Protein 8VJO (pdb70)

Radius of gyration: 41.03 Å; Cα contacts (8 Å, |Δi|>4): 1794; chains: 6; bounding box: 72×93×130 Å

Solvent-accessible surface area: 41095 Å² total; per-residue (Å²): 128,68,122,60,120,54,53,91,13,5,104,139,116,11,46,53,88,0,50,92,24,1,22,95,30,0,91,211,37,1,11,0,0,79,1,1,26,7,104,14,62,36,30,19,4,35,42,64,2,31,9,46,85,38,158,32,76,59,114,70,45,150,57,176,101,68,146,105,174,74,75,50,112,142,93,138,91,148,103,107,32,73,0,15,37,8,106,85,62,12,70,8,21,42,120,75,9,52,29,4,99,101,148,112,119,109,6,104,14,69,48,0,26,34,5,0,33,93,0,0,41,88,0,1,36,12,0,0,34,10,45,106,204,77,51,19,64,0,0,19,59,0,129,46,68,38,62,2,107,42,47,93,10,90,50,48,14,10,1,62,104,6,0,42,82,0,10,102,60,0,63,106,55,24,12,145,25,72,17,0,0,0,0,1,50,162,1,38,61,44,1,82,63,117,61,31,92,115,60,80,52,1,0,62,46,0,87,145,52,1,84,35,17,10,44,82,5,85,65,6,141,56,90,10,0,0,0,0,0,7,19,124,111,6,2,2,0,0,0,2,31,3,1,50,9,25,20,24,5,21,65,92,95,0,17,19,0,16,0,3,0,0,0,2,4,23,4,24,20,17,16,0,0,0,6,59,95,67,51,2,12,58,26,55,112,113,31,164,141,38,142,40,99,78,16,8,124,135,109,12,36,49,91,0,39,117,17,0,34,113,8,0,109,165,28,1,21,0,0,69,2,1,36,26,96,23,70,45,33,66,72,61,72,17,1,36,10,28,39,31,117,44,92,64,109,67,50,143,59,140,56,35,53,112,116,66,68,186,125,147,24,78,49,104,97,38,32,35,13,14,99,14,107,86,61,14,86,7,64,52,148,65,2,55,31,7,67,95,146,100,129,92,3,95,9,79,45,0,25,34,4,0,32,90,0,0,40,87,0,1,29,13,0,0,24,14,56,103,208,65,54,11,64,0,0,13,56,1,125,43,65,29,57,2,105,35,46,85,8,79,43,98,26,12,0,78,122,6,0,51,68,0,21,102,64,0,69,98,71,30,10,153,33,65,23,0,0,0,0,0,53,150,1,37,62,24,1,62,128,138,51,171,96,42,85,86,42,23,4,77,37,0,107,143,77,2,88,36,19,6,50,81,2,89,61,4,136,61,87,14,0,0,0,0,1,5,21,185,60,21,1,4,0,0,0,3,48,2,2,42,7,35,41,75,19,13,42,211,75,32,17,21,0,65,0,23,0,10,0,3,3,26,5,24,13,18,17,0,0,0,0,1,105,82,66,41,1,9,56,36,66,116,58,60,168,82,14,6,122,145,125,15,43,59,92,0,41,88,18,1,35,117,20,0,114,168,36,1,12,0,0,62,0,1,24,15,91,27,64,46,32,68,70,57,75,20,2,28,11,27,43,49,72,62,130,53,136,36,68,40,129,94,160,62,148,80,158,40,68,180,131,133,12,88,52,98,96,33,39,41,10,16,102,11,116,81,68,18,100,12,50,38,13,66,4,58,13,10,73,82,66,126,127,84,14,104,12,70,42,0,27,35,4,0,38,79,1,0,65,92,0,4,29,16,0,0,28,11,48,94,196,74,41,9,68,0,0,10,52,3,123,42,72,24,55,4,101,20,63,90,6,99,36,96,17,8,0,28,82,5,0,44,69,0,16,96,60,0,83,115,88,41,18,127,45,58,16,0,0,0,0,2,56,131,0,33,75,44,0,99,45,108,62,58,199,113,45,62,57,0,0,79,4,0,77,126,54,1,82,47,13,2,39,88,3,114,61,8,133,40,65,17,0,0,0,0,0,12,14,118,114,9,1,0,0,0,0,2,52,3,1,45,8,40,40,81,24,18,40,160,22,33,25,24,0,68,0,24,0,7,0,2,5,14,4,23,42,5,23,0,0,0,0,0,96,91,66,42,2,10,67,18,72,85

B-factor: mean 46.04, std 9.98, range [27.29, 93.49]

InterPro domains:
  IPR007544 Type 1 encapsulin shell protein [NF041155] (7-278)
  IPR007544 Type 1 encapsulin shell protein [PF04454] (3-265)
  IPR007544 Type 1 encapsulin shell protein [PIRSF019254] (4-279)
  IPR051429 Encapsulin nanocompartment [PTHR37165] (10-278)

Secondary structure (DSSP, 8-state):
--SS--S--S-HHHHHHHHHHHHHHHHHH-SHHHHSEE-----TT--EEEE----S-------SS--S--S----S--EEEEPPEEEEEEEE-HHHHHHHHSSS-PPP-HHHHHHHHHHHHHHHHHHHH-BTTTTB--TTT-SS--PPP---TTSTTHHHHHHHHHHHHHHHTT--S-EEEEE-HHHHHHT--GGGSSSS-HHHHHHHHHEEEEEE-TTS-SS-EEEEE-STTTEEEEEEEEEEEEE---SSSSEEEEEEEEEEEEES-GGGEEE-/-GGGSS-S--S-HHHHHHHHHHHHHHHHHH-SGGGT--EE----TT--EEEE----S-------SSS-S-PPP---SS-EEEEPPEEEEEEEE-HHHHHHHHHTS-S---HHHHHHHHHHHHHHHHHHHS--SSS----SSS-TT-EEE----SSSTTHHHHHHHHHHHHHHHTT--S-EEEEE-HHHHHHTT---TT--S-HHHHHHHH-TT-EEE-TTS-SS-EEEEE-STTTEEEEEEEEEEEEE---BTTBEEEEEEEEEEEEES-GGGEEEE-/--S--S-HHHHHHHHHHHHHHHHHH-SGGGT--EEEE--TT--EEE-------------SSS----PPP--SS--EEEPPEEEEEEEE-HHHHHHHHHSS-S---HHHHHHHHHHHHHHHHHHHS--TTTT---TTT-SS-EEE-----SSSSSHHHHHHHHHHHHHHTT--S-EEEEE-HHHHHHTSSB-STTS-BHHHHHHHHSTT-EEE-TTS-SS-EEEEE-STTTEEEEEEEEEEEEE---BTTBEEEEEEEEEEEEES-TTSEEEE-/--SS-----/--SS--S--/--SS-----

Structure (mmCIF, N/CA/C/O backbone):
data_8VJO
#
_entry.id   8VJO
#
_cell.length_a   1.00
_cell.length_b   1.00
_cell.length_c   1.00
_cell.angle_alpha   90.00
_cell.angle_beta   90.00
_cell.angle_gamma   90.00
#
_symmetry.space_group_name_H-M   'P 1'
#
loop_
_entity.id
_entity.type
_entity.pdbx_description
1 polymer EncA
2 polymer 'Encapsulin nanocompartment cargo protein EncD'
#
loop_
_atom_site.group_PDB
_atom_site.id
_atom_site.type_symbol
_atom_site.label_atom_id
_atom_site.label_alt_id
_atom_site.label_comp_id
_atom_site.label_asym_id
_atom_site.label_entity_id
_atom_site.label_seq_id
_atom_site.pdbx_PDB_ins_code
_atom_site.Cartn_x
_atom_site.Cartn_y
_atom_site.Cartn_z
_atom_site.occupancy
_atom_site.B_iso_or_equiv
_atom_site.auth_seq_id
_atom_site.auth_comp_id
_atom_site.auth_asym_id
_atom_site.auth_atom_id
_atom_site.pdbx_PDB_model_num
ATOM 1 N N . ASP A 1 17 ? 104.367 218.740 207.544 1.00 54.34 3 ASP A N 1
ATOM 2 C CA . ASP A 1 17 ? 103.364 219.696 207.982 1.00 54.34 3 ASP A CA 1
ATOM 3 C C . ASP A 1 17 ? 101.961 219.090 207.989 1.00 54.34 3 ASP A C 1
ATOM 4 O O . ASP A 1 17 ? 101.809 217.893 208.222 1.00 54.34 3 ASP A O 1
ATOM 9 N N . PHE A 1 18 ? 100.946 219.926 207.752 1.00 51.65 4 PHE A N 1
ATOM 10 C CA . PHE A 1 18 ? 99.563 219.458 207.783 1.00 51.65 4 PHE A CA 1
ATOM 11 C C . PHE A 1 18 ? 99.253 218.528 206.619 1.00 51.65 4 PHE A C 1
ATOM 12 O O . PHE A 1 18 ? 98.420 217.630 206.756 1.00 51.65 4 PHE A O 1
ATOM 20 N N . LEU A 1 19 ? 99.899 218.723 205.478 1.00 54.14 5 LEU A N 1
ATOM 21 C CA . LEU A 1 19 ? 99.908 217.690 204.455 1.00 54.14 5 LEU A CA 1
ATOM 22 C C . LEU A 1 19 ? 100.818 216.571 204.927 1.00 54.14 5 LEU A C 1
ATOM 23 O O . LEU A 1 19 ? 101.999 216.800 205.201 1.00 54.14 5 LEU A O 1
ATOM 28 N N . GLY A 1 20 ? 100.280 215.371 205.048 1.00 53.21 6 GLY A N 1
ATOM 29 C CA . GLY A 1 20 ? 101.064 214.302 205.626 1.00 53.21 6 GLY A CA 1
ATOM 30 C C . GLY A 1 20 ? 100.482 213.760 206.910 1.00 53.21 6 GLY A C 1
ATOM 31 O O . GLY A 1 20 ? 99.800 214.468 207.653 1.00 53.21 6 GLY A O 1
ATOM 32 N N . HIS A 1 21 ? 100.743 212.485 207.165 1.00 51.39 7 HIS A N 1
ATOM 33 C CA . HIS A 1 21 ? 100.192 211.779 208.314 1.00 51.39 7 HIS A CA 1
ATOM 34 C C . HIS A 1 21 ? 101.198 211.801 209.463 1.00 51.39 7 HIS A C 1
ATOM 35 O O . HIS A 1 21 ? 101.735 210.782 209.887 1.00 51.39 7 HIS A O 1
ATOM 42 N N . ALA A 1 22 ? 101.452 213.000 209.964 1.00 52.18 8 ALA A N 1
ATOM 43 C CA . ALA A 1 22 ? 102.495 213.179 210.959 1.00 52.18 8 ALA A CA 1
ATOM 44 C C . ALA A 1 22 ? 101.976 212.837 212.344 1.00 52.18 8 ALA A C 1
ATOM 45 O O . ALA A 1 22 ? 100.953 213.371 212.783 1.00 52.18 8 ALA A O 1
ATOM 47 N N . GLU A 1 23 ? 102.671 211.928 213.017 1.00 52.47 9 GLU A N 1
ATOM 48 C CA . GLU A 1 23 ? 102.459 211.725 214.439 1.00 52.47 9 GLU A CA 1
ATOM 49 C C . GLU A 1 23 ? 102.913 212.959 215.200 1.00 52.47 9 GLU A C 1
ATOM 50 O O . GLU A 1 23 ? 103.817 213.680 214.761 1.00 52.47 9 GLU A O 1
ATOM 52 N N . ASN A 1 24 ? 102.269 213.192 216.346 1.00 50.38 10 ASN A N 1
ATOM 53 C CA . ASN A 1 24 ? 102.499 214.319 217.246 1.00 50.38 10 ASN A CA 1
ATOM 54 C C . ASN A 1 24 ? 102.323 215.674 216.564 1.00 50.38 10 ASN A C 1
ATOM 55 O O . ASN A 1 24 ? 103.319 216.351 216.285 1.00 50.38 10 ASN A O 1
ATOM 60 N N . PRO A 1 25 ? 101.096 216.072 216.209 1.00 44.54 11 PRO A N 1
ATOM 61 C CA . PRO A 1 25 ? 100.889 217.420 215.665 1.00 44.54 11 PRO A CA 1
ATOM 62 C C . PRO A 1 25 ? 101.088 218.549 216.662 1.00 44.54 11 PRO A C 1
ATOM 63 O O . PRO A 1 25 ? 101.124 219.708 216.242 1.00 44.54 11 PRO A O 1
ATOM 67 N N . LEU A 1 26 ? 101.200 218.264 217.949 1.00 45.21 12 LEU A N 1
ATOM 68 C CA . LEU A 1 26 ? 101.339 219.265 218.994 1.00 45.21 12 LEU A CA 1
ATOM 69 C C . LEU A 1 26 ? 102.765 219.377 219.493 1.00 45.21 12 LEU A C 1
ATOM 70 O O . LEU A 1 26 ? 103.510 218.399 219.539 1.00 45.21 12 LEU A O 1
ATOM 75 N N . ARG A 1 27 ? 103.133 220.591 219.878 1.00 50.29 13 ARG A N 1
ATOM 76 C CA . ARG A 1 27 ? 104.414 220.825 220.514 1.00 50.29 13 ARG A CA 1
ATOM 77 C C . ARG A 1 27 ? 104.359 220.372 221.972 1.00 50.29 13 ARG A C 1
ATOM 78 O O . ARG A 1 27 ? 103.316 219.955 222.479 1.00 50.29 13 ARG A O 1
ATOM 86 N N . GLU A 1 28 ? 105.514 220.434 222.639 1.00 53.67 14 GLU A N 1
ATOM 87 C CA . GLU A 1 28 ? 105.627 219.961 224.019 1.00 53.67 14 GLU A CA 1
ATOM 88 C C . GLU A 1 28 ? 104.826 220.838 224.971 1.00 53.67 14 GLU A C 1
ATOM 89 O O . GLU A 1 28 ? 104.182 220.328 225.895 1.00 53.67 14 GLU A O 1
ATOM 95 N N . GLU A 1 29 ? 104.840 222.155 224.739 1.00 53.61 15 GLU A N 1
ATOM 96 C CA . GLU A 1 29 ? 104.057 223.090 225.541 1.00 53.61 15 GLU A CA 1
ATOM 97 C C . GLU A 1 29 ? 102.563 222.873 225.365 1.00 53.61 15 GLU A C 1
ATOM 98 O O . GLU A 1 29 ? 101.802 222.960 226.332 1.00 53.61 15 GLU A O 1
ATOM 104 N N . GLU A 1 30 ? 102.130 222.594 224.139 1.00 48.48 16 GLU A N 1
ATOM 105 C CA . GLU A 1 30 ? 100.721 222.332 223.880 1.00 48.48 16 GLU A CA 1
ATOM 106 C C . GLU A 1 30 ? 100.282 221.006 224.480 1.00 48.48 16 GLU A C 1
ATOM 107 O O . GLU A 1 30 ? 99.144 220.881 224.936 1.00 48.48 16 GLU A O 1
ATOM 113 N N . TRP A 1 31 ? 101.168 220.009 224.479 1.00 43.76 17 TRP A N 1
ATOM 114 C CA . TRP A 1 31 ? 100.871 218.744 225.140 1.00 43.76 17 TRP A CA 1
ATOM 115 C C . TRP A 1 31 ? 100.741 218.922 226.640 1.00 43.76 17 TRP A C 1
ATOM 116 O O . TRP A 1 31 ? 99.847 218.337 227.259 1.00 43.76 17 TRP A O 1
ATOM 127 N N . ALA A 1 32 ? 101.624 219.733 227.228 1.00 44.41 18 ALA A N 1
ATOM 128 C CA . ALA A 1 32 ? 101.565 220.017 228.655 1.00 44.41 18 ALA A CA 1
ATOM 129 C C . ALA A 1 32 ? 100.302 220.776 229.022 1.00 44.41 18 ALA A C 1
ATOM 130 O O . ALA A 1 32 ? 99.667 220.466 230.034 1.00 44.41 18 ALA A O 1
ATOM 132 N N . ARG A 1 33 ? 99.911 221.751 228.194 1.00 44.08 19 ARG A N 1
ATOM 133 C CA . ARG A 1 33 ? 98.687 222.505 228.441 1.00 44.08 19 ARG A CA 1
ATOM 134 C C . ARG A 1 33 ? 97.441 221.644 228.278 1.00 44.08 19 ARG A C 1
ATOM 135 O O . ARG A 1 33 ? 96.499 221.765 229.069 1.00 44.08 19 ARG A O 1
ATOM 143 N N . LEU A 1 34 ? 97.435 220.757 227.277 1.00 40.69 20 LEU A N 1
ATOM 144 C CA . LEU A 1 34 ? 96.342 219.812 227.072 1.00 40.69 20 LEU A CA 1
ATOM 145 C C . LEU A 1 34 ? 96.177 218.884 228.266 1.00 40.69 20 LEU A C 1
ATOM 146 O O . LEU A 1 34 ? 95.065 218.701 228.785 1.00 40.69 20 LEU A O 1
ATOM 151 N N . ASN A 1 35 ? 97.297 218.327 228.734 1.00 41.08 21 ASN A N 1
ATOM 152 C CA . ASN A 1 35 ? 97.284 217.406 229.854 1.00 41.08 21 ASN A CA 1
ATOM 153 C C . ASN A 1 35 ? 96.848 218.086 231.140 1.00 41.08 21 ASN A C 1
ATOM 154 O O . ASN A 1 35 ? 95.995 217.549 231.844 1.00 41.08 21 ASN A O 1
ATOM 159 N N . GLU A 1 36 ? 97.338 219.301 231.410 1.00 42.00 22 GLU A N 1
ATOM 160 C CA . GLU A 1 36 ? 96.958 219.974 232.647 1.00 42.00 22 GLU A CA 1
ATOM 161 C C . GLU A 1 36 ? 95.517 220.476 232.605 1.00 42.00 22 GLU A C 1
ATOM 162 O O . GLU A 1 36 ? 94.873 220.551 233.655 1.00 42.00 22 GLU A O 1
ATOM 168 N N . THR A 1 37 ? 94.993 220.791 231.417 1.00 38.42 23 THR A N 1
ATOM 169 C CA . THR A 1 37 ? 93.567 221.071 231.263 1.00 38.42 23 THR A CA 1
ATOM 170 C C . THR A 1 37 ? 92.717 219.853 231.606 1.00 38.42 23 THR A C 1
ATOM 171 O O . THR A 1 37 ? 91.708 219.974 232.315 1.00 38.42 23 THR A O 1
ATOM 175 N N . VAL A 1 38 ? 93.138 218.670 231.135 1.00 36.77 24 VAL A N 1
ATOM 176 C CA . VAL A 1 38 ? 92.458 217.410 231.445 1.00 36.77 24 VAL A CA 1
ATOM 177 C C . VAL A 1 38 ? 92.471 217.142 232.949 1.00 36.77 24 VAL A C 1
ATOM 178 O O . VAL A 1 38 ? 91.440 216.791 233.540 1.00 36.77 24 VAL A O 1
ATOM 182 N N . ILE A 1 39 ? 93.616 217.396 233.593 1.00 37.55 25 ILE A N 1
ATOM 183 C CA . ILE A 1 39 ? 93.770 217.175 235.030 1.00 37.55 25 ILE A CA 1
ATOM 184 C C . ILE A 1 39 ? 92.897 218.125 235.839 1.00 37.55 25 ILE A C 1
ATOM 185 O O . ILE A 1 39 ? 92.234 217.701 236.790 1.00 37.55 25 ILE A O 1
ATOM 190 N N . GLN A 1 40 ? 92.845 219.403 235.454 1.00 37.91 26 GLN A N 1
ATOM 191 C CA . GLN A 1 40 ? 92.038 220.365 236.198 1.00 37.91 26 GLN A CA 1
ATOM 192 C C . GLN A 1 40 ? 90.546 220.109 236.048 1.00 37.91 26 GLN A C 1
ATOM 193 O O . GLN A 1 40 ? 89.806 220.201 237.033 1.00 37.91 26 GLN A O 1
ATOM 199 N N . VAL A 1 41 ? 90.096 219.735 234.848 1.00 34.36 27 VAL A N 1
ATOM 200 C CA . VAL A 1 41 ? 88.679 219.452 234.630 1.00 34.36 27 VAL A CA 1
ATOM 201 C C . VAL A 1 41 ? 88.265 218.181 235.369 1.00 34.36 27 VAL A C 1
ATOM 202 O O . VAL A 1 41 ? 87.178 218.115 235.973 1.00 34.36 27 VAL A O 1
ATOM 206 N N . ALA A 1 42 ? 89.157 217.188 235.404 1.00 35.36 28 ALA A N 1
ATOM 207 C CA . ALA A 1 42 ? 88.874 215.959 236.129 1.00 35.36 28 ALA A CA 1
ATOM 208 C C . ALA A 1 42 ? 88.851 216.184 237.634 1.00 35.36 28 ALA A C 1
ATOM 209 O O . ALA A 1 42 ? 87.978 215.654 238.318 1.00 35.36 28 ALA A O 1
ATOM 211 N N . ARG A 1 43 ? 89.778 216.987 238.163 1.00 36.71 29 ARG A N 1
ATOM 212 C CA . ARG A 1 43 ? 89.754 217.308 239.585 1.00 36.71 29 ARG A CA 1
ATOM 213 C C . ARG A 1 43 ? 88.555 218.157 239.958 1.00 36.71 29 ARG A C 1
ATOM 214 O O . ARG A 1 43 ? 88.090 218.100 241.097 1.00 36.71 29 ARG A O 1
ATOM 222 N N . ARG A 1 44 ? 88.025 218.913 239.006 1.00 34.84 30 ARG A N 1
ATOM 223 C CA . ARG A 1 44 ? 86.831 219.692 239.253 1.00 34.84 30 ARG A CA 1
ATOM 224 C C . ARG A 1 44 ? 85.569 218.851 239.248 1.00 34.84 30 ARG A C 1
ATOM 225 O O . ARG A 1 44 ? 84.599 219.209 239.918 1.00 34.84 30 ARG A O 1
ATOM 233 N N . SER A 1 45 ? 85.541 217.734 238.531 1.00 36.80 31 SER A N 1
ATOM 234 C CA . SER A 1 45 ? 84.256 217.087 238.305 1.00 36.80 31 SER A CA 1
ATOM 235 C C . SER A 1 45 ? 84.194 215.625 238.737 1.00 36.80 31 SER A C 1
ATOM 236 O O . SER A 1 45 ? 83.271 214.918 238.336 1.00 36.80 31 SER A O 1
ATOM 239 N N . LEU A 1 46 ? 85.117 215.159 239.568 1.00 37.85 32 LEU A N 1
ATOM 240 C CA . LEU A 1 46 ? 85.109 213.784 240.054 1.00 37.85 32 LEU A CA 1
ATOM 241 C C . LEU A 1 46 ? 84.683 213.758 241.511 1.00 37.85 32 LEU A C 1
ATOM 242 O O . LEU A 1 46 ? 85.358 214.330 242.365 1.00 37.85 32 LEU A O 1
ATOM 247 N N . VAL A 1 47 ? 83.565 213.108 241.787 1.00 38.88 33 VAL A N 1
ATOM 248 C CA . VAL A 1 47 ? 83.063 212.986 243.143 1.00 38.88 33 VAL A CA 1
ATOM 249 C C . VAL A 1 47 ? 83.484 211.638 243.733 1.00 38.88 33 VAL A C 1
ATOM 250 O O . VAL A 1 47 ? 83.694 211.525 244.944 1.00 38.88 33 VAL A O 1
ATOM 254 N N . GLY A 1 48 ? 83.689 210.636 242.870 1.00 39.07 34 GLY A N 1
ATOM 255 C CA . GLY A 1 48 ? 84.023 209.299 243.337 1.00 39.07 34 GLY A CA 1
ATOM 256 C C . GLY A 1 48 ? 85.385 209.218 243.991 1.00 39.07 34 GLY A C 1
ATOM 257 O O . GLY A 1 48 ? 85.561 208.522 244.985 1.00 39.07 34 GLY A O 1
ATOM 258 N N . ARG A 1 49 ? 86.342 209.989 243.493 1.00 38.95 35 ARG A N 1
ATOM 259 C CA . ARG A 1 49 ? 87.659 210.042 244.105 1.00 38.95 35 ARG A CA 1
ATOM 260 C C . ARG A 1 49 ? 87.682 210.808 245.421 1.00 38.95 35 ARG A C 1
ATOM 261 O O . ARG A 1 49 ? 88.651 210.680 246.169 1.00 38.95 35 ARG A O 1
ATOM 269 N N . ARG A 1 50 ? 86.659 211.611 245.712 1.00 42.30 36 ARG A N 1
ATOM 270 C CA . ARG A 1 50 ? 86.585 212.289 247.004 1.00 42.30 36 ARG A CA 1
ATOM 271 C C . ARG A 1 50 ? 86.295 211.317 248.138 1.00 42.30 36 ARG A C 1
ATOM 272 O O . ARG A 1 50 ? 86.732 211.542 249.268 1.00 42.30 36 ARG A O 1
ATOM 280 N N . ILE A 1 51 ? 85.560 210.244 247.859 1.00 40.61 37 ILE A N 1
ATOM 281 C CA . ILE A 1 51 ? 85.099 209.321 248.890 1.00 40.61 37 ILE A CA 1
ATOM 282 C C . ILE A 1 51 ? 85.800 207.977 248.849 1.00 40.61 37 ILE A C 1
ATOM 283 O O . ILE A 1 51 ? 85.579 207.161 249.754 1.00 40.61 37 ILE A O 1
ATOM 288 N N . LEU A 1 52 ? 86.627 207.711 247.844 1.00 39.97 38 LEU A N 1
ATOM 289 C CA . LEU A 1 52 ? 87.254 206.412 247.667 1.00 39.97 38 LEU A CA 1
ATOM 290 C C . LEU A 1 52 ? 88.761 206.554 247.732 1.00 39.97 38 LEU A C 1
ATOM 291 O O . LEU A 1 52 ? 89.314 207.552 247.278 1.00 39.97 38 LEU A O 1
ATOM 296 N N . ASP A 1 53 ? 89.422 205.569 248.322 1.00 43.14 39 ASP A N 1
ATOM 297 C CA . ASP A 1 53 ? 90.870 205.517 248.239 1.00 43.14 39 ASP A CA 1
ATOM 298 C C . ASP A 1 53 ? 91.296 204.870 246.933 1.00 43.14 39 ASP A C 1
ATOM 299 O O . ASP A 1 53 ? 90.566 204.084 246.334 1.00 43.14 39 ASP A O 1
ATOM 304 N N . ILE A 1 54 ? 92.489 205.212 246.496 1.00 39.61 40 ILE A N 1
ATOM 305 C CA . ILE A 1 54 ? 93.064 204.672 245.276 1.00 39.61 40 ILE A CA 1
ATOM 306 C C . ILE A 1 54 ? 94.014 203.562 245.677 1.00 39.61 40 ILE A C 1
ATOM 307 O O . ILE A 1 54 ? 94.868 203.766 246.545 1.00 39.61 40 ILE A O 1
ATOM 312 N N . TYR A 1 55 ? 93.844 202.373 245.087 1.00 39.00 41 TYR A N 1
ATOM 313 C CA . TYR A 1 55 ? 94.814 201.304 245.313 1.00 39.00 41 TYR A CA 1
ATOM 314 C C . TYR A 1 55 ? 96.176 201.677 244.728 1.00 39.00 41 TYR A C 1
ATOM 315 O O . TYR A 1 55 ? 97.212 201.365 245.327 1.00 39.00 41 TYR A O 1
ATOM 324 N N . GLY A 1 56 ? 96.206 202.472 243.683 1.00 40.13 42 GLY A N 1
ATOM 325 C CA . GLY A 1 56 ? 97.436 203.114 243.311 1.00 40.13 42 GLY A CA 1
ATOM 326 C C . GLY A 1 56 ? 97.647 202.804 241.877 1.00 40.13 42 GLY A C 1
ATOM 327 O O . GLY A 1 56 ? 97.010 201.893 241.367 1.00 40.13 42 GLY A O 1
ATOM 328 N N . PRO A 1 57 ? 98.501 203.565 241.179 1.00 40.39 43 PRO A N 1
ATOM 329 C CA . PRO A 1 57 ? 98.665 203.348 239.737 1.00 40.39 43 PRO A CA 1
ATOM 330 C C . PRO A 1 57 ? 99.385 202.043 239.468 1.00 40.39 43 PRO A C 1
ATOM 331 O O . PRO A 1 57 ? 100.555 201.866 239.803 1.00 40.39 43 PRO A O 1
ATOM 335 N N . LEU A 1 58 ? 98.646 201.092 238.919 1.00 36.78 44 LEU A N 1
ATOM 336 C CA . LEU A 1 58 ? 99.171 199.756 238.716 1.00 36.78 44 LEU A CA 1
ATOM 337 C C . LEU A 1 58 ? 99.995 199.640 237.451 1.00 36.78 44 LEU A C 1
ATOM 338 O O . LEU A 1 58 ? 100.730 198.663 237.300 1.00 36.78 44 LEU A O 1
ATOM 343 N N . GLY A 1 59 ? 99.923 200.624 236.578 1.00 37.23 45 GLY A N 1
ATOM 344 C CA . GLY A 1 59 ? 100.441 200.560 235.232 1.00 37.23 45 GLY A CA 1
ATOM 345 C C . GLY A 1 59 ? 99.363 200.155 234.257 1.00 37.23 45 GLY A C 1
ATOM 346 O O . GLY A 1 59 ? 98.451 199.402 234.577 1.00 37.23 45 GLY A O 1
ATOM 347 N N . ALA A 1 60 ? 99.482 200.662 233.030 1.00 37.28 46 ALA A N 1
ATOM 348 C CA . ALA A 1 60 ? 98.462 200.444 232.011 1.00 37.28 46 ALA A CA 1
ATOM 349 C C . ALA A 1 60 ? 98.398 199.004 231.529 1.00 37.28 46 ALA A C 1
ATOM 350 O O . ALA A 1 60 ? 97.379 198.600 230.970 1.00 37.28 46 ALA A O 1
ATOM 352 N N . GLY A 1 61 ? 99.453 198.221 231.745 1.00 38.41 47 GLY A N 1
ATOM 353 C CA . GLY A 1 61 ? 99.413 196.813 231.424 1.00 38.41 47 GLY A CA 1
ATOM 354 C C . GLY A 1 61 ? 98.580 195.972 232.367 1.00 38.41 47 GLY A C 1
ATOM 355 O O . GLY A 1 61 ? 98.151 194.886 231.977 1.00 38.41 47 GLY A O 1
ATOM 356 N N . VAL A 1 62 ? 98.356 196.433 233.596 1.00 36.00 48 VAL A N 1
ATOM 357 C CA . VAL A 1 62 ? 97.512 195.689 234.529 1.00 36.00 48 VAL A CA 1
ATOM 358 C C . VAL A 1 62 ? 96.069 195.836 234.077 1.00 36.00 48 VAL A C 1
ATOM 359 O O . VAL A 1 62 ? 95.502 196.926 234.108 1.00 36.00 48 VAL A O 1
ATOM 363 N N . GLN A 1 63 ? 95.481 194.740 233.639 1.00 34.83 49 GLN A N 1
ATOM 364 C CA . GLN A 1 63 ? 94.136 194.754 233.113 1.00 34.83 49 GLN A CA 1
ATOM 365 C C . GLN A 1 63 ? 93.136 194.084 234.021 1.00 34.83 49 GLN A C 1
ATOM 366 O O . GLN A 1 63 ? 91.940 194.207 233.781 1.00 34.83 49 GLN A O 1
ATOM 372 N N . THR A 1 64 ? 93.591 193.353 235.024 1.00 34.70 50 THR A N 1
ATOM 373 C CA . THR A 1 64 ? 92.732 192.568 235.892 1.00 34.70 50 THR A CA 1
ATOM 374 C C . THR A 1 64 ? 93.221 192.774 237.315 1.00 34.70 50 THR A C 1
ATOM 375 O O . THR A 1 64 ? 94.423 192.894 237.540 1.00 34.70 50 THR A O 1
ATOM 379 N N . VAL A 1 65 ? 92.301 192.868 238.263 1.00 33.62 51 VAL A N 1
ATOM 380 C CA . VAL A 1 65 ? 92.700 193.132 239.641 1.00 33.62 51 VAL A CA 1
ATOM 381 C C . VAL A 1 65 ? 91.925 192.126 240.490 1.00 33.62 51 VAL A C 1
ATOM 382 O O . VAL A 1 65 ? 90.861 191.664 240.052 1.00 33.62 51 VAL A O 1
ATOM 386 N N . PRO A 1 66 ? 92.451 191.660 241.632 1.00 35.09 52 PRO A N 1
ATOM 387 C CA . PRO A 1 66 ? 91.642 190.811 242.517 1.00 35.09 52 PRO A CA 1
ATOM 388 C C . PRO A 1 66 ? 90.433 191.543 243.063 1.00 35.09 52 PRO A C 1
ATOM 389 O O . PRO A 1 66 ? 90.496 192.722 243.397 1.00 35.09 52 PRO A O 1
ATOM 393 N N . TYR A 1 67 ? 89.325 190.830 243.150 1.00 38.75 53 TYR A N 1
ATOM 394 C CA . TYR A 1 67 ? 88.089 191.360 243.692 1.00 38.75 53 TYR A CA 1
ATOM 395 C C . TYR A 1 67 ? 87.751 190.506 244.905 1.00 38.75 53 TYR A C 1
ATOM 396 O O . TYR A 1 67 ? 86.998 189.539 244.809 1.00 38.75 53 TYR A O 1
ATOM 405 N N . ASP A 1 68 ? 88.291 190.890 246.050 1.00 48.36 54 ASP A N 1
ATOM 406 C CA . ASP A 1 68 ? 88.013 190.197 247.297 1.00 48.36 54 ASP A CA 1
ATOM 407 C C . ASP A 1 68 ? 86.688 190.687 247.844 1.00 48.36 54 ASP A C 1
ATOM 408 O O . ASP A 1 68 ? 86.467 191.890 247.942 1.00 48.36 54 ASP A O 1
ATOM 413 N N . GLU A 1 69 ? 85.799 189.766 248.181 1.00 56.73 55 GLU A N 1
ATOM 414 C CA . GLU A 1 69 ? 84.467 190.118 248.651 1.00 56.73 55 GLU A CA 1
ATOM 415 C C . GLU A 1 69 ? 84.251 189.450 249.998 1.00 56.73 55 GLU A C 1
ATOM 416 O O . GLU A 1 69 ? 84.338 188.225 250.107 1.00 56.73 55 GLU A O 1
ATOM 422 N N . PHE A 1 70 ? 83.975 190.253 251.014 1.00 60.41 56 PHE A N 1
ATOM 423 C CA . PHE A 1 70 ? 83.775 189.783 252.374 1.00 60.41 56 PHE A CA 1
ATOM 424 C C . PHE A 1 70 ? 82.314 189.953 252.748 1.00 60.41 56 PHE A C 1
ATOM 425 O O . PHE A 1 70 ? 81.712 190.992 252.469 1.00 60.41 56 PHE A O 1
ATOM 433 N N . GLN A 1 71 ? 81.742 188.929 253.366 1.00 71.87 57 GLN A N 1
ATOM 434 C CA . GLN A 1 71 ? 80.308 188.903 253.609 1.00 71.87 57 GLN A CA 1
ATOM 435 C C . GLN A 1 71 ? 79.925 189.274 255.029 1.00 71.87 57 GLN A C 1
ATOM 436 O O . GLN A 1 71 ? 78.810 189.754 255.253 1.00 71.87 57 GLN A O 1
ATOM 442 N N . GLY A 1 72 ? 80.811 189.049 255.995 1.00 72.81 58 GLY A N 1
ATOM 443 C CA . GLY A 1 72 ? 80.556 189.434 257.361 1.00 72.81 58 GLY A CA 1
ATOM 444 C C . GLY A 1 72 ? 81.780 190.107 257.952 1.00 72.81 58 GLY A C 1
ATOM 445 O O . GLY A 1 72 ? 82.865 190.095 257.369 1.00 72.81 58 GLY A O 1
ATOM 446 N N . VAL A 1 73 ? 81.588 190.695 259.121 1.00 72.62 59 VAL A N 1
ATOM 447 C CA . VAL A 1 73 ? 82.694 191.259 259.877 1.00 72.62 59 VAL A CA 1
ATOM 448 C C . VAL A 1 73 ? 83.138 190.230 260.906 1.00 72.62 59 VAL A C 1
ATOM 449 O O . VAL A 1 73 ? 82.311 189.554 261.530 1.00 72.62 59 VAL A O 1
ATOM 453 N N . SER A 1 74 ? 84.441 190.043 261.003 1.00 77.29 60 SER A N 1
ATOM 454 C CA . SER A 1 74 ? 85.047 189.185 262.014 1.00 77.29 60 SER A CA 1
ATOM 455 C C . SER A 1 74 ? 85.927 190.062 262.881 1.00 77.29 60 SER A C 1
ATOM 456 O O . SER A 1 74 ? 86.977 190.533 262.404 1.00 77.29 60 SER A O 1
ATOM 459 N N . PRO A 1 75 ? 85.559 190.324 264.127 1.00 74.53 61 PRO A N 1
ATOM 460 C CA . PRO A 1 75 ? 86.251 191.348 264.912 1.00 74.53 61 PRO A CA 1
ATOM 461 C C . PRO A 1 75 ? 87.595 190.856 265.428 1.00 74.53 61 PRO A C 1
ATOM 462 O O . PRO A 1 75 ? 87.965 189.693 265.287 1.00 74.53 61 PRO A O 1
ATOM 466 N N . GLY A 1 76 ? 88.329 191.781 266.024 1.00 68.13 62 GLY A N 1
ATOM 467 C CA . GLY A 1 76 ? 89.586 191.439 266.640 1.00 68.13 62 GLY A CA 1
ATOM 468 C C . GLY A 1 76 ? 89.385 190.668 267.926 1.00 68.13 62 GLY A C 1
ATOM 469 O O . GLY A 1 76 ? 88.284 190.521 268.452 1.00 68.13 62 GLY A O 1
ATOM 470 N N . ALA A 1 77 ? 90.483 190.159 268.447 1.00 61.95 63 ALA A N 1
ATOM 471 C CA . ALA A 1 77 ? 90.451 189.404 269.682 1.00 61.95 63 ALA A CA 1
ATOM 472 C C . ALA A 1 77 ? 91.181 190.172 270.766 1.00 61.95 63 ALA A C 1
ATOM 473 O O . ALA A 1 77 ? 92.144 190.889 270.499 1.00 61.95 63 ALA A O 1
ATOM 475 N N . VAL A 1 78 ? 90.679 190.047 271.987 1.00 59.89 64 VAL A N 1
ATOM 476 C CA . VAL A 1 78 ? 91.370 190.488 273.189 1.00 59.89 64 VAL A CA 1
ATOM 477 C C . VAL A 1 78 ? 91.497 189.278 274.097 1.00 59.89 64 VAL A C 1
ATOM 478 O O . VAL A 1 78 ? 90.482 188.742 274.556 1.00 59.89 64 VAL A O 1
ATOM 482 N N . ASP A 1 79 ? 92.729 188.839 274.343 1.00 62.61 65 ASP A N 1
ATOM 483 C CA . ASP A 1 79 ? 92.992 187.795 275.326 1.00 62.61 65 ASP A CA 1
ATOM 484 C C . ASP A 1 79 ? 94.432 187.903 275.799 1.00 62.61 65 ASP A C 1
ATOM 485 O O . ASP A 1 79 ? 95.243 188.628 275.228 1.00 62.61 65 ASP A O 1
ATOM 490 N N . ILE A 1 80 ? 94.718 187.185 276.880 1.00 60.06 66 ILE A N 1
ATOM 491 C CA . ILE A 1 80 ? 96.043 187.204 277.488 1.00 60.06 66 ILE A CA 1
ATOM 492 C C . ILE A 1 80 ? 97.046 186.473 276.609 1.00 60.06 66 ILE A C 1
ATOM 493 O O . ILE A 1 80 ? 98.157 186.949 276.372 1.00 60.06 66 ILE A O 1
ATOM 498 N N . VAL A 1 81 ? 96.662 185.311 276.106 1.00 63.22 67 VAL A N 1
ATOM 499 C CA . VAL A 1 81 ? 97.482 184.505 275.219 1.00 63.22 67 VAL A CA 1
ATOM 500 C C . VAL A 1 81 ? 96.761 184.484 273.886 1.00 63.22 67 VAL A C 1
ATOM 501 O O . VAL A 1 81 ? 95.613 184.029 273.810 1.00 63.22 67 VAL A O 1
ATOM 505 N N . GLY A 1 82 ? 97.409 184.981 272.843 1.00 65.81 68 GLY A N 1
ATOM 506 C CA . GLY A 1 82 ? 96.713 185.175 271.584 1.00 65.81 68 GLY A CA 1
ATOM 507 C C . GLY A 1 82 ? 96.480 183.912 270.781 1.00 65.81 68 GLY A C 1
ATOM 508 O O . GLY A 1 82 ? 97.038 183.749 269.697 1.00 65.81 68 GLY A O 1
ATOM 509 N N . GLU A 1 83 ? 95.639 183.018 271.295 1.00 70.64 69 GLU A N 1
ATOM 510 C CA . GLU A 1 83 ? 95.394 181.724 270.679 1.00 70.64 69 GLU A CA 1
ATOM 511 C C . GLU A 1 83 ? 94.053 181.647 269.964 1.00 70.64 69 GLU A C 1
ATOM 512 O O . GLU A 1 83 ? 93.625 180.549 269.600 1.00 70.64 69 GLU A O 1
ATOM 518 N N . GLN A 1 84 ? 93.387 182.773 269.742 1.00 73.60 70 GLN A N 1
ATOM 519 C CA . GLN A 1 84 ? 92.101 182.773 269.060 1.00 73.60 70 GLN A CA 1
ATOM 520 C C . GLN A 1 84 ? 92.319 182.937 267.566 1.00 73.60 70 GLN A C 1
ATOM 521 O O . GLN A 1 84 ? 93.104 183.785 267.138 1.00 73.60 70 GLN A O 1
ATOM 527 N N . GLU A 1 85 ? 91.643 182.106 266.779 1.00 81.19 71 GLU A N 1
ATOM 528 C CA . GLU A 1 85 ? 91.649 182.270 265.332 1.00 81.19 71 GLU A CA 1
ATOM 529 C C . GLU A 1 85 ? 90.801 183.479 264.965 1.00 81.19 71 GLU A C 1
ATOM 530 O O . GLU A 1 85 ? 89.616 183.540 265.305 1.00 81.19 71 GLU A O 1
ATOM 536 N N . THR A 1 86 ? 91.405 184.437 264.267 1.00 80.25 72 THR A N 1
ATOM 537 C CA . THR A 1 86 ? 90.786 185.744 264.090 1.00 80.25 72 THR A CA 1
ATOM 538 C C . THR A 1 86 ? 90.917 186.266 262.664 1.00 80.25 72 THR A C 1
ATOM 539 O O . THR A 1 86 ? 90.816 187.478 262.442 1.00 80.25 72 THR A O 1
ATOM 543 N N . ALA A 1 87 ? 91.103 185.390 261.691 1.00 85.00 73 ALA A N 1
ATOM 544 C CA . ALA A 1 87 ? 91.189 185.784 260.297 1.00 85.00 73 ALA A CA 1
ATOM 545 C C . ALA A 1 87 ? 89.881 185.476 259.587 1.00 85.00 73 ALA A C 1
ATOM 546 O O . ALA A 1 87 ? 89.102 184.623 260.022 1.00 85.00 73 ALA A O 1
ATOM 548 N N . MET A 1 88 ? 89.635 186.209 258.507 1.00 89.70 74 MET A N 1
ATOM 549 C CA . MET A 1 88 ? 88.535 185.890 257.611 1.00 89.70 74 MET A CA 1
ATOM 550 C C . MET A 1 88 ? 88.814 184.557 256.926 1.00 89.70 74 MET A C 1
ATOM 551 O O . MET A 1 88 ? 89.969 184.164 256.740 1.00 89.70 74 MET A O 1
ATOM 556 N N . VAL A 1 89 ? 87.734 183.835 256.611 1.00 93.49 75 VAL A N 1
ATOM 557 C CA . VAL A 1 89 ? 87.818 182.453 256.144 1.00 93.49 75 VAL A CA 1
ATOM 558 C C . VAL A 1 89 ? 88.523 182.345 254.783 1.00 93.49 75 VAL A C 1
ATOM 559 O O . VAL A 1 89 ? 89.214 181.349 254.530 1.00 93.49 75 VAL A O 1
ATOM 563 N N . PHE A 1 90 ? 88.402 183.383 253.926 1.00 93.32 76 PHE A N 1
ATOM 564 C CA . PHE A 1 90 ? 89.137 183.552 252.654 1.00 93.32 76 PHE A CA 1
ATOM 565 C C . PHE A 1 90 ? 88.934 182.383 251.691 1.00 93.32 76 PHE A C 1
ATOM 566 O O . PHE A 1 90 ? 89.853 181.975 250.978 1.00 93.32 76 PHE A O 1
ATOM 574 N N . THR A 1 91 ? 87.727 181.847 251.671 1.00 90.34 77 THR A N 1
ATOM 575 C CA . THR A 1 91 ? 87.382 180.654 250.917 1.00 90.34 77 THR A CA 1
ATOM 576 C C . THR A 1 91 ? 86.547 181.038 249.700 1.00 90.34 77 THR A C 1
ATOM 577 O O . THR A 1 91 ? 86.348 182.228 249.418 1.00 90.34 77 THR A O 1
ATOM 581 N N . ASP A 1 92 ? 86.080 180.007 248.984 1.00 81.10 78 ASP A N 1
ATOM 582 C CA . ASP A 1 92 ? 85.089 180.109 247.908 1.00 81.10 78 ASP A CA 1
ATOM 583 C C . ASP A 1 92 ? 85.537 181.016 246.759 1.00 81.10 78 ASP A C 1
ATOM 584 O O . ASP A 1 92 ? 84.933 182.061 246.508 1.00 81.10 78 ASP A O 1
ATOM 589 N N . ALA A 1 93 ? 86.622 180.585 246.091 1.00 63.70 79 ALA A N 1
ATOM 590 C CA . ALA A 1 93 ? 86.913 180.929 244.692 1.00 63.70 79 ALA A CA 1
ATOM 591 C C . ALA A 1 93 ? 87.092 182.434 244.450 1.00 63.70 79 ALA A C 1
ATOM 592 O O . ALA A 1 93 ? 86.194 183.098 243.931 1.00 63.70 79 ALA A O 1
ATOM 594 N N . ARG A 1 94 ? 88.187 182.962 245.016 1.00 45.90 80 ARG A N 1
ATOM 595 C CA . ARG A 1 94 ? 88.597 184.369 244.926 1.00 45.90 80 ARG A CA 1
ATOM 596 C C . ARG A 1 94 ? 88.536 184.920 243.511 1.00 45.90 80 ARG A C 1
ATOM 597 O O . ARG A 1 94 ? 89.237 184.450 242.613 1.00 45.90 80 ARG A O 1
ATOM 605 N N . LYS A 1 95 ? 87.690 185.929 243.338 1.00 41.12 81 LYS A N 1
ATOM 606 C CA . LYS A 1 95 ? 87.350 186.486 242.045 1.00 41.12 81 LYS A CA 1
ATOM 607 C C . LYS A 1 95 ? 88.383 187.499 241.592 1.00 41.12 81 LYS A C 1
ATOM 608 O O . LYS A 1 95 ? 89.121 188.082 242.380 1.00 41.12 81 LYS A O 1
ATOM 614 N N . PHE A 1 96 ? 88.417 187.698 240.292 1.00 34.95 82 PHE A N 1
ATOM 615 C CA . PHE A 1 96 ? 89.195 188.740 239.658 1.00 34.95 82 PHE A CA 1
ATOM 616 C C . PHE A 1 96 ? 88.254 189.494 238.742 1.00 34.95 82 PHE A C 1
ATOM 617 O O . PHE A 1 96 ? 87.259 188.940 238.280 1.00 34.95 82 PHE A O 1
ATOM 625 N N . LYS A 1 97 ? 88.531 190.768 238.516 1.00 35.61 83 LYS A N 1
ATOM 626 C CA . LYS A 1 97 ? 87.707 191.512 237.581 1.00 35.61 83 LYS A CA 1
ATOM 627 C C . LYS A 1 97 ? 88.582 192.364 236.687 1.00 35.61 83 LYS A C 1
ATOM 628 O O . LYS A 1 97 ? 89.632 192.855 237.098 1.00 35.61 83 LYS A O 1
ATOM 634 N N . THR A 1 98 ? 88.124 192.522 235.452 1.00 33.93 84 THR A N 1
ATOM 635 C CA . THR A 1 98 ? 88.861 193.245 234.431 1.00 33.93 84 THR A CA 1
ATOM 636 C C . THR A 1 98 ? 88.693 194.741 234.628 1.00 33.93 84 THR A C 1
ATOM 637 O O . THR A 1 98 ? 87.582 195.221 234.839 1.00 33.93 84 THR A O 1
ATOM 641 N N . ILE A 1 99 ? 89.797 195.470 234.579 1.00 32.25 85 ILE A N 1
ATOM 642 C CA . ILE A 1 99 ? 89.759 196.925 234.638 1.00 32.25 85 ILE A CA 1
ATOM 643 C C . ILE A 1 99 ? 89.334 197.469 233.280 1.00 32.25 85 ILE A C 1
ATOM 644 O O . ILE A 1 99 ? 90.033 197.247 232.286 1.00 32.25 85 ILE A O 1
ATOM 649 N N . PRO A 1 100 ? 88.217 198.180 233.185 1.00 32.03 86 PRO A N 1
ATOM 650 C CA . PRO A 1 100 ? 87.777 198.722 231.899 1.00 32.03 86 PRO A CA 1
ATOM 651 C C . PRO A 1 100 ? 88.545 199.982 231.542 1.00 32.03 86 PRO A C 1
ATOM 652 O O . PRO A 1 100 ? 89.240 200.563 232.361 1.00 32.03 86 PRO A O 1
ATOM 656 N N . ILE A 1 101 ? 88.405 200.397 230.293 1.00 29.85 87 ILE A N 1
ATOM 657 C CA . ILE A 1 101 ? 88.898 201.689 229.832 1.00 29.85 87 ILE A CA 1
ATOM 658 C C . ILE A 1 101 ? 87.716 202.637 229.719 1.00 29.85 87 ILE A C 1
ATOM 659 O O . ILE A 1 101 ? 86.700 202.305 229.104 1.00 29.85 87 ILE A O 1
ATOM 664 N N . ILE A 1 102 ? 87.836 203.798 230.348 1.00 30.10 88 ILE A N 1
ATOM 665 C CA . ILE A 1 102 ? 86.829 204.849 230.340 1.00 30.10 88 ILE A CA 1
ATOM 666 C C . ILE A 1 102 ? 87.400 205.971 229.494 1.00 30.10 88 ILE A C 1
ATOM 667 O O . ILE A 1 102 ? 88.492 206.465 229.778 1.00 30.10 88 ILE A O 1
ATOM 672 N N . TYR A 1 103 ? 86.686 206.366 228.452 1.00 28.00 89 TYR A N 1
ATOM 673 C CA . TYR A 1 103 ? 87.311 207.234 227.474 1.00 28.00 89 TYR A CA 1
ATOM 674 C C . TYR A 1 103 ? 86.278 208.086 226.758 1.00 28.00 89 TYR A C 1
ATOM 675 O O . TYR A 1 103 ? 85.111 207.725 226.638 1.00 28.00 89 TYR A O 1
ATOM 684 N N . LYS A 1 104 ? 86.748 209.220 226.262 1.00 28.21 90 LYS A N 1
ATOM 685 C CA . LYS A 1 104 ? 85.982 210.107 225.403 1.00 28.21 90 LYS A CA 1
ATOM 686 C C . LYS A 1 104 ? 86.931 210.725 224.392 1.00 28.21 90 LYS A C 1
ATOM 687 O O . LYS A 1 104 ? 88.036 211.124 224.744 1.00 28.21 90 LYS A O 1
ATOM 693 N N . ASP A 1 105 ? 86.496 210.835 223.146 1.00 30.54 91 ASP A N 1
ATOM 694 C CA . ASP A 1 105 ? 87.332 211.400 222.100 1.00 30.54 91 ASP A CA 1
ATOM 695 C C . ASP A 1 105 ? 86.989 212.861 221.856 1.00 30.54 91 ASP A C 1
ATOM 696 O O . ASP A 1 105 ? 85.835 213.273 221.961 1.00 30.54 91 ASP A O 1
ATOM 701 N N . PHE A 1 106 ? 88.011 213.645 221.543 1.00 27.29 92 PHE A N 1
ATOM 702 C CA . PHE A 1 106 ? 87.821 215.018 221.096 1.00 27.29 92 PHE A CA 1
ATOM 703 C C . PHE A 1 106 ? 88.630 215.271 219.837 1.00 27.29 92 PHE A C 1
ATOM 704 O O . PHE A 1 106 ? 89.495 214.491 219.459 1.00 27.29 92 PHE A O 1
ATOM 712 N N . LEU A 1 107 ? 88.320 216.369 219.166 1.00 29.46 93 LEU A N 1
ATOM 713 C CA . LEU A 1 107 ? 88.872 216.643 217.853 1.00 29.46 93 LEU A CA 1
ATOM 714 C C . LEU A 1 107 ? 89.469 218.038 217.813 1.00 29.46 93 LEU A C 1
ATOM 715 O O . LEU A 1 107 ? 88.840 218.996 218.257 1.00 29.46 93 LEU A O 1
ATOM 720 N N . LEU A 1 108 ? 90.676 218.147 217.283 1.00 29.94 94 LEU A N 1
ATOM 721 C CA . LEU A 1 108 ? 91.281 219.420 216.918 1.00 29.94 94 LEU A CA 1
ATOM 722 C C . LEU A 1 108 ? 91.295 219.565 215.412 1.00 29.94 94 LEU A C 1
ATOM 723 O O . LEU A 1 108 ? 91.710 218.651 214.701 1.00 29.94 94 LEU A O 1
ATOM 728 N N . HIS A 1 109 ? 90.847 220.710 214.935 1.00 31.39 95 HIS A N 1
ATOM 729 C CA . HIS A 1 109 ? 90.947 221.018 213.526 1.00 31.39 95 HIS A CA 1
ATOM 730 C C . HIS A 1 109 ? 92.383 221.367 213.183 1.00 31.39 95 HIS A C 1
ATOM 731 O O . HIS A 1 109 ? 93.071 222.014 213.968 1.00 31.39 95 HIS A O 1
ATOM 738 N N . TRP A 1 110 ? 92.841 220.908 212.014 1.00 30.88 96 TRP A N 1
ATOM 739 C CA . TRP A 1 110 ? 94.225 221.140 211.615 1.00 30.88 96 TRP A CA 1
ATOM 740 C C . TRP A 1 110 ? 94.506 222.596 211.298 1.00 30.88 96 TRP A C 1
ATOM 741 O O . TRP A 1 110 ? 95.639 223.044 211.467 1.00 30.88 96 TRP A O 1
ATOM 752 N N . ARG A 1 111 ? 93.507 223.343 210.836 1.00 30.40 97 ARG A N 1
ATOM 753 C CA . ARG A 1 111 ? 93.727 224.754 210.564 1.00 30.40 97 ARG A CA 1
ATOM 754 C C . ARG A 1 111 ? 93.849 225.568 211.835 1.00 30.40 97 ARG A C 1
ATOM 755 O O . ARG A 1 111 ? 94.502 226.604 211.808 1.00 30.40 97 ARG A O 1
ATOM 763 N N . ASP A 1 112 ? 93.278 225.105 212.948 1.00 35.69 98 ASP A N 1
ATOM 764 C CA . ASP A 1 112 ? 93.560 225.720 214.240 1.00 35.69 98 ASP A CA 1
ATOM 765 C C . ASP A 1 112 ? 95.003 225.504 214.657 1.00 35.69 98 ASP A C 1
ATOM 766 O O . ASP A 1 112 ? 95.617 226.388 215.256 1.00 35.69 98 ASP A O 1
ATOM 771 N N . ILE A 1 113 ? 95.559 224.335 214.360 1.00 37.63 99 ILE A N 1
ATOM 772 C CA . ILE A 1 113 ? 96.954 224.073 214.688 1.00 37.63 99 ILE A CA 1
ATOM 773 C C . ILE A 1 113 ? 97.874 224.882 213.787 1.00 37.63 99 ILE A C 1
ATOM 774 O O . ILE A 1 113 ? 98.860 225.467 214.248 1.00 37.63 99 ILE A O 1
ATOM 779 N N . GLU A 1 114 ? 97.520 224.995 212.508 1.00 42.81 100 GLU A N 1
ATOM 780 C CA . GLU A 1 114 ? 98.274 225.834 211.584 1.00 42.81 100 GLU A CA 1
ATOM 781 C C . GLU A 1 114 ? 98.152 227.313 211.921 1.00 42.81 100 GLU A C 1
ATOM 782 O O . GLU A 1 114 ? 99.105 228.067 211.716 1.00 42.81 100 GLU A O 1
ATOM 788 N N . ALA A 1 115 ? 97.002 227.739 212.446 1.00 42.74 101 ALA A N 1
ATOM 789 C CA . ALA A 1 115 ? 96.865 229.088 212.971 1.00 42.74 101 ALA A CA 1
ATOM 790 C C . ALA A 1 115 ? 97.720 229.279 214.208 1.00 42.74 101 ALA A C 1
ATOM 791 O O . ALA A 1 115 ? 98.319 230.336 214.385 1.00 42.74 101 ALA A O 1
ATOM 793 N N . ALA A 1 116 ? 97.816 228.248 215.053 1.00 44.79 102 ALA A N 1
ATOM 794 C CA . ALA A 1 116 ? 98.673 228.303 216.230 1.00 44.79 102 ALA A CA 1
ATOM 795 C C . ALA A 1 116 ? 100.141 228.402 215.866 1.00 44.79 102 ALA A C 1
ATOM 796 O O . ALA A 1 116 ? 100.925 228.975 216.625 1.00 44.79 102 ALA A O 1
ATOM 798 N N . ARG A 1 117 ? 100.526 227.903 214.706 1.00 47.72 103 ARG A N 1
ATOM 799 C CA . ARG A 1 117 ? 101.913 228.043 214.310 1.00 47.72 103 ARG A CA 1
ATOM 800 C C . ARG A 1 117 ? 102.208 229.361 213.594 1.00 47.72 103 ARG A C 1
ATOM 801 O O . ARG A 1 117 ? 103.314 229.881 213.757 1.00 47.72 103 ARG A O 1
ATOM 809 N N . THR A 1 118 ? 101.296 229.923 212.778 1.00 49.62 104 THR A N 1
ATOM 810 C CA . THR A 1 118 ? 101.615 231.173 212.080 1.00 49.62 104 THR A CA 1
ATOM 811 C C . THR A 1 118 ? 100.781 232.396 212.469 1.00 49.62 104 THR A C 1
ATOM 812 O O . THR A 1 118 ? 101.331 233.363 213.001 1.00 49.62 104 THR A O 1
ATOM 816 N N . HIS A 1 119 ? 99.448 232.334 212.319 1.00 52.63 105 HIS A N 1
ATOM 817 C CA . HIS A 1 119 ? 98.438 233.399 212.415 1.00 52.63 105 HIS A CA 1
ATOM 818 C C . HIS A 1 119 ? 97.971 233.357 213.870 1.00 52.63 105 HIS A C 1
ATOM 819 O O . HIS A 1 119 ? 98.833 233.140 214.725 1.00 52.63 105 HIS A O 1
ATOM 826 N N . ASN A 1 120 ? 96.769 233.864 214.203 1.00 51.85 106 ASN A N 1
ATOM 827 C CA . ASN A 1 120 ? 96.253 233.929 215.581 1.00 51.85 106 ASN A CA 1
ATOM 828 C C . ASN A 1 120 ? 96.449 232.651 216.413 1.00 51.85 106 ASN A C 1
ATOM 829 O O . ASN A 1 120 ? 95.868 231.585 216.186 1.00 51.85 106 ASN A O 1
ATOM 834 N N . MET A 1 121 ? 97.278 232.853 217.422 1.00 52.67 107 MET A N 1
ATOM 835 C CA . MET A 1 121 ? 98.162 231.903 218.078 1.00 52.67 107 MET A CA 1
ATOM 836 C C . MET A 1 121 ? 97.673 230.918 219.148 1.00 52.67 107 MET A C 1
ATOM 837 O O . MET A 1 121 ? 98.119 229.771 219.097 1.00 52.67 107 MET A O 1
ATOM 842 N N . PRO A 1 122 ? 96.898 231.287 220.177 1.00 48.52 108 PRO A N 1
ATOM 843 C CA . PRO A 1 122 ? 96.705 230.338 221.291 1.00 48.52 108 PRO A CA 1
ATOM 844 C C . PRO A 1 122 ? 95.781 229.186 220.920 1.00 48.52 108 PRO A C 1
ATOM 845 O O . PRO A 1 122 ? 94.633 229.392 220.531 1.00 48.52 108 PRO A O 1
ATOM 849 N N . LEU A 1 123 ? 96.309 227.970 221.023 1.00 44.25 109 LEU A N 1
ATOM 850 C CA . LEU A 1 123 ? 95.564 226.778 220.653 1.00 44.25 109 LEU A CA 1
ATOM 851 C C . LEU A 1 123 ? 94.495 226.491 221.693 1.00 44.25 109 LEU A C 1
ATOM 852 O O . LEU A 1 123 ? 94.805 226.260 222.862 1.00 44.25 109 LEU A O 1
ATOM 857 N N . ASP A 1 124 ? 93.241 226.539 221.276 1.00 44.04 110 ASP A N 1
ATOM 858 C CA . ASP A 1 124 ? 92.140 226.302 222.188 1.00 44.04 110 ASP A CA 1
ATOM 859 C C . ASP A 1 124 ? 91.982 224.809 222.417 1.00 44.04 110 ASP A C 1
ATOM 860 O O . ASP A 1 124 ? 91.999 224.019 221.473 1.00 44.04 110 ASP A O 1
ATOM 865 N N . VAL A 1 125 ? 91.842 224.430 223.679 1.00 38.32 111 VAL A N 1
ATOM 866 C CA . VAL A 1 125 ? 91.761 223.037 224.085 1.00 38.32 111 VAL A CA 1
ATOM 867 C C . VAL A 1 125 ? 90.438 222.822 224.800 1.00 38.32 111 VAL A C 1
ATOM 868 O O . VAL A 1 125 ? 90.343 222.025 225.730 1.00 38.32 111 VAL A O 1
ATOM 872 N N . SER A 1 126 ? 89.422 223.585 224.411 1.00 36.51 112 SER A N 1
ATOM 873 C CA . SER A 1 126 ? 88.112 223.469 225.038 1.00 36.51 112 SER A CA 1
ATOM 874 C C . SER A 1 126 ? 87.430 222.148 224.712 1.00 36.51 112 SER A C 1
ATOM 875 O O . SER A 1 126 ? 86.606 221.674 225.500 1.00 36.51 112 SER A O 1
ATOM 878 N N . ALA A 1 127 ? 87.725 221.560 223.554 1.00 31.75 113 ALA A N 1
ATOM 879 C CA . ALA A 1 127 ? 87.212 220.227 223.262 1.00 31.75 113 ALA A CA 1
ATOM 880 C C . ALA A 1 127 ? 87.869 219.173 224.143 1.00 31.75 113 ALA A C 1
ATOM 881 O O . ALA A 1 127 ? 87.221 218.192 224.507 1.00 31.75 113 ALA A O 1
ATOM 883 N N . ALA A 1 128 ? 89.139 219.371 224.493 1.00 31.01 114 ALA A N 1
ATOM 884 C CA . ALA A 1 128 ? 89.807 218.521 225.472 1.00 31.01 114 ALA A CA 1
ATOM 885 C C . ALA A 1 128 ? 89.159 218.618 226.838 1.00 31.01 114 ALA A C 1
ATOM 886 O O . ALA A 1 128 ? 89.036 217.613 227.538 1.00 31.01 114 ALA A O 1
ATOM 888 N N . ALA A 1 129 ? 88.777 219.828 227.243 1.00 31.29 115 ALA A N 1
ATOM 889 C CA . ALA A 1 129 ? 88.091 220.024 228.512 1.00 31.29 115 ALA A CA 1
ATOM 890 C C . ALA A 1 129 ? 86.709 219.393 228.496 1.00 31.29 115 ALA A C 1
ATOM 891 O O . ALA A 1 129 ? 86.286 218.807 229.495 1.00 31.29 115 ALA A O 1
ATOM 893 N N . GLY A 1 130 ? 86.007 219.485 227.364 1.00 30.31 116 GLY A N 1
ATOM 894 C CA . GLY A 1 130 ? 84.708 218.842 227.247 1.00 30.31 116 GLY A CA 1
ATOM 895 C C . GLY A 1 130 ? 84.792 217.328 227.278 1.00 30.31 116 GLY A C 1
ATOM 896 O O . GLY A 1 130 ? 83.986 216.667 227.938 1.00 30.31 116 GLY A O 1
ATOM 897 N N . ALA A 1 131 ? 85.796 216.765 226.606 1.00 30.33 117 ALA A N 1
ATOM 898 C CA . ALA A 1 131 ? 85.995 215.324 226.628 1.00 30.33 117 ALA A CA 1
ATOM 899 C C . ALA A 1 131 ? 86.488 214.835 227.981 1.00 30.33 117 ALA A C 1
ATOM 900 O O . ALA A 1 131 ? 86.134 213.731 228.391 1.00 30.33 117 ALA A O 1
ATOM 902 N N . ALA A 1 132 ? 87.309 215.627 228.675 1.00 30.17 118 ALA A N 1
ATOM 903 C CA . ALA A 1 132 ? 87.733 215.271 230.022 1.00 30.17 118 ALA A CA 1
ATOM 904 C C . ALA A 1 132 ? 86.567 215.297 230.995 1.00 30.17 118 ALA A C 1
ATOM 905 O O . ALA A 1 132 ? 86.480 214.438 231.875 1.00 30.17 118 ALA A O 1
ATOM 907 N N . ALA A 1 133 ? 85.665 216.269 230.847 1.00 30.40 119 ALA A N 1
ATOM 908 C CA . ALA A 1 133 ? 84.462 216.312 231.663 1.00 30.40 119 ALA A CA 1
ATOM 909 C C . ALA A 1 133 ? 83.557 215.124 231.388 1.00 30.40 119 ALA A C 1
ATOM 910 O O . ALA A 1 133 ? 82.984 214.558 232.318 1.00 30.40 119 ALA A O 1
ATOM 912 N N . LEU A 1 134 ? 83.439 214.708 230.130 1.00 30.04 120 LEU A N 1
ATOM 913 C CA . LEU A 1 134 ? 82.598 213.549 229.839 1.00 30.04 120 LEU A CA 1
ATOM 914 C C . LEU A 1 134 ? 83.237 212.240 230.287 1.00 30.04 120 LEU A C 1
ATOM 915 O O . LEU A 1 134 ? 82.525 211.328 230.710 1.00 30.04 120 LEU A O 1
ATOM 920 N N . CYS A 1 135 ? 84.565 212.137 230.230 1.00 32.82 121 CYS A N 1
ATOM 921 C CA . CYS A 1 135 ? 85.248 210.970 230.774 1.00 32.82 121 CYS A CA 1
ATOM 922 C C . CYS A 1 135 ? 85.120 210.906 232.290 1.00 32.82 121 CYS A C 1
ATOM 923 O O . CYS A 1 135 ? 84.951 209.822 232.854 1.00 32.82 121 CYS A O 1
ATOM 926 N N . ALA A 1 136 ? 85.169 212.061 232.958 1.00 32.86 122 ALA A N 1
ATOM 927 C CA . ALA A 1 136 ? 84.924 212.120 234.394 1.00 32.86 122 ALA A CA 1
ATOM 928 C C . ALA A 1 136 ? 83.489 211.749 234.753 1.00 32.86 122 ALA A C 1
ATOM 929 O O . ALA A 1 136 ? 83.263 211.052 235.749 1.00 32.86 122 ALA A O 1
ATOM 931 N N . GLN A 1 137 ? 82.508 212.215 233.973 1.00 34.78 123 GLN A N 1
ATOM 932 C CA . GLN A 1 137 ? 81.120 211.821 234.203 1.00 34.78 123 GLN A CA 1
ATOM 933 C C . GLN A 1 137 ? 80.906 210.339 233.955 1.00 34.78 123 GLN A C 1
ATOM 934 O O . GLN A 1 137 ? 80.095 209.715 234.637 1.00 34.78 123 GLN A O 1
ATOM 940 N N . GLN A 1 138 ? 81.640 209.758 233.010 1.00 34.52 124 GLN A N 1
ATOM 941 C CA . GLN A 1 138 ? 81.556 208.322 232.786 1.00 34.52 124 GLN A CA 1
ATOM 942 C C . GLN A 1 138 ? 82.198 207.537 233.927 1.00 34.52 124 GLN A C 1
ATOM 943 O O . GLN A 1 138 ? 81.701 206.471 234.292 1.00 34.52 124 GLN A O 1
ATOM 949 N N . GLU A 1 139 ? 83.295 208.051 234.499 1.00 35.97 125 GLU A N 1
ATOM 950 C CA . GLU A 1 139 ? 83.909 207.418 235.665 1.00 35.97 125 GLU A CA 1
ATOM 951 C C . GLU A 1 139 ? 82.979 207.451 236.872 1.00 35.97 125 GLU A C 1
ATOM 952 O O . GLU A 1 139 ? 82.823 206.444 237.566 1.00 35.97 125 GLU A O 1
ATOM 958 N N . ASP A 1 140 ? 82.317 208.581 237.104 1.00 36.99 126 ASP A N 1
ATOM 959 C CA . ASP A 1 140 ? 81.367 208.669 238.205 1.00 36.99 126 ASP A CA 1
ATOM 960 C C . ASP A 1 140 ? 80.126 207.825 237.965 1.00 36.99 126 ASP A C 1
ATOM 961 O O . ASP A 1 140 ? 79.595 207.248 238.912 1.00 36.99 126 ASP A O 1
ATOM 966 N N . GLU A 1 141 ? 79.675 207.707 236.718 1.00 38.64 127 GLU A N 1
ATOM 967 C CA . GLU A 1 141 ? 78.593 206.781 236.398 1.00 38.64 127 GLU A CA 1
ATOM 968 C C . GLU A 1 141 ? 79.005 205.328 236.629 1.00 38.64 127 GLU A C 1
ATOM 969 O O . GLU A 1 141 ? 78.200 204.516 237.092 1.00 38.64 127 GLU A O 1
ATOM 975 N N . LEU A 1 142 ? 80.261 204.994 236.342 1.00 35.99 128 LEU A N 1
ATOM 976 C CA . LEU A 1 142 ? 80.762 203.653 236.616 1.00 35.99 128 LEU A CA 1
ATOM 977 C C . LEU A 1 142 ? 80.884 203.389 238.113 1.00 35.99 128 LEU A C 1
ATOM 978 O O . LEU A 1 142 ? 80.614 202.281 238.576 1.00 35.99 128 LEU A O 1
ATOM 983 N N . ILE A 1 143 ? 81.284 204.401 238.880 1.00 35.02 129 ILE A N 1
ATOM 984 C CA . ILE A 1 143 ? 81.416 204.260 240.324 1.00 35.02 129 ILE A CA 1
ATOM 985 C C . ILE A 1 143 ? 80.050 204.112 240.982 1.00 35.02 129 ILE A C 1
ATOM 986 O O . ILE A 1 143 ? 79.862 203.261 241.853 1.00 35.02 129 ILE A O 1
ATOM 991 N N . PHE A 1 144 ? 79.063 204.875 240.540 1.00 36.89 130 PHE A N 1
ATOM 992 C CA . PHE A 1 144 ? 77.790 204.811 241.240 1.00 36.89 130 PHE A CA 1
ATOM 993 C C . PHE A 1 144 ? 76.848 203.748 240.705 1.00 36.89 130 PHE A C 1
ATOM 994 O O . PHE A 1 144 ? 76.149 203.112 241.489 1.00 36.89 130 PHE A O 1
ATOM 1002 N N . TYR A 1 145 ? 76.804 203.511 239.405 1.00 39.75 131 TYR A N 1
ATOM 1003 C CA . TYR A 1 145 ? 75.822 202.590 238.871 1.00 39.75 131 TYR A CA 1
ATOM 1004 C C . TYR A 1 145 ? 76.430 201.419 238.135 1.00 39.75 131 TYR A C 1
ATOM 1005 O O . TYR A 1 145 ? 75.686 200.548 237.681 1.00 39.75 131 TYR A O 1
ATOM 1014 N N . GLY A 1 146 ? 77.744 201.357 238.032 1.00 42.55 132 GLY A N 1
ATOM 1015 C CA . GLY A 1 146 ? 78.383 200.233 237.404 1.00 42.55 132 GLY A CA 1
ATOM 1016 C C . GLY A 1 146 ? 78.195 200.180 235.901 1.00 42.55 132 GLY A C 1
ATOM 1017 O O . GLY A 1 146 ? 77.963 201.179 235.226 1.00 42.55 132 GLY A O 1
ATOM 1018 N N . ASP A 1 147 ? 78.296 198.963 235.389 1.00 50.60 133 ASP A N 1
ATOM 1019 C CA . ASP A 1 147 ? 78.070 198.684 233.980 1.00 50.60 133 ASP A CA 1
ATOM 1020 C C . ASP A 1 147 ? 77.421 197.318 233.888 1.00 50.60 133 ASP A C 1
ATOM 1021 O O . ASP A 1 147 ? 77.961 196.344 234.417 1.00 50.60 133 ASP A O 1
ATOM 1026 N N . ALA A 1 148 ? 76.263 197.254 233.234 1.00 54.24 134 ALA A N 1
ATOM 1027 C CA . ALA A 1 148 ? 75.523 196.001 233.159 1.00 54.24 134 ALA A CA 1
ATOM 1028 C C . ALA A 1 148 ? 76.189 195.012 232.211 1.00 54.24 134 ALA A C 1
ATOM 1029 O O . ALA A 1 148 ? 76.342 193.834 232.548 1.00 54.24 134 ALA A O 1
ATOM 1031 N N . ARG A 1 149 ? 76.605 195.474 231.026 1.00 54.77 135 ARG A N 1
ATOM 1032 C CA . ARG A 1 149 ? 77.148 194.559 230.027 1.00 54.77 135 ARG A CA 1
ATOM 1033 C C . ARG A 1 149 ? 78.542 194.061 230.380 1.00 54.77 135 ARG A C 1
ATOM 1034 O O . ARG A 1 149 ? 78.930 192.985 229.921 1.00 54.77 135 ARG A O 1
ATOM 1042 N N . LEU A 1 150 ? 79.302 194.803 231.174 1.00 49.13 136 LEU A N 1
ATOM 1043 C CA . LEU A 1 150 ? 80.590 194.331 231.649 1.00 49.13 136 LEU A CA 1
ATOM 1044 C C . LEU A 1 150 ? 80.510 193.689 233.025 1.00 49.13 136 LEU A C 1
ATOM 1045 O O . LEU A 1 150 ? 81.528 193.219 233.533 1.00 49.13 136 LEU A O 1
ATOM 1050 N N . GLY A 1 151 ? 79.327 193.645 233.625 1.00 48.04 137 GLY A N 1
ATOM 1051 C CA . GLY A 1 151 ? 79.143 193.051 234.937 1.00 48.04 137 GLY A CA 1
ATOM 1052 C C . GLY A 1 151 ? 79.810 193.774 236.084 1.00 48.04 137 GLY A C 1
ATOM 1053 O O . GLY A 1 151 ? 80.410 193.128 236.947 1.00 48.04 137 GLY A O 1
ATOM 1054 N N . TYR A 1 152 ? 79.726 195.097 236.116 1.00 42.72 138 TYR A N 1
ATOM 1055 C CA . TYR A 1 152 ? 80.299 195.891 237.190 1.00 42.72 138 TYR A CA 1
ATOM 1056 C C . TYR A 1 152 ? 79.191 196.383 238.102 1.00 42.72 138 TYR A C 1
ATOM 1057 O O . TYR A 1 152 ? 78.168 196.880 237.629 1.00 42.72 138 TYR A O 1
ATOM 1066 N N . GLU A 1 153 ? 79.391 196.236 239.402 1.00 46.18 139 GLU A N 1
ATOM 1067 C CA . GLU A 1 153 ? 78.472 196.785 240.382 1.00 46.18 139 GLU A CA 1
ATOM 1068 C C . GLU A 1 153 ? 78.944 198.167 240.802 1.00 46.18 139 GLU A C 1
ATOM 1069 O O . GLU A 1 153 ? 80.133 198.379 241.040 1.00 46.18 139 GLU A O 1
ATOM 1075 N N . GLY A 1 154 ? 78.012 199.110 240.865 1.00 40.69 140 GLY A N 1
ATOM 1076 C CA . GLY A 1 154 ? 78.276 200.413 241.419 1.00 40.69 140 GLY A CA 1
ATOM 1077 C C . GLY A 1 154 ? 77.874 200.458 242.880 1.00 40.69 140 GLY A C 1
ATOM 1078 O O . GLY A 1 154 ? 77.421 199.475 243.453 1.00 40.69 140 GLY A O 1
ATOM 1079 N N . LEU A 1 155 ? 78.057 201.633 243.479 1.00 39.26 141 LEU A N 1
ATOM 1080 C CA . LEU A 1 155 ? 77.646 201.830 244.864 1.00 39.26 141 LEU A CA 1
ATOM 1081 C C . LEU A 1 155 ? 76.133 201.765 245.008 1.00 39.26 141 LEU A C 1
ATOM 1082 O O . LEU A 1 155 ? 75.625 201.225 245.989 1.00 39.26 141 LEU A O 1
ATOM 1087 N N . MET A 1 156 ? 75.399 202.278 244.030 1.00 42.83 142 MET A N 1
ATOM 1088 C CA . MET A 1 156 ? 73.949 202.245 244.092 1.00 42.83 142 MET A CA 1
ATOM 1089 C C . MET A 1 156 ? 73.359 200.926 243.632 1.00 42.83 142 MET A C 1
ATOM 1090 O O . MET A 1 156 ? 72.155 200.724 243.797 1.00 42.83 142 MET A O 1
ATOM 1095 N N . THR A 1 157 ? 74.151 200.041 243.027 1.00 44.08 143 THR A N 1
ATOM 1096 C CA . THR A 1 157 ? 73.628 198.790 242.491 1.00 44.08 143 THR A CA 1
ATOM 1097 C C . THR A 1 157 ? 74.272 197.550 243.086 1.00 44.08 143 THR A C 1
ATOM 1098 O O . THR A 1 157 ? 74.038 196.456 242.564 1.00 44.08 143 THR A O 1
ATOM 1102 N N . ALA A 1 158 ? 75.087 197.685 244.130 1.00 46.64 144 ALA A N 1
ATOM 1103 C CA . ALA A 1 158 ? 75.768 196.539 244.720 1.00 46.64 144 ALA A CA 1
ATOM 1104 C C . ALA A 1 158 ? 74.780 195.592 245.385 1.00 46.64 144 ALA A C 1
ATOM 1105 O O . ALA A 1 158 ? 73.794 196.022 245.983 1.00 46.64 144 ALA A O 1
ATOM 1107 N N . ASN A 1 159 ? 75.021 194.295 245.238 1.00 50.69 145 ASN A N 1
ATOM 1108 C CA . ASN A 1 159 ? 74.120 193.293 245.795 1.00 50.69 145 ASN A CA 1
ATOM 1109 C C . ASN A 1 159 ? 74.401 193.143 247.282 1.00 50.69 145 ASN A C 1
ATOM 1110 O O . ASN A 1 159 ? 75.470 192.681 247.686 1.00 50.69 145 ASN A O 1
ATOM 1115 N N . GLY A 1 160 ? 73.458 193.598 248.084 1.00 50.21 146 GLY A N 1
ATOM 1116 C CA . GLY A 1 160 ? 73.453 193.557 249.529 1.00 50.21 146 GLY A CA 1
ATOM 1117 C C . GLY A 1 160 ? 73.866 194.960 249.886 1.00 50.21 146 GLY A C 1
ATOM 1118 O O . GLY A 1 160 ? 75.054 195.271 249.888 1.00 50.21 146 GLY A O 1
ATOM 1119 N N . ARG A 1 161 ? 72.906 195.812 250.198 1.00 49.00 147 ARG A N 1
ATOM 1120 C CA . ARG A 1 161 ? 73.210 197.225 250.131 1.00 49.00 147 ARG A CA 1
ATOM 1121 C C . ARG A 1 161 ? 72.551 197.985 251.285 1.00 49.00 147 ARG A C 1
ATOM 1122 O O . ARG A 1 161 ? 72.556 199.216 251.283 1.00 49.00 147 ARG A O 1
ATOM 1130 N N . LEU A 1 162 ? 71.916 197.282 252.224 1.00 51.59 148 LEU A N 1
ATOM 1131 C CA . LEU A 1 162 ? 71.484 197.815 253.526 1.00 51.59 148 LEU A CA 1
ATOM 1132 C C . LEU A 1 162 ? 70.500 198.977 253.462 1.00 51.59 148 LEU A C 1
ATOM 1133 O O . LEU A 1 162 ? 70.422 199.734 254.421 1.00 51.59 148 LEU A O 1
ATOM 1138 N N . THR A 1 163 ? 69.702 199.053 252.394 1.00 51.69 149 THR A N 1
ATOM 1139 C CA . THR A 1 163 ? 68.986 200.265 251.989 1.00 51.69 149 THR A CA 1
ATOM 1140 C C . THR A 1 163 ? 67.972 200.754 253.022 1.00 51.69 149 THR A C 1
ATOM 1141 O O . THR A 1 163 ? 67.188 199.972 253.561 1.00 51.69 149 THR A O 1
ATOM 1145 N N . VAL A 1 164 ? 67.997 202.055 253.297 1.00 51.26 150 VAL A N 1
ATOM 1146 C CA . VAL A 1 164 ? 67.016 202.697 254.172 1.00 51.26 150 VAL A CA 1
ATOM 1147 C C . VAL A 1 164 ? 65.982 203.397 253.303 1.00 51.26 150 VAL A C 1
ATOM 1148 O O . VAL A 1 164 ? 66.268 203.694 252.140 1.00 51.26 150 VAL A O 1
ATOM 1152 N N . PRO A 1 165 ? 64.766 203.625 253.783 1.00 52.48 151 PRO A N 1
ATOM 1153 C CA . PRO A 1 165 ? 63.844 204.486 253.042 1.00 52.48 151 PRO A CA 1
ATOM 1154 C C . PRO A 1 165 ? 64.272 205.943 253.088 1.00 52.48 151 PRO A C 1
ATOM 1155 O O . PRO A 1 165 ? 64.949 206.394 254.014 1.00 52.48 151 PRO A O 1
ATOM 1159 N N . LEU A 1 166 ? 63.871 206.679 252.061 1.00 53.44 152 LEU A N 1
ATOM 1160 C CA . LEU A 1 166 ? 64.140 208.107 251.949 1.00 53.44 152 LEU A CA 1
ATOM 1161 C C . LEU A 1 166 ? 62.838 208.829 252.265 1.00 53.44 152 LEU A C 1
ATOM 1162 O O . LEU A 1 166 ? 61.979 208.983 251.395 1.00 53.44 152 LEU A O 1
ATOM 1167 N N . GLY A 1 167 ? 62.679 209.266 253.505 1.00 57.05 153 GLY A N 1
ATOM 1168 C CA . GLY A 1 167 ? 61.391 209.800 253.890 1.00 57.05 153 GLY A CA 1
ATOM 1169 C C . GLY A 1 167 ? 61.272 211.302 254.041 1.00 57.05 153 GLY A C 1
ATOM 1170 O O . GLY A 1 167 ? 61.744 211.849 255.043 1.00 57.05 153 GLY A O 1
ATOM 1171 N N . ASP A 1 168 ? 60.600 211.947 253.076 1.00 58.68 154 ASP A N 1
ATOM 1172 C CA . ASP A 1 168 ? 60.064 213.315 253.178 1.00 58.68 154 ASP A CA 1
ATOM 1173 C C . ASP A 1 168 ? 61.127 214.376 253.484 1.00 58.68 154 ASP A C 1
ATOM 1174 O O . ASP A 1 168 ? 61.128 215.007 254.539 1.00 58.68 154 ASP A O 1
ATOM 1179 N N . TRP A 1 169 ? 62.061 214.543 252.553 1.00 50.73 155 TRP A N 1
ATOM 1180 C CA . TRP A 1 169 ? 63.097 215.560 252.699 1.00 50.73 155 TRP A CA 1
ATOM 1181 C C . TRP A 1 169 ? 62.612 216.965 252.365 1.00 50.73 155 TRP A C 1
ATOM 1182 O O . TRP A 1 169 ? 63.408 217.905 252.434 1.00 50.73 155 TRP A O 1
ATOM 1193 N N . THR A 1 170 ? 61.351 217.134 251.971 1.00 56.00 156 THR A N 1
ATOM 1194 C CA . THR A 1 170 ? 60.800 218.466 251.778 1.00 56.00 156 THR A CA 1
ATOM 1195 C C . THR A 1 170 ? 60.587 219.203 253.094 1.00 56.00 156 THR A C 1
ATOM 1196 O O . THR A 1 170 ? 60.542 220.436 253.096 1.00 56.00 156 THR A O 1
ATOM 1200 N N . SER A 1 171 ? 60.463 218.505 254.178 1.00 58.16 157 SER A N 1
ATOM 1201 C CA . SER A 1 171 ? 60.509 219.175 255.462 1.00 58.16 157 SER A CA 1
ATOM 1202 C C . SER A 1 171 ? 61.928 219.120 256.006 1.00 58.16 157 SER A C 1
ATOM 1203 O O . SER A 1 171 ? 62.649 218.149 255.760 1.00 58.16 157 SER A O 1
ATOM 1206 N N . PRO A 1 172 ? 62.374 220.161 256.704 1.00 57.70 158 PRO A N 1
ATOM 1207 C CA . PRO A 1 172 ? 63.708 220.112 257.310 1.00 57.70 158 PRO A CA 1
ATOM 1208 C C . PRO A 1 172 ? 63.765 219.113 258.455 1.00 57.70 158 PRO A C 1
ATOM 1209 O O . PRO A 1 172 ? 62.824 218.976 259.239 1.00 57.70 158 PRO A O 1
ATOM 1213 N N . GLY A 1 173 ? 64.869 218.383 258.512 1.00 55.67 159 GLY A N 1
ATOM 1214 C CA . GLY A 1 173 ? 65.045 217.309 259.450 1.00 55.67 159 GLY A CA 1
ATOM 1215 C C . GLY A 1 173 ? 64.834 215.928 258.874 1.00 55.67 159 GLY A C 1
ATOM 1216 O O . GLY A 1 173 ? 65.244 214.951 259.503 1.00 55.67 159 GLY A O 1
ATOM 1217 N N . GLY A 1 174 ? 64.186 215.823 257.711 1.00 54.48 160 GLY A N 1
ATOM 1218 C CA . GLY A 1 174 ? 64.020 214.525 257.077 1.00 54.48 160 GLY A CA 1
ATOM 1219 C C . GLY A 1 174 ? 65.334 213.945 256.600 1.00 54.48 160 GLY A C 1
ATOM 1220 O O . GLY A 1 174 ? 65.551 212.730 256.671 1.00 54.48 160 GLY A O 1
ATOM 1221 N N . GLY A 1 175 ? 66.232 214.814 256.136 1.00 51.69 161 GLY A N 1
ATOM 1222 C CA . GLY A 1 175 ? 67.558 214.381 255.746 1.00 51.69 161 GLY A CA 1
ATOM 1223 C C . GLY A 1 175 ? 68.379 213.857 256.900 1.00 51.69 161 GLY A C 1
ATOM 1224 O O . GLY A 1 175 ? 69.062 212.844 256.762 1.00 51.69 161 GLY A O 1
ATOM 1225 N N . PHE A 1 176 ? 68.300 214.525 258.053 1.00 52.58 162 PHE A N 1
ATOM 1226 C CA . PHE A 1 176 ? 68.994 214.068 259.253 1.00 52.58 162 PHE A CA 1
ATOM 1227 C C . PHE A 1 176 ? 68.481 212.716 259.723 1.00 52.58 162 PHE A C 1
ATOM 1228 O O . PHE A 1 176 ? 69.275 211.857 260.119 1.00 52.58 162 PHE A O 1
ATOM 1236 N N . GLN A 1 177 ? 67.161 212.514 259.667 1.00 54.38 163 GLN A N 1
ATOM 1237 C CA . GLN A 1 177 ? 66.563 211.238 260.043 1.00 54.38 163 GLN A CA 1
ATOM 1238 C C . GLN A 1 177 ? 66.991 210.121 259.102 1.00 54.38 163 GLN A C 1
ATOM 1239 O O . GLN A 1 177 ? 67.279 209.003 259.549 1.00 54.38 163 GLN A O 1
ATOM 1245 N N . ALA A 1 178 ? 67.054 210.418 257.800 1.00 51.13 164 ALA A N 1
ATOM 1246 C CA . ALA A 1 178 ? 67.504 209.435 256.820 1.00 51.13 164 ALA A CA 1
ATOM 1247 C C . ALA A 1 178 ? 68.963 209.051 257.029 1.00 51.13 164 ALA A C 1
ATOM 1248 O O . ALA A 1 178 ? 69.306 207.865 256.976 1.00 51.13 164 ALA A O 1
ATOM 1250 N N . ILE A 1 179 ? 69.829 210.030 257.303 1.00 49.60 165 ILE A N 1
ATOM 1251 C CA . ILE A 1 179 ? 71.245 209.718 257.471 1.00 49.60 165 ILE A CA 1
ATOM 1252 C C . ILE A 1 179 ? 71.499 209.000 258.798 1.00 49.60 165 ILE A C 1
ATOM 1253 O O . ILE A 1 179 ? 72.345 208.103 258.859 1.00 49.60 165 ILE A O 1
ATOM 1258 N N . VAL A 1 180 ? 70.761 209.337 259.870 1.00 52.87 166 VAL A N 1
ATOM 1259 C CA . VAL A 1 180 ? 70.969 208.584 261.112 1.00 52.87 166 VAL A CA 1
ATOM 1260 C C . VAL A 1 180 ? 70.418 207.166 261.004 1.00 52.87 166 VAL A C 1
ATOM 1261 O O . VAL A 1 180 ? 70.988 206.245 261.593 1.00 52.87 166 VAL A O 1
ATOM 1265 N N . GLU A 1 181 ? 69.354 206.951 260.222 1.00 54.73 167 GLU A N 1
ATOM 1266 C CA . GLU A 1 181 ? 68.892 205.590 259.967 1.00 54.73 167 GLU A CA 1
ATOM 1267 C C . GLU A 1 181 ? 69.895 204.799 259.138 1.00 54.73 167 GLU A C 1
ATOM 1268 O O . GLU A 1 181 ? 70.122 203.611 259.402 1.00 54.73 167 GLU A O 1
ATOM 1274 N N . ALA A 1 182 ? 70.518 205.455 258.152 1.00 51.46 168 ALA A N 1
ATOM 1275 C CA . ALA A 1 182 ? 71.540 204.816 257.331 1.00 51.46 168 ALA A CA 1
ATOM 1276 C C . ALA A 1 182 ? 72.770 204.448 258.146 1.00 51.46 168 ALA A C 1
ATOM 1277 O O . ALA A 1 182 ? 73.284 203.332 258.028 1.00 51.46 168 ALA A O 1
ATOM 1279 N N . THR A 1 183 ? 73.238 205.359 258.995 1.00 52.11 169 THR A N 1
ATOM 1280 C CA . THR A 1 183 ? 74.398 205.071 259.825 1.00 52.11 169 THR A CA 1
ATOM 1281 C C . THR A 1 183 ? 74.077 204.064 260.915 1.00 52.11 169 THR A C 1
ATOM 1282 O O . THR A 1 183 ? 74.963 203.322 261.332 1.00 52.11 169 THR A O 1
ATOM 1286 N N . ARG A 1 184 ? 72.825 204.011 261.376 1.00 55.38 170 ARG A N 1
ATOM 1287 C CA . ARG A 1 184 ? 72.418 202.975 262.317 1.00 55.38 170 ARG A CA 1
ATOM 1288 C C . ARG A 1 184 ? 72.439 201.595 261.673 1.00 55.38 170 ARG A C 1
ATOM 1289 O O . ARG A 1 184 ? 72.925 200.627 262.277 1.00 55.38 170 ARG A O 1
ATOM 1297 N N . LYS A 1 185 ? 71.938 201.495 260.437 1.00 53.23 171 LYS A N 1
ATOM 1298 C CA . LYS A 1 185 ? 71.995 200.231 259.711 1.00 53.23 171 LYS A CA 1
ATOM 1299 C C . LYS A 1 185 ? 73.423 199.840 259.365 1.00 53.23 171 LYS A C 1
ATOM 1300 O O . LYS A 1 185 ? 73.741 198.650 259.319 1.00 53.23 171 LYS A O 1
ATOM 1306 N N . LEU A 1 186 ? 74.294 200.822 259.147 1.00 49.73 172 LEU A N 1
ATOM 1307 C CA . LEU A 1 186 ? 75.705 200.533 258.941 1.00 49.73 172 LEU A CA 1
ATOM 1308 C C . LEU A 1 186 ? 76.388 200.117 260.235 1.00 49.73 172 LEU A C 1
ATOM 1309 O O . LEU A 1 186 ? 77.346 199.339 260.200 1.00 49.73 172 LEU A O 1
ATOM 1314 N N . ASN A 1 187 ? 75.937 200.661 261.371 1.00 54.56 173 ASN A N 1
ATOM 1315 C CA . ASN A 1 187 ? 76.448 200.262 262.678 1.00 54.56 173 ASN A CA 1
ATOM 1316 C C . ASN A 1 187 ? 76.111 198.811 262.972 1.00 54.56 173 ASN A C 1
ATOM 1317 O O . ASN A 1 187 ? 76.918 198.090 263.564 1.00 54.56 173 ASN A O 1
ATOM 1322 N N . GLU A 1 188 ? 74.921 198.369 262.549 1.00 56.82 174 GLU A N 1
ATOM 1323 C CA . GLU A 1 188 ? 74.494 196.988 262.764 1.00 56.82 174 GLU A CA 1
ATOM 1324 C C . GLU A 1 188 ? 75.341 195.959 262.019 1.00 56.82 174 GLU A C 1
ATOM 1325 O O . GLU A 1 188 ? 75.370 194.797 262.429 1.00 56.82 174 GLU A O 1
ATOM 1331 N N . GLN A 1 189 ? 76.023 196.342 260.944 1.00 53.29 175 GLN A N 1
ATOM 1332 C CA . GLN A 1 189 ? 76.904 195.434 260.228 1.00 53.29 175 GLN A CA 1
ATOM 1333 C C . GLN A 1 189 ? 78.356 195.616 260.608 1.00 53.29 175 GLN A C 1
ATOM 1334 O O . GLN A 1 189 ? 79.234 195.090 259.924 1.00 53.29 175 GLN A O 1
ATOM 1340 N N . GLY A 1 190 ? 78.630 196.340 261.683 1.00 50.95 176 GLY A N 1
ATOM 1341 C CA . GLY A 1 190 ? 79.991 196.551 262.109 1.00 50.95 176 GLY A CA 1
ATOM 1342 C C . GLY A 1 190 ? 80.756 197.567 261.311 1.00 50.95 176 GLY A C 1
ATOM 1343 O O . GLY A 1 190 ? 81.986 197.549 261.322 1.00 50.95 176 GLY A O 1
ATOM 1344 N N . HIS A 1 191 ? 80.075 198.448 260.613 1.00 48.86 177 HIS A N 1
ATOM 1345 C CA . HIS A 1 191 ? 80.730 199.528 259.896 1.00 48.86 177 HIS A CA 1
ATOM 1346 C C . HIS A 1 191 ? 80.434 200.808 260.659 1.00 48.86 177 HIS A C 1
ATOM 1347 O O . HIS A 1 191 ? 79.387 201.430 260.482 1.00 48.86 177 HIS A O 1
ATOM 1354 N N . PHE A 1 192 ? 81.367 201.173 261.525 1.00 51.67 178 PHE A N 1
ATOM 1355 C CA . PHE A 1 192 ? 81.234 202.286 262.444 1.00 51.67 178 PHE A CA 1
ATOM 1356 C C . PHE A 1 192 ? 81.962 203.514 261.956 1.00 51.67 178 PHE A C 1
ATOM 1357 O O . PHE A 1 192 ? 81.973 204.525 262.659 1.00 51.67 178 PHE A O 1
ATOM 1365 N N . GLY A 1 193 ? 82.576 203.436 260.772 1.00 49.76 179 GLY A N 1
ATOM 1366 C CA . GLY A 1 193 ? 83.660 204.299 260.394 1.00 49.76 179 GLY A CA 1
ATOM 1367 C C . GLY A 1 193 ? 83.216 205.703 260.081 1.00 49.76 179 GLY A C 1
ATOM 1368 O O . GLY A 1 193 ? 82.048 206.063 260.255 1.00 49.76 179 GLY A O 1
ATOM 1369 N N . PRO A 1 194 ? 84.165 206.536 259.651 1.00 46.77 180 PRO A N 1
ATOM 1370 C CA . PRO A 1 194 ? 83.784 207.863 259.157 1.00 46.77 180 PRO A CA 1
ATOM 1371 C C . PRO A 1 194 ? 82.991 207.697 257.872 1.00 46.77 180 PRO A C 1
ATOM 1372 O O . PRO A 1 194 ? 83.423 207.022 256.939 1.00 46.77 180 PRO A O 1
ATOM 1376 N N . TYR A 1 195 ? 81.797 208.257 257.866 1.00 45.79 181 TYR A N 1
ATOM 1377 C CA . TYR A 1 195 ? 80.869 208.061 256.777 1.00 45.79 181 TYR A CA 1
ATOM 1378 C C . TYR A 1 195 ? 81.043 209.141 255.731 1.00 45.79 181 TYR A C 1
ATOM 1379 O O . TYR A 1 195 ? 81.537 210.231 256.002 1.00 45.79 181 TYR A O 1
ATOM 1388 N N . ALA A 1 196 ? 80.688 208.801 254.513 1.00 39.61 182 ALA A N 1
ATOM 1389 C CA . ALA A 1 196 ? 80.565 209.771 253.448 1.00 39.61 182 ALA A CA 1
ATOM 1390 C C . ALA A 1 196 ? 79.152 209.674 252.923 1.00 39.61 182 ALA A C 1
ATOM 1391 O O . ALA A 1 196 ? 78.574 208.593 252.883 1.00 39.61 182 ALA A O 1
ATOM 1393 N N . VAL A 1 197 ? 78.571 210.810 252.593 1.00 36.75 183 VAL A N 1
ATOM 1394 C CA . VAL A 1 197 ? 77.256 210.865 251.984 1.00 36.75 183 VAL A CA 1
ATOM 1395 C C . VAL A 1 197 ? 77.428 211.469 250.602 1.00 36.75 183 VAL A C 1
ATOM 1396 O O . VAL A 1 197 ? 78.148 212.455 250.436 1.00 36.75 183 VAL A O 1
ATOM 1400 N N . VAL A 1 198 ? 76.856 210.826 249.600 1.00 35.71 184 VAL A N 1
ATOM 1401 C CA . VAL A 1 198 ? 76.719 211.415 248.278 1.00 35.71 184 VAL A CA 1
ATOM 1402 C C . VAL A 1 198 ? 75.239 211.490 247.992 1.00 35.71 184 VAL A C 1
ATOM 1403 O O . VAL A 1 198 ? 74.517 210.520 248.210 1.00 35.71 184 VAL A O 1
ATOM 1407 N N . LEU A 1 199 ? 74.776 212.641 247.551 1.00 37.72 185 LEU A N 1
ATOM 1408 C CA . LEU A 1 199 ? 73.371 212.812 247.266 1.00 37.72 185 LEU A CA 1
ATOM 1409 C C . LEU A 1 199 ? 73.202 213.286 245.840 1.00 37.72 185 LEU A C 1
ATOM 1410 O O . LEU A 1 199 ? 74.148 213.716 245.185 1.00 37.72 185 LEU A O 1
ATOM 1415 N N . SER A 1 200 ? 71.979 213.181 245.366 1.00 38.85 186 SER A N 1
ATOM 1416 C CA . SER A 1 200 ? 71.608 213.821 244.137 1.00 38.85 186 SER A CA 1
ATOM 1417 C C . SER A 1 200 ? 71.544 215.328 244.359 1.00 38.85 186 SER A C 1
ATOM 1418 O O . SER A 1 200 ? 71.466 215.779 245.501 1.00 38.85 186 SER A O 1
ATOM 1421 N N . PRO A 1 201 ? 71.612 216.132 243.288 1.00 39.33 187 PRO A N 1
ATOM 1422 C CA . PRO A 1 201 ? 71.491 217.588 243.463 1.00 39.33 187 PRO A CA 1
ATOM 1423 C C . PRO A 1 201 ? 70.175 218.076 244.053 1.00 39.33 187 PRO A C 1
ATOM 1424 O O . PRO A 1 201 ? 70.190 219.112 244.725 1.00 39.33 187 PRO A O 1
ATOM 1428 N N . ARG A 1 202 ? 69.066 217.355 243.877 1.00 44.34 188 ARG A N 1
ATOM 1429 C CA . ARG A 1 202 ? 67.814 217.729 244.535 1.00 44.34 188 ARG A CA 1
ATOM 1430 C C . ARG A 1 202 ? 67.895 217.564 246.047 1.00 44.34 188 ARG A C 1
ATOM 1431 O O . ARG A 1 202 ? 67.519 218.471 246.801 1.00 44.34 188 ARG A O 1
ATOM 1439 N N . LEU A 1 203 ? 68.374 216.405 246.504 1.00 41.96 189 LEU A N 1
ATOM 1440 C CA . LEU A 1 203 ? 68.502 216.136 247.931 1.00 41.96 189 LEU A CA 1
ATOM 1441 C C . LEU A 1 203 ? 69.548 217.018 248.581 1.00 41.96 189 LEU A C 1
ATOM 1442 O O . LEU A 1 203 ? 69.379 217.435 249.727 1.00 41.96 189 LEU A O 1
ATOM 1447 N N . TYR A 1 204 ? 70.665 217.238 247.898 1.00 38.84 190 TYR A N 1
ATOM 1448 C CA . TYR A 1 204 ? 71.699 218.122 248.412 1.00 38.84 190 TYR A CA 1
ATOM 1449 C C . TYR A 1 204 ? 71.211 219.554 248.509 1.00 38.84 190 TYR A C 1
ATOM 1450 O O . TYR A 1 204 ? 71.564 220.262 249.452 1.00 38.84 190 TYR A O 1
ATOM 1459 N N . SER A 1 205 ? 70.430 220.007 247.529 1.00 41.23 191 SER A N 1
ATOM 1460 C CA . SER A 1 205 ? 69.860 221.344 247.599 1.00 41.23 191 SER A CA 1
ATOM 1461 C C . SER A 1 205 ? 68.839 221.469 248.720 1.00 41.23 191 SER A C 1
ATOM 1462 O O . SER A 1 205 ? 68.738 222.531 249.338 1.00 41.23 191 SER A O 1
ATOM 1465 N N . GLN A 1 206 ? 68.080 220.407 249.001 1.00 44.18 192 GLN A N 1
ATOM 1466 C CA . GLN A 1 206 ? 67.120 220.454 250.097 1.00 44.18 192 GLN A CA 1
ATOM 1467 C C . GLN A 1 206 ? 67.771 220.457 251.474 1.00 44.18 192 GLN A C 1
ATOM 1468 O O . GLN A 1 206 ? 67.135 220.873 252.440 1.00 44.18 192 GLN A O 1
ATOM 1474 N N . LEU A 1 207 ? 69.011 220.008 251.593 1.00 43.22 193 LEU A N 1
ATOM 1475 C CA . LEU A 1 207 ? 69.733 220.142 252.845 1.00 43.22 193 LEU A CA 1
ATOM 1476 C C . LEU A 1 207 ? 70.221 221.557 253.113 1.00 43.22 193 LEU A C 1
ATOM 1477 O O . LEU A 1 207 ? 70.664 221.832 254.228 1.00 43.22 193 LEU A O 1
ATOM 1482 N N . HIS A 1 208 ? 70.188 222.446 252.124 1.00 43.05 194 HIS A N 1
ATOM 1483 C CA . HIS A 1 208 ? 70.671 223.815 252.281 1.00 43.05 194 HIS A CA 1
ATOM 1484 C C . HIS A 1 208 ? 69.540 224.736 252.727 1.00 43.05 194 HIS A C 1
ATOM 1485 O O . HIS A 1 208 ? 69.200 225.712 252.077 1.00 43.05 194 HIS A O 1
ATOM 1492 N N . ARG A 1 209 ? 68.945 224.388 253.858 1.00 50.29 195 ARG A N 1
ATOM 1493 C CA . ARG A 1 209 ? 67.861 225.147 254.454 1.00 50.29 195 ARG A CA 1
ATOM 1494 C C . ARG A 1 209 ? 68.176 225.381 255.917 1.00 50.29 195 ARG A C 1
ATOM 1495 O O . ARG A 1 209 ? 68.486 224.438 256.647 1.00 50.29 195 ARG A O 1
ATOM 1503 N N . ILE A 1 210 ? 68.084 226.644 256.342 1.00 56.05 196 ILE A N 1
ATOM 1504 C CA . ILE A 1 210 ? 68.332 227.031 257.729 1.00 56.05 196 ILE A CA 1
ATOM 1505 C C . ILE A 1 210 ? 67.130 226.737 258.605 1.00 56.05 196 ILE A C 1
ATOM 1506 O O . ILE A 1 210 ? 67.216 226.837 259.836 1.00 56.05 196 ILE A O 1
ATOM 1511 N N . TYR A 1 211 ? 66.029 226.286 258.002 1.00 60.94 197 TYR A N 1
ATOM 1512 C CA . TYR A 1 211 ? 64.738 226.025 258.621 1.00 60.94 197 TYR A CA 1
ATOM 1513 C C . TYR A 1 211 ? 64.703 224.710 259.384 1.00 60.94 197 TYR A C 1
ATOM 1514 O O . TYR A 1 211 ? 63.603 224.240 259.710 1.00 60.94 197 TYR A O 1
ATOM 1516 N N . GLU A 1 212 ? 65.876 224.102 259.612 1.00 59.15 198 GLU A N 1
ATOM 1517 C CA . GLU A 1 212 ? 66.024 222.996 260.549 1.00 59.15 198 GLU A CA 1
ATOM 1518 C C . GLU A 1 212 ? 65.498 223.363 261.933 1.00 59.15 198 GLU A C 1
ATOM 1519 O O . GLU A 1 212 ? 64.907 222.518 262.618 1.00 59.15 198 GLU A O 1
ATOM 1525 N N . LYS A 1 213 ? 65.730 224.605 262.370 1.00 60.17 199 LYS A N 1
ATOM 1526 C CA . LYS A 1 213 ? 65.096 225.313 263.492 1.00 60.17 199 LYS A CA 1
ATOM 1527 C C . LYS A 1 213 ? 65.587 224.812 264.843 1.00 60.17 199 LYS A C 1
ATOM 1528 O O . LYS A 1 213 ? 65.136 225.305 265.880 1.00 60.17 199 LYS A O 1
ATOM 1530 N N . THR A 1 214 ? 66.482 223.833 264.858 1.00 58.65 200 THR A N 1
ATOM 1531 C CA . THR A 1 214 ? 67.332 223.462 265.979 1.00 58.65 200 THR A CA 1
ATOM 1532 C C . THR A 1 214 ? 68.726 224.034 265.789 1.00 58.65 200 THR A C 1
ATOM 1533 O O . THR A 1 214 ? 69.715 223.367 266.076 1.00 58.65 200 THR A O 1
ATOM 1537 N N . GLY A 1 215 ? 68.847 225.230 265.217 1.00 53.20 201 GLY A N 1
ATOM 1538 C CA . GLY A 1 215 ? 70.157 225.644 264.789 1.00 53.20 201 GLY A CA 1
ATOM 1539 C C . GLY A 1 215 ? 70.244 226.260 263.412 1.00 53.20 201 GLY A C 1
ATOM 1540 O O . GLY A 1 215 ? 69.688 227.316 263.120 1.00 53.20 201 GLY A O 1
ATOM 1541 N N . VAL A 1 216 ? 70.990 225.565 262.571 1.00 51.57 202 VAL A N 1
ATOM 1542 C CA . VAL A 1 216 ? 71.737 226.062 261.443 1.00 51.57 202 VAL A CA 1
ATOM 1543 C C . VAL A 1 216 ? 71.294 225.222 260.242 1.00 51.57 202 VAL A C 1
ATOM 1544 O O . VAL A 1 216 ? 70.320 224.481 260.351 1.00 51.57 202 VAL A O 1
ATOM 1548 N N . LEU A 1 217 ? 71.901 225.455 259.072 1.00 48.45 203 LEU A N 1
ATOM 1549 C CA . LEU A 1 217 ? 71.635 224.685 257.858 1.00 48.45 203 LEU A CA 1
ATOM 1550 C C . LEU A 1 217 ? 71.820 223.193 258.090 1.00 48.45 203 LEU A C 1
ATOM 1551 O O . LEU A 1 217 ? 72.750 222.769 258.777 1.00 48.45 203 LEU A O 1
ATOM 1556 N N . GLU A 1 218 ? 70.875 222.414 257.552 1.00 50.29 204 GLU A N 1
ATOM 1557 C CA . GLU A 1 218 ? 70.791 220.978 257.803 1.00 50.29 204 GLU A CA 1
ATOM 1558 C C . GLU A 1 218 ? 72.024 220.221 257.324 1.00 50.29 204 GLU A C 1
ATOM 1559 O O . GLU A 1 218 ? 72.419 219.228 257.947 1.00 50.29 204 GLU A O 1
ATOM 1565 N N . ILE A 1 219 ? 72.686 220.726 256.283 1.00 45.98 205 ILE A N 1
ATOM 1566 C CA . ILE A 1 219 ? 73.896 220.101 255.768 1.00 45.98 205 ILE A CA 1
ATOM 1567 C C . ILE A 1 219 ? 75.060 220.194 256.763 1.00 45.98 205 ILE A C 1
ATOM 1568 O O . ILE A 1 219 ? 75.941 219.335 256.761 1.00 45.98 205 ILE A O 1
ATOM 1573 N N . GLU A 1 220 ? 75.063 221.183 257.665 1.00 49.29 206 GLU A N 1
ATOM 1574 C CA . GLU A 1 220 ? 76.089 221.220 258.709 1.00 49.29 206 GLU A CA 1
ATOM 1575 C C . GLU A 1 220 ? 75.906 220.096 259.718 1.00 49.29 206 GLU A C 1
ATOM 1576 O O . GLU A 1 220 ? 76.887 219.512 260.197 1.00 49.29 206 GLU A O 1
ATOM 1582 N N . THR A 1 221 ? 74.658 219.772 260.037 1.00 47.77 207 THR A N 1
ATOM 1583 C CA . THR A 1 221 ? 74.382 218.637 260.903 1.00 47.77 207 THR A CA 1
ATOM 1584 C C . THR A 1 221 ? 74.749 217.321 260.221 1.00 47.77 207 THR A C 1
ATOM 1585 O O . THR A 1 221 ? 75.329 216.426 260.856 1.00 47.77 207 THR A O 1
ATOM 1589 N N . ILE A 1 222 ? 74.469 217.214 258.914 1.00 45.53 208 ILE A N 1
ATOM 1590 C CA . ILE A 1 222 ? 74.880 216.037 258.149 1.00 45.53 208 ILE A CA 1
ATOM 1591 C C . ILE A 1 222 ? 76.399 215.943 258.066 1.00 45.53 208 ILE A C 1
ATOM 1592 O O . ILE A 1 222 ? 76.964 214.853 258.142 1.00 45.53 208 ILE A O 1
ATOM 1597 N N . ARG A 1 223 ? 77.081 217.079 257.938 1.00 44.74 209 ARG A N 1
ATOM 1598 C CA . ARG A 1 223 ? 78.535 217.089 257.880 1.00 44.74 209 ARG A CA 1
ATOM 1599 C C . ARG A 1 223 ? 79.158 216.710 259.209 1.00 44.74 209 ARG A C 1
ATOM 1600 O O . ARG A 1 223 ? 80.279 216.200 259.238 1.00 44.74 209 ARG A O 1
ATOM 1608 N N . GLN A 1 224 ? 78.475 216.980 260.316 1.00 46.51 210 GLN A N 1
ATOM 1609 C CA . GLN A 1 224 ? 78.963 216.446 261.578 1.00 46.51 210 GLN A CA 1
ATOM 1610 C C . GLN A 1 224 ? 78.729 214.948 261.669 1.00 46.51 210 GLN A C 1
ATOM 1611 O O . GLN A 1 224 ? 79.542 214.229 262.257 1.00 46.51 210 GLN A O 1
ATOM 1617 N N . LEU A 1 225 ? 77.613 214.469 261.113 1.00 46.80 211 LEU A N 1
ATOM 1618 C CA . LEU A 1 225 ? 77.326 213.037 261.107 1.00 46.80 211 LEU A CA 1
ATOM 1619 C C . LEU A 1 225 ? 78.321 212.249 260.268 1.00 46.80 211 LEU A C 1
ATOM 1620 O O . LEU A 1 225 ? 78.860 211.237 260.725 1.00 46.80 211 LEU A O 1
ATOM 1625 N N . ALA A 1 226 ? 78.496 212.653 259.008 1.00 45.81 212 ALA A N 1
ATOM 1626 C CA . ALA A 1 226 ? 79.328 211.921 258.063 1.00 45.81 212 ALA A CA 1
ATOM 1627 C C . ALA A 1 226 ? 80.789 211.892 258.483 1.00 45.81 212 ALA A C 1
ATOM 1628 O O . ALA A 1 226 ? 81.326 210.824 258.801 1.00 45.81 212 ALA A O 1
ATOM 1630 N N . SER A 1 227 ? 81.421 213.067 258.521 1.00 48.00 213 SER A N 1
ATOM 1631 C CA . SER A 1 227 ? 82.809 213.411 258.851 1.00 48.00 213 SER A CA 1
ATOM 1632 C C . SER A 1 227 ? 83.811 213.036 257.768 1.00 48.00 213 SER A C 1
ATOM 1633 O O . SER A 1 227 ? 84.981 213.387 257.904 1.00 48.00 213 SER A O 1
ATOM 1636 N N . ASP A 1 228 ? 83.404 212.379 256.682 1.00 46.62 214 ASP A N 1
ATOM 1637 C CA . ASP A 1 228 ? 84.228 212.296 255.494 1.00 46.62 214 ASP A CA 1
ATOM 1638 C C . ASP A 1 228 ? 83.668 213.120 254.356 1.00 46.62 214 ASP A C 1
ATOM 1639 O O . ASP A 1 228 ? 84.364 213.325 253.361 1.00 46.62 214 ASP A O 1
ATOM 1644 N N . GLY A 1 229 ? 82.433 213.580 254.473 1.00 39.31 215 GLY A N 1
ATOM 1645 C CA . GLY A 1 229 ? 81.929 214.592 253.584 1.00 39.31 215 GLY A CA 1
ATOM 1646 C C . GLY A 1 229 ? 80.561 214.322 253.023 1.00 39.31 215 GLY A C 1
ATOM 1647 O O . GLY A 1 229 ? 80.095 213.188 253.000 1.00 39.31 215 GLY A O 1
ATOM 1648 N N . VAL A 1 230 ? 79.894 215.390 252.617 1.00 36.77 216 VAL A N 1
ATOM 1649 C CA . VAL A 1 230 ? 78.607 215.344 251.944 1.00 36.77 216 VAL A CA 1
ATOM 1650 C C . VAL A 1 230 ? 78.821 215.887 250.544 1.00 36.77 216 VAL A C 1
ATOM 1651 O O . VAL A 1 230 ? 79.513 216.892 250.367 1.00 36.77 216 VAL A O 1
ATOM 1655 N N . TYR A 1 231 ? 78.292 215.192 249.544 1.00 36.99 217 TYR A N 1
ATOM 1656 C CA . TYR A 1 231 ? 78.639 215.503 248.173 1.00 36.99 217 TYR A CA 1
ATOM 1657 C C . TYR A 1 231 ? 77.418 215.440 247.276 1.00 36.99 217 TYR A C 1
ATOM 1658 O O . TYR A 1 231 ? 76.480 214.692 247.532 1.00 36.99 217 TYR A O 1
ATOM 1667 N N . GLN A 1 232 ? 77.438 216.270 246.237 1.00 38.99 218 GLN A N 1
ATOM 1668 C CA . GLN A 1 232 ? 76.614 216.064 245.057 1.00 38.99 218 GLN A CA 1
ATOM 1669 C C . GLN A 1 232 ? 77.255 215.126 244.068 1.00 38.99 218 GLN A C 1
ATOM 1670 O O . GLN A 1 232 ? 78.452 215.199 243.800 1.00 38.99 218 GLN A O 1
ATOM 1676 N N . SER A 1 233 ? 76.425 214.301 243.469 1.00 37.36 219 SER A N 1
ATOM 1677 C CA . SER A 1 233 ? 76.724 213.733 242.174 1.00 37.36 219 SER A CA 1
ATOM 1678 C C . SER A 1 233 ? 75.470 213.866 241.347 1.00 37.36 219 SER A C 1
ATOM 1679 O O . SER A 1 233 ? 74.406 213.414 241.765 1.00 37.36 219 SER A O 1
ATOM 1682 N N . ASN A 1 234 ? 75.595 214.489 240.178 1.00 36.59 220 ASN A N 1
ATOM 1683 C CA . ASN A 1 234 ? 74.506 214.529 239.214 1.00 36.59 220 ASN A CA 1
ATOM 1684 C C . ASN A 1 234 ? 74.346 213.229 238.444 1.00 36.59 220 ASN A C 1
ATOM 1685 O O . ASN A 1 234 ? 73.436 213.127 237.624 1.00 36.59 220 ASN A O 1
ATOM 1690 N N . ARG A 1 235 ? 75.176 212.226 238.720 1.00 37.71 221 ARG A N 1
ATOM 1691 C CA . ARG A 1 235 ? 74.941 210.884 238.229 1.00 37.71 221 ARG A CA 1
ATOM 1692 C C . ARG A 1 235 ? 73.852 210.200 239.016 1.00 37.71 221 ARG A C 1
ATOM 1693 O O . ARG A 1 235 ? 73.190 209.308 238.487 1.00 37.71 221 ARG A O 1
ATOM 1701 N N . LEU A 1 236 ? 73.689 210.578 240.276 1.00 38.74 222 LEU A N 1
ATOM 1702 C CA . LEU A 1 236 ? 72.654 210.011 241.125 1.00 38.74 222 LEU A CA 1
ATOM 1703 C C . LEU A 1 236 ? 71.287 210.433 240.625 1.00 38.74 222 LEU A C 1
ATOM 1704 O O . LEU A 1 236 ? 70.998 211.625 240.494 1.00 38.74 222 LEU A O 1
ATOM 1709 N N . ARG A 1 237 ? 70.462 209.446 240.331 1.00 44.62 223 ARG A N 1
ATOM 1710 C CA . ARG A 1 237 ? 69.236 209.639 239.585 1.00 44.62 223 ARG A CA 1
ATOM 1711 C C . ARG A 1 237 ? 68.073 209.902 240.528 1.00 44.62 223 ARG A C 1
ATOM 1712 O O . ARG A 1 237 ? 67.906 209.204 241.531 1.00 44.62 223 ARG A O 1
ATOM 1720 N N . GLY A 1 238 ? 67.259 210.899 240.184 1.00 46.98 224 GLY A N 1
ATOM 1721 C CA . GLY A 1 238 ? 66.079 211.240 240.958 1.00 46.98 224 GLY A CA 1
ATOM 1722 C C . GLY A 1 238 ? 66.417 211.808 242.324 1.00 46.98 224 GLY A C 1
ATOM 1723 O O . GLY A 1 238 ? 67.375 212.550 242.489 1.00 46.98 224 GLY A O 1
ATOM 1724 N N . GLU A 1 239 ? 65.563 211.520 243.297 1.00 49.78 225 GLU A N 1
ATOM 1725 C CA . GLU A 1 239 ? 65.870 211.749 244.706 1.00 49.78 225 GLU A CA 1
ATOM 1726 C C . GLU A 1 239 ? 66.526 210.495 245.267 1.00 49.78 225 GLU A C 1
ATOM 1727 O O . GLU A 1 239 ? 65.844 209.533 245.612 1.00 49.78 225 GLU A O 1
ATOM 1733 N N . SER A 1 240 ? 67.850 210.499 245.373 1.00 43.44 226 SER A N 1
ATOM 1734 C CA . SER A 1 240 ? 68.559 209.318 245.837 1.00 43.44 226 SER A CA 1
ATOM 1735 C C . SER A 1 240 ? 69.884 209.725 246.456 1.00 43.44 226 SER A C 1
ATOM 1736 O O . SER A 1 240 ? 70.402 210.810 246.200 1.00 43.44 226 SER A O 1
ATOM 1739 N N . GLY A 1 241 ? 70.427 208.840 247.281 1.00 40.40 227 GLY A N 1
ATOM 1740 C CA . GLY A 1 241 ? 71.704 209.109 247.910 1.00 40.40 227 GLY A CA 1
ATOM 1741 C C . GLY A 1 241 ? 72.309 207.835 248.440 1.00 40.40 227 GLY A C 1
ATOM 1742 O O . GLY A 1 241 ? 71.698 206.772 248.400 1.00 40.40 227 GLY A O 1
ATOM 1743 N N . VAL A 1 242 ? 73.534 207.953 248.931 1.00 38.20 228 VAL A N 1
ATOM 1744 C CA . VAL A 1 242 ? 74.275 206.813 249.446 1.00 38.20 228 VAL A CA 1
ATOM 1745 C C . VAL A 1 242 ? 75.134 207.278 250.614 1.00 38.20 228 VAL A C 1
ATOM 1746 O O . VAL A 1 242 ? 75.691 208.375 250.598 1.00 38.20 228 VAL A O 1
ATOM 1750 N N . VAL A 1 243 ? 75.189 206.459 251.657 1.00 39.48 229 VAL A N 1
ATOM 1751 C CA . VAL A 1 243 ? 76.068 206.647 252.796 1.00 39.48 229 VAL A CA 1
ATOM 1752 C C . VAL A 1 243 ? 77.015 205.469 252.822 1.00 39.48 229 VAL A C 1
ATOM 1753 O O . VAL A 1 243 ? 76.580 204.320 252.898 1.00 39.48 229 VAL A O 1
ATOM 1757 N N . VAL A 1 244 ? 78.296 205.744 252.776 1.00 41.32 230 VAL A N 1
ATOM 1758 C CA . VAL A 1 244 ? 79.282 204.683 252.752 1.00 41.32 230 VAL A CA 1
ATOM 1759 C C . VAL A 1 244 ? 80.158 204.814 253.984 1.00 41.32 230 VAL A C 1
ATOM 1760 O O . VAL A 1 244 ? 80.337 205.903 254.536 1.00 41.32 230 VAL A O 1
ATOM 1764 N N . SER A 1 245 ? 80.670 203.683 254.439 1.00 44.15 231 SER A N 1
ATOM 1765 C CA . SER A 1 245 ? 81.678 203.644 255.484 1.00 44.15 231 SER A CA 1
ATOM 1766 C C . SER A 1 245 ? 83.010 203.530 254.776 1.00 44.15 231 SER A C 1
ATOM 1767 O O . SER A 1 245 ? 83.306 202.505 254.161 1.00 44.15 231 SER A O 1
ATOM 1770 N N . THR A 1 246 ? 83.798 204.584 254.840 1.00 44.33 232 THR A N 1
ATOM 1771 C CA . THR A 1 246 ? 84.937 204.686 253.957 1.00 44.33 232 THR A CA 1
ATOM 1772 C C . THR A 1 246 ? 86.114 203.877 254.488 1.00 44.33 232 THR A C 1
ATOM 1773 O O . THR A 1 246 ? 86.088 203.326 255.587 1.00 44.33 232 THR A O 1
ATOM 1777 N N . GLY A 1 247 ? 87.151 203.791 253.673 1.00 44.58 233 GLY A N 1
ATOM 1778 C CA . GLY A 1 247 ? 88.318 203.031 254.041 1.00 44.58 233 GLY A CA 1
ATOM 1779 C C . GLY A 1 247 ? 88.644 201.992 253.000 1.00 44.58 233 GLY A C 1
ATOM 1780 O O . GLY A 1 247 ? 87.740 201.488 252.334 1.00 44.58 233 GLY A O 1
ATOM 1781 N N . ARG A 1 248 ? 89.934 201.661 252.890 1.00 44.41 234 ARG A N 1
ATOM 1782 C CA . ARG A 1 248 ? 90.443 200.760 251.861 1.00 44.41 234 ARG A CA 1
ATOM 1783 C C . ARG A 1 248 ? 89.875 199.362 251.975 1.00 44.41 234 ARG A C 1
ATOM 1784 O O . ARG A 1 248 ? 89.689 198.687 250.964 1.00 44.41 234 ARG A O 1
ATOM 1792 N N . GLU A 1 249 ? 89.602 198.915 253.193 1.00 46.32 235 GLU A N 1
ATOM 1793 C CA . GLU A 1 249 ? 89.088 197.578 253.418 1.00 46.32 235 GLU A CA 1
ATOM 1794 C C . GLU A 1 249 ? 87.636 197.424 253.000 1.00 46.32 235 GLU A C 1
ATOM 1795 O O . GLU A 1 249 ? 87.197 196.297 252.779 1.00 46.32 235 GLU A O 1
ATOM 1801 N N . ASN A 1 250 ? 86.880 198.513 252.892 1.00 44.48 236 ASN A N 1
ATOM 1802 C CA . ASN A 1 250 ? 85.490 198.403 252.478 1.00 44.48 236 ASN A CA 1
ATOM 1803 C C . ASN A 1 250 ? 85.346 198.517 250.972 1.00 44.48 236 ASN A C 1
ATOM 1804 O O . ASN A 1 250 ? 84.637 197.728 250.349 1.00 44.48 236 ASN A O 1
ATOM 1809 N N . MET A 1 251 ? 86.001 199.502 250.385 1.00 42.78 237 MET A N 1
ATOM 1810 C CA . MET A 1 251 ? 85.894 199.784 248.969 1.00 42.78 237 MET A CA 1
ATOM 1811 C C . MET A 1 251 ? 87.092 200.619 248.590 1.00 42.78 237 MET A C 1
ATOM 1812 O O . MET A 1 251 ? 87.585 201.407 249.395 1.00 42.78 237 MET A O 1
ATOM 1817 N N . ASP A 1 252 ? 87.559 200.439 247.365 1.00 39.58 238 ASP A N 1
ATOM 1818 C CA . ASP A 1 252 ? 88.550 201.360 246.841 1.00 39.58 238 ASP A CA 1
ATOM 1819 C C . ASP A 1 252 ? 88.372 201.480 245.336 1.00 39.58 238 ASP A C 1
ATOM 1820 O O . ASP A 1 252 ? 87.426 200.949 244.749 1.00 39.58 238 ASP A O 1
ATOM 1825 N N . LEU A 1 253 ? 89.303 202.173 244.719 1.00 36.02 239 LEU A N 1
ATOM 1826 C CA . LEU A 1 253 ? 89.295 202.405 243.293 1.00 36.02 239 LEU A CA 1
ATOM 1827 C C . LEU A 1 253 ? 90.633 201.911 242.771 1.00 36.02 239 LEU A C 1
ATOM 1828 O O . LEU A 1 253 ? 91.667 202.520 243.040 1.00 36.02 239 LEU A O 1
ATOM 1833 N N . ALA A 1 254 ? 90.617 200.802 242.046 1.00 34.61 240 ALA A N 1
ATOM 1834 C CA . ALA A 1 254 ? 91.819 200.253 241.432 1.00 34.61 240 ALA A CA 1
ATOM 1835 C C . ALA A 1 254 ? 92.048 200.989 240.126 1.00 34.61 240 ALA A C 1
ATOM 1836 O O . ALA A 1 254 ? 91.348 200.768 239.145 1.00 34.61 240 ALA A O 1
ATOM 1838 N N . VAL A 1 255 ? 93.003 201.901 240.134 1.00 34.09 241 VAL A N 1
ATOM 1839 C CA . VAL A 1 255 ? 93.324 202.748 238.995 1.00 34.09 241 VAL A CA 1
ATOM 1840 C C . VAL A 1 255 ? 94.587 202.182 238.366 1.00 34.09 241 VAL A C 1
ATOM 1841 O O . VAL A 1 255 ? 95.671 202.345 238.904 1.00 34.09 241 VAL A O 1
ATOM 1845 N N . SER A 1 256 ? 94.467 201.480 237.246 1.00 35.22 242 SER A N 1
ATOM 1846 C CA . SER A 1 256 ? 95.680 201.067 236.552 1.00 35.22 242 SER A CA 1
ATOM 1847 C C . SER A 1 256 ? 96.279 202.199 235.739 1.00 35.22 242 SER A C 1
ATOM 1848 O O . SER A 1 256 ? 97.500 202.293 235.613 1.00 35.22 242 SER A O 1
ATOM 1851 N N . MET A 1 257 ? 95.453 203.077 235.202 1.00 37.09 243 MET A N 1
ATOM 1852 C CA . MET A 1 257 ? 95.953 204.226 234.472 1.00 37.09 243 MET A CA 1
ATOM 1853 C C . MET A 1 257 ? 95.084 205.414 234.808 1.00 37.09 243 MET A C 1
ATOM 1854 O O . MET A 1 257 ? 93.872 205.380 234.600 1.00 37.09 243 MET A O 1
ATOM 1859 N N . ASP A 1 258 ? 95.704 206.452 235.345 1.00 37.67 244 ASP A N 1
ATOM 1860 C CA . ASP A 1 258 ? 95.003 207.689 235.590 1.00 37.67 244 ASP A CA 1
ATOM 1861 C C . ASP A 1 258 ? 94.742 208.415 234.274 1.00 37.67 244 ASP A C 1
ATOM 1862 O O . ASP A 1 258 ? 95.273 208.054 233.224 1.00 37.67 244 ASP A O 1
ATOM 1867 N N . MET A 1 259 ? 93.932 209.468 234.356 1.00 36.07 245 MET A N 1
ATOM 1868 C CA . MET A 1 259 ? 93.375 210.124 233.180 1.00 36.07 245 MET A CA 1
ATOM 1869 C C . MET A 1 259 ? 94.444 210.857 232.378 1.00 36.07 245 MET A C 1
ATOM 1870 O O . MET A 1 259 ? 95.254 211.600 232.930 1.00 36.07 245 MET A O 1
ATOM 1875 N N . VAL A 1 260 ? 94.447 210.629 231.070 1.00 32.21 246 VAL A N 1
ATOM 1876 C CA . VAL A 1 260 ? 95.518 211.069 230.193 1.00 32.21 246 VAL A CA 1
ATOM 1877 C C . VAL A 1 260 ? 94.932 211.268 228.802 1.00 32.21 246 VAL A C 1
ATOM 1878 O O . VAL A 1 260 ? 93.899 210.697 228.456 1.00 32.21 246 VAL A O 1
ATOM 1882 N N . ALA A 1 261 ? 95.569 212.123 228.015 1.00 32.64 247 ALA A N 1
ATOM 1883 C CA . ALA A 1 261 ? 95.198 212.331 226.627 1.00 32.64 247 ALA A CA 1
ATOM 1884 C C . ALA A 1 261 ? 96.162 211.570 225.732 1.00 32.64 247 ALA A C 1
ATOM 1885 O O . ALA A 1 261 ? 97.373 211.600 225.953 1.00 32.64 247 ALA A O 1
ATOM 1887 N N . ALA A 1 262 ? 95.621 210.876 224.746 1.00 31.19 248 ALA A N 1
ATOM 1888 C CA . ALA A 1 262 ? 96.400 210.127 223.778 1.00 31.19 248 ALA A CA 1
ATOM 1889 C C . ALA A 1 262 ? 95.995 210.537 222.374 1.00 31.19 248 ALA A C 1
ATOM 1890 O O . ALA A 1 262 ? 94.809 210.680 222.080 1.00 31.19 248 ALA A O 1
ATOM 1892 N N . TYR A 1 263 ? 96.980 210.680 221.503 1.00 33.54 249 TYR A N 1
ATOM 1893 C CA . TYR A 1 263 ? 96.718 210.963 220.105 1.00 33.54 249 TYR A CA 1
ATOM 1894 C C . TYR A 1 263 ? 96.312 209.695 219.373 1.00 33.54 249 TYR A C 1
ATOM 1895 O O . TYR A 1 263 ? 96.859 208.619 219.608 1.00 33.54 249 TYR A O 1
ATOM 1904 N N . LEU A 1 264 ? 95.350 209.829 218.479 1.00 33.26 250 LEU A N 1
ATOM 1905 C CA . LEU A 1 264 ? 94.785 208.705 217.749 1.00 33.26 250 LEU A CA 1
ATOM 1906 C C . LEU A 1 264 ? 95.232 208.620 216.307 1.00 33.26 250 LEU A C 1
ATOM 1907 O O . LEU A 1 264 ? 94.803 207.706 215.604 1.00 33.26 250 LEU A O 1
ATOM 1912 N N . GLY A 1 265 ? 96.048 209.553 215.841 1.00 36.64 251 GLY A N 1
ATOM 1913 C CA . GLY A 1 265 ? 96.360 209.629 214.433 1.00 36.64 251 GLY A CA 1
ATOM 1914 C C . GLY A 1 265 ? 95.296 210.327 213.629 1.00 36.64 251 GLY A C 1
ATOM 1915 O O . GLY A 1 265 ? 94.112 210.182 213.923 1.00 36.64 251 GLY A O 1
ATOM 1916 N N . ALA A 1 266 ? 95.718 211.062 212.604 1.00 38.61 252 ALA A N 1
ATOM 1917 C CA . ALA A 1 266 ? 94.827 211.924 211.839 1.00 38.61 252 ALA A CA 1
ATOM 1918 C C . ALA A 1 266 ? 93.775 211.133 211.078 1.00 38.61 252 ALA A C 1
ATOM 1919 O O . ALA A 1 266 ? 94.054 210.069 210.531 1.00 38.61 252 ALA A O 1
ATOM 1921 N N . SER A 1 267 ? 92.537 211.612 211.112 1.00 41.85 253 SER A N 1
ATOM 1922 C CA . SER A 1 267 ? 91.452 210.893 210.460 1.00 41.85 253 SER A CA 1
ATOM 1923 C C . SER A 1 267 ? 91.083 211.477 209.100 1.00 41.85 253 SER A C 1
ATOM 1924 O O . SER A 1 267 ? 91.102 210.770 208.088 1.00 41.85 253 SER A O 1
ATOM 1927 N N . ARG A 1 268 ? 90.744 212.757 209.050 1.00 43.01 254 ARG A N 1
ATOM 1928 C CA . ARG A 1 268 ? 90.343 213.424 207.813 1.00 43.01 254 ARG A CA 1
ATOM 1929 C C . ARG A 1 268 ? 91.059 214.742 207.692 1.00 43.01 254 ARG A C 1
ATOM 1930 O O . ARG A 1 268 ? 90.447 215.782 207.454 1.00 43.01 254 ARG A O 1
ATOM 1938 N N . MET A 1 269 ? 92.364 214.681 207.976 1.00 35.06 255 MET A N 1
ATOM 1939 C CA . MET A 1 269 ? 93.386 215.708 208.199 1.00 35.06 255 MET A CA 1
ATOM 1940 C C . MET A 1 269 ? 93.221 216.381 209.554 1.00 35.06 255 MET A C 1
ATOM 1941 O O . MET A 1 269 ? 94.106 217.120 209.970 1.00 35.06 255 MET A O 1
ATOM 1946 N N . ASN A 1 270 ? 92.167 216.065 210.289 1.00 33.43 256 ASN A N 1
ATOM 1947 C CA . ASN A 1 270 ? 91.934 216.580 211.622 1.00 33.43 256 ASN A CA 1
ATOM 1948 C C . ASN A 1 270 ? 92.588 215.652 212.629 1.00 33.43 256 ASN A C 1
ATOM 1949 O O . ASN A 1 270 ? 92.938 214.529 212.315 1.00 33.43 256 ASN A O 1
ATOM 1954 N N . HIS A 1 271 ? 92.738 216.119 213.856 1.00 32.20 257 HIS A N 1
ATOM 1955 C CA . HIS A 1 271 ? 93.500 215.377 214.850 1.00 32.20 257 HIS A CA 1
ATOM 1956 C C . HIS A 1 271 ? 92.620 214.913 216.002 1.00 32.20 257 HIS A C 1
ATOM 1957 O O . HIS A 1 271 ? 92.256 215.720 216.867 1.00 32.20 257 HIS A O 1
ATOM 1964 N N . PRO A 1 272 ? 92.179 213.657 216.012 1.00 30.63 258 PRO A N 1
ATOM 1965 C CA . PRO A 1 272 ? 91.408 213.142 217.139 1.00 30.63 258 PRO A CA 1
ATOM 1966 C C . PRO A 1 272 ? 92.294 212.628 218.256 1.00 30.63 258 PRO A C 1
ATOM 1967 O O . PRO A 1 272 ? 93.408 212.154 218.049 1.00 30.63 258 PRO A O 1
ATOM 1971 N N . PHE A 1 273 ? 91.793 212.798 219.466 1.00 28.60 259 PHE A N 1
ATOM 1972 C CA . PHE A 1 273 ? 92.464 212.367 220.672 1.00 28.60 259 PHE A CA 1
ATOM 1973 C C . PHE A 1 273 ? 91.461 211.649 221.552 1.00 28.60 259 PHE A C 1
ATOM 1974 O O . PHE A 1 273 ? 90.251 211.766 221.379 1.00 28.60 259 PHE A O 1
ATOM 1982 N N . ARG A 1 274 ? 91.986 210.969 222.553 1.00 29.12 260 ARG A N 1
ATOM 1983 C CA . ARG A 1 274 ? 91.181 210.259 223.527 1.00 29.12 260 ARG A CA 1
ATOM 1984 C C . ARG A 1 274 ? 91.642 210.691 224.898 1.00 29.12 260 ARG A C 1
ATOM 1985 O O . ARG A 1 274 ? 92.824 210.591 225.215 1.00 29.12 260 ARG A O 1
ATOM 1993 N N . VAL A 1 275 ? 90.733 211.233 225.677 1.00 29.36 261 VAL A N 1
ATOM 1994 C CA . VAL A 1 275 ? 90.925 211.343 227.109 1.00 29.36 261 VAL A CA 1
ATOM 1995 C C . VAL A 1 275 ? 90.472 210.021 227.694 1.00 29.36 261 VAL A C 1
ATOM 1996 O O . VAL A 1 275 ? 89.319 209.623 227.526 1.00 29.36 261 VAL A O 1
ATOM 2000 N N . LEU A 1 276 ? 91.391 209.308 228.320 1.00 29.71 262 LEU A N 1
ATOM 2001 C CA . LEU A 1 276 ? 91.084 207.992 228.835 1.00 29.71 262 LEU A CA 1
ATOM 2002 C C . LEU A 1 276 ? 91.718 207.772 230.196 1.00 29.71 262 LEU A C 1
ATOM 2003 O O . LEU A 1 276 ? 92.720 208.382 230.559 1.00 29.71 262 LEU A O 1
ATOM 2008 N N . GLU A 1 277 ? 91.101 206.867 230.936 1.00 34.02 263 GLU A N 1
ATOM 2009 C CA . GLU A 1 277 ? 91.654 206.304 232.153 1.00 34.02 263 GLU A CA 1
ATOM 2010 C C . GLU A 1 277 ? 91.223 204.855 232.236 1.00 34.02 263 GLU A C 1
ATOM 2011 O O . GLU A 1 277 ? 90.332 204.410 231.521 1.00 34.02 263 GLU A O 1
ATOM 2017 N N . ALA A 1 278 ? 91.893 204.101 233.082 1.00 32.68 264 ALA A N 1
ATOM 2018 C CA . ALA A 1 278 ? 91.531 202.712 233.300 1.00 32.68 264 ALA A CA 1
ATOM 2019 C C . ALA A 1 278 ? 91.396 202.480 234.795 1.00 32.68 264 ALA A C 1
ATOM 2020 O O . ALA A 1 278 ? 92.396 202.452 235.512 1.00 32.68 264 ALA A O 1
ATOM 2022 N N . LEU A 1 279 ? 90.164 202.359 235.274 1.00 32.86 265 LEU A N 1
ATOM 2023 C CA . LEU A 1 279 ? 89.941 202.167 236.696 1.00 32.86 265 LEU A CA 1
ATOM 2024 C C . LEU A 1 279 ? 88.694 201.334 236.928 1.00 32.86 265 LEU A C 1
ATOM 2025 O O . LEU A 1 279 ? 87.774 201.312 236.114 1.00 32.86 265 LEU A O 1
ATOM 2030 N N . LEU A 1 280 ? 88.667 200.683 238.083 1.00 34.42 266 LEU A N 1
ATOM 2031 C CA . LEU A 1 280 ? 87.582 199.812 238.491 1.00 34.42 266 LEU A CA 1
ATOM 2032 C C . LEU A 1 280 ? 87.252 200.081 239.950 1.00 34.42 266 LEU A C 1
ATOM 2033 O O . LEU A 1 280 ? 88.148 200.279 240.765 1.00 34.42 266 LEU A O 1
ATOM 2038 N N . LEU A 1 281 ? 85.971 200.100 240.280 1.00 34.70 267 LEU A N 1
ATOM 2039 C CA . LEU A 1 281 ? 85.562 200.189 241.671 1.00 34.70 267 LEU A CA 1
ATOM 2040 C C . LEU A 1 281 ? 85.547 198.804 242.295 1.00 34.70 267 LEU A C 1
ATOM 2041 O O . LEU A 1 281 ? 84.885 197.896 241.788 1.00 34.70 267 LEU A O 1
ATOM 2046 N N . ARG A 1 282 ? 86.257 198.635 243.398 1.00 36.19 268 ARG A N 1
ATOM 2047 C CA . ARG A 1 282 ? 86.257 197.368 244.112 1.00 36.19 268 ARG A CA 1
ATOM 2048 C C . ARG A 1 282 ? 85.481 197.549 245.399 1.00 36.19 268 ARG A C 1
ATOM 2049 O O . ARG A 1 282 ? 85.950 198.213 246.326 1.00 36.19 268 ARG A O 1
ATOM 2057 N N . ILE A 1 283 ? 84.283 196.981 245.431 1.00 38.64 269 ILE A N 1
ATOM 2058 C CA . ILE A 1 283 ? 83.459 196.930 246.625 1.00 38.64 269 ILE A CA 1
ATOM 2059 C C . ILE A 1 283 ? 83.835 195.649 247.359 1.00 38.64 269 ILE A C 1
ATOM 2060 O O . ILE A 1 283 ? 83.439 194.552 246.968 1.00 38.64 269 ILE A O 1
ATOM 2065 N N . LYS A 1 284 ? 84.645 195.782 248.400 1.00 43.39 270 LYS A N 1
ATOM 2066 C CA . LYS A 1 284 ? 85.026 194.610 249.170 1.00 43.39 270 LYS A CA 1
ATOM 2067 C C . LYS A 1 284 ? 83.971 194.251 250.199 1.00 43.39 270 LYS A C 1
ATOM 2068 O O . LYS A 1 284 ? 83.657 193.076 250.385 1.00 43.39 270 LYS A O 1
ATOM 2074 N N . HIS A 1 285 ? 83.407 195.250 250.857 1.00 47.40 271 HIS A N 1
ATOM 2075 C CA . HIS A 1 285 ? 82.328 195.067 251.817 1.00 47.40 271 HIS A CA 1
ATOM 2076 C C . HIS A 1 285 ? 81.092 195.742 251.264 1.00 47.40 271 HIS A C 1
ATOM 2077 O O . HIS A 1 285 ? 80.960 196.967 251.377 1.00 47.40 271 HIS A O 1
ATOM 2084 N N . PRO A 1 286 ? 80.181 195.010 250.625 1.00 46.66 272 PRO A N 1
ATOM 2085 C CA . PRO A 1 286 ? 78.926 195.628 250.181 1.00 46.66 272 PRO A CA 1
ATOM 2086 C C . PRO A 1 286 ? 78.017 196.056 251.311 1.00 46.66 272 PRO A C 1
ATOM 2087 O O . PRO A 1 286 ? 77.143 196.894 251.086 1.00 46.66 272 PRO A O 1
ATOM 2091 N N . ASP A 1 287 ? 78.200 195.534 252.518 1.00 48.55 273 ASP A N 1
ATOM 2092 C CA . ASP A 1 287 ? 77.407 195.968 253.656 1.00 48.55 273 ASP A CA 1
ATOM 2093 C C . ASP A 1 287 ? 77.884 197.288 254.245 1.00 48.55 273 ASP A C 1
ATOM 2094 O O . ASP A 1 287 ? 77.233 197.800 255.152 1.00 48.55 273 ASP A O 1
ATOM 2099 N N . ALA A 1 288 ? 78.989 197.846 253.760 1.00 44.01 274 ALA A N 1
ATOM 2100 C CA . ALA A 1 288 ? 79.450 199.178 254.122 1.00 44.01 274 ALA A CA 1
ATOM 2101 C C . ALA A 1 288 ? 78.809 200.272 253.290 1.00 44.01 274 ALA A C 1
ATOM 2102 O O . ALA A 1 288 ? 79.227 201.421 253.377 1.00 44.01 274 ALA A O 1
ATOM 2104 N N . ILE A 1 289 ? 77.812 199.936 252.493 1.00 43.22 275 ILE A N 1
ATOM 2105 C CA . ILE A 1 289 ? 77.094 200.863 251.639 1.00 43.22 275 ILE A CA 1
ATOM 2106 C C . ILE A 1 289 ? 75.646 200.836 252.080 1.00 43.22 275 ILE A C 1
ATOM 2107 O O . ILE A 1 289 ? 75.117 199.762 252.360 1.00 43.22 275 ILE A O 1
ATOM 2112 N N . CYS A 1 290 ? 75.026 202.004 252.208 1.00 45.01 276 CYS A N 1
ATOM 2113 C CA . CYS A 1 290 ? 73.595 202.089 252.439 1.00 45.01 276 CYS A CA 1
ATOM 2114 C C . CYS A 1 290 ? 73.005 203.157 251.538 1.00 45.01 276 CYS A C 1
ATOM 2115 O O . CYS A 1 290 ? 73.467 204.291 251.558 1.00 45.01 276 CYS A O 1
ATOM 2118 N N . THR A 1 291 ? 71.980 202.830 250.771 1.00 44.41 277 THR A N 1
ATOM 2119 C CA . THR A 1 291 ? 71.452 203.817 249.845 1.00 44.41 277 THR A CA 1
ATOM 2120 C C . THR A 1 291 ? 70.111 204.369 250.306 1.00 44.41 277 THR A C 1
ATOM 2121 O O . THR A 1 291 ? 69.461 203.827 251.197 1.00 44.41 277 THR A O 1
ATOM 2125 N N . LEU A 1 292 ? 69.726 205.462 249.641 1.00 45.87 278 LEU A N 1
ATOM 2126 C CA . LEU A 1 292 ? 68.724 206.455 250.047 1.00 45.87 278 LEU A CA 1
ATOM 2127 C C . LEU A 1 292 ? 69.002 206.990 251.448 1.00 45.87 278 LEU A C 1
ATOM 2128 O O . LEU A 1 292 ? 69.914 207.793 251.649 1.00 45.87 278 LEU A O 1
ATOM 2133 N N . GLY B 2 1 ? 102.753 207.266 237.005 1.00 46.90 99 GLY F N 1
ATOM 2134 C CA . GLY B 2 1 ? 102.191 207.697 238.271 1.00 46.90 99 GLY F CA 1
ATOM 2135 C C . GLY B 2 1 ? 100.767 208.177 238.132 1.00 46.90 99 GLY F C 1
ATOM 2136 O O . GLY B 2 1 ? 100.207 208.150 237.044 1.00 46.90 99 GLY F O 1
ATOM 2137 N N . LEU B 2 2 ? 100.171 208.603 239.237 1.00 43.63 100 LEU F N 1
ATOM 2138 C CA . LEU B 2 2 ? 98.856 209.215 239.171 1.00 43.63 100 LEU F CA 1
ATOM 2139 C C . LEU B 2 2 ? 98.966 210.605 238.572 1.00 43.63 100 LEU F C 1
ATOM 2140 O O . LEU B 2 2 ? 99.978 211.292 238.716 1.00 43.63 100 LEU F O 1
ATOM 2145 N N . THR B 2 3 ? 97.933 210.996 237.840 1.00 40.20 101 THR F N 1
ATOM 2146 C CA . THR B 2 3 ? 97.896 212.306 237.218 1.00 40.20 101 THR F CA 1
ATOM 2147 C C . THR B 2 3 ? 96.806 213.195 237.798 1.00 40.20 101 THR F C 1
ATOM 2148 O O . THR B 2 3 ? 97.100 214.290 238.280 1.00 40.20 101 THR F O 1
ATOM 2152 N N . VAL B 2 4 ? 95.558 212.724 237.814 1.00 38.62 102 VAL F N 1
ATOM 2153 C CA . VAL B 2 4 ? 94.510 213.379 238.593 1.00 38.62 102 VAL F CA 1
ATOM 2154 C C . VAL B 2 4 ? 94.767 213.165 240.071 1.00 38.62 102 VAL F C 1
ATOM 2155 O O . VAL B 2 4 ? 94.705 214.097 240.877 1.00 38.62 102 VAL F O 1
ATOM 2159 N N . GLY B 2 5 ? 95.070 211.932 240.442 1.00 41.78 103 GLY F N 1
ATOM 2160 C CA . GLY B 2 5 ? 95.469 211.623 241.790 1.00 41.78 103 GLY F CA 1
ATOM 2161 C C . GLY B 2 5 ? 94.282 211.357 242.670 1.00 41.78 103 GLY F C 1
ATOM 2162 O O . GLY B 2 5 ? 93.123 211.372 242.251 1.00 41.78 103 GLY F O 1
ATOM 2163 N N . SER B 2 6 ? 94.591 211.094 243.930 1.00 45.99 104 SER F N 1
ATOM 2164 C CA . SER B 2 6 ? 93.558 210.950 244.936 1.00 45.99 104 SER F CA 1
ATOM 2165 C C . SER B 2 6 ? 93.039 212.327 245.320 1.00 45.99 104 SER F C 1
ATOM 2166 O O . SER B 2 6 ? 93.819 213.243 245.585 1.00 45.99 104 SER F O 1
ATOM 2169 N N . LEU B 2 7 ? 91.721 212.473 245.325 1.00 44.96 105 LEU F N 1
ATOM 2170 C CA . LEU B 2 7 ? 91.052 213.679 245.785 1.00 44.96 105 LEU F CA 1
ATOM 2171 C C . LEU B 2 7 ? 90.407 213.440 247.130 1.00 44.96 105 LEU F C 1
ATOM 2172 O O . LEU B 2 7 ? 89.585 214.246 247.574 1.00 44.96 105 LEU F O 1
ATOM 2177 N N . ARG B 2 8 ? 90.719 212.289 247.723 1.00 47.06 106 ARG F N 1
ATOM 2178 C CA . ARG B 2 8 ? 90.235 211.875 249.030 1.00 47.06 106 ARG F CA 1
ATOM 2179 C C . ARG B 2 8 ? 90.602 212.891 250.101 1.00 47.06 106 ARG F C 1
ATOM 2180 O O . ARG B 2 8 ? 89.728 213.495 250.731 1.00 47.06 106 ARG F O 1
ATOM 2188 N N . GLY B 2 9 ? 91.891 213.118 250.292 1.00 51.40 107 GLY F N 1
ATOM 2189 C CA . GLY B 2 9 ? 92.329 214.236 251.098 1.00 51.40 107 GLY F CA 1
ATOM 2190 C C . GLY B 2 9 ? 92.221 215.542 250.336 1.00 51.40 107 GLY F C 1
ATOM 2191 O O . GLY B 2 9 ? 91.129 216.006 250.002 1.00 51.40 107 GLY F O 1
ATOM 2192 N N . PRO C 1 16 ? 133.534 196.596 156.401 1.00 74.12 2 PRO B N 1
ATOM 2193 C CA . PRO C 1 16 ? 132.366 197.420 156.722 1.00 74.12 2 PRO B CA 1
ATOM 2194 C C . PRO C 1 16 ? 131.070 196.764 156.272 1.00 74.12 2 PRO B C 1
ATOM 2195 O O . PRO C 1 16 ? 130.466 196.004 157.019 1.00 74.12 2 PRO B O 1
ATOM 2199 N N . ASP C 1 17 ? 130.663 197.056 155.038 1.00 70.95 3 ASP B N 1
ATOM 2200 C CA . ASP C 1 17 ? 129.515 196.413 154.416 1.00 70.95 3 ASP B CA 1
ATOM 2201 C C . ASP C 1 17 ? 129.786 194.974 154.003 1.00 70.95 3 ASP B C 1
ATOM 2202 O O . ASP C 1 17 ? 128.835 194.251 153.694 1.00 70.95 3 ASP B O 1
ATOM 2207 N N . PHE C 1 18 ? 131.045 194.544 153.982 1.00 75.25 4 PHE B N 1
ATOM 2208 C CA . PHE C 1 18 ? 131.392 193.173 153.640 1.00 75.25 4 PHE B CA 1
ATOM 2209 C C . PHE C 1 18 ? 131.411 192.259 154.846 1.00 75.25 4 PHE B C 1
ATOM 2210 O O . PHE C 1 18 ? 131.558 191.046 154.684 1.00 75.25 4 PHE B O 1
ATOM 2218 N N . LEU C 1 19 ? 131.265 192.810 156.042 1.00 77.01 5 LEU B N 1
ATOM 2219 C CA . LEU C 1 19 ? 131.282 192.030 157.264 1.00 77.01 5 LEU B CA 1
ATOM 2220 C C . LEU C 1 19 ? 129.902 191.532 157.643 1.00 77.01 5 LEU B C 1
ATOM 2221 O O . LEU C 1 19 ? 129.741 190.965 158.727 1.00 77.01 5 LEU B O 1
ATOM 2226 N N . GLY C 1 20 ? 128.918 191.730 156.768 1.00 72.73 6 GLY B N 1
ATOM 2227 C CA . GLY C 1 20 ? 127.615 191.114 156.888 1.00 72.73 6 GLY B CA 1
ATOM 2228 C C . GLY C 1 20 ? 126.823 191.619 158.062 1.00 72.73 6 GLY B C 1
ATOM 2229 O O . GLY C 1 20 ? 126.387 192.775 158.077 1.00 72.73 6 GLY B O 1
ATOM 2230 N N . HIS C 1 21 ? 126.639 190.767 159.065 1.00 66.61 7 HIS B N 1
ATOM 2231 C CA . HIS C 1 21 ? 125.909 191.169 160.259 1.00 66.61 7 HIS B CA 1
ATOM 2232 C C . HIS C 1 21 ? 126.819 191.999 161.162 1.00 66.61 7 HIS B C 1
ATOM 2233 O O . HIS C 1 21 ? 127.307 191.548 162.200 1.00 66.61 7 HIS B O 1
ATOM 2240 N N . ALA C 1 22 ? 127.043 193.245 160.754 1.00 61.31 8 ALA B N 1
ATOM 2241 C CA . ALA C 1 22 ? 127.438 194.265 161.706 1.00 61.31 8 ALA B CA 1
ATOM 2242 C C . ALA C 1 22 ? 126.259 194.569 162.617 1.00 61.31 8 ALA B C 1
ATOM 2243 O O . ALA C 1 22 ? 125.100 194.481 162.210 1.00 61.31 8 ALA B O 1
ATOM 2245 N N . GLU C 1 23 ? 126.563 194.890 163.873 1.00 56.36 9 GLU B N 1
ATOM 2246 C CA . GLU C 1 23 ? 125.507 195.202 164.828 1.00 56.36 9 GLU B CA 1
ATOM 2247 C C . GLU C 1 23 ? 124.861 196.546 164.533 1.00 56.36 9 GLU B C 1
ATOM 2248 O O . GLU C 1 23 ? 123.673 196.733 164.805 1.00 56.36 9 GLU B O 1
ATOM 2250 N N . ASN C 1 24 ? 125.616 197.481 163.981 1.00 51.36 10 ASN B N 1
ATOM 2251 C CA . ASN C 1 24 ? 125.116 198.824 163.748 1.00 51.36 10 ASN B CA 1
ATOM 2252 C C . ASN C 1 24 ? 125.623 199.360 162.418 1.00 51.36 10 ASN B C 1
ATOM 2253 O O . ASN C 1 24 ? 126.808 199.673 162.289 1.00 51.36 10 ASN B O 1
ATOM 2258 N N . PRO C 1 25 ? 124.759 199.496 161.411 1.00 46.26 11 PRO B N 1
ATOM 2259 C CA . PRO C 1 25 ? 125.224 199.959 160.104 1.00 46.26 11 PRO B CA 1
ATOM 2260 C C . PRO C 1 25 ? 125.299 201.465 159.974 1.00 46.26 11 PRO B C 1
ATOM 2261 O O . PRO C 1 25 ? 125.834 201.950 158.973 1.00 46.26 11 PRO B O 1
ATOM 2265 N N . LEU C 1 26 ? 124.784 202.217 160.936 1.00 46.01 12 LEU B N 1
ATOM 2266 C CA . LEU C 1 26 ? 124.663 203.653 160.813 1.00 46.01 12 LEU B CA 1
ATOM 2267 C C . LEU C 1 26 ? 125.545 204.337 161.838 1.00 46.01 12 LEU B C 1
ATOM 2268 O O . LEU C 1 26 ? 125.774 203.821 162.932 1.00 46.01 12 LEU B O 1
ATOM 2273 N N . ARG C 1 27 ? 126.032 205.510 161.471 1.00 50.70 13 ARG B N 1
ATOM 2274 C CA . ARG C 1 27 ? 126.664 206.376 162.439 1.00 50.70 13 ARG B CA 1
ATOM 2275 C C . ARG C 1 27 ? 125.596 207.100 163.246 1.00 50.70 13 ARG B C 1
ATOM 2276 O O . ARG C 1 27 ? 124.403 207.000 162.959 1.00 50.70 13 ARG B O 1
ATOM 2284 N N . GLU C 1 28 ? 126.040 207.818 164.281 1.00 52.07 14 GLU B N 1
ATOM 2285 C CA . GLU C 1 28 ? 125.110 208.475 165.195 1.00 52.07 14 GLU B CA 1
ATOM 2286 C C . GLU C 1 28 ? 124.349 209.607 164.521 1.00 52.07 14 GLU B C 1
ATOM 2287 O O . GLU C 1 28 ? 123.179 209.832 164.840 1.00 52.07 14 GLU B O 1
ATOM 2293 N N . GLU C 1 29 ? 124.977 210.298 163.571 1.00 51.37 15 GLU B N 1
ATOM 2294 C CA . GLU C 1 29 ? 124.273 211.336 162.830 1.00 51.37 15 GLU B CA 1
ATOM 2295 C C . GLU C 1 29 ? 123.241 210.751 161.870 1.00 51.37 15 GLU B C 1
ATOM 2296 O O . GLU C 1 29 ? 122.194 211.366 161.646 1.00 51.37 15 GLU B O 1
ATOM 2302 N N . GLU C 1 30 ? 123.481 209.556 161.335 1.00 48.37 16 GLU B N 1
ATOM 2303 C CA . GLU C 1 30 ? 122.504 208.921 160.465 1.00 48.37 16 GLU B CA 1
ATOM 2304 C C . GLU C 1 30 ? 121.335 208.364 161.258 1.00 48.37 16 GLU B C 1
ATOM 2305 O O . GLU C 1 30 ? 120.197 208.399 160.782 1.00 48.37 16 GLU B O 1
ATOM 2311 N N . TRP C 1 31 ? 121.603 207.871 162.469 1.00 43.45 17 TRP B N 1
ATOM 2312 C CA . TRP C 1 31 ? 120.540 207.513 163.398 1.00 43.45 17 TRP B CA 1
ATOM 2313 C C . TRP C 1 31 ? 119.720 208.727 163.785 1.00 43.45 17 TRP B C 1
ATOM 2314 O O . TRP C 1 31 ? 118.497 208.636 163.908 1.00 43.45 17 TRP B O 1
ATOM 2325 N N . ALA C 1 32 ? 120.388 209.862 164.007 1.00 43.41 18 ALA B N 1
ATOM 2326 C CA . ALA C 1 32 ? 119.699 211.093 164.369 1.00 43.41 18 ALA B CA 1
ATOM 2327 C C . ALA C 1 32 ? 118.805 211.582 163.245 1.00 43.41 18 ALA B C 1
ATOM 2328 O O . ALA C 1 32 ? 117.674 211.999 163.494 1.00 43.41 18 ALA B O 1
ATOM 2330 N N . ARG C 1 33 ? 119.284 211.496 162.003 1.00 41.98 19 ARG B N 1
ATOM 2331 C CA . ARG C 1 33 ? 118.472 211.854 160.843 1.00 41.98 19 ARG B CA 1
ATOM 2332 C C . ARG C 1 33 ? 117.282 210.915 160.671 1.00 41.98 19 ARG B C 1
ATOM 2333 O O . ARG C 1 33 ? 116.165 211.373 160.394 1.00 41.98 19 ARG B O 1
ATOM 2341 N N . LEU C 1 34 ? 117.500 209.612 160.879 1.00 41.49 20 LEU B N 1
ATOM 2342 C CA . LEU C 1 34 ? 116.433 208.614 160.792 1.00 41.49 20 LEU B CA 1
ATOM 2343 C C . LEU C 1 34 ? 115.356 208.840 161.844 1.00 41.49 20 LEU B C 1
ATOM 2344 O O . LEU C 1 34 ? 114.157 208.840 161.540 1.00 41.49 20 LEU B O 1
ATOM 2349 N N . ASN C 1 35 ? 115.775 209.098 163.077 1.00 41.93 21 ASN B N 1
ATOM 2350 C CA . ASN C 1 35 ? 114.832 209.303 164.164 1.00 41.93 21 ASN B CA 1
ATOM 2351 C C . ASN C 1 35 ? 114.120 210.642 164.062 1.00 41.93 21 ASN B C 1
ATOM 2352 O O . ASN C 1 35 ? 112.940 210.724 164.409 1.00 41.93 21 ASN B O 1
ATOM 2357 N N . GLU C 1 36 ? 114.807 211.682 163.571 1.00 44.47 22 GLU B N 1
ATOM 2358 C CA . GLU C 1 36 ? 114.164 212.963 163.285 1.00 44.47 22 GLU B CA 1
ATOM 2359 C C . GLU C 1 36 ? 113.102 212.829 162.208 1.00 44.47 22 GLU B C 1
ATOM 2360 O O . GLU C 1 36 ? 112.035 213.440 162.310 1.00 44.47 22 GLU B O 1
ATOM 2366 N N . THR C 1 37 ? 113.387 212.042 161.168 1.00 40.95 23 THR B N 1
ATOM 2367 C CA . THR C 1 37 ? 112.427 211.785 160.100 1.00 40.95 23 THR B CA 1
ATOM 2368 C C . THR C 1 37 ? 111.193 211.070 160.619 1.00 40.95 23 THR B C 1
ATOM 2369 O O . THR C 1 37 ? 110.061 211.442 160.276 1.00 40.95 23 THR B O 1
ATOM 2373 N N . VAL C 1 38 ? 111.406 210.074 161.482 1.00 40.01 24 VAL B N 1
ATOM 2374 C CA . VAL C 1 38 ? 110.316 209.320 162.091 1.00 40.01 24 VAL B CA 1
ATOM 2375 C C . VAL C 1 38 ? 109.447 210.223 162.958 1.00 40.01 24 VAL B C 1
ATOM 2376 O O . VAL C 1 38 ? 108.215 210.214 162.842 1.00 40.01 24 VAL B O 1
ATOM 2380 N N . ILE C 1 39 ? 110.089 211.065 163.776 1.00 40.25 25 ILE B N 1
ATOM 2381 C CA . ILE C 1 39 ? 109.390 211.976 164.680 1.00 40.25 25 ILE B CA 1
ATOM 2382 C C . ILE C 1 39 ? 108.587 213.015 163.905 1.00 40.25 25 ILE B C 1
ATOM 2383 O O . ILE C 1 39 ? 107.425 213.271 164.226 1.00 40.25 25 ILE B O 1
ATOM 2388 N N . GLN C 1 40 ? 109.171 213.577 162.844 1.00 42.39 26 GLN B N 1
ATOM 2389 C CA . GLN C 1 40 ? 108.504 214.610 162.058 1.00 42.39 26 GLN B CA 1
ATOM 2390 C C . GLN C 1 40 ? 107.291 214.069 161.308 1.00 42.39 26 GLN B C 1
ATOM 2391 O O . GLN C 1 40 ? 106.213 214.680 161.340 1.00 42.39 26 GLN B O 1
ATOM 2397 N N . VAL C 1 41 ? 107.437 212.905 160.665 1.00 40.73 27 VAL B N 1
ATOM 2398 C CA . VAL C 1 41 ? 106.324 212.313 159.927 1.00 40.73 27 VAL B CA 1
ATOM 2399 C C . VAL C 1 41 ? 105.216 211.858 160.872 1.00 40.73 27 VAL B C 1
ATOM 2400 O O . VAL C 1 41 ? 104.027 212.073 160.598 1.00 40.73 27 VAL B O 1
ATOM 2404 N N . ALA C 1 42 ? 105.586 211.286 162.022 1.00 41.99 28 ALA B N 1
ATOM 2405 C CA . ALA C 1 42 ? 104.593 210.868 163.002 1.00 41.99 28 ALA B CA 1
ATOM 2406 C C . ALA C 1 42 ? 103.870 212.049 163.629 1.00 41.99 28 ALA B C 1
ATOM 2407 O O . ALA C 1 42 ? 102.676 211.950 163.906 1.00 41.99 28 ALA B O 1
ATOM 2409 N N . ARG C 1 43 ? 104.561 213.170 163.832 1.00 41.97 29 ARG B N 1
ATOM 2410 C CA . ARG C 1 43 ? 103.909 214.357 164.367 1.00 41.97 29 ARG B CA 1
ATOM 2411 C C . ARG C 1 43 ? 102.930 214.949 163.367 1.00 41.97 29 ARG B C 1
ATOM 2412 O O . ARG C 1 43 ? 101.873 215.446 163.759 1.00 41.97 29 ARG B O 1
ATOM 2420 N N . ARG C 1 44 ? 103.258 214.905 162.073 1.00 45.07 30 ARG B N 1
ATOM 2421 C CA . ARG C 1 44 ? 102.281 215.354 161.087 1.00 45.07 30 ARG B CA 1
ATOM 2422 C C . ARG C 1 44 ? 101.130 214.369 160.917 1.00 45.07 30 ARG B C 1
ATOM 2423 O O . ARG C 1 44 ? 100.038 214.770 160.516 1.00 45.07 30 ARG B O 1
ATOM 2431 N N . SER C 1 45 ? 101.344 213.089 161.205 1.00 44.68 31 SER B N 1
ATOM 2432 C CA . SER C 1 45 ? 100.380 212.064 160.828 1.00 44.68 31 SER B CA 1
ATOM 2433 C C . SER C 1 45 ? 99.391 211.690 161.921 1.00 44.68 31 SER B C 1
ATOM 2434 O O . SER C 1 45 ? 98.315 211.183 161.602 1.00 44.68 31 SER B O 1
ATOM 2437 N N . LEU C 1 46 ? 99.710 211.918 163.186 1.00 42.61 32 LEU B N 1
ATOM 2438 C CA . LEU C 1 46 ? 98.929 211.354 164.273 1.00 42.61 32 LEU B CA 1
ATOM 2439 C C . LEU C 1 46 ? 97.752 212.244 164.632 1.00 42.61 32 LEU B C 1
ATOM 2440 O O . LEU C 1 46 ? 97.875 213.469 164.680 1.00 42.61 32 LEU B O 1
ATOM 2445 N N . VAL C 1 47 ? 96.609 211.614 164.884 1.00 42.07 33 VAL B N 1
ATOM 2446 C CA . VAL C 1 47 ? 95.394 212.311 165.267 1.00 42.07 33 VAL B CA 1
ATOM 2447 C C . VAL C 1 47 ? 95.047 212.067 166.727 1.00 42.07 33 VAL B C 1
ATOM 2448 O O . VAL C 1 47 ? 94.675 213.000 167.440 1.00 42.07 33 VAL B O 1
ATOM 2452 N N . GLY C 1 48 ? 95.205 210.823 167.189 1.00 41.40 34 GLY B N 1
ATOM 2453 C CA . GLY C 1 48 ? 94.841 210.457 168.547 1.00 41.40 34 GLY B CA 1
ATOM 2454 C C . GLY C 1 48 ? 95.671 211.141 169.609 1.00 41.40 34 GLY B C 1
ATOM 2455 O O . GLY C 1 48 ? 95.159 211.482 170.670 1.00 41.40 34 GLY B O 1
ATOM 2456 N N . ARG C 1 49 ? 96.939 211.411 169.318 1.00 41.92 35 ARG B N 1
ATOM 2457 C CA . ARG C 1 49 ? 97.785 212.113 170.272 1.00 41.92 35 ARG B CA 1
ATOM 2458 C C . ARG C 1 49 ? 97.437 213.588 170.437 1.00 41.92 35 ARG B C 1
ATOM 2459 O O . ARG C 1 49 ? 97.948 214.217 171.365 1.00 41.92 35 ARG B O 1
ATOM 2467 N N . ARG C 1 50 ? 96.591 214.155 169.580 1.00 43.70 36 ARG B N 1
ATOM 2468 C CA . ARG C 1 50 ? 96.101 215.506 169.788 1.00 43.70 36 ARG B CA 1
ATOM 2469 C C . ARG C 1 50 ? 94.922 215.585 170.739 1.00 43.70 36 ARG B C 1
ATOM 2470 O O . ARG C 1 50 ? 94.600 216.683 171.192 1.00 43.70 36 ARG B O 1
ATOM 2478 N N . ILE C 1 51 ? 94.281 214.463 171.065 1.00 41.02 37 ILE B N 1
ATOM 2479 C CA . ILE C 1 51 ? 93.145 214.445 171.975 1.00 41.02 37 ILE B CA 1
ATOM 2480 C C . ILE C 1 51 ? 93.423 213.646 173.233 1.00 41.02 37 ILE B C 1
ATOM 2481 O O . ILE C 1 51 ? 92.570 213.594 174.116 1.00 41.02 37 ILE B O 1
ATOM 2486 N N . LEU C 1 52 ? 94.586 213.025 173.346 1.00 40.34 38 LEU B N 1
ATOM 2487 C CA . LEU C 1 52 ? 94.872 212.110 174.435 1.00 40.34 38 LEU B CA 1
ATOM 2488 C C . LEU C 1 52 ? 96.131 212.552 175.147 1.00 40.34 38 LEU B C 1
ATOM 2489 O O . LEU C 1 52 ? 97.145 212.823 174.504 1.00 40.34 38 LEU B O 1
ATOM 2494 N N . ASP C 1 53 ? 96.066 212.626 176.464 1.00 42.63 39 ASP B N 1
ATOM 2495 C CA . ASP C 1 53 ? 97.286 212.835 177.214 1.00 42.63 39 ASP B CA 1
ATOM 2496 C C . ASP C 1 53 ? 98.088 211.546 177.247 1.00 42.63 39 ASP B C 1
ATOM 2497 O O . ASP C 1 53 ? 97.574 210.457 176.999 1.00 42.63 39 ASP B O 1
ATOM 2502 N N . ILE C 1 54 ? 99.362 211.672 177.569 1.00 38.68 40 ILE B N 1
ATOM 2503 C CA . ILE C 1 54 ? 100.266 210.538 177.551 1.00 38.68 40 ILE B CA 1
ATOM 2504 C C . ILE C 1 54 ? 100.649 210.207 178.979 1.00 38.68 40 ILE B C 1
ATOM 2505 O O . ILE C 1 54 ? 101.242 211.032 179.679 1.00 38.68 40 ILE B O 1
ATOM 2510 N N . TYR C 1 55 ? 100.280 209.016 179.424 1.00 37.52 41 TYR B N 1
ATOM 2511 C CA . TYR C 1 55 ? 100.951 208.440 180.573 1.00 37.52 41 TYR B CA 1
ATOM 2512 C C . TYR C 1 55 ? 102.354 208.112 180.114 1.00 37.52 41 TYR B C 1
ATOM 2513 O O . TYR C 1 55 ? 102.532 207.294 179.211 1.00 37.52 41 TYR B O 1
ATOM 2522 N N . GLY C 1 56 ? 103.338 208.741 180.754 1.00 41.26 42 GLY B N 1
ATOM 2523 C CA . GLY C 1 56 ? 104.643 209.010 180.191 1.00 41.26 42 GLY B CA 1
ATOM 2524 C C . GLY C 1 56 ? 105.488 207.782 180.033 1.00 41.26 42 GLY B C 1
ATOM 2525 O O . GLY C 1 56 ? 105.035 206.680 180.320 1.00 41.26 42 GLY B O 1
ATOM 2526 N N . PRO C 1 57 ? 106.751 207.942 179.623 1.00 42.49 43 PRO B N 1
ATOM 2527 C CA . PRO C 1 57 ? 107.504 206.792 179.110 1.00 42.49 43 PRO B CA 1
ATOM 2528 C C . PRO C 1 57 ? 107.892 205.824 180.217 1.00 42.49 43 PRO B C 1
ATOM 2529 O O . PRO C 1 57 ? 108.715 206.101 181.091 1.00 42.49 43 PRO B O 1
ATOM 2533 N N . LEU C 1 58 ? 107.213 204.685 180.195 1.00 39.57 44 LEU B N 1
ATOM 2534 C CA . LEU C 1 58 ? 107.389 203.666 181.210 1.00 39.57 44 LEU B CA 1
ATOM 2535 C C . LEU C 1 58 ? 108.683 202.895 181.036 1.00 39.57 44 LEU B C 1
ATOM 2536 O O . LEU C 1 58 ? 109.180 202.324 182.007 1.00 39.57 44 LEU B O 1
ATOM 2541 N N . GLY C 1 59 ? 109.253 202.906 179.848 1.00 38.79 45 GLY B N 1
ATOM 2542 C CA . GLY C 1 59 ? 110.381 202.079 179.487 1.00 38.79 45 GLY B CA 1
ATOM 2543 C C . GLY C 1 59 ? 109.924 200.859 178.722 1.00 38.79 45 GLY B C 1
ATOM 2544 O O . GLY C 1 59 ? 108.820 200.348 178.919 1.00 38.79 45 GLY B O 1
ATOM 2545 N N . ALA C 1 60 ? 110.784 200.390 177.814 1.00 39.31 46 ALA B N 1
ATOM 2546 C CA . ALA C 1 60 ? 110.439 199.274 176.938 1.00 39.31 46 ALA B CA 1
ATOM 2547 C C . ALA C 1 60 ? 110.287 197.962 177.695 1.00 39.31 46 ALA B C 1
ATOM 2548 O O . ALA C 1 60 ? 109.542 197.084 177.259 1.00 39.31 46 ALA B O 1
ATOM 2550 N N . GLY C 1 61 ? 110.936 197.833 178.846 1.00 39.22 47 GLY B N 1
ATOM 2551 C CA . GLY C 1 61 ? 110.799 196.641 179.647 1.00 39.22 47 GLY B CA 1
ATOM 2552 C C . GLY C 1 61 ? 109.492 196.527 180.395 1.00 39.22 47 GLY B C 1
ATOM 2553 O O . GLY C 1 61 ? 109.218 195.459 180.948 1.00 39.22 47 GLY B O 1
ATOM 2554 N N . VAL C 1 62 ? 108.693 197.587 180.442 1.00 38.03 48 VAL B N 1
ATOM 2555 C CA . VAL C 1 62 ? 107.364 197.529 181.035 1.00 38.03 48 VAL B CA 1
ATOM 2556 C C . VAL C 1 62 ? 106.410 197.071 179.947 1.00 38.03 48 VAL B C 1
ATOM 2557 O O . VAL C 1 62 ? 106.148 197.800 178.992 1.00 38.03 48 VAL B O 1
ATOM 2561 N N . GLN C 1 63 ? 105.896 195.862 180.081 1.00 39.34 49 GLN B N 1
ATOM 2562 C CA . GLN C 1 63 ? 105.032 195.300 179.062 1.00 39.34 49 GLN B CA 1
ATOM 2563 C C . GLN C 1 63 ? 103.572 195.330 179.443 1.00 39.34 49 GLN B C 1
ATOM 2564 O O . GLN C 1 63 ? 102.738 194.940 178.635 1.00 39.34 49 GLN B O 1
ATOM 2570 N N . THR C 1 64 ? 103.242 195.780 180.644 1.00 39.77 50 THR B N 1
ATOM 2571 C CA . THR C 1 64 ? 101.881 195.697 181.142 1.00 39.77 50 THR B CA 1
ATOM 2572 C C . THR C 1 64 ? 101.580 196.972 181.912 1.00 39.77 50 THR B C 1
ATOM 2573 O O . THR C 1 64 ? 102.434 197.474 182.640 1.00 39.77 50 THR B O 1
ATOM 2577 N N . VAL C 1 65 ? 100.378 197.506 181.740 1.00 37.66 51 VAL B N 1
ATOM 2578 C CA . VAL C 1 65 ? 100.006 198.760 182.382 1.00 37.66 51 VAL B CA 1
ATOM 2579 C C . VAL C 1 65 ? 98.730 198.504 183.180 1.00 37.66 51 VAL B C 1
ATOM 2580 O O . VAL C 1 65 ? 97.943 197.621 182.809 1.00 37.66 51 VAL B O 1
ATOM 2584 N N . PRO C 1 66 ? 98.546 199.146 184.339 1.00 38.98 52 PRO B N 1
ATOM 2585 C CA . PRO C 1 66 ? 97.238 199.105 185.002 1.00 38.98 52 PRO B CA 1
ATOM 2586 C C . PRO C 1 66 ? 96.153 199.715 184.137 1.00 38.98 52 PRO B C 1
ATOM 2587 O O . PRO C 1 66 ? 96.345 200.746 183.502 1.00 38.98 52 PRO B O 1
ATOM 2591 N N . TYR C 1 67 ? 95.004 199.069 184.133 1.00 41.42 53 TYR B N 1
ATOM 2592 C CA . TYR C 1 67 ? 93.825 199.472 183.394 1.00 41.42 53 TYR B CA 1
ATOM 2593 C C . TYR C 1 67 ? 92.742 199.658 184.444 1.00 41.42 53 TYR B C 1
ATOM 2594 O O . TYR C 1 67 ? 92.057 198.709 184.836 1.00 41.42 53 TYR B O 1
ATOM 2603 N N . ASP C 1 68 ? 92.658 200.866 184.968 1.00 46.12 54 ASP B N 1
ATOM 2604 C CA . ASP C 1 68 ? 91.636 201.202 185.937 1.00 46.12 54 ASP B CA 1
ATOM 2605 C C . ASP C 1 68 ? 90.399 201.707 185.224 1.00 46.12 54 ASP B C 1
ATOM 2606 O O . ASP C 1 68 ? 90.486 202.400 184.211 1.00 46.12 54 ASP B O 1
ATOM 2611 N N . GLU C 1 69 ? 89.247 201.347 185.752 1.00 49.23 55 GLU B N 1
ATOM 2612 C CA . GLU C 1 69 ? 87.980 201.766 185.191 1.00 49.23 55 GLU B CA 1
ATOM 2613 C C . GLU C 1 69 ? 87.193 202.436 186.300 1.00 49.23 55 GLU B C 1
ATOM 2614 O O . GLU C 1 69 ? 87.111 201.911 187.412 1.00 49.23 55 GLU B O 1
ATOM 2620 N N . PHE C 1 70 ? 86.663 203.615 186.017 1.00 46.24 56 PHE B N 1
ATOM 2621 C CA . PHE C 1 70 ? 85.886 204.375 186.979 1.00 46.24 56 PHE B CA 1
ATOM 2622 C C . PHE C 1 70 ? 84.448 204.438 186.500 1.00 46.24 56 PHE B C 1
ATOM 2623 O O . PHE C 1 70 ? 84.186 204.860 185.371 1.00 46.24 56 PHE B O 1
ATOM 2631 N N . GLN C 1 71 ? 83.526 204.010 187.348 1.00 53.64 57 GLN B N 1
ATOM 2632 C CA . GLN C 1 71 ? 82.105 203.995 187.027 1.00 53.64 57 GLN B CA 1
ATOM 2633 C C . GLN C 1 71 ? 81.454 205.171 187.732 1.00 53.64 57 GLN B C 1
ATOM 2634 O O . GLN C 1 71 ? 81.311 205.165 188.958 1.00 53.64 57 GLN B O 1
ATOM 2640 N N . GLY C 1 72 ? 81.086 206.189 186.968 1.00 53.75 58 GLY B N 1
ATOM 2641 C CA . GLY C 1 72 ? 80.414 207.346 187.515 1.00 53.75 58 GLY B CA 1
ATOM 2642 C C . GLY C 1 72 ? 81.346 208.266 188.279 1.00 53.75 58 GLY B C 1
ATOM 2643 O O . GLY C 1 72 ? 82.501 207.953 188.574 1.00 53.75 58 GLY B O 1
ATOM 2644 N N . VAL C 1 73 ? 80.825 209.441 188.600 1.00 54.50 59 VAL B N 1
ATOM 2645 C CA . VAL C 1 73 ? 81.540 210.396 189.429 1.00 54.50 59 VAL B CA 1
ATOM 2646 C C . VAL C 1 73 ? 80.726 210.643 190.692 1.00 54.50 59 VAL B C 1
ATOM 2647 O O . VAL C 1 73 ? 79.492 210.679 190.665 1.00 54.50 59 VAL B O 1
ATOM 2651 N N . SER C 1 74 ? 81.412 210.709 191.790 1.00 52.84 60 SER B N 1
ATOM 2652 C CA . SER C 1 74 ? 80.903 211.080 193.086 1.00 52.84 60 SER B CA 1
ATOM 2653 C C . SER C 1 74 ? 81.373 212.486 193.417 1.00 52.84 60 SER B C 1
ATOM 2654 O O . SER C 1 74 ? 82.540 212.804 193.181 1.00 52.84 60 SER B O 1
ATOM 2657 N N . PRO C 1 75 ? 80.498 213.345 193.931 1.00 49.52 61 PRO B N 1
ATOM 2658 C CA . PRO C 1 75 ? 80.876 214.741 194.167 1.00 49.52 61 PRO B CA 1
ATOM 2659 C C . PRO C 1 75 ? 81.852 214.895 195.319 1.00 49.52 61 PRO B C 1
ATOM 2660 O O . PRO C 1 75 ? 81.960 214.048 196.204 1.00 49.52 61 PRO B O 1
ATOM 2664 N N . GLY C 1 76 ? 82.579 216.004 195.285 1.00 44.98 62 GLY B N 1
ATOM 2665 C CA . GLY C 1 76 ? 83.400 216.419 196.397 1.00 44.98 62 GLY B CA 1
ATOM 2666 C C . GLY C 1 76 ? 82.570 217.074 197.481 1.00 44.98 62 GLY B C 1
ATOM 2667 O O . GLY C 1 76 ? 81.341 217.120 197.436 1.00 44.98 62 GLY B O 1
ATOM 2668 N N . ALA C 1 77 ? 83.261 217.579 198.485 1.00 42.72 63 ALA B N 1
ATOM 2669 C CA . ALA C 1 77 ? 82.595 218.119 199.652 1.00 42.72 63 ALA B CA 1
ATOM 2670 C C . ALA C 1 77 ? 83.081 219.529 199.927 1.00 42.72 63 ALA B C 1
ATOM 2671 O O . ALA C 1 77 ? 84.216 219.880 199.619 1.00 42.72 63 ALA B O 1
ATOM 2673 N N . VAL C 1 78 ? 82.192 220.338 200.491 1.00 42.42 64 VAL B N 1
ATOM 2674 C CA . VAL C 1 78 ? 82.516 221.668 200.991 1.00 42.42 64 VAL B CA 1
ATOM 2675 C C . VAL C 1 78 ? 82.222 221.664 202.477 1.00 42.42 64 VAL B C 1
ATOM 2676 O O . VAL C 1 78 ? 81.088 221.406 202.887 1.00 42.42 64 VAL B O 1
ATOM 2680 N N . ASP C 1 79 ? 83.235 221.939 203.282 1.00 44.06 65 ASP B N 1
ATOM 2681 C CA . ASP C 1 79 ? 83.086 221.818 204.717 1.00 44.06 65 ASP B CA 1
ATOM 2682 C C . ASP C 1 79 ? 83.986 222.836 205.394 1.00 44.06 65 ASP B C 1
ATOM 2683 O O . ASP C 1 79 ? 85.019 223.220 204.853 1.00 44.06 65 ASP B O 1
ATOM 2688 N N . ILE C 1 80 ? 83.576 223.283 206.578 1.00 38.62 66 ILE B N 1
ATOM 2689 C CA . ILE C 1 80 ? 84.416 224.178 207.362 1.00 38.62 66 ILE B CA 1
ATOM 2690 C C . ILE C 1 80 ? 85.619 223.431 207.920 1.00 38.62 66 ILE B C 1
ATOM 2691 O O . ILE C 1 80 ? 86.744 223.936 207.901 1.00 38.62 66 ILE B O 1
ATOM 2696 N N . VAL C 1 81 ? 85.416 222.208 208.395 1.00 38.68 67 VAL B N 1
ATOM 2697 C CA . VAL C 1 81 ? 86.480 221.455 209.043 1.00 38.68 67 VAL B CA 1
ATOM 2698 C C . VAL C 1 81 ? 86.910 220.236 208.250 1.00 38.68 67 VAL B C 1
ATOM 2699 O O . VAL C 1 81 ? 87.843 219.546 208.668 1.00 38.68 67 VAL B O 1
ATOM 2703 N N . GLY C 1 82 ? 86.297 219.973 207.103 1.00 42.72 68 GLY B N 1
ATOM 2704 C CA . GLY C 1 82 ? 86.650 218.827 206.293 1.00 42.72 68 GLY B CA 1
ATOM 2705 C C . GLY C 1 82 ? 86.275 217.483 206.877 1.00 42.72 68 GLY B C 1
ATOM 2706 O O . GLY C 1 82 ? 87.095 216.566 206.900 1.00 42.72 68 GLY B O 1
ATOM 2707 N N . GLU C 1 83 ? 85.041 217.348 207.355 1.00 46.97 69 GLU B N 1
ATOM 2708 C CA . GLU C 1 83 ? 84.578 216.104 207.951 1.00 46.97 69 GLU B CA 1
ATOM 2709 C C . GLU C 1 83 ? 83.394 215.483 207.219 1.00 46.97 69 GLU B C 1
ATOM 2710 O O . GLU C 1 83 ? 82.815 214.522 207.725 1.00 46.97 69 GLU B O 1
ATOM 2716 N N . GLN C 1 84 ? 83.019 215.994 206.045 1.00 53.98 70 GLN B N 1
ATOM 2717 C CA . GLN C 1 84 ? 81.756 215.618 205.420 1.00 53.98 70 GLN B CA 1
ATOM 2718 C C . GLN C 1 84 ? 81.784 214.244 204.736 1.00 53.98 70 GLN B C 1
ATOM 2719 O O . GLN C 1 84 ? 80.716 213.774 204.324 1.00 53.98 70 GLN B O 1
ATOM 2725 N N . GLU C 1 85 ? 82.941 213.567 204.664 1.00 56.16 71 GLU B N 1
ATOM 2726 C CA . GLU C 1 85 ? 83.069 212.165 204.202 1.00 56.16 71 GLU B CA 1
ATOM 2727 C C . GLU C 1 85 ? 82.553 211.907 202.783 1.00 56.16 71 GLU B C 1
ATOM 2728 O O . GLU C 1 85 ? 81.574 211.194 202.576 1.00 56.16 71 GLU B O 1
ATOM 2734 N N . THR C 1 86 ? 83.194 212.536 201.809 1.00 55.27 72 THR B N 1
ATOM 2735 C CA . THR C 1 86 ? 82.928 212.156 200.432 1.00 55.27 72 THR B CA 1
ATOM 2736 C C . THR C 1 86 ? 83.639 210.838 200.094 1.00 55.27 72 THR B C 1
ATOM 2737 O O . THR C 1 86 ? 84.576 210.416 200.773 1.00 55.27 72 THR B O 1
ATOM 2741 N N . ALA C 1 87 ? 83.169 210.180 199.036 1.00 52.59 73 ALA B N 1
ATOM 2742 C CA . ALA C 1 87 ? 83.715 208.892 198.622 1.00 52.59 73 ALA B CA 1
ATOM 2743 C C . ALA C 1 87 ? 85.070 209.054 197.935 1.00 52.59 73 ALA B C 1
ATOM 2744 O O . ALA C 1 87 ? 85.392 210.104 197.379 1.00 52.59 73 ALA B O 1
ATOM 2746 N N . MET C 1 88 ? 85.867 207.993 197.977 1.00 47.70 74 MET B N 1
ATOM 2747 C CA . MET C 1 88 ? 87.193 208.004 197.379 1.00 47.70 74 MET B CA 1
ATOM 2748 C C . MET C 1 88 ? 87.140 207.576 195.924 1.00 47.70 74 MET B C 1
ATOM 2749 O O . MET C 1 88 ? 86.429 206.640 195.563 1.00 47.70 74 MET B O 1
ATOM 2754 N N . VAL C 1 89 ? 87.909 208.273 195.093 1.00 42.88 75 VAL B N 1
ATOM 2755 C CA . VAL C 1 89 ? 88.169 207.878 193.713 1.00 42.88 75 VAL B CA 1
ATOM 2756 C C . VAL C 1 89 ? 89.303 206.862 193.770 1.00 42.88 75 VAL B C 1
ATOM 2757 O O . VAL C 1 89 ? 90.439 207.255 194.014 1.00 42.88 75 VAL B O 1
ATOM 2761 N N . PHE C 1 90 ? 89.034 205.559 193.641 1.00 45.26 76 PHE B N 1
ATOM 2762 C CA . PHE C 1 90 ? 90.199 204.691 193.530 1.00 45.26 76 PHE B CA 1
ATOM 2763 C C . PHE C 1 90 ? 90.342 203.931 192.217 1.00 45.26 76 PHE B C 1
ATOM 2764 O O . PHE C 1 90 ? 91.324 204.163 191.501 1.00 45.26 76 PHE B O 1
ATOM 2772 N N . THR C 1 91 ? 89.396 203.057 191.879 1.00 47.64 77 THR B N 1
ATOM 2773 C CA . THR C 1 91 ? 89.098 202.344 190.638 1.00 47.64 77 THR B CA 1
ATOM 2774 C C . THR C 1 91 ? 87.883 201.496 190.965 1.00 47.64 77 THR B C 1
ATOM 2775 O O . THR C 1 91 ? 87.640 201.182 192.131 1.00 47.64 77 THR B O 1
ATOM 2779 N N . ASP C 1 92 ? 87.169 201.058 189.946 1.00 51.64 78 ASP B N 1
ATOM 2780 C CA . ASP C 1 92 ? 86.109 200.101 190.213 1.00 51.64 78 ASP B CA 1
ATOM 2781 C C . ASP C 1 92 ? 86.509 198.677 189.882 1.00 51.64 78 ASP B C 1
ATOM 2782 O O . ASP C 1 92 ? 86.023 197.744 190.522 1.00 51.64 78 ASP B O 1
ATOM 2787 N N . ALA C 1 93 ? 87.401 198.495 188.916 1.00 49.53 79 ALA B N 1
ATOM 2788 C CA . ALA C 1 93 ? 87.852 197.171 188.503 1.00 49.53 79 ALA B CA 1
ATOM 2789 C C . ALA C 1 93 ? 89.291 197.323 188.028 1.00 49.53 79 ALA B C 1
ATOM 2790 O O . ALA C 1 93 ? 89.532 197.839 186.937 1.00 49.53 79 ALA B O 1
ATOM 2792 N N . ARG C 1 94 ? 90.232 196.880 188.845 1.00 44.34 80 ARG B N 1
ATOM 2793 C CA . ARG C 1 94 ? 91.638 196.937 188.484 1.00 44.34 80 ARG B CA 1
ATOM 2794 C C . ARG C 1 94 ? 91.952 195.790 187.536 1.00 44.34 80 ARG B C 1
ATOM 2795 O O . ARG C 1 94 ? 91.801 194.620 187.898 1.00 44.34 80 ARG B O 1
ATOM 2803 N N . LYS C 1 95 ? 92.359 196.115 186.318 1.00 42.48 81 LYS B N 1
ATOM 2804 C CA . LYS C 1 95 ? 92.854 195.119 185.393 1.00 42.48 81 LYS B CA 1
ATOM 2805 C C . LYS C 1 95 ? 94.275 195.496 185.035 1.00 42.48 81 LYS B C 1
ATOM 2806 O O . LYS C 1 95 ? 94.746 196.584 185.340 1.00 42.48 81 LYS B O 1
ATOM 2812 N N . PHE C 1 96 ? 94.985 194.565 184.446 1.00 39.64 82 PHE B N 1
ATOM 2813 C CA . PHE C 1 96 ? 96.257 194.878 183.840 1.00 39.64 82 PHE B CA 1
ATOM 2814 C C . PHE C 1 96 ? 96.189 194.462 182.391 1.00 39.64 82 PHE B C 1
ATOM 2815 O O . PHE C 1 96 ? 95.680 193.389 182.067 1.00 39.64 82 PHE B O 1
ATOM 2823 N N . LYS C 1 97 ? 96.667 195.326 181.520 1.00 40.07 83 LYS B N 1
ATOM 2824 C CA . LYS C 1 97 ? 96.531 195.085 180.102 1.00 40.07 83 LYS B CA 1
ATOM 2825 C C . LYS C 1 97 ? 97.909 195.197 179.477 1.00 40.07 83 LYS B C 1
ATOM 2826 O O . LYS C 1 97 ? 98.676 196.100 179.818 1.00 40.07 83 LYS B O 1
ATOM 2832 N N . THR C 1 98 ? 98.251 194.234 178.637 1.00 39.37 84 THR B N 1
ATOM 2833 C CA . THR C 1 98 ? 99.569 194.201 178.030 1.00 39.37 84 THR B CA 1
ATOM 2834 C C . THR C 1 98 ? 99.695 195.242 176.923 1.00 39.37 84 THR B C 1
ATOM 2835 O O . THR C 1 98 ? 98.748 195.515 176.186 1.00 39.37 84 THR B O 1
ATOM 2839 N N . ILE C 1 99 ? 100.861 195.870 176.855 1.00 36.63 85 ILE B N 1
ATOM 2840 C CA . ILE C 1 99 ? 101.118 196.954 175.914 1.00 36.63 85 ILE B CA 1
ATOM 2841 C C . ILE C 1 99 ? 101.597 196.339 174.603 1.00 36.63 85 ILE B C 1
ATOM 2842 O O . ILE C 1 99 ? 102.650 195.695 174.591 1.00 36.63 85 ILE B O 1
ATOM 2847 N N . PRO C 1 100 ? 100.871 196.502 173.505 1.00 35.83 86 PRO B N 1
ATOM 2848 C CA . PRO C 1 100 ? 101.295 195.914 172.235 1.00 35.83 86 PRO B CA 1
ATOM 2849 C C . PRO C 1 100 ? 102.417 196.719 171.599 1.00 35.83 86 PRO B C 1
ATOM 2850 O O . PRO C 1 100 ? 102.722 197.834 171.999 1.00 35.83 86 PRO B O 1
ATOM 2854 N N . ILE C 1 101 ? 103.040 196.119 170.592 1.00 32.40 87 ILE B N 1
ATOM 2855 C CA . ILE C 1 101 ? 104.038 196.788 169.770 1.00 32.40 87 ILE B CA 1
ATOM 2856 C C . ILE C 1 101 ? 103.402 197.113 168.432 1.00 32.40 87 ILE B C 1
ATOM 2857 O O . ILE C 1 101 ? 102.819 196.242 167.784 1.00 32.40 87 ILE B O 1
ATOM 2862 N N . ILE C 1 102 ? 103.493 198.373 168.042 1.00 33.28 88 ILE B N 1
ATOM 2863 C CA . ILE C 1 102 ? 102.967 198.883 166.790 1.00 33.28 88 ILE B CA 1
ATOM 2864 C C . ILE C 1 102 ? 104.164 199.191 165.914 1.00 33.28 88 ILE B C 1
ATOM 2865 O O . ILE C 1 102 ? 105.049 199.950 166.321 1.00 33.28 88 ILE B O 1
ATOM 2870 N N . TYR C 1 103 ? 104.220 198.598 164.731 1.00 31.24 89 TYR B N 1
ATOM 2871 C CA . TYR C 1 103 ? 105.467 198.651 163.993 1.00 31.24 89 TYR B CA 1
ATOM 2872 C C . TYR C 1 103 ? 105.227 198.590 162.498 1.00 31.24 89 TYR B C 1
ATOM 2873 O O . TYR C 1 103 ? 104.198 198.114 162.023 1.00 31.24 89 TYR B O 1
ATOM 2882 N N . LYS C 1 104 ? 106.227 199.060 161.769 1.00 30.74 90 LYS B N 1
ATOM 2883 C CA . LYS C 1 104 ? 106.286 198.931 160.324 1.00 30.74 90 LYS B CA 1
ATOM 2884 C C . LYS C 1 104 ? 107.749 198.835 159.929 1.00 30.74 90 LYS B C 1
ATOM 2885 O O . LYS C 1 104 ? 108.582 199.569 160.452 1.00 30.74 90 LYS B O 1
ATOM 2891 N N . ASP C 1 105 ? 108.060 197.937 159.012 1.00 32.96 91 ASP B N 1
ATOM 2892 C CA . ASP C 1 105 ? 109.432 197.732 158.583 1.00 32.96 91 ASP B CA 1
ATOM 2893 C C . ASP C 1 105 ? 109.732 198.509 157.308 1.00 32.96 91 ASP B C 1
ATOM 2894 O O . ASP C 1 105 ? 108.863 198.720 156.464 1.00 32.96 91 ASP B O 1
ATOM 2899 N N . PHE C 1 106 ? 110.983 198.923 157.174 1.00 30.08 92 PHE B N 1
ATOM 2900 C CA . PHE C 1 106 ? 111.464 199.532 155.945 1.00 30.08 92 PHE B CA 1
ATOM 2901 C C . PHE C 1 106 ? 112.876 199.041 155.670 1.00 30.08 92 PHE B C 1
ATOM 2902 O O . PHE C 1 106 ? 113.549 198.511 156.545 1.00 30.08 92 PHE B O 1
ATOM 2910 N N . LEU C 1 107 ? 113.319 199.226 154.439 1.00 31.39 93 LEU B N 1
ATOM 2911 C CA . LEU C 1 107 ? 114.608 198.734 153.989 1.00 31.39 93 LEU B CA 1
ATOM 2912 C C . LEU C 1 107 ? 115.470 199.887 153.505 1.00 31.39 93 LEU B C 1
ATOM 2913 O O . LEU C 1 107 ? 115.000 200.752 152.768 1.00 31.39 93 LEU B O 1
ATOM 2918 N N . LEU C 1 108 ? 116.733 199.891 153.907 1.00 33.88 94 LEU B N 1
ATOM 2919 C CA . LEU C 1 108 ? 117.728 200.807 153.371 1.00 33.88 94 LEU B CA 1
ATOM 2920 C C . LEU C 1 108 ? 118.724 200.018 152.537 1.00 33.88 94 LEU B C 1
ATOM 2921 O O . LEU C 1 108 ? 119.317 199.058 153.026 1.00 33.88 94 LEU B O 1
ATOM 2926 N N . HIS C 1 109 ? 118.902 200.420 151.286 1.00 36.73 95 HIS B N 1
ATOM 2927 C CA . HIS C 1 109 ? 119.932 199.827 150.450 1.00 36.73 95 HIS B CA 1
ATOM 2928 C C . HIS C 1 109 ? 121.302 200.270 150.932 1.00 36.73 95 HIS B C 1
ATOM 2929 O O . HIS C 1 109 ? 121.495 201.430 151.266 1.00 36.73 95 HIS B O 1
ATOM 2936 N N . TRP C 1 110 ? 122.249 199.330 150.987 1.00 36.96 96 TRP B N 1
ATOM 2937 C CA . TRP C 1 110 ? 123.536 199.570 151.639 1.00 36.96 96 TRP B CA 1
ATOM 2938 C C . TRP C 1 110 ? 124.408 200.559 150.880 1.00 36.96 96 TRP B C 1
ATOM 2939 O O . TRP C 1 110 ? 125.163 201.326 151.496 1.00 36.96 96 TRP B O 1
ATOM 2950 N N . ARG C 1 111 ? 124.312 200.567 149.554 1.00 37.27 97 ARG B N 1
ATOM 2951 C CA . ARG C 1 111 ? 125.041 201.555 148.777 1.00 37.27 97 ARG B CA 1
ATOM 2952 C C . ARG C 1 111 ? 124.490 202.955 148.965 1.00 37.27 97 ARG B C 1
ATOM 2953 O O . ARG C 1 111 ? 125.218 203.907 148.726 1.00 37.27 97 ARG B O 1
ATOM 2961 N N . ASP C 1 112 ? 123.241 203.101 149.410 1.00 42.38 98 ASP B N 1
ATOM 2962 C CA . ASP C 1 112 ? 122.733 204.417 149.777 1.00 42.38 98 ASP B CA 1
ATOM 2963 C C . ASP C 1 112 ? 123.410 204.946 151.033 1.00 42.38 98 ASP B C 1
ATOM 2964 O O . ASP C 1 112 ? 123.701 206.139 151.112 1.00 42.38 98 ASP B O 1
ATOM 2969 N N . ILE C 1 113 ? 123.680 204.077 152.017 1.00 42.65 99 ILE B N 1
ATOM 2970 C CA . ILE C 1 113 ? 124.478 204.474 153.182 1.00 42.65 99 ILE B CA 1
ATOM 2971 C C . ILE C 1 113 ? 125.906 204.829 152.772 1.00 42.65 99 ILE B C 1
ATOM 2972 O O . ILE C 1 113 ? 126.460 205.841 153.230 1.00 42.65 99 ILE B O 1
ATOM 2977 N N . GLU C 1 114 ? 126.511 204.031 151.883 1.00 46.63 100 GLU B N 1
ATOM 2978 C CA . GLU C 1 114 ? 127.858 204.348 151.401 1.00 46.63 100 GLU B CA 1
ATOM 2979 C C . GLU C 1 114 ? 127.896 205.645 150.590 1.00 46.63 100 GLU B C 1
ATOM 2980 O O . GLU C 1 114 ? 128.833 206.437 150.725 1.00 46.63 100 GLU B O 1
ATOM 2986 N N . ALA C 1 115 ? 126.878 205.885 149.768 1.00 45.75 101 ALA B N 1
ATOM 2987 C CA . ALA C 1 115 ? 126.787 207.115 148.994 1.00 45.75 101 ALA B CA 1
ATOM 2988 C C . ALA C 1 115 ? 126.531 208.319 149.878 1.00 45.75 101 ALA B C 1
ATOM 2989 O O . ALA C 1 115 ? 127.010 209.411 149.575 1.00 45.75 101 ALA B O 1
ATOM 2991 N N . ALA C 1 116 ? 125.765 208.145 150.952 1.00 46.07 102 ALA B N 1
ATOM 2992 C CA . ALA C 1 116 ? 125.610 209.209 151.929 1.00 46.07 102 ALA B CA 1
ATOM 2993 C C . ALA C 1 116 ? 126.916 209.513 152.631 1.00 46.07 102 ALA B C 1
ATOM 2994 O O . ALA C 1 116 ? 127.177 210.665 152.977 1.00 46.07 102 ALA B O 1
ATOM 2996 N N . ARG C 1 117 ? 127.751 208.508 152.835 1.00 47.78 103 ARG B N 1
ATOM 2997 C CA . ARG C 1 117 ? 129.068 208.805 153.361 1.00 47.78 103 ARG B CA 1
ATOM 2998 C C . ARG C 1 117 ? 130.010 209.407 152.327 1.00 47.78 103 ARG B C 1
ATOM 2999 O O . ARG C 1 117 ? 130.966 210.076 152.720 1.00 47.78 103 ARG B O 1
ATOM 3007 N N . THR C 1 118 ? 129.778 209.222 151.023 1.00 49.14 104 THR B N 1
ATOM 3008 C CA . THR C 1 118 ? 130.642 209.894 150.055 1.00 49.14 104 THR B CA 1
ATOM 3009 C C . THR C 1 118 ? 129.962 210.997 149.249 1.00 49.14 104 THR B C 1
ATOM 3010 O O . THR C 1 118 ? 130.400 212.142 149.329 1.00 49.14 104 THR B O 1
ATOM 3014 N N . HIS C 1 119 ? 128.871 210.730 148.523 1.00 53.81 105 HIS B N 1
ATOM 3015 C CA . HIS C 1 119 ? 128.318 211.800 147.690 1.00 53.81 105 HIS B CA 1
ATOM 3016 C C . HIS C 1 119 ? 127.205 212.581 148.361 1.00 53.81 105 HIS B C 1
ATOM 3017 O O . HIS C 1 119 ? 127.362 213.765 148.664 1.00 53.81 105 HIS B O 1
ATOM 3024 N N . ASN C 1 120 ? 126.111 211.890 148.686 1.00 51.95 106 ASN B N 1
ATOM 3025 C CA . ASN C 1 120 ? 124.807 212.519 148.892 1.00 51.95 106 ASN B CA 1
ATOM 3026 C C . ASN C 1 120 ? 124.585 212.604 150.387 1.00 51.95 106 ASN B C 1
ATOM 3027 O O . ASN C 1 120 ? 123.866 211.794 150.953 1.00 51.95 106 ASN B O 1
ATOM 3032 N N . MET C 1 121 ? 125.142 213.648 150.999 1.00 49.36 107 MET B N 1
ATOM 3033 C CA . MET C 1 121 ? 125.579 213.553 152.392 1.00 49.36 107 MET B CA 1
ATOM 3034 C C . MET C 1 121 ? 124.477 213.346 153.435 1.00 49.36 107 MET B C 1
ATOM 3035 O O . MET C 1 121 ? 124.713 212.550 154.360 1.00 49.36 107 MET B O 1
ATOM 3040 N N . PRO C 1 122 ? 123.292 213.974 153.378 1.00 45.38 108 PRO B N 1
ATOM 3041 C CA . PRO C 1 122 ? 122.193 213.457 154.201 1.00 45.38 108 PRO B CA 1
ATOM 3042 C C . PRO C 1 122 ? 121.648 212.154 153.640 1.00 45.38 108 PRO B C 1
ATOM 3043 O O . PRO C 1 122 ? 121.431 212.017 152.437 1.00 45.38 108 PRO B O 1
ATOM 3047 N N . LEU C 1 123 ? 121.432 211.196 154.531 1.00 42.22 109 LEU B N 1
ATOM 3048 C CA . LEU C 1 123 ? 120.948 209.880 154.143 1.00 42.22 109 LEU B CA 1
ATOM 3049 C C . LEU C 1 123 ? 119.509 209.951 153.650 1.00 42.22 109 LEU B C 1
ATOM 3050 O O . LEU C 1 123 ? 118.680 210.664 154.213 1.00 42.22 109 LEU B O 1
ATOM 3055 N N . ASP C 1 124 ? 119.226 209.246 152.563 1.00 41.57 110 ASP B N 1
ATOM 3056 C CA . ASP C 1 124 ? 117.883 209.218 151.999 1.00 41.57 110 ASP B CA 1
ATOM 3057 C C . ASP C 1 124 ? 117.013 208.292 152.836 1.00 41.57 110 ASP B C 1
ATOM 3058 O O . ASP C 1 124 ? 117.234 207.082 152.873 1.00 41.57 110 ASP B O 1
ATOM 3063 N N . VAL C 1 125 ? 116.007 208.861 153.484 1.00 38.93 111 VAL B N 1
ATOM 3064 C CA . VAL C 1 125 ? 115.241 208.189 154.522 1.00 38.93 111 VAL B CA 1
ATOM 3065 C C . VAL C 1 125 ? 113.777 208.137 154.124 1.00 38.93 111 VAL B C 1
ATOM 3066 O O . VAL C 1 125 ? 112.897 208.233 154.980 1.00 38.93 111 VAL B O 1
ATOM 3070 N N . SER C 1 126 ? 113.509 208.076 152.821 1.00 36.46 112 SER B N 1
ATOM 3071 C CA . SER C 1 126 ? 112.137 208.115 152.326 1.00 36.46 112 SER B CA 1
ATOM 3072 C C . SER C 1 126 ? 111.349 206.876 152.730 1.00 36.46 112 SER B C 1
ATOM 3073 O O . SER C 1 126 ? 110.151 206.965 153.024 1.00 36.46 112 SER B O 1
ATOM 3076 N N . ALA C 1 127 ? 112.006 205.716 152.744 1.00 33.24 113 ALA B N 1
ATOM 3077 C CA . ALA C 1 127 ? 111.371 204.497 153.229 1.00 33.24 113 ALA B CA 1
ATOM 3078 C C . ALA C 1 127 ? 111.097 204.571 154.724 1.00 33.24 113 ALA B C 1
ATOM 3079 O O . ALA C 1 127 ? 110.070 204.071 155.188 1.00 33.24 113 ALA B O 1
ATOM 3081 N N . ALA C 1 128 ? 111.987 205.223 155.478 1.00 32.76 114 ALA B N 1
ATOM 3082 C CA . ALA C 1 128 ? 111.757 205.479 156.897 1.00 32.76 114 ALA B CA 1
ATOM 3083 C C . ALA C 1 128 ? 110.548 206.370 157.124 1.00 32.76 114 ALA B C 1
ATOM 3084 O O . ALA C 1 128 ? 109.761 206.130 158.041 1.00 32.76 114 ALA B O 1
ATOM 3086 N N . ALA C 1 129 ? 110.392 207.401 156.294 1.00 33.69 115 ALA B N 1
ATOM 3087 C CA . ALA C 1 129 ? 109.257 208.309 156.400 1.00 33.69 115 ALA B CA 1
ATOM 3088 C C . ALA C 1 129 ? 107.949 207.619 156.050 1.00 33.69 115 ALA B C 1
ATOM 3089 O O . ALA C 1 129 ? 106.935 207.835 156.721 1.00 33.69 115 ALA B O 1
ATOM 3091 N N . GLY C 1 130 ? 107.957 206.789 155.005 1.00 32.71 116 GLY B N 1
ATOM 3092 C CA . GLY C 1 130 ? 106.770 206.024 154.659 1.00 32.71 116 GLY B CA 1
ATOM 3093 C C . GLY C 1 130 ? 106.393 205.008 155.719 1.00 32.71 116 GLY B C 1
ATOM 3094 O O . GLY C 1 130 ? 105.210 204.843 156.040 1.00 32.71 116 GLY B O 1
ATOM 3095 N N . ALA C 1 131 ? 107.396 204.354 156.310 1.00 31.51 117 ALA B N 1
ATOM 3096 C CA . ALA C 1 131 ? 107.148 203.418 157.393 1.00 31.51 117 ALA B CA 1
ATOM 3097 C C . ALA C 1 131 ? 106.639 204.123 158.639 1.00 31.51 117 ALA B C 1
ATOM 3098 O O . ALA C 1 131 ? 105.791 203.581 159.346 1.00 31.51 117 ALA B O 1
ATOM 3100 N N . ALA C 1 132 ? 107.152 205.320 158.929 1.00 33.22 118 ALA B N 1
ATOM 3101 C CA . ALA C 1 132 ? 106.691 206.080 160.083 1.00 33.22 118 ALA B CA 1
ATOM 3102 C C . ALA C 1 132 ? 105.257 206.548 159.913 1.00 33.22 118 ALA B C 1
ATOM 3103 O O . ALA C 1 132 ? 104.490 206.554 160.879 1.00 33.22 118 ALA B O 1
ATOM 3105 N N . ALA C 1 133 ? 104.880 206.929 158.689 1.00 33.45 119 ALA B N 1
ATOM 3106 C CA . ALA C 1 133 ? 103.488 207.248 158.394 1.00 33.45 119 ALA B CA 1
ATOM 3107 C C . ALA C 1 133 ? 102.578 206.040 158.570 1.00 33.45 119 ALA B C 1
ATOM 3108 O O . ALA C 1 133 ? 101.479 206.163 159.118 1.00 33.45 119 ALA B O 1
ATOM 3110 N N . LEU C 1 134 ? 103.024 204.861 158.135 1.00 33.66 120 LEU B N 1
ATOM 3111 C CA . LEU C 1 134 ? 102.198 203.666 158.295 1.00 33.66 120 LEU B CA 1
ATOM 3112 C C . LEU C 1 134 ? 102.104 203.215 159.749 1.00 33.66 120 LEU B C 1
ATOM 3113 O O . LEU C 1 134 ? 101.058 202.715 160.172 1.00 33.66 120 LEU B O 1
ATOM 3118 N N . CYS C 1 135 ? 103.175 203.384 160.521 1.00 35.65 121 CYS B N 1
ATOM 3119 C CA . CYS C 1 135 ? 103.144 203.097 161.950 1.00 35.65 121 CYS B CA 1
ATOM 3120 C C . CYS C 1 135 ? 102.236 204.069 162.700 1.00 35.65 121 CYS B C 1
ATOM 3121 O O . CYS C 1 135 ? 101.537 203.670 163.638 1.00 35.65 121 CYS B O 1
ATOM 3124 N N . ALA C 1 136 ? 102.224 205.340 162.291 1.00 37.20 122 ALA B N 1
ATOM 3125 C CA . ALA C 1 136 ? 101.289 206.315 162.846 1.00 37.20 122 ALA B CA 1
ATOM 3126 C C . ALA C 1 136 ? 99.845 205.975 162.503 1.00 37.20 122 ALA B C 1
ATOM 3127 O O . ALA C 1 136 ? 98.949 206.144 163.338 1.00 37.20 122 ALA B O 1
ATOM 3129 N N . GLN C 1 137 ? 99.610 205.489 161.283 1.00 37.66 123 GLN B N 1
ATOM 3130 C CA . GLN C 1 137 ? 98.280 205.041 160.887 1.00 37.66 123 GLN B CA 1
ATOM 3131 C C . GLN C 1 137 ? 97.830 203.838 161.700 1.00 37.66 123 GLN B C 1
ATOM 3132 O O . GLN C 1 137 ? 96.658 203.735 162.065 1.00 37.66 123 GLN B O 1
ATOM 3138 N N . GLN C 1 138 ? 98.749 202.920 161.994 1.00 38.79 124 GLN B N 1
ATOM 3139 C CA . GLN C 1 138 ? 98.413 201.786 162.846 1.00 38.79 124 GLN B CA 1
ATOM 3140 C C . GLN C 1 138 ? 98.154 202.206 164.287 1.00 38.79 124 GLN B C 1
ATOM 3141 O O . GLN C 1 138 ? 97.307 201.602 164.951 1.00 38.79 124 GLN B O 1
ATOM 3147 N N . GLU C 1 139 ? 98.874 203.218 164.783 1.00 40.45 125 GLU B N 1
ATOM 3148 C CA . GLU C 1 139 ? 98.617 203.737 166.123 1.00 40.45 125 GLU B CA 1
ATOM 3149 C C . GLU C 1 139 ? 97.236 204.365 166.220 1.00 40.45 125 GLU B C 1
ATOM 3150 O O . GLU C 1 139 ? 96.506 204.123 167.185 1.00 40.45 125 GLU B O 1
ATOM 3156 N N . ASP C 1 140 ? 96.849 205.142 165.209 1.00 41.47 126 ASP B N 1
ATOM 3157 C CA . ASP C 1 140 ? 95.511 205.719 165.204 1.00 41.47 126 ASP B CA 1
ATOM 3158 C C . ASP C 1 140 ? 94.437 204.661 165.005 1.00 41.47 126 ASP B C 1
ATOM 3159 O O . ASP C 1 140 ? 93.347 204.789 165.562 1.00 41.47 126 ASP B O 1
ATOM 3164 N N . GLU C 1 141 ? 94.736 203.607 164.248 1.00 41.48 127 GLU B N 1
ATOM 3165 C CA . GLU C 1 141 ? 93.807 202.493 164.104 1.00 41.48 127 GLU B CA 1
ATOM 3166 C C . GLU C 1 141 ? 93.591 201.761 165.426 1.00 41.48 127 GLU B C 1
ATOM 3167 O O . GLU C 1 141 ? 92.465 201.384 165.743 1.00 41.48 127 GLU B O 1
ATOM 3173 N N . LEU C 1 142 ? 94.645 201.590 166.222 1.00 38.80 128 LEU B N 1
ATOM 3174 C CA . LEU C 1 142 ? 94.495 201.009 167.553 1.00 38.80 128 LEU B CA 1
ATOM 3175 C C . LEU C 1 142 ? 93.840 201.974 168.542 1.00 38.80 128 LEU B C 1
ATOM 3176 O O . LEU C 1 142 ? 93.244 201.543 169.533 1.00 38.80 128 LEU B O 1
ATOM 3181 N N . ILE C 1 143 ? 93.982 203.277 168.336 1.00 39.08 129 ILE B N 1
ATOM 3182 C CA . ILE C 1 143 ? 93.323 204.223 169.227 1.00 39.08 129 ILE B CA 1
ATOM 3183 C C . ILE C 1 143 ? 91.820 204.248 168.965 1.00 39.08 129 ILE B C 1
ATOM 3184 O O . ILE C 1 143 ? 91.018 204.240 169.900 1.00 39.08 129 ILE B O 1
ATOM 3189 N N . PHE C 1 144 ? 91.408 204.240 167.704 1.00 39.79 130 PHE B N 1
ATOM 3190 C CA . PHE C 1 144 ? 89.987 204.430 167.446 1.00 39.79 130 PHE B CA 1
ATOM 3191 C C . PHE C 1 144 ? 89.205 203.133 167.440 1.00 39.79 130 PHE B C 1
ATOM 3192 O O . PHE C 1 144 ? 88.126 203.062 168.022 1.00 39.79 130 PHE B O 1
ATOM 3200 N N . TYR C 1 145 ? 89.729 202.100 166.825 1.00 42.74 131 TYR B N 1
ATOM 3201 C CA . TYR C 1 145 ? 89.142 200.779 166.889 1.00 42.74 131 TYR B CA 1
ATOM 3202 C C . TYR C 1 145 ? 90.085 199.941 167.718 1.00 42.74 131 TYR B C 1
ATOM 3203 O O . TYR C 1 145 ? 91.159 200.387 168.076 1.00 42.74 131 TYR B O 1
ATOM 3212 N N . GLY C 1 146 ? 89.696 198.763 168.103 1.00 47.87 132 GLY B N 1
ATOM 3213 C CA . GLY C 1 146 ? 90.543 198.014 169.006 1.00 47.87 132 GLY B CA 1
ATOM 3214 C C . GLY C 1 146 ? 91.652 197.285 168.287 1.00 47.87 132 GLY B C 1
ATOM 3215 O O . GLY C 1 146 ? 92.133 197.707 167.232 1.00 47.87 132 GLY B O 1
ATOM 3216 N N . ASP C 1 147 ? 92.078 196.178 168.865 1.00 59.90 133 ASP B N 1
ATOM 3217 C CA . ASP C 1 147 ? 92.784 195.198 168.067 1.00 59.90 133 ASP B CA 1
ATOM 3218 C C . ASP C 1 147 ? 91.938 193.985 167.753 1.00 59.90 133 ASP B C 1
ATOM 3219 O O . ASP C 1 147 ? 92.229 193.285 166.780 1.00 59.90 133 ASP B O 1
ATOM 3224 N N . ALA C 1 148 ? 90.945 193.691 168.605 1.00 63.95 134 ALA B N 1
ATOM 3225 C CA . ALA C 1 148 ? 89.881 192.692 168.449 1.00 63.95 134 ALA B CA 1
ATOM 3226 C C . ALA C 1 148 ? 90.372 191.245 168.396 1.00 63.95 134 ALA B C 1
ATOM 3227 O O . ALA C 1 148 ? 89.579 190.324 168.183 1.00 63.95 134 ALA B O 1
ATOM 3229 N N . ARG C 1 149 ? 91.668 191.035 168.589 1.00 65.67 135 ARG B N 1
ATOM 3230 C CA . ARG C 1 149 ? 92.304 189.736 168.668 1.00 65.67 135 ARG B CA 1
ATOM 3231 C C . ARG C 1 149 ? 93.055 189.737 169.986 1.00 65.67 135 ARG B C 1
ATOM 3232 O O . ARG C 1 149 ? 93.121 188.727 170.693 1.00 65.67 135 ARG B O 1
ATOM 3240 N N . LEU C 1 150 ? 93.579 190.905 170.341 1.00 58.32 136 LEU B N 1
ATOM 3241 C CA . LEU C 1 150 ? 94.341 191.093 171.561 1.00 58.32 136 LEU B CA 1
ATOM 3242 C C . LEU C 1 150 ? 93.505 191.698 172.679 1.00 58.32 136 LEU B C 1
ATOM 3243 O O . LEU C 1 150 ? 94.047 192.026 173.736 1.00 58.32 136 LEU B O 1
ATOM 3248 N N . GLY C 1 151 ? 92.203 191.846 172.468 1.00 53.31 137 GLY B N 1
ATOM 3249 C CA . GLY C 1 151 ? 91.300 192.331 173.495 1.00 53.31 137 GLY B CA 1
ATOM 3250 C C . GLY C 1 151 ? 91.471 193.782 173.880 1.00 53.31 137 GLY B C 1
ATOM 3251 O O . GLY C 1 151 ? 91.369 194.120 175.063 1.00 53.31 137 GLY B O 1
ATOM 3252 N N . TYR C 1 152 ? 91.733 194.645 172.915 1.00 47.54 138 TYR B N 1
ATOM 3253 C CA . TYR C 1 152 ? 91.841 196.071 173.157 1.00 47.54 138 TYR B CA 1
ATOM 3254 C C . TYR C 1 152 ? 90.576 196.765 172.696 1.00 47.54 138 TYR B C 1
ATOM 3255 O O . TYR C 1 152 ? 89.935 196.347 171.734 1.00 47.54 138 TYR B O 1
ATOM 3264 N N . GLU C 1 153 ? 90.203 197.807 173.414 1.00 48.33 139 GLU B N 1
ATOM 3265 C CA . GLU C 1 153 ? 89.054 198.619 173.068 1.00 48.33 139 GLU B CA 1
ATOM 3266 C C . GLU C 1 153 ? 89.552 199.938 172.515 1.00 48.33 139 GLU B C 1
ATOM 3267 O O . GLU C 1 153 ? 90.443 200.560 173.095 1.00 48.33 139 GLU B O 1
ATOM 3273 N N . GLY C 1 154 ? 89.008 200.339 171.378 1.00 42.71 140 GLY B N 1
ATOM 3274 C CA . GLY C 1 154 ? 89.245 201.660 170.856 1.00 42.71 140 GLY B CA 1
ATOM 3275 C C . GLY C 1 154 ? 88.234 202.643 171.384 1.00 42.71 140 GLY B C 1
ATOM 3276 O O . GLY C 1 154 ? 87.393 202.320 172.212 1.00 42.71 140 GLY B O 1
ATOM 3277 N N . LEU C 1 155 ? 88.337 203.880 170.903 1.00 40.06 141 LEU B N 1
ATOM 3278 C CA . LEU C 1 155 ? 87.337 204.881 171.251 1.00 40.06 141 LEU B CA 1
ATOM 3279 C C . LEU C 1 155 ? 85.999 204.560 170.611 1.00 40.06 141 LEU B C 1
ATOM 3280 O O . LEU C 1 155 ? 84.950 204.749 171.229 1.00 40.06 141 LEU B O 1
ATOM 3285 N N . MET C 1 156 ? 86.010 204.043 169.391 1.00 42.65 142 MET B N 1
ATOM 3286 C CA . MET C 1 156 ? 84.766 203.702 168.725 1.00 42.65 142 MET B CA 1
ATOM 3287 C C . MET C 1 156 ? 84.203 202.367 169.166 1.00 42.65 142 MET B C 1
ATOM 3288 O O . MET C 1 156 ? 83.045 202.083 168.865 1.00 42.65 142 MET B O 1
ATOM 3293 N N . THR C 1 157 ? 84.990 201.531 169.836 1.00 44.60 143 THR B N 1
ATOM 3294 C CA . THR C 1 157 ? 84.568 200.184 170.193 1.00 44.60 143 THR B CA 1
ATOM 3295 C C . THR C 1 157 ? 84.549 199.947 171.691 1.00 44.60 143 THR B C 1
ATOM 3296 O O . THR C 1 157 ? 84.470 198.790 172.111 1.00 44.60 143 THR B O 1
ATOM 3300 N N . ALA C 1 158 ? 84.640 200.992 172.504 1.00 45.57 144 ALA B N 1
ATOM 3301 C CA . ALA C 1 158 ? 84.668 200.812 173.947 1.00 45.57 144 ALA B CA 1
ATOM 3302 C C . ALA C 1 158 ? 83.289 200.422 174.439 1.00 45.57 144 ALA B C 1
ATOM 3303 O O . ALA C 1 158 ? 82.318 201.143 174.214 1.00 45.57 144 ALA B O 1
ATOM 3305 N N . ASN C 1 159 ? 83.197 199.262 175.073 1.00 50.65 145 ASN B N 1
ATOM 3306 C CA . ASN C 1 159 ? 81.952 198.869 175.706 1.00 50.65 145 ASN B CA 1
ATOM 3307 C C . ASN C 1 159 ? 81.740 199.736 176.934 1.00 50.65 145 ASN B C 1
ATOM 3308 O O . ASN C 1 159 ? 82.646 199.898 177.754 1.00 50.65 145 ASN B O 1
ATOM 3313 N N . GLY C 1 160 ? 80.553 200.304 177.053 1.00 45.42 146 GLY B N 1
ATOM 3314 C CA . GLY C 1 160 ? 80.289 201.290 178.070 1.00 45.42 146 GLY B CA 1
ATOM 3315 C C . GLY C 1 160 ? 80.312 202.717 177.581 1.00 45.42 146 GLY B C 1
ATOM 3316 O O . GLY C 1 160 ? 80.052 203.626 178.372 1.00 45.42 146 GLY B O 1
ATOM 3317 N N . ARG C 1 161 ? 80.593 202.939 176.305 1.00 43.92 147 ARG B N 1
ATOM 3318 C CA . ARG C 1 161 ? 80.508 204.269 175.739 1.00 43.92 147 ARG B CA 1
ATOM 3319 C C . ARG C 1 161 ? 79.056 204.646 175.483 1.00 43.92 147 ARG B C 1
ATOM 3320 O O . ARG C 1 161 ? 78.159 203.804 175.458 1.00 43.92 147 ARG B O 1
ATOM 3328 N N . LEU C 1 162 ? 78.832 205.937 175.313 1.00 42.42 148 LEU B N 1
ATOM 3329 C CA . LEU C 1 162 ? 77.538 206.478 174.943 1.00 42.42 148 LEU B CA 1
ATOM 3330 C C . LEU C 1 162 ? 77.430 206.584 173.432 1.00 42.42 148 LEU B C 1
ATOM 3331 O O . LEU C 1 162 ? 78.412 206.478 172.701 1.00 42.42 148 LEU B O 1
ATOM 3336 N N . THR C 1 163 ? 76.220 206.843 172.965 1.00 47.14 149 THR B N 1
ATOM 3337 C CA . THR C 1 163 ? 75.940 206.780 171.542 1.00 47.14 149 THR B CA 1
ATOM 3338 C C . THR C 1 163 ? 74.788 207.719 171.245 1.00 47.14 149 THR B C 1
ATOM 3339 O O . THR C 1 163 ? 73.745 207.637 171.893 1.00 47.14 149 THR B O 1
ATOM 3343 N N . VAL C 1 164 ? 74.975 208.616 170.288 1.00 48.68 150 VAL B N 1
ATOM 3344 C CA . VAL C 1 164 ? 73.828 209.377 169.799 1.00 48.68 150 VAL B CA 1
ATOM 3345 C C . VAL C 1 164 ? 73.611 208.974 168.350 1.00 48.68 150 VAL B C 1
ATOM 3346 O O . VAL C 1 164 ? 74.571 208.562 167.684 1.00 48.68 150 VAL B O 1
ATOM 3350 N N . PRO C 1 165 ? 72.372 208.971 167.860 1.00 52.73 151 PRO B N 1
ATOM 3351 C CA . PRO C 1 165 ? 72.149 208.691 166.443 1.00 52.73 151 PRO B CA 1
ATOM 3352 C C . PRO C 1 165 ? 72.756 209.760 165.554 1.00 52.73 151 PRO B C 1
ATOM 3353 O O . PRO C 1 165 ? 72.680 210.956 165.833 1.00 52.73 151 PRO B O 1
ATOM 3357 N N . LEU C 1 166 ? 73.386 209.300 164.488 1.00 54.80 152 LEU B N 1
ATOM 3358 C CA . LEU C 1 166 ? 73.892 210.170 163.444 1.00 54.80 152 LEU B CA 1
ATOM 3359 C C . LEU C 1 166 ? 72.711 210.526 162.563 1.00 54.80 152 LEU B C 1
ATOM 3360 O O . LEU C 1 166 ? 72.239 209.689 161.789 1.00 54.80 152 LEU B O 1
ATOM 3365 N N . GLY C 1 167 ? 72.213 211.748 162.679 1.00 57.81 153 GLY B N 1
ATOM 3366 C CA . GLY C 1 167 ? 71.053 212.164 161.915 1.00 57.81 153 GLY B CA 1
ATOM 3367 C C . GLY C 1 167 ? 71.371 212.475 160.469 1.00 57.81 153 GLY B C 1
ATOM 3368 O O . GLY C 1 167 ? 72.299 211.921 159.871 1.00 57.81 153 GLY B O 1
ATOM 3369 N N . ASP C 1 168 ? 70.588 213.369 159.886 1.00 62.25 154 ASP B N 1
ATOM 3370 C CA . ASP C 1 168 ? 70.840 213.776 158.510 1.00 62.25 154 ASP B CA 1
ATOM 3371 C C . ASP C 1 168 ? 71.903 214.861 158.526 1.00 62.25 154 ASP B C 1
ATOM 3372 O O . ASP C 1 168 ? 71.628 216.010 158.870 1.00 62.25 154 ASP B O 1
ATOM 3377 N N . TRP C 1 169 ? 73.125 214.503 158.149 1.00 56.27 155 TRP B N 1
ATOM 3378 C CA . TRP C 1 169 ? 74.193 215.488 158.091 1.00 56.27 155 TRP B CA 1
ATOM 3379 C C . TRP C 1 169 ? 74.227 216.241 156.774 1.00 56.27 155 TRP B C 1
ATOM 3380 O O . TRP C 1 169 ? 74.902 217.270 156.691 1.00 56.27 155 TRP B O 1
ATOM 3391 N N . THR C 1 170 ? 73.526 215.754 155.748 1.00 61.96 156 THR B N 1
ATOM 3392 C CA . THR C 1 170 ? 73.405 216.506 154.504 1.00 61.96 156 THR B CA 1
ATOM 3393 C C . THR C 1 170 ? 72.558 217.758 154.685 1.00 61.96 156 THR B C 1
ATOM 3394 O O . THR C 1 170 ? 72.728 218.732 153.947 1.00 61.96 156 THR B O 1
ATOM 3398 N N . SER C 1 171 ? 71.645 217.747 155.648 1.00 63.97 157 SER B N 1
ATOM 3399 C CA . SER C 1 171 ? 70.887 218.939 155.972 1.00 63.97 157 SER B CA 1
ATOM 3400 C C . SER C 1 171 ? 71.760 219.933 156.744 1.00 63.97 157 SER B C 1
ATOM 3401 O O . SER C 1 171 ? 72.632 219.536 157.518 1.00 63.97 157 SER B O 1
ATOM 3404 N N . PRO C 1 172 ? 71.536 221.237 156.557 1.00 64.70 158 PRO B N 1
ATOM 3405 C CA . PRO C 1 172 ? 72.335 222.284 157.235 1.00 64.70 158 PRO B CA 1
ATOM 3406 C C . PRO C 1 172 ? 71.989 222.496 158.707 1.00 64.70 158 PRO B C 1
ATOM 3407 O O . PRO C 1 172 ? 71.212 223.362 159.091 1.00 64.70 158 PRO B O 1
ATOM 3411 N N . GLY C 1 173 ? 72.578 221.670 159.566 1.00 57.64 159 GLY B N 1
ATOM 3412 C CA . GLY C 1 173 ? 72.273 221.720 160.980 1.00 57.64 159 GLY B CA 1
ATOM 3413 C C . GLY C 1 173 ? 72.245 220.372 161.666 1.00 57.64 159 GLY B C 1
ATOM 3414 O O . GLY C 1 173 ? 72.158 220.313 162.892 1.00 57.64 159 GLY B O 1
ATOM 3415 N N . GLY C 1 174 ? 72.330 219.290 160.889 1.00 55.84 160 GLY B N 1
ATOM 3416 C CA . GLY C 1 174 ? 72.317 217.954 161.466 1.00 55.84 160 GLY B CA 1
ATOM 3417 C C . GLY C 1 174 ? 73.560 217.625 162.269 1.00 55.84 160 GLY B C 1
ATOM 3418 O O . GLY C 1 174 ? 73.481 216.947 163.299 1.00 55.84 160 GLY B O 1
ATOM 3419 N N . GLY C 1 175 ? 74.722 218.074 161.792 1.00 51.79 161 GLY B N 1
ATOM 3420 C CA . GLY C 1 175 ? 75.956 217.866 162.528 1.00 51.79 161 GLY B CA 1
ATOM 3421 C C . GLY C 1 175 ? 75.983 218.592 163.854 1.00 51.79 161 GLY B C 1
ATOM 3422 O O . GLY C 1 175 ? 76.459 218.049 164.851 1.00 51.79 161 GLY B O 1
ATOM 3423 N N . PHE C 1 176 ? 75.440 219.812 163.886 1.00 48.90 162 PHE B N 1
ATOM 3424 C CA . PHE C 1 176 ? 75.309 220.563 165.129 1.00 48.90 162 PHE B CA 1
ATOM 3425 C C . PHE C 1 176 ? 74.394 219.856 166.115 1.00 48.90 162 PHE B C 1
ATOM 3426 O O . PHE C 1 176 ? 74.697 219.808 167.309 1.00 48.90 162 PHE B O 1
ATOM 3434 N N . GLN C 1 177 ? 73.265 219.326 165.634 1.00 51.42 163 GLN B N 1
ATOM 3435 C CA . GLN C 1 177 ? 72.319 218.635 166.504 1.00 51.42 163 GLN B CA 1
ATOM 3436 C C . GLN C 1 177 ? 72.921 217.365 167.083 1.00 51.42 163 GLN B C 1
ATOM 3437 O O . GLN C 1 177 ? 72.745 217.084 168.274 1.00 51.42 163 GLN B O 1
ATOM 3443 N N . ALA C 1 178 ? 73.665 216.615 166.260 1.00 48.11 164 ALA B N 1
ATOM 3444 C CA . ALA C 1 178 ? 74.341 215.411 166.733 1.00 48.11 164 ALA B CA 1
ATOM 3445 C C . ALA C 1 178 ? 75.420 215.725 167.761 1.00 48.11 164 ALA B C 1
ATOM 3446 O O . ALA C 1 178 ? 75.500 215.048 168.790 1.00 48.11 164 ALA B O 1
ATOM 3448 N N . ILE C 1 179 ? 76.226 216.767 167.529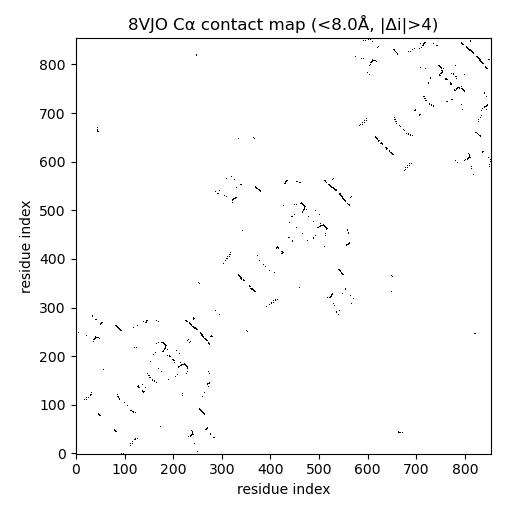 1.00 45.63 165 ILE B N 1
ATOM 3449 C CA . ILE C 1 179 ? 77.300 217.094 168.469 1.00 45.63 165 ILE B CA 1
ATOM 3450 C C . ILE C 1 179 ? 76.736 217.661 169.771 1.00 45.63 165 ILE B C 1
ATOM 3451 O O . ILE C 1 179 ? 77.219 217.325 170.857 1.00 45.63 165 ILE B O 1
ATOM 3456 N N . VAL C 1 180 ? 75.688 218.490 169.688 1.00 46.41 166 VAL B N 1
ATOM 3457 C CA . VAL C 1 180 ? 75.044 219.051 170.875 1.00 46.41 166 VAL B CA 1
ATOM 3458 C C . VAL C 1 180 ? 74.385 217.964 171.711 1.00 46.41 166 VAL B C 1
ATOM 3459 O O . VAL C 1 180 ? 74.520 217.955 172.940 1.00 46.41 166 VAL B O 1
ATOM 3463 N N . GLU C 1 181 ? 73.723 217.000 171.062 1.00 47.85 167 GLU B N 1
ATOM 3464 C CA . GLU C 1 181 ? 73.143 215.877 171.790 1.00 47.85 167 GLU B CA 1
ATOM 3465 C C . GLU C 1 181 ? 74.209 214.977 172.400 1.00 47.85 167 GLU B C 1
ATOM 3466 O O . GLU C 1 181 ? 74.018 214.445 173.500 1.00 47.85 167 GLU B O 1
ATOM 3472 N N . ALA C 1 182 ? 75.339 214.811 171.708 1.00 44.47 168 ALA B N 1
ATOM 3473 C CA . ALA C 1 182 ? 76.447 214.038 172.249 1.00 44.47 168 ALA B CA 1
ATOM 3474 C C . ALA C 1 182 ? 77.052 214.695 173.478 1.00 44.47 168 ALA B C 1
ATOM 3475 O O . ALA C 1 182 ? 77.280 214.024 174.484 1.00 44.47 168 ALA B O 1
ATOM 3477 N N . THR C 1 183 ? 77.280 216.008 173.432 1.00 44.59 169 THR B N 1
ATOM 3478 C CA . THR C 1 183 ? 77.812 216.697 174.603 1.00 44.59 169 THR B CA 1
ATOM 3479 C C . THR C 1 183 ? 76.785 216.807 175.715 1.00 44.59 169 THR B C 1
ATOM 3480 O O . THR C 1 183 ? 77.165 216.872 176.880 1.00 44.59 169 THR B O 1
ATOM 3484 N N . ARG C 1 184 ? 75.494 216.783 175.386 1.00 47.54 170 ARG B N 1
ATOM 3485 C CA . ARG C 1 184 ? 74.465 216.737 176.418 1.00 47.54 170 ARG B CA 1
ATOM 3486 C C . ARG C 1 184 ? 74.464 215.400 177.144 1.00 47.54 170 ARG B C 1
ATOM 3487 O O . ARG C 1 184 ? 74.369 215.359 178.377 1.00 47.54 170 ARG B O 1
ATOM 3495 N N . LYS C 1 185 ? 74.596 214.299 176.398 1.00 45.87 171 LYS B N 1
ATOM 3496 C CA . LYS C 1 185 ? 74.683 212.985 177.022 1.00 45.87 171 LYS B CA 1
ATOM 3497 C C . LYS C 1 185 ? 75.982 212.809 177.790 1.00 45.87 171 LYS B C 1
ATOM 3498 O O . LYS C 1 185 ? 76.000 212.116 178.809 1.00 45.87 171 LYS B O 1
ATOM 3504 N N . LEU C 1 186 ? 77.070 213.419 177.322 1.00 42.54 172 LEU B N 1
ATOM 3505 C CA . LEU C 1 186 ? 78.312 213.393 178.083 1.00 42.54 172 LEU B CA 1
ATOM 3506 C C . LEU C 1 186 ? 78.200 214.227 179.349 1.00 42.54 172 LEU B C 1
ATOM 3507 O O . LEU C 1 186 ? 78.742 213.852 180.391 1.00 42.54 172 LEU B O 1
ATOM 3512 N N . ASN C 1 187 ? 77.497 215.357 179.262 1.00 46.74 173 ASN B N 1
ATOM 3513 C CA . ASN C 1 187 ? 77.293 216.258 180.386 1.00 46.74 173 ASN B CA 1
ATOM 3514 C C . ASN C 1 187 ? 76.465 215.605 181.479 1.00 46.74 173 ASN B C 1
ATOM 3515 O O . ASN C 1 187 ? 76.768 215.766 182.663 1.00 46.74 173 ASN B O 1
ATOM 3520 N N . GLU C 1 188 ? 75.429 214.851 181.108 1.00 48.88 174 GLU B N 1
ATOM 3521 C CA . GLU C 1 188 ? 74.620 214.213 182.138 1.00 48.88 174 GLU B CA 1
ATOM 3522 C C . GLU C 1 188 ? 75.296 213.005 182.778 1.00 48.88 174 GLU B C 1
ATOM 3523 O O . GLU C 1 188 ? 74.800 212.520 183.796 1.00 48.88 174 GLU B O 1
ATOM 3529 N N . GLN C 1 189 ? 76.404 212.518 182.232 1.00 45.97 175 GLN B N 1
ATOM 3530 C CA . GLN C 1 189 ? 77.205 211.499 182.891 1.00 45.97 175 GLN B CA 1
ATOM 3531 C C . GLN C 1 189 ? 78.308 212.100 183.736 1.00 45.97 175 GLN B C 1
ATOM 3532 O O . GLN C 1 189 ? 79.201 211.376 184.174 1.00 45.97 175 GLN B O 1
ATOM 3538 N N . GLY C 1 190 ? 78.280 213.406 183.956 1.00 45.16 176 GLY B N 1
ATOM 3539 C CA . GLY C 1 190 ? 79.303 214.063 184.724 1.00 45.16 176 GLY B CA 1
ATOM 3540 C C . GLY C 1 190 ? 80.565 214.360 183.963 1.00 45.16 176 GLY B C 1
ATOM 3541 O O . GLY C 1 190 ? 81.585 214.660 184.584 1.00 45.16 176 GLY B O 1
ATOM 3542 N N . HIS C 1 191 ? 80.539 214.283 182.643 1.00 42.94 177 HIS B N 1
ATOM 3543 C CA . HIS C 1 191 ? 81.694 214.632 181.834 1.00 42.94 177 HIS B CA 1
ATOM 3544 C C . HIS C 1 191 ? 81.315 215.875 181.053 1.00 42.94 177 HIS B C 1
ATOM 3545 O O . HIS C 1 191 ? 80.885 215.802 179.906 1.00 42.94 177 HIS B O 1
ATOM 3552 N N . PHE C 1 192 ? 81.525 217.029 181.657 1.00 49.42 178 PHE B N 1
ATOM 3553 C CA . PHE C 1 192 ? 81.327 218.279 180.949 1.00 49.42 178 PHE B CA 1
ATOM 3554 C C . PHE C 1 192 ? 82.637 219.024 181.047 1.00 49.42 178 PHE B C 1
ATOM 3555 O O . PHE C 1 192 ? 82.878 219.809 181.966 1.00 49.42 178 PHE B O 1
ATOM 3563 N N . GLY C 1 193 ? 83.488 218.736 180.073 1.00 46.80 179 GLY B N 1
ATOM 3564 C CA . GLY C 1 193 ? 84.816 219.276 180.009 1.00 46.80 179 GLY B CA 1
ATOM 3565 C C . GLY C 1 193 ? 85.044 219.767 178.609 1.00 46.80 179 GLY B C 1
ATOM 3566 O O . GLY C 1 193 ? 84.094 219.936 177.842 1.00 46.80 179 GLY B O 1
ATOM 3567 N N . PRO C 1 194 ? 86.298 220.029 178.248 1.00 43.96 180 PRO B N 1
ATOM 3568 C CA . PRO C 1 194 ? 86.602 220.367 176.855 1.00 43.96 180 PRO B CA 1
ATOM 3569 C C . PRO C 1 194 ? 86.404 219.135 175.991 1.00 43.96 180 PRO B C 1
ATOM 3570 O O . PRO C 1 194 ? 86.972 218.078 176.254 1.00 43.96 180 PRO B O 1
ATOM 3574 N N . TYR C 1 195 ? 85.551 219.263 175.000 1.00 41.63 181 TYR B N 1
ATOM 3575 C CA . TYR C 1 195 ? 85.251 218.156 174.126 1.00 41.63 181 TYR B CA 1
ATOM 3576 C C . TYR C 1 195 ? 86.159 218.199 172.920 1.00 41.63 181 TYR B C 1
ATOM 3577 O O . TYR C 1 195 ? 86.584 219.263 172.479 1.00 41.63 181 TYR B O 1
ATOM 3586 N N . ALA C 1 196 ? 86.468 217.029 172.402 1.00 37.44 182 ALA B N 1
ATOM 3587 C CA . ALA C 1 196 ? 87.048 216.921 171.083 1.00 37.44 182 ALA B CA 1
ATOM 3588 C C . ALA C 1 196 ? 86.171 216.028 170.234 1.00 37.44 182 ALA B C 1
ATOM 3589 O O . ALA C 1 196 ? 85.559 215.085 170.727 1.00 37.44 182 ALA B O 1
ATOM 3591 N N . VAL C 1 197 ? 86.088 216.357 168.957 1.00 36.58 183 VAL B N 1
ATOM 3592 C CA . VAL C 1 197 ? 85.310 215.605 167.991 1.00 36.58 183 VAL B CA 1
ATOM 3593 C C . VAL C 1 197 ? 86.277 215.057 166.961 1.00 36.58 183 VAL B C 1
ATOM 3594 O O . VAL C 1 197 ? 87.101 215.797 166.422 1.00 36.58 183 VAL B O 1
ATOM 3598 N N . VAL C 1 198 ? 86.223 213.757 166.731 1.00 37.49 184 VAL B N 1
ATOM 3599 C CA . VAL C 1 198 ? 86.957 213.138 165.642 1.00 37.49 184 VAL B CA 1
ATOM 3600 C C . VAL C 1 198 ? 85.936 212.579 164.677 1.00 37.49 184 VAL B C 1
ATOM 3601 O O . VAL C 1 198 ? 85.092 211.767 165.063 1.00 37.49 184 VAL B O 1
ATOM 3605 N N . LEU C 1 199 ? 85.996 213.026 163.439 1.00 39.97 185 LEU B N 1
ATOM 3606 C CA . LEU C 1 199 ? 85.059 212.610 162.421 1.00 39.97 185 LEU B CA 1
ATOM 3607 C C . LEU C 1 199 ? 85.785 211.865 161.322 1.00 39.97 185 LEU B C 1
ATOM 3608 O O . LEU C 1 199 ? 86.976 212.063 161.093 1.00 39.97 185 LEU B O 1
ATOM 3613 N N . SER C 1 200 ? 85.045 211.018 160.632 1.00 42.82 186 SER B N 1
ATOM 3614 C CA . SER C 1 200 ? 85.532 210.437 159.411 1.00 42.82 186 SER B CA 1
ATOM 3615 C C . SER C 1 200 ? 85.578 211.519 158.334 1.00 42.82 186 SER B C 1
ATOM 3616 O O . SER C 1 200 ? 84.888 212.530 158.454 1.00 42.82 186 SER B O 1
ATOM 3619 N N . PRO C 1 201 ? 86.421 211.349 157.298 1.00 43.59 187 PRO B N 1
ATOM 3620 C CA . PRO C 1 201 ? 86.564 212.396 156.266 1.00 43.59 187 PRO B CA 1
ATOM 3621 C C . PRO C 1 201 ? 85.299 212.764 155.511 1.00 43.59 187 PRO B C 1
ATOM 3622 O O . PRO C 1 201 ? 85.182 213.913 155.069 1.00 43.59 187 PRO B O 1
ATOM 3626 N N . ARG C 1 202 ? 84.345 211.844 155.399 1.00 48.76 188 ARG B N 1
ATOM 3627 C CA . ARG C 1 202 ? 83.052 212.146 154.799 1.00 48.76 188 ARG B CA 1
ATOM 3628 C C . ARG C 1 202 ? 82.259 213.156 155.628 1.00 48.76 188 ARG B C 1
ATOM 3629 O O . ARG C 1 202 ? 81.795 214.171 155.100 1.00 48.76 188 ARG B O 1
ATOM 3637 N N . LEU C 1 203 ? 82.123 212.910 156.934 1.00 46.62 189 LEU B N 1
ATOM 3638 C CA . LEU C 1 203 ? 81.366 213.809 157.804 1.00 46.62 189 LEU B CA 1
ATOM 3639 C C . LEU C 1 203 ? 82.094 215.125 158.016 1.00 46.62 189 LEU B C 1
ATOM 3640 O O . LEU C 1 203 ? 81.466 216.189 158.098 1.00 46.62 189 LEU B O 1
ATOM 3645 N N . TYR C 1 204 ? 83.420 215.055 158.107 1.00 43.92 190 TYR B N 1
ATOM 3646 C CA . TYR C 1 204 ? 84.252 216.238 158.240 1.00 43.92 190 TYR B CA 1
ATOM 3647 C C . TYR C 1 204 ? 84.136 217.148 157.030 1.00 43.92 190 TYR B C 1
ATOM 3648 O O . TYR C 1 204 ? 84.025 218.368 157.179 1.00 43.92 190 TYR B O 1
ATOM 3657 N N . SER C 1 205 ? 84.143 216.574 155.825 1.00 46.96 191 SER B N 1
ATOM 3658 C CA . SER C 1 205 ? 83.980 217.393 154.633 1.00 46.96 191 SER B CA 1
ATOM 3659 C C . SER C 1 205 ? 82.549 217.879 154.483 1.00 46.96 191 SER B C 1
ATOM 3660 O O . SER C 1 205 ? 82.322 218.944 153.903 1.00 46.96 191 SER B O 1
ATOM 3663 N N . GLN C 1 206 ? 81.584 217.111 154.991 1.00 51.50 192 GLN B N 1
ATOM 3664 C CA . GLN C 1 206 ? 80.190 217.537 155.000 1.00 51.50 192 GLN B CA 1
ATOM 3665 C C . GLN C 1 206 ? 79.973 218.755 155.886 1.00 51.50 192 GLN B C 1
ATOM 3666 O O . GLN C 1 206 ? 79.130 219.603 155.580 1.00 51.50 192 GLN B O 1
ATOM 3672 N N . LEU C 1 207 ? 80.737 218.876 156.969 1.00 47.09 193 LEU B N 1
ATOM 3673 C CA . LEU C 1 207 ? 80.632 220.049 157.830 1.00 47.09 193 LEU B CA 1
ATOM 3674 C C . LEU C 1 207 ? 81.220 221.313 157.216 1.00 47.09 193 LEU B C 1
ATOM 3675 O O . LEU C 1 207 ? 80.989 222.398 157.748 1.00 47.09 193 LEU B O 1
ATOM 3680 N N . HIS C 1 208 ? 81.976 221.199 156.133 1.00 47.26 194 HIS B N 1
ATOM 3681 C CA . HIS C 1 208 ? 82.623 222.320 155.480 1.00 47.26 194 HIS B CA 1
ATOM 3682 C C . HIS C 1 208 ? 81.845 222.815 154.277 1.00 47.26 194 HIS B C 1
ATOM 3683 O O . HIS C 1 208 ? 82.344 223.663 153.541 1.00 47.26 194 HIS B O 1
ATOM 3690 N N . ARG C 1 209 ? 80.643 222.306 154.056 1.00 56.97 195 ARG B N 1
ATOM 3691 C CA . ARG C 1 209 ? 79.905 222.613 152.846 1.00 56.97 195 ARG B CA 1
ATOM 3692 C C . ARG C 1 209 ? 79.256 223.984 152.916 1.00 56.97 195 ARG B C 1
ATOM 3693 O O . ARG C 1 209 ? 78.902 224.480 153.986 1.00 56.97 195 ARG B O 1
ATOM 3701 N N . ILE C 1 210 ? 79.098 224.585 151.747 1.00 62.28 196 ILE B N 1
ATOM 3702 C CA . ILE C 1 210 ? 78.423 225.859 151.575 1.00 62.28 196 ILE B CA 1
ATOM 3703 C C . ILE C 1 210 ? 77.148 225.575 150.799 1.00 62.28 196 ILE B C 1
ATOM 3704 O O . ILE C 1 210 ? 77.196 225.255 149.607 1.00 62.28 196 ILE B O 1
ATOM 3709 N N . TYR C 1 211 ? 76.008 225.680 151.469 1.00 67.23 197 TYR B N 1
ATOM 3710 C CA . TYR C 1 211 ? 74.715 225.489 150.835 1.00 67.23 197 TYR B CA 1
ATOM 3711 C C . TYR C 1 211 ? 74.233 226.824 150.278 1.00 67.23 197 TYR B C 1
ATOM 3712 O O . TYR C 1 211 ? 74.937 227.834 150.330 1.00 67.23 197 TYR B O 1
ATOM 3721 N N . GLU C 1 212 ? 73.026 226.828 149.722 1.00 75.25 198 GLU B N 1
ATOM 3722 C CA . GLU C 1 212 ? 72.411 228.064 149.256 1.00 75.25 198 GLU B CA 1
ATOM 3723 C C . GLU C 1 212 ? 72.049 228.939 150.449 1.00 75.25 198 GLU B C 1
ATOM 3724 O O . GLU C 1 212 ? 71.240 228.531 151.292 1.00 75.25 198 GLU B O 1
ATOM 3730 N N . LYS C 1 213 ? 72.646 230.137 150.497 1.00 72.53 199 LYS B N 1
ATOM 3731 C CA . LYS C 1 213 ? 72.555 231.098 151.605 1.00 72.53 199 LYS B CA 1
ATOM 3732 C C . LYS C 1 213 ? 72.937 230.456 152.941 1.00 72.53 199 LYS B C 1
ATOM 3733 O O . LYS C 1 213 ? 72.128 230.320 153.860 1.00 72.53 199 LYS B O 1
ATOM 3735 N N . THR C 1 214 ? 74.195 230.015 152.999 1.00 66.76 200 THR B N 1
ATOM 3736 C CA . THR C 1 214 ? 74.724 229.332 154.176 1.00 66.76 200 THR B CA 1
ATOM 3737 C C . THR C 1 214 ? 74.852 230.279 155.361 1.00 66.76 200 THR B C 1
ATOM 3738 O O . THR C 1 214 ? 74.265 230.048 156.423 1.00 66.76 200 THR B O 1
ATOM 3742 N N . GLY C 1 215 ? 75.625 231.344 155.203 1.00 60.52 201 GLY B N 1
ATOM 3743 C CA . GLY C 1 215 ? 75.877 232.242 156.307 1.00 60.52 201 GLY B CA 1
ATOM 3744 C C . GLY C 1 215 ? 77.111 231.880 157.101 1.00 60.52 201 GLY B C 1
ATOM 3745 O O . GLY C 1 215 ? 78.033 232.688 157.230 1.00 60.52 201 GLY B O 1
ATOM 3746 N N . VAL C 1 216 ? 77.137 230.671 157.648 1.00 56.22 202 VAL B N 1
ATOM 3747 C CA . VAL C 1 216 ? 78.238 230.226 158.490 1.00 56.22 202 VAL B CA 1
ATOM 3748 C C . VAL C 1 216 ? 78.401 228.720 158.313 1.00 56.22 202 VAL B C 1
ATOM 3749 O O . VAL C 1 216 ? 77.424 227.985 158.167 1.00 56.22 202 VAL B O 1
ATOM 3753 N N . LEU C 1 217 ? 79.652 228.277 158.240 1.00 51.86 203 LEU B N 1
ATOM 3754 C CA . LEU C 1 217 ? 79.942 226.855 158.137 1.00 51.86 203 LEU B CA 1
ATOM 3755 C C . LEU C 1 217 ? 79.646 226.148 159.447 1.00 51.86 203 LEU B C 1
ATOM 3756 O O . LEU C 1 217 ? 79.884 226.686 160.529 1.00 51.86 203 LEU B O 1
ATOM 3761 N N . GLU C 1 218 ? 79.134 224.923 159.334 1.00 51.12 204 GLU B N 1
ATOM 3762 C CA . GLU C 1 218 ? 78.777 224.123 160.498 1.00 51.12 204 GLU B CA 1
ATOM 3763 C C . GLU C 1 218 ? 79.995 223.717 161.310 1.00 51.12 204 GLU B C 1
ATOM 3764 O O . GLU C 1 218 ? 79.908 223.585 162.537 1.00 51.12 204 GLU B O 1
ATOM 3770 N N . ILE C 1 219 ? 81.140 223.581 160.643 1.00 47.99 205 ILE B N 1
ATOM 3771 C CA . ILE C 1 219 ? 82.395 223.253 161.301 1.00 47.99 205 ILE B CA 1
ATOM 3772 C C . ILE C 1 219 ? 82.834 224.366 162.249 1.00 47.99 205 ILE B C 1
ATOM 3773 O O . ILE C 1 219 ? 83.458 224.088 163.273 1.00 47.99 205 ILE B O 1
ATOM 3778 N N . GLU C 1 220 ? 82.463 225.624 161.968 1.00 51.68 206 GLU B N 1
ATOM 3779 C CA . GLU C 1 220 ? 82.785 226.729 162.869 1.00 51.68 206 GLU B CA 1
ATOM 3780 C C . GLU C 1 220 ? 82.035 226.620 164.193 1.00 51.68 206 GLU B C 1
ATOM 3781 O O . GLU C 1 220 ? 82.624 226.832 165.261 1.00 51.68 206 GLU B O 1
ATOM 3787 N N . THR C 1 221 ? 80.746 226.277 164.141 1.00 48.57 207 THR B N 1
ATOM 3788 C CA . THR C 1 221 ? 79.969 226.054 165.357 1.00 48.57 207 THR B CA 1
ATOM 3789 C C . THR C 1 221 ? 80.479 224.849 166.138 1.00 48.57 207 THR B C 1
ATOM 3790 O O . THR C 1 221 ? 80.525 224.885 167.373 1.00 48.57 207 THR B O 1
ATOM 3794 N N . ILE C 1 222 ? 80.869 223.779 165.435 1.00 45.74 208 ILE B N 1
ATOM 3795 C CA . ILE C 1 222 ? 81.383 222.595 166.122 1.00 45.74 208 ILE B CA 1
ATOM 3796 C C . ILE C 1 222 ? 82.740 222.884 166.756 1.00 45.74 208 ILE B C 1
ATOM 3797 O O . ILE C 1 222 ? 83.009 222.458 167.883 1.00 45.74 208 ILE B O 1
ATOM 3802 N N . ARG C 1 223 ? 83.593 223.649 166.065 1.00 45.64 209 ARG B N 1
ATOM 3803 C CA . ARG C 1 223 ? 84.884 224.053 166.612 1.00 45.64 209 ARG B CA 1
ATOM 3804 C C . ARG C 1 223 ? 84.737 224.961 167.817 1.00 45.64 209 ARG B C 1
ATOM 3805 O O . ARG C 1 223 ? 85.555 224.895 168.738 1.00 45.64 209 ARG B O 1
ATOM 3813 N N . GLN C 1 224 ? 83.720 225.820 167.827 1.00 47.12 210 GLN B N 1
ATOM 3814 C CA . GLN C 1 224 ? 83.467 226.609 169.024 1.00 47.12 210 GLN B CA 1
ATOM 3815 C C . GLN C 1 224 ? 82.912 225.758 170.161 1.00 47.12 210 GLN B C 1
ATOM 3816 O O . GLN C 1 224 ? 83.223 226.014 171.325 1.00 47.12 210 GLN B O 1
ATOM 3822 N N . LEU C 1 225 ? 82.115 224.739 169.853 1.00 43.98 211 LEU B N 1
ATOM 3823 C CA . LEU C 1 225 ? 81.604 223.877 170.911 1.00 43.98 211 LEU B CA 1
ATOM 3824 C C . LEU C 1 225 ? 82.633 222.873 171.408 1.00 43.98 211 LEU B C 1
ATOM 3825 O O . LEU C 1 225 ? 82.702 222.599 172.608 1.00 43.98 211 LEU B O 1
ATOM 3830 N N . ALA C 1 226 ? 83.428 222.304 170.512 1.00 42.93 212 ALA B N 1
ATOM 3831 C CA . ALA C 1 226 ? 84.483 221.379 170.910 1.00 42.93 212 ALA B CA 1
ATOM 3832 C C . ALA C 1 226 ? 85.755 222.186 171.072 1.00 42.93 212 ALA B C 1
ATOM 3833 O O . ALA C 1 226 ? 86.480 222.434 170.114 1.00 42.93 212 ALA B O 1
ATOM 3835 N N . SER C 1 227 ? 86.019 222.598 172.310 1.00 44.04 213 SER B N 1
ATOM 3836 C CA . SER C 1 227 ? 87.143 223.475 172.611 1.00 44.04 213 SER B CA 1
ATOM 3837 C C . SER C 1 227 ? 88.488 222.798 172.386 1.00 44.04 213 SER B C 1
ATOM 3838 O O . SER C 1 227 ? 89.462 223.471 172.040 1.00 44.04 213 SER B O 1
ATOM 3841 N N . ASP C 1 228 ? 88.564 221.485 172.572 1.00 43.57 214 ASP B N 1
ATOM 3842 C CA . ASP C 1 228 ? 89.799 220.745 172.374 1.00 43.57 214 ASP B CA 1
ATOM 3843 C C . ASP C 1 228 ? 89.996 220.290 170.941 1.00 43.57 214 ASP B C 1
ATOM 3844 O O . ASP C 1 228 ? 90.929 219.534 170.675 1.00 43.57 214 ASP B O 1
ATOM 3849 N N . GLY C 1 229 ? 89.148 220.716 170.028 1.00 39.01 215 GLY B N 1
ATOM 3850 C CA . GLY C 1 229 ? 89.434 220.603 168.617 1.00 39.01 215 GLY B CA 1
ATOM 3851 C C . GLY C 1 229 ? 88.507 219.639 167.910 1.00 39.01 215 GLY B C 1
ATOM 3852 O O . GLY C 1 229 ? 87.992 218.688 168.493 1.00 39.01 215 GLY B O 1
ATOM 3853 N N . VAL C 1 230 ? 88.282 219.897 166.633 1.00 38.86 216 VAL B N 1
ATOM 3854 C CA . VAL C 1 230 ? 87.536 219.004 165.763 1.00 38.86 216 VAL B CA 1
ATOM 3855 C C . VAL C 1 230 ? 88.514 218.421 164.766 1.00 38.86 216 VAL B C 1
ATOM 3856 O O . VAL C 1 230 ? 89.274 219.156 164.133 1.00 38.86 216 VAL B O 1
ATOM 3860 N N . TYR C 1 231 ? 88.513 217.108 164.639 1.00 38.97 217 TYR B N 1
ATOM 3861 C CA . TYR C 1 231 ? 89.549 216.446 163.880 1.00 38.97 217 TYR B CA 1
ATOM 3862 C C . TYR C 1 231 ? 88.947 215.534 162.839 1.00 38.97 217 TYR B C 1
ATOM 3863 O O . TYR C 1 231 ? 87.801 215.104 162.931 1.00 38.97 217 TYR B O 1
ATOM 3872 N N . GLN C 1 232 ? 89.750 215.281 161.830 1.00 42.02 218 GLN B N 1
ATOM 3873 C CA . GLN C 1 232 ? 89.457 214.328 160.785 1.00 42.02 218 GLN B CA 1
ATOM 3874 C C . GLN C 1 232 ? 90.452 213.197 160.931 1.00 42.02 218 GLN B C 1
ATOM 3875 O O . GLN C 1 232 ? 91.656 213.440 161.000 1.00 42.02 218 GLN B O 1
ATOM 3881 N N . SER C 1 233 ? 89.962 211.976 161.015 1.00 41.13 219 SER B N 1
ATOM 3882 C CA . SER C 1 233 ? 90.830 210.813 160.972 1.00 41.13 219 SER B CA 1
ATOM 3883 C C . SER C 1 233 ? 90.314 209.876 159.908 1.00 41.13 219 SER B C 1
ATOM 3884 O O . SER C 1 233 ? 89.139 209.508 159.920 1.00 41.13 219 SER B O 1
ATOM 3887 N N . ASN C 1 234 ? 91.199 209.479 159.001 1.00 42.39 220 ASN B N 1
ATOM 3888 C CA . ASN C 1 234 ? 90.834 208.540 157.956 1.00 42.39 220 ASN B CA 1
ATOM 3889 C C . ASN C 1 234 ? 90.697 207.118 158.468 1.00 42.39 220 ASN B C 1
ATOM 3890 O O . ASN C 1 234 ? 90.196 206.263 157.734 1.00 42.39 220 ASN B O 1
ATOM 3895 N N . ARG C 1 235 ? 91.127 206.845 159.698 1.00 41.93 221 ARG B N 1
ATOM 3896 C CA . ARG C 1 235 ? 90.922 205.529 160.284 1.00 41.93 221 ARG B CA 1
ATOM 3897 C C . ARG C 1 235 ? 89.464 205.295 160.646 1.00 41.93 221 ARG B C 1
ATOM 3898 O O . ARG C 1 235 ? 89.025 204.145 160.690 1.00 41.93 221 ARG B O 1
ATOM 3906 N N . LEU C 1 236 ? 88.699 206.356 160.891 1.00 42.11 222 LEU B N 1
ATOM 3907 C CA . LEU C 1 236 ? 87.272 206.200 161.136 1.00 42.11 222 LEU B CA 1
ATOM 3908 C C . LEU C 1 236 ? 86.540 205.901 159.848 1.00 42.11 222 LEU B C 1
ATOM 3909 O O . LEU C 1 236 ? 86.702 206.592 158.844 1.00 42.11 222 LEU B O 1
ATOM 3914 N N . ARG C 1 237 ? 85.719 204.872 159.902 1.00 45.67 223 ARG B N 1
ATOM 3915 C CA . ARG C 1 237 ? 85.166 204.225 158.732 1.00 45.67 223 ARG B CA 1
ATOM 3916 C C . ARG C 1 237 ? 83.773 204.761 158.457 1.00 45.67 223 ARG B C 1
ATOM 3917 O O . ARG C 1 237 ? 83.021 205.050 159.387 1.00 45.67 223 ARG B O 1
ATOM 3925 N N . GLY C 1 238 ? 83.427 204.838 157.172 1.00 48.26 224 GLY B N 1
ATOM 3926 C CA . GLY C 1 238 ? 82.102 205.265 156.746 1.00 48.26 224 GLY B CA 1
ATOM 3927 C C . GLY C 1 238 ? 81.761 206.679 157.161 1.00 48.26 224 GLY B C 1
ATOM 3928 O O . GLY C 1 238 ? 82.592 207.584 157.118 1.00 48.26 224 GLY B O 1
ATOM 3929 N N . GLU C 1 239 ? 80.495 206.887 157.494 1.00 50.56 225 GLU B N 1
ATOM 3930 C CA . GLU C 1 239 ? 80.057 208.075 158.218 1.00 50.56 225 GLU B CA 1
ATOM 3931 C C . GLU C 1 239 ? 80.051 207.740 159.701 1.00 50.56 225 GLU B C 1
ATOM 3932 O O . GLU C 1 239 ? 79.120 207.109 160.198 1.00 50.56 225 GLU B O 1
ATOM 3938 N N . SER C 1 240 ? 81.093 208.149 160.414 1.00 45.09 226 SER B N 1
ATOM 3939 C CA . SER C 1 240 ? 81.169 207.868 161.836 1.00 45.09 226 SER B CA 1
ATOM 3940 C C . SER C 1 240 ? 81.960 208.962 162.526 1.00 45.09 226 SER B C 1
ATOM 3941 O O . SER C 1 240 ? 82.668 209.742 161.891 1.00 45.09 226 SER B O 1
ATOM 3944 N N . GLY C 1 241 ? 81.818 209.024 163.839 1.00 41.86 227 GLY B N 1
ATOM 3945 C CA . GLY C 1 241 ? 82.525 210.041 164.585 1.00 41.86 227 GLY B CA 1
ATOM 3946 C C . GLY C 1 241 ? 82.440 209.761 166.061 1.00 41.86 227 GLY B C 1
ATOM 3947 O O . GLY C 1 241 ? 81.757 208.840 166.503 1.00 41.86 227 GLY B O 1
ATOM 3948 N N . VAL C 1 242 ? 83.115 210.601 166.824 1.00 37.85 228 VAL B N 1
ATOM 3949 C CA . VAL C 1 242 ? 83.201 210.409 168.261 1.00 37.85 228 VAL B CA 1
ATOM 3950 C C . VAL C 1 242 ? 83.407 211.769 168.903 1.00 37.85 228 VAL B C 1
ATOM 3951 O O . VAL C 1 242 ? 84.097 212.630 168.360 1.00 37.85 228 VAL B O 1
ATOM 3955 N N . VAL C 1 243 ? 82.729 211.983 170.023 1.00 36.75 229 VAL B N 1
ATOM 3956 C CA . VAL C 1 243 ? 82.939 213.126 170.890 1.00 36.75 229 VAL B CA 1
ATOM 3957 C C . VAL C 1 243 ? 83.487 212.578 172.191 1.00 36.75 229 VAL B C 1
ATOM 3958 O O . VAL C 1 243 ? 82.965 211.601 172.724 1.00 36.75 229 VAL B O 1
ATOM 3962 N N . VAL C 1 244 ? 84.551 213.182 172.692 1.00 37.99 230 VAL B N 1
ATOM 3963 C CA . VAL C 1 244 ? 85.213 212.716 173.902 1.00 37.99 230 VAL B CA 1
ATOM 3964 C C . VAL C 1 244 ? 85.455 213.897 174.827 1.00 37.99 230 VAL B C 1
ATOM 3965 O O . VAL C 1 244 ? 85.876 214.968 174.384 1.00 37.99 230 VAL B O 1
ATOM 3969 N N . SER C 1 245 ? 85.086 213.731 176.091 1.00 40.94 231 SER B N 1
ATOM 3970 C CA . SER C 1 245 ? 85.560 214.611 177.147 1.00 40.94 231 SER B CA 1
ATOM 3971 C C . SER C 1 245 ? 87.039 214.354 177.363 1.00 40.94 231 SER B C 1
ATOM 3972 O O . SER C 1 245 ? 87.415 213.332 177.934 1.00 40.94 231 SER B O 1
ATOM 3975 N N . THR C 1 246 ? 87.875 215.282 176.930 1.00 43.06 232 THR B N 1
ATOM 3976 C CA . THR C 1 246 ? 89.310 215.054 176.788 1.00 43.06 232 THR B CA 1
ATOM 3977 C C . THR C 1 246 ? 90.040 215.557 178.014 1.00 43.06 232 THR B C 1
ATOM 3978 O O . THR C 1 246 ? 90.300 216.750 178.153 1.00 43.06 232 THR B O 1
ATOM 3982 N N . GLY C 1 247 ? 90.349 214.651 178.922 1.00 43.27 233 GLY B N 1
ATOM 3983 C CA . GLY C 1 247 ? 91.401 214.940 179.863 1.00 43.27 233 GLY B CA 1
ATOM 3984 C C . GLY C 1 247 ? 92.026 213.662 180.354 1.00 43.27 233 GLY B C 1
ATOM 3985 O O . GLY C 1 247 ? 91.570 212.562 180.049 1.00 43.27 233 GLY B O 1
ATOM 3986 N N . ARG C 1 248 ? 93.052 213.830 181.178 1.00 47.14 234 ARG B N 1
ATOM 3987 C CA . ARG C 1 248 ? 93.396 212.813 182.151 1.00 47.14 234 ARG B CA 1
ATOM 3988 C C . ARG C 1 248 ? 92.222 212.612 183.098 1.00 47.14 234 ARG B C 1
ATOM 3989 O O . ARG C 1 248 ? 91.410 213.520 183.323 1.00 47.14 234 ARG B O 1
ATOM 3997 N N . GLU C 1 249 ? 92.185 211.421 183.694 1.00 44.82 235 GLU B N 1
ATOM 3998 C CA . GLU C 1 249 ? 91.121 210.765 184.465 1.00 44.82 235 GLU B CA 1
ATOM 3999 C C . GLU C 1 249 ? 89.924 210.363 183.620 1.00 44.82 235 GLU B C 1
ATOM 4000 O O . GLU C 1 249 ? 88.995 209.760 184.154 1.00 44.82 235 GLU B O 1
ATOM 4002 N N . ASN C 1 250 ? 89.936 210.608 182.319 1.00 40.98 236 ASN B N 1
ATOM 4003 C CA . ASN C 1 250 ? 88.948 210.053 181.413 1.00 40.98 236 ASN B CA 1
ATOM 4004 C C . ASN C 1 250 ? 89.559 209.012 180.497 1.00 40.98 236 ASN B C 1
ATOM 4005 O O . ASN C 1 250 ? 89.065 207.893 180.402 1.00 40.98 236 ASN B O 1
ATOM 4010 N N . MET C 1 251 ? 90.633 209.375 179.819 1.00 40.47 237 MET B N 1
ATOM 4011 C CA . MET C 1 251 ? 91.328 208.480 178.923 1.00 40.47 237 MET B CA 1
ATOM 4012 C C . MET C 1 251 ? 92.768 208.934 178.860 1.00 40.47 237 MET B C 1
ATOM 4013 O O . MET C 1 251 ? 93.115 210.033 179.291 1.00 40.47 237 MET B O 1
ATOM 4018 N N . ASP C 1 252 ? 93.605 208.075 178.305 1.00 40.03 238 ASP B N 1
ATOM 4019 C CA . ASP C 1 252 ? 95.026 208.242 178.492 1.00 40.03 238 ASP B CA 1
ATOM 4020 C C . ASP C 1 252 ? 95.707 207.401 177.436 1.00 40.03 238 ASP B C 1
ATOM 4021 O O . ASP C 1 252 ? 95.138 206.432 176.940 1.00 40.03 238 ASP B O 1
ATOM 4026 N N . LEU C 1 253 ? 96.922 207.771 177.099 1.00 36.84 239 LEU B N 1
ATOM 4027 C CA . LEU C 1 253 ? 97.736 206.973 176.199 1.00 36.84 239 LEU B CA 1
ATOM 4028 C C . LEU C 1 253 ? 98.954 206.512 176.982 1.00 36.84 239 LEU B C 1
ATOM 4029 O O . LEU C 1 253 ? 99.889 207.283 177.182 1.00 36.84 239 LEU B O 1
ATOM 4034 N N . ALA C 1 254 ? 98.949 205.268 177.442 1.00 36.74 240 ALA B N 1
ATOM 4035 C CA . ALA C 1 254 ? 100.097 204.715 178.146 1.00 36.74 240 ALA B CA 1
ATOM 4036 C C . ALA C 1 254 ? 101.166 204.358 177.127 1.00 36.74 240 ALA B C 1
ATOM 4037 O O . ALA C 1 254 ? 101.018 203.402 176.371 1.00 36.74 240 ALA B O 1
ATOM 4039 N N . VAL C 1 255 ? 102.225 205.144 177.083 1.00 37.85 241 VAL B N 1
ATOM 4040 C CA . VAL C 1 255 ? 103.335 204.921 176.172 1.00 37.85 241 VAL B CA 1
ATOM 4041 C C . VAL C 1 255 ? 104.478 204.329 176.970 1.00 37.85 241 VAL B C 1
ATOM 4042 O O . VAL C 1 255 ? 104.985 204.964 177.896 1.00 37.85 241 VAL B O 1
ATOM 4046 N N . SER C 1 256 ? 104.880 203.112 176.647 1.00 39.32 242 SER B N 1
ATOM 4047 C CA . SER C 1 256 ? 106.075 202.594 177.285 1.00 39.32 242 SER B CA 1
ATOM 4048 C C . SER C 1 256 ? 107.304 202.826 176.432 1.00 39.32 242 SER B C 1
ATOM 4049 O O . SER C 1 256 ? 108.404 202.979 176.963 1.00 39.32 242 SER B O 1
ATOM 4052 N N . MET C 1 257 ? 107.134 202.921 175.124 1.00 42.74 243 MET B N 1
ATOM 4053 C CA . MET C 1 257 ? 108.224 203.326 174.253 1.00 42.74 243 MET B CA 1
ATOM 4054 C C . MET C 1 257 ? 107.623 204.115 173.110 1.00 42.74 243 MET B C 1
ATOM 4055 O O . MET C 1 257 ? 106.720 203.627 172.431 1.00 42.74 243 MET B O 1
ATOM 4060 N N . ASP C 1 258 ? 108.107 205.332 172.907 1.00 43.14 244 ASP B N 1
ATOM 4061 C CA . ASP C 1 258 ? 107.615 206.137 171.807 1.00 43.14 244 ASP B CA 1
ATOM 4062 C C . ASP C 1 258 ? 108.268 205.692 170.503 1.00 43.14 244 ASP B C 1
ATOM 4063 O O . ASP C 1 258 ? 109.106 204.790 170.487 1.00 43.14 244 ASP B O 1
ATOM 4068 N N . MET C 1 259 ? 107.874 206.331 169.399 1.00 42.11 245 MET B N 1
ATOM 4069 C CA . MET C 1 259 ? 108.272 205.883 168.069 1.00 42.11 245 MET B CA 1
ATOM 4070 C C . MET C 1 259 ? 109.760 206.061 167.835 1.00 42.11 245 MET B C 1
ATOM 4071 O O . MET C 1 259 ? 110.322 207.132 168.071 1.00 42.11 245 MET B O 1
ATOM 4076 N N . VAL C 1 260 ? 110.397 204.986 167.391 1.00 36.92 246 VAL B N 1
ATOM 4077 C CA . VAL C 1 260 ? 111.842 204.940 167.272 1.00 36.92 246 VAL B CA 1
ATOM 4078 C C . VAL C 1 260 ? 112.144 203.941 166.168 1.00 36.92 246 VAL B C 1
ATOM 4079 O O . VAL C 1 260 ? 111.320 203.095 165.832 1.00 36.92 246 VAL B O 1
ATOM 4083 N N . ALA C 1 261 ? 113.309 204.077 165.556 1.00 36.00 247 ALA B N 1
ATOM 4084 C CA . ALA C 1 261 ? 113.778 203.113 164.578 1.00 36.00 247 ALA B CA 1
ATOM 4085 C C . ALA C 1 261 ? 114.725 202.127 165.244 1.00 36.00 247 ALA B C 1
ATOM 4086 O O . ALA C 1 261 ? 115.558 202.508 166.064 1.00 36.00 247 ALA B O 1
ATOM 4088 N N . ALA C 1 262 ? 114.568 200.855 164.910 1.00 35.48 248 ALA B N 1
ATOM 4089 C CA . ALA C 1 262 ? 115.385 199.778 165.441 1.00 35.48 248 ALA B CA 1
ATOM 4090 C C . ALA C 1 262 ? 115.958 198.984 164.285 1.00 35.48 248 ALA B C 1
ATOM 4091 O O . ALA C 1 262 ? 115.266 198.714 163.308 1.00 35.48 248 ALA B O 1
ATOM 4093 N N . TYR C 1 263 ? 117.227 198.633 164.391 1.00 38.63 249 TYR B N 1
ATOM 4094 C CA . TYR C 1 263 ? 117.879 197.862 163.349 1.00 38.63 249 TYR B CA 1
ATOM 4095 C C . TYR C 1 263 ? 117.590 196.381 163.515 1.00 38.63 249 TYR B C 1
ATOM 4096 O O . TYR C 1 263 ? 117.733 195.830 164.605 1.00 38.63 249 TYR B O 1
ATOM 4105 N N . LEU C 1 264 ? 117.216 195.737 162.422 1.00 37.13 250 LEU B N 1
ATOM 4106 C CA . LEU C 1 264 ? 116.814 194.338 162.397 1.00 37.13 250 LEU B CA 1
ATOM 4107 C C . LEU C 1 264 ? 117.890 193.370 161.947 1.00 37.13 250 LEU B C 1
ATOM 4108 O O . LEU C 1 264 ? 117.632 192.168 161.907 1.00 37.13 250 LEU B O 1
ATOM 4113 N N . GLY C 1 265 ? 119.085 193.837 161.638 1.00 41.36 251 GLY B N 1
ATOM 4114 C CA . GLY C 1 265 ? 120.100 192.928 161.156 1.00 41.36 251 GLY B CA 1
ATOM 4115 C C . GLY C 1 265 ? 119.986 192.708 159.670 1.00 41.36 251 GLY B C 1
ATOM 4116 O O . GLY C 1 265 ? 118.884 192.508 159.158 1.00 41.36 251 GLY B O 1
ATOM 4117 N N . ALA C 1 266 ? 121.127 192.711 158.985 1.00 45.15 252 ALA B N 1
ATOM 4118 C CA . ALA C 1 266 ? 121.160 192.789 157.535 1.00 45.15 252 ALA B CA 1
ATOM 4119 C C . ALA C 1 266 ? 120.636 191.525 156.872 1.00 45.15 252 ALA B C 1
ATOM 4120 O O . ALA C 1 266 ? 120.792 190.414 157.378 1.00 45.15 252 ALA B O 1
ATOM 4122 N N . SER C 1 267 ? 119.995 191.711 155.727 1.00 43.73 253 SER B N 1
ATOM 4123 C CA . SER C 1 267 ? 119.491 190.604 154.932 1.00 43.73 253 SER B CA 1
ATOM 4124 C C . SER C 1 267 ? 119.759 190.921 153.475 1.00 43.73 253 SER B C 1
ATOM 4125 O O . SER C 1 267 ? 119.275 191.942 152.977 1.00 43.73 253 SER B O 1
ATOM 4128 N N . ARG C 1 268 ? 120.520 190.036 152.815 1.00 44.60 254 ARG B N 1
ATOM 4129 C CA . ARG C 1 268 ? 121.008 190.183 151.436 1.00 44.60 254 ARG B CA 1
ATOM 4130 C C . ARG C 1 268 ? 121.737 191.505 151.235 1.00 44.60 254 ARG B C 1
ATOM 4131 O O . ARG C 1 268 ? 121.523 192.211 150.252 1.00 44.60 254 ARG B O 1
ATOM 4139 N N . MET C 1 269 ? 122.526 191.867 152.245 1.00 41.53 255 MET B N 1
ATOM 4140 C CA . MET C 1 269 ? 123.397 193.025 152.426 1.00 41.53 255 MET B CA 1
ATOM 4141 C C . MET C 1 269 ? 122.647 194.336 152.600 1.00 41.53 255 MET B C 1
ATOM 4142 O O . MET C 1 269 ? 123.279 195.334 152.908 1.00 41.53 255 MET B O 1
ATOM 4147 N N . ASN C 1 270 ? 121.327 194.350 152.502 1.00 38.17 256 ASN B N 1
ATOM 4148 C CA . ASN C 1 270 ? 120.521 195.529 152.745 1.00 38.17 256 ASN B CA 1
ATOM 4149 C C . ASN C 1 270 ? 120.191 195.596 154.222 1.00 38.17 256 ASN B C 1
ATOM 4150 O O . ASN C 1 270 ? 120.406 194.648 154.962 1.00 38.17 256 ASN B O 1
ATOM 4155 N N . HIS C 1 271 ? 119.679 196.731 154.662 1.00 36.62 257 HIS B N 1
ATOM 4156 C CA . HIS C 1 271 ? 119.499 196.976 156.089 1.00 36.62 257 HIS B CA 1
ATOM 4157 C C . HIS C 1 271 ? 118.033 197.148 156.444 1.00 36.62 257 HIS B C 1
ATOM 4158 O O . HIS C 1 271 ? 117.443 198.203 156.165 1.00 36.62 257 HIS B O 1
ATOM 4165 N N . PRO C 1 272 ? 117.389 196.124 156.996 1.00 35.42 258 PRO B N 1
ATOM 4166 C CA . PRO C 1 272 ? 116.015 196.279 157.466 1.00 35.42 258 PRO B CA 1
ATOM 4167 C C . PRO C 1 272 ? 115.979 197.010 158.790 1.00 35.42 258 PRO B C 1
ATOM 4168 O O . PRO C 1 272 ? 116.793 196.775 159.681 1.00 35.42 258 PRO B O 1
ATOM 4172 N N . PHE C 1 273 ? 115.044 197.929 158.902 1.00 33.33 259 PHE B N 1
ATOM 4173 C CA . PHE C 1 273 ? 114.770 198.600 160.151 1.00 33.33 259 PHE B CA 1
ATOM 4174 C C . PHE C 1 273 ? 113.282 198.524 160.408 1.00 33.33 259 PHE B C 1
ATOM 4175 O O . PHE C 1 273 ? 112.484 198.208 159.530 1.00 33.33 259 PHE B O 1
ATOM 4183 N N . ARG C 1 274 ? 112.923 198.822 161.635 1.00 31.97 260 ARG B N 1
ATOM 4184 C CA . ARG C 1 274 ? 111.544 198.831 162.069 1.00 31.97 260 ARG B CA 1
ATOM 4185 C C . ARG C 1 274 ? 111.286 200.126 162.800 1.00 31.97 260 ARG B C 1
ATOM 4186 O O . ARG C 1 274 ? 112.025 200.475 163.717 1.00 31.97 260 ARG B O 1
ATOM 4194 N N . VAL C 1 275 ? 110.284 200.855 162.380 1.00 31.32 261 VAL B N 1
ATOM 4195 C CA . VAL C 1 275 ? 109.766 201.918 163.215 1.00 31.32 261 VAL B CA 1
ATOM 4196 C C . VAL C 1 275 ? 108.721 201.309 164.135 1.00 31.32 261 VAL B C 1
ATOM 4197 O O . VAL C 1 275 ? 107.864 200.521 163.718 1.00 31.32 261 VAL B O 1
ATOM 4201 N N . LEU C 1 276 ? 108.884 201.553 165.415 1.00 34.05 262 LEU B N 1
ATOM 4202 C CA . LEU C 1 276 ? 108.030 200.875 166.357 1.00 34.05 262 LEU B CA 1
ATOM 4203 C C . LEU C 1 276 ? 107.775 201.790 167.526 1.00 34.05 262 LEU B C 1
ATOM 4204 O O . LEU C 1 276 ? 108.560 202.691 167.830 1.00 34.05 262 LEU B O 1
ATOM 4209 N N . GLU C 1 277 ? 106.640 201.555 168.148 1.00 38.78 263 GLU B N 1
ATOM 4210 C CA . GLU C 1 277 ? 106.289 202.153 169.413 1.00 38.78 263 GLU B CA 1
ATOM 4211 C C . GLU C 1 277 ? 105.537 201.113 170.211 1.00 38.78 263 GLU B C 1
ATOM 4212 O O . GLU C 1 277 ? 105.045 200.125 169.675 1.00 38.78 263 GLU B O 1
ATOM 4218 N N . ALA C 1 278 ? 105.497 201.312 171.510 1.00 37.96 264 ALA B N 1
ATOM 4219 C CA . ALA C 1 278 ? 104.714 200.455 172.380 1.00 37.96 264 ALA B CA 1
ATOM 4220 C C . ALA C 1 278 ? 103.776 201.345 173.175 1.00 37.96 264 ALA B C 1
ATOM 4221 O O . ALA C 1 278 ? 104.220 202.094 174.044 1.00 37.96 264 ALA B O 1
ATOM 4223 N N . LEU C 1 279 ? 102.492 201.304 172.848 1.00 36.56 265 LEU B N 1
ATOM 4224 C CA . LEU C 1 279 ? 101.521 202.131 173.540 1.00 36.56 265 LEU B CA 1
ATOM 4225 C C . LEU C 1 279 ? 100.181 201.426 173.622 1.00 36.56 265 LEU B C 1
ATOM 4226 O O . LEU C 1 279 ? 99.863 200.551 172.822 1.00 36.56 265 LEU B O 1
ATOM 4231 N N . LEU C 1 280 ? 99.379 201.874 174.570 1.00 36.72 266 LEU B N 1
ATOM 4232 C CA . LEU C 1 280 ? 98.047 201.352 174.801 1.00 36.72 266 LEU B CA 1
ATOM 4233 C C . LEU C 1 280 ? 97.114 202.507 175.099 1.00 36.72 266 LEU B C 1
ATOM 4234 O O . LEU C 1 280 ? 97.482 203.434 175.815 1.00 36.72 266 LEU B O 1
ATOM 4239 N N . LEU C 1 281 ? 95.910 202.455 174.558 1.00 36.77 267 LEU B N 1
ATOM 4240 C CA . LEU C 1 281 ? 94.889 203.416 174.939 1.00 36.77 267 LEU B CA 1
ATOM 4241 C C . LEU C 1 281 ? 94.186 202.929 176.195 1.00 36.77 267 LEU B C 1
ATOM 4242 O O . LEU C 1 281 ? 93.607 201.842 176.206 1.00 36.77 267 LEU B O 1
ATOM 4247 N N . ARG C 1 282 ? 94.260 203.714 177.257 1.00 36.89 268 ARG B N 1
ATOM 4248 C CA . ARG C 1 282 ? 93.564 203.423 178.496 1.00 36.89 268 ARG B CA 1
ATOM 4249 C C . ARG C 1 282 ? 92.310 204.276 178.560 1.00 36.89 268 ARG B C 1
ATOM 4250 O O . ARG C 1 282 ? 92.393 205.500 178.596 1.00 36.89 268 ARG B O 1
ATOM 4258 N N . ILE C 1 283 ? 91.156 203.637 178.576 1.00 38.37 269 ILE B N 1
ATOM 4259 C CA . ILE C 1 283 ? 89.890 204.337 178.711 1.00 38.37 269 ILE B CA 1
ATOM 4260 C C . ILE C 1 283 ? 89.429 204.148 180.151 1.00 38.37 269 ILE B C 1
ATOM 4261 O O . ILE C 1 283 ? 88.878 203.109 180.515 1.00 38.37 269 ILE B O 1
ATOM 4266 N N . LYS C 1 284 ? 89.709 205.144 180.988 1.00 39.41 270 LYS B N 1
ATOM 4267 C CA . LYS C 1 284 ? 89.331 205.066 182.392 1.00 39.41 270 LYS B CA 1
ATOM 4268 C C . LYS C 1 284 ? 87.838 205.286 182.582 1.00 39.41 270 LYS B C 1
ATOM 4269 O O . LYS C 1 284 ? 87.197 204.580 183.361 1.00 39.41 270 LYS B O 1
ATOM 4275 N N . HIS C 1 285 ? 87.275 206.258 181.887 1.00 41.24 271 HIS B N 1
ATOM 4276 C CA . HIS C 1 285 ? 85.843 206.524 181.894 1.00 41.24 271 HIS B CA 1
ATOM 4277 C C . HIS C 1 285 ? 85.313 206.209 180.511 1.00 41.24 271 HIS B C 1
ATOM 4278 O O . HIS C 1 285 ? 85.522 207.000 179.583 1.00 41.24 271 HIS B O 1
ATOM 4285 N N . PRO C 1 286 ? 84.678 205.055 180.301 1.00 41.07 272 PRO B N 1
ATOM 4286 C CA . PRO C 1 286 ? 84.079 204.786 178.987 1.00 41.07 272 PRO B CA 1
ATOM 4287 C C . PRO C 1 286 ? 82.909 205.684 178.655 1.00 41.07 272 PRO B C 1
ATOM 4288 O O . PRO C 1 286 ? 82.734 206.033 177.487 1.00 41.07 272 PRO B O 1
ATOM 4292 N N . ASP C 1 287 ? 82.148 206.135 179.645 1.00 43.12 273 ASP B N 1
ATOM 4293 C CA . ASP C 1 287 ? 81.034 207.041 179.400 1.00 43.12 273 ASP B CA 1
ATOM 4294 C C . ASP C 1 287 ? 81.468 208.482 179.146 1.00 43.12 273 ASP B C 1
ATOM 4295 O O . ASP C 1 287 ? 80.607 209.349 179.010 1.00 43.12 273 ASP B O 1
ATOM 4300 N N . ALA C 1 288 ? 82.767 208.764 179.103 1.00 39.76 274 ALA B N 1
ATOM 4301 C CA . ALA C 1 288 ? 83.317 209.998 178.571 1.00 39.76 274 ALA B CA 1
ATOM 4302 C C . ALA C 1 288 ? 83.514 209.951 177.062 1.00 39.76 274 ALA B C 1
ATOM 4303 O O . ALA C 1 288 ? 84.199 210.812 176.517 1.00 39.76 274 ALA B O 1
ATOM 4305 N N . ILE C 1 289 ? 82.909 208.980 176.387 1.00 38.78 275 ILE B N 1
ATOM 4306 C CA . ILE C 1 289 ? 82.984 208.784 174.947 1.00 38.78 275 ILE B CA 1
ATOM 4307 C C . ILE C 1 289 ? 81.560 208.701 174.434 1.00 38.78 275 ILE B C 1
ATOM 4308 O O . ILE C 1 289 ? 80.759 207.952 174.987 1.00 38.78 275 ILE B O 1
ATOM 4313 N N . CYS C 1 290 ? 81.231 209.474 173.409 1.00 40.09 276 CYS B N 1
ATOM 4314 C CA . CYS C 1 290 ? 79.939 209.378 172.746 1.00 40.09 276 CYS B CA 1
ATOM 4315 C C . CYS C 1 290 ? 80.171 209.207 171.256 1.00 40.09 276 CYS B C 1
ATOM 4316 O O . CYS C 1 290 ? 80.613 210.141 170.588 1.00 40.09 276 CYS B O 1
ATOM 4319 N N . THR C 1 291 ? 79.888 208.026 170.731 1.00 43.37 277 THR B N 1
ATOM 4320 C CA . THR C 1 291 ? 80.040 207.801 169.304 1.00 43.37 277 THR B CA 1
ATOM 4321 C C . THR C 1 291 ? 78.786 208.204 168.547 1.00 43.37 277 THR B C 1
ATOM 4322 O O . THR C 1 291 ? 77.659 208.049 169.030 1.00 43.37 277 THR B O 1
ATOM 4326 N N . LEU C 1 292 ? 79.008 208.758 167.365 1.00 46.59 278 LEU B N 1
ATOM 4327 C CA . LEU C 1 292 ? 77.962 209.194 166.454 1.00 46.59 278 LEU B CA 1
ATOM 4328 C C . LEU C 1 292 ? 77.596 207.987 165.604 1.00 46.59 278 LEU B C 1
ATOM 4329 O O . LEU C 1 292 ? 78.344 207.602 164.706 1.00 46.59 278 LEU B O 1
ATOM 4334 N N . GLU C 1 293 ? 76.457 207.374 165.889 1.00 52.30 279 GLU B N 1
ATOM 4335 C CA . GLU C 1 293 ? 76.096 206.120 165.234 1.00 52.30 279 GLU B CA 1
ATOM 4336 C C . GLU C 1 293 ? 74.696 206.165 164.648 1.00 52.30 279 GLU B C 1
ATOM 4337 O O . GLU C 1 293 ? 74.525 206.080 163.435 1.00 52.30 279 GLU B O 1
ATOM 4343 N N . GLY D 2 1 ? 112.390 208.395 176.617 1.00 49.09 99 GLY G N 1
ATOM 4344 C CA . GLY D 2 1 ? 111.237 208.256 175.747 1.00 49.09 99 GLY G CA 1
ATOM 4345 C C . GLY D 2 1 ? 110.627 209.596 175.422 1.00 49.09 99 GLY G C 1
ATOM 4346 O O . GLY D 2 1 ? 111.245 210.614 175.720 1.00 49.09 99 GLY G O 1
ATOM 4347 N N . LEU D 2 2 ? 109.411 209.583 174.858 1.00 47.53 100 LEU G N 1
ATOM 4348 C CA . LEU D 2 2 ? 108.747 210.774 174.318 1.00 47.53 100 LEU G CA 1
ATOM 4349 C C . LEU D 2 2 ? 109.599 211.443 173.240 1.00 47.53 100 LEU G C 1
ATOM 4350 O O . LEU D 2 2 ? 110.133 212.543 173.374 1.00 47.53 100 LEU G O 1
ATOM 4355 N N . THR D 2 3 ? 109.734 210.674 172.172 1.00 44.81 101 THR G N 1
ATOM 4356 C CA . THR D 2 3 ? 110.400 211.113 170.967 1.00 44.81 101 THR G CA 1
ATOM 4357 C C . THR D 2 3 ? 109.430 211.891 170.088 1.00 44.81 101 THR G C 1
ATOM 4358 O O . THR D 2 3 ? 109.682 213.054 169.768 1.00 44.81 101 THR G O 1
ATOM 4362 N N . VAL D 2 4 ? 108.318 211.269 169.702 1.00 43.32 102 VAL G N 1
ATOM 4363 C CA . VAL D 2 4 ? 107.198 212.008 169.127 1.00 43.32 102 VAL G CA 1
ATOM 4364 C C . VAL D 2 4 ? 106.618 212.965 170.154 1.00 43.32 102 VAL G C 1
ATOM 4365 O O . VAL D 2 4 ? 106.429 214.155 169.890 1.00 43.32 102 VAL G O 1
ATOM 4369 N N . GLY D 2 5 ? 106.354 212.462 171.343 1.00 45.52 103 GLY G N 1
ATOM 4370 C CA . GLY D 2 5 ? 105.863 213.284 172.414 1.00 45.52 103 GLY G CA 1
ATOM 4371 C C . GLY D 2 5 ? 104.359 213.458 172.366 1.00 45.52 103 GLY G C 1
ATOM 4372 O O . GLY D 2 5 ? 103.630 212.751 171.670 1.00 45.52 103 GLY G O 1
ATOM 4373 N N . SER D 2 6 ? 103.900 214.436 173.131 1.00 48.68 104 SER G N 1
ATOM 4374 C CA . SER D 2 6 ? 102.495 214.796 173.168 1.00 48.68 104 SER G CA 1
ATOM 4375 C C . SER D 2 6 ? 102.194 215.841 172.108 1.00 48.68 104 SER G C 1
ATOM 4376 O O . SER D 2 6 ? 102.948 216.801 171.935 1.00 48.68 104 SER G O 1
ATOM 4379 N N . LEU D 2 7 ? 101.080 215.657 171.410 1.00 46.48 105 LEU G N 1
ATOM 4380 C CA . LEU D 2 7 ? 100.634 216.597 170.395 1.00 46.48 105 LEU G CA 1
ATOM 4381 C C . LEU D 2 7 ? 99.446 217.401 170.877 1.00 46.48 105 LEU G C 1
ATOM 4382 O O . LEU D 2 7 ? 98.747 218.026 170.079 1.00 46.48 105 LEU G O 1
ATOM 4387 N N . ARG D 2 8 ? 99.212 217.390 172.179 1.00 49.25 106 ARG G N 1
ATOM 4388 C CA . ARG D 2 8 ? 98.075 218.076 172.764 1.00 49.25 106 ARG G CA 1
ATOM 4389 C C . ARG D 2 8 ? 98.469 219.476 173.221 1.00 49.25 106 ARG G C 1
ATOM 4390 O O . ARG D 2 8 ? 97.878 220.468 172.785 1.00 49.25 106 ARG G O 1
ATOM 4398 N N . GLY D 2 9 ? 99.475 219.572 174.081 1.00 57.12 107 GLY G N 1
ATOM 4399 C CA . GLY D 2 9 ? 100.049 220.855 174.442 1.00 57.12 107 GLY G CA 1
ATOM 4400 C C . GLY D 2 9 ? 99.808 221.266 175.880 1.00 57.12 107 GLY G C 1
ATOM 4401 O O . GLY D 2 9 ? 98.728 221.753 176.220 1.00 57.12 107 GLY G O 1
ATOM 4402 N N . HIS E 1 21 ? 100.804 207.556 218.258 1.00 49.01 7 HIS C N 1
ATOM 4403 C CA . HIS E 1 21 ? 100.467 206.989 216.955 1.00 49.01 7 HIS C CA 1
ATOM 4404 C C . HIS E 1 21 ? 101.729 206.756 216.124 1.00 49.01 7 HIS C C 1
ATOM 4405 O O . HIS E 1 21 ? 102.008 207.488 215.187 1.00 49.01 7 HIS C O 1
ATOM 4412 N N . ALA E 1 22 ? 102.487 205.723 216.468 1.00 56.01 8 ALA C N 1
ATOM 4413 C CA . ALA E 1 22 ? 103.778 205.501 215.840 1.00 56.01 8 ALA C CA 1
ATOM 4414 C C . ALA E 1 22 ? 103.621 204.817 214.487 1.00 56.01 8 ALA C C 1
ATOM 4415 O O . ALA E 1 22 ? 102.540 204.364 214.102 1.00 56.01 8 ALA C O 1
ATOM 4417 N N . GLU E 1 23 ? 104.736 204.746 213.761 1.00 61.13 9 GLU C N 1
ATOM 4418 C 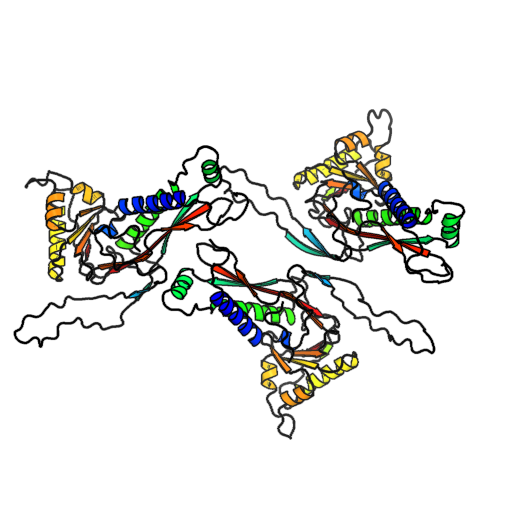CA . GLU E 1 23 ? 104.838 203.869 212.606 1.00 61.13 9 GLU C CA 1
ATOM 4419 C C . GLU E 1 23 ? 105.231 202.454 212.993 1.00 61.13 9 GLU C C 1
ATOM 4420 O O . GLU E 1 23 ? 105.227 201.570 212.132 1.00 61.13 9 GLU C O 1
ATOM 4426 N N . ASN E 1 24 ? 105.569 202.220 214.257 1.00 57.23 10 ASN C N 1
ATOM 4427 C CA . ASN E 1 24 ? 106.045 200.913 214.706 1.00 57.23 10 ASN C CA 1
ATOM 4428 C C . ASN E 1 24 ? 105.666 200.737 216.166 1.00 57.23 10 ASN C C 1
ATOM 4429 O O . ASN E 1 24 ? 106.311 201.311 217.056 1.00 57.23 10 ASN C O 1
ATOM 4434 N N . PRO E 1 25 ? 104.641 199.934 216.460 1.00 50.83 11 PRO C N 1
ATOM 4435 C CA . PRO E 1 25 ? 104.255 199.693 217.850 1.00 50.83 11 PRO C CA 1
ATOM 4436 C C . PRO E 1 25 ? 105.015 198.580 218.538 1.00 50.83 11 PRO C C 1
ATOM 4437 O O . PRO E 1 25 ? 104.844 198.396 219.747 1.00 50.83 11 PRO C O 1
ATOM 4441 N N . LEU E 1 26 ? 105.827 197.832 217.812 1.00 52.26 12 LEU C N 1
ATOM 4442 C CA . LEU E 1 26 ? 106.479 196.651 218.334 1.00 52.26 12 LEU C CA 1
ATOM 4443 C C . LEU E 1 26 ? 107.977 196.868 218.346 1.00 52.26 12 LEU C C 1
ATOM 4444 O O . LEU E 1 26 ? 108.531 197.496 217.445 1.00 52.26 12 LEU C O 1
ATOM 4449 N N . ARG E 1 27 ? 108.626 196.345 219.371 1.00 57.25 13 ARG C N 1
ATOM 4450 C CA . ARG E 1 27 ? 110.071 196.309 219.351 1.00 57.25 13 ARG C CA 1
ATOM 4451 C C . ARG E 1 27 ? 110.544 195.182 218.440 1.00 57.25 13 ARG C C 1
ATOM 4452 O O . ARG E 1 27 ? 109.760 194.342 217.994 1.00 57.25 13 ARG C O 1
ATOM 4460 N N . GLU E 1 28 ? 111.847 195.189 218.153 1.00 61.02 14 GLU C N 1
ATOM 4461 C CA . GLU E 1 28 ? 112.427 194.279 217.169 1.00 61.02 14 GLU C CA 1
ATOM 4462 C C . GLU E 1 28 ? 112.369 192.830 217.621 1.00 61.02 14 GLU C C 1
ATOM 4463 O O . GLU E 1 28 ? 112.253 191.931 216.786 1.00 61.02 14 GLU C O 1
ATOM 4469 N N . GLU E 1 29 ? 112.468 192.595 218.925 1.00 61.05 15 GLU C N 1
ATOM 4470 C CA . GLU E 1 29 ? 112.246 191.266 219.474 1.00 61.05 15 GLU C CA 1
ATOM 4471 C C . GLU E 1 29 ? 110.805 190.822 219.267 1.00 61.05 15 GLU C C 1
ATOM 4472 O O . GLU E 1 29 ? 110.547 189.662 218.928 1.00 61.05 15 GLU C O 1
ATOM 4478 N N . GLU E 1 30 ? 109.855 191.737 219.452 1.00 56.67 16 GLU C N 1
ATOM 4479 C CA . GLU E 1 30 ? 108.447 191.413 219.248 1.00 56.67 16 GLU C CA 1
ATOM 4480 C C . GLU E 1 30 ? 108.126 191.222 217.773 1.00 56.67 16 GLU C C 1
ATOM 4481 O O . GLU E 1 30 ? 107.319 190.355 217.417 1.00 56.67 16 GLU C O 1
ATOM 4487 N N . TRP E 1 31 ? 108.752 192.023 216.907 1.00 52.62 17 TRP C N 1
ATOM 4488 C CA . TRP E 1 31 ? 108.610 191.841 215.468 1.00 52.62 17 TRP C CA 1
ATOM 4489 C C . TRP E 1 31 ? 109.201 190.519 215.017 1.00 52.62 17 TRP C C 1
ATOM 4490 O O . TRP E 1 31 ? 108.622 189.835 214.167 1.00 52.62 17 TRP C O 1
ATOM 4501 N N . ALA E 1 32 ? 110.354 190.151 215.579 1.00 54.21 18 ALA C N 1
ATOM 4502 C CA . ALA E 1 32 ? 110.993 188.884 215.258 1.00 54.21 18 ALA C CA 1
ATOM 4503 C C . ALA E 1 32 ? 110.152 187.707 215.709 1.00 54.21 18 ALA C C 1
ATOM 4504 O O . ALA E 1 32 ? 110.016 186.737 214.967 1.00 54.21 18 ALA C O 1
ATOM 4506 N N . ARG E 1 33 ? 109.555 187.798 216.901 1.00 52.99 19 ARG C N 1
ATOM 4507 C CA . ARG E 1 33 ? 108.683 186.746 217.411 1.00 52.99 19 ARG C CA 1
ATOM 4508 C C . ARG E 1 33 ? 107.423 186.590 216.565 1.00 52.99 19 ARG C C 1
ATOM 4509 O O . ARG E 1 33 ? 107.022 185.464 216.242 1.00 52.99 19 ARG C O 1
ATOM 4517 N N . LEU E 1 34 ? 106.817 187.716 216.174 1.00 50.13 20 LEU C N 1
ATOM 4518 C CA . LEU E 1 34 ? 105.633 187.719 215.322 1.00 50.13 20 LEU C CA 1
ATOM 4519 C C . LEU E 1 34 ? 105.937 187.112 213.954 1.00 50.13 20 LEU C C 1
ATOM 4520 O O . LEU E 1 34 ? 105.183 186.271 213.445 1.00 50.13 20 LEU C O 1
ATOM 4525 N N . ASN E 1 35 ? 107.069 187.501 213.371 1.00 51.68 21 ASN C N 1
ATOM 4526 C CA . ASN E 1 35 ? 107.440 187.023 212.049 1.00 51.68 21 ASN C CA 1
ATOM 4527 C C . ASN E 1 35 ? 107.844 185.555 212.058 1.00 51.68 21 ASN C C 1
ATOM 4528 O O . ASN E 1 35 ? 107.509 184.827 211.119 1.00 51.68 21 ASN C O 1
ATOM 4533 N N . GLU E 1 36 ? 108.540 185.086 213.104 1.00 53.59 22 GLU C N 1
ATOM 4534 C CA . GLU E 1 36 ? 108.888 183.670 213.113 1.00 53.59 22 GLU C CA 1
ATOM 4535 C C . GLU E 1 36 ? 107.688 182.807 213.456 1.00 53.59 22 GLU C C 1
ATOM 4536 O O . GLU E 1 36 ? 107.640 181.653 213.032 1.00 53.59 22 GLU C O 1
ATOM 4542 N N . THR E 1 37 ? 106.703 183.359 214.167 1.00 49.78 23 THR C N 1
ATOM 4543 C CA . THR E 1 37 ? 105.422 182.682 214.338 1.00 49.78 23 THR C CA 1
ATOM 4544 C C . THR E 1 37 ? 104.713 182.495 213.004 1.00 49.78 23 THR C C 1
ATOM 4545 O O . THR E 1 37 ? 104.227 181.399 212.697 1.00 49.78 23 THR C O 1
ATOM 4549 N N . VAL E 1 38 ? 104.661 183.561 212.201 1.00 48.21 24 VAL C N 1
ATOM 4550 C CA . VAL E 1 38 ? 104.010 183.521 210.890 1.00 48.21 24 VAL C CA 1
ATOM 4551 C C . VAL E 1 38 ? 104.714 182.544 209.954 1.00 48.21 24 VAL C C 1
ATOM 4552 O O . VAL E 1 38 ? 104.069 181.712 209.299 1.00 48.21 24 VAL C O 1
ATOM 4556 N N . ILE E 1 39 ? 106.048 182.578 209.952 1.00 50.57 25 ILE C N 1
ATOM 4557 C CA . ILE E 1 39 ? 106.860 181.709 209.112 1.00 50.57 25 ILE C CA 1
ATOM 4558 C C . ILE E 1 39 ? 106.733 180.253 209.544 1.00 50.57 25 ILE C C 1
ATOM 4559 O O . ILE E 1 39 ? 106.614 179.361 208.699 1.00 50.57 25 ILE C O 1
ATOM 4564 N N . GLN E 1 40 ? 106.720 179.994 210.857 1.00 52.45 26 GLN C N 1
ATOM 4565 C CA . GLN E 1 40 ? 106.586 178.638 211.380 1.00 52.45 26 GLN C CA 1
ATOM 4566 C C . GLN E 1 40 ? 105.229 178.029 211.054 1.00 52.45 26 GLN C C 1
ATOM 4567 O O . GLN E 1 40 ? 105.159 176.867 210.638 1.00 52.45 26 GLN C O 1
ATOM 4573 N N . VAL E 1 41 ? 104.153 178.808 211.207 1.00 50.61 27 VAL C N 1
ATOM 4574 C CA . VAL E 1 41 ? 102.811 178.331 210.881 1.00 50.61 27 VAL C CA 1
ATOM 4575 C C . VAL E 1 41 ? 102.676 178.063 209.383 1.00 50.61 27 VAL C C 1
ATOM 4576 O O . VAL E 1 41 ? 102.120 177.033 208.972 1.00 50.61 27 VAL C O 1
ATOM 4580 N N . ALA E 1 42 ? 103.235 178.949 208.551 1.00 50.81 28 ALA C N 1
ATOM 4581 C CA . ALA E 1 42 ? 103.175 178.766 207.104 1.00 50.81 28 ALA C CA 1
ATOM 4582 C C . ALA E 1 42 ? 103.989 177.560 206.645 1.00 50.81 28 ALA C C 1
ATOM 4583 O O . ALA E 1 42 ? 103.497 176.739 205.868 1.00 50.81 28 ALA C O 1
ATOM 4585 N N . ARG E 1 43 ? 105.213 177.409 207.159 1.00 52.06 29 ARG C N 1
ATOM 4586 C CA . ARG E 1 43 ? 106.069 176.290 206.781 1.00 52.06 29 ARG C CA 1
ATOM 4587 C C . ARG E 1 43 ? 105.517 174.960 207.264 1.00 52.06 29 ARG C C 1
ATOM 4588 O O . ARG E 1 43 ? 105.718 173.935 206.610 1.00 52.06 29 ARG C O 1
ATOM 4596 N N . ARG E 1 44 ? 104.808 174.956 208.388 1.00 54.91 30 ARG C N 1
ATOM 4597 C CA . ARG E 1 44 ? 104.123 173.743 208.801 1.00 54.91 30 ARG C CA 1
ATOM 4598 C C . ARG E 1 44 ? 102.872 173.486 207.968 1.00 54.91 30 ARG C C 1
ATOM 4599 O O . ARG E 1 44 ? 102.457 172.334 207.820 1.00 54.91 30 ARG C O 1
ATOM 4607 N N . SER E 1 45 ? 102.272 174.524 207.394 1.00 53.07 31 SER C N 1
ATOM 4608 C CA . SER E 1 45 ? 100.972 174.364 206.755 1.00 53.07 31 SER C CA 1
ATOM 4609 C C . SER E 1 45 ? 101.020 174.166 205.247 1.00 53.07 31 SER C C 1
ATOM 4610 O O . SER E 1 45 ? 100.164 173.461 204.707 1.00 53.07 31 SER C O 1
ATOM 4613 N N . LEU E 1 46 ? 101.974 174.776 204.550 1.00 50.72 32 LEU C N 1
ATOM 4614 C CA . LEU E 1 46 ? 101.921 174.858 203.096 1.00 50.72 32 LEU C CA 1
ATOM 4615 C C . LEU E 1 46 ? 102.326 173.546 202.448 1.00 50.72 32 LEU C C 1
ATOM 4616 O O . LEU E 1 46 ? 103.334 172.943 202.819 1.00 50.72 32 LEU C O 1
ATOM 4621 N N . VAL E 1 47 ? 101.537 173.106 201.476 1.00 49.82 33 VAL C N 1
ATOM 4622 C CA . VAL E 1 47 ? 101.791 171.836 200.815 1.00 49.82 33 VAL C CA 1
ATOM 4623 C C . VAL E 1 47 ? 102.041 172.086 199.329 1.00 49.82 33 VAL C C 1
ATOM 4624 O O . VAL E 1 47 ? 102.787 171.343 198.683 1.00 49.82 33 VAL C O 1
ATOM 4628 N N . GLY E 1 48 ? 101.489 173.185 198.804 1.00 49.40 34 GLY C N 1
ATOM 4629 C CA . GLY E 1 48 ? 101.732 173.548 197.420 1.00 49.40 34 GLY C CA 1
ATOM 4630 C C . GLY E 1 48 ? 103.166 173.956 197.166 1.00 49.40 34 GLY C C 1
ATOM 4631 O O . GLY E 1 48 ? 103.735 173.631 196.129 1.00 49.40 34 GLY C O 1
ATOM 4632 N N . ARG E 1 49 ? 103.787 174.616 198.135 1.00 48.64 35 ARG C N 1
ATOM 4633 C CA . ARG E 1 49 ? 105.191 174.983 198.042 1.00 48.64 35 ARG C CA 1
ATOM 4634 C C . ARG E 1 49 ? 106.144 173.800 198.120 1.00 48.64 35 ARG C C 1
ATOM 4635 O O . ARG E 1 49 ? 107.321 173.963 197.799 1.00 48.64 35 ARG C O 1
ATOM 4643 N N . ARG E 1 50 ? 105.686 172.630 198.555 1.00 51.88 36 ARG C N 1
ATOM 4644 C CA . ARG E 1 50 ? 106.543 171.459 198.568 1.00 51.88 36 ARG C CA 1
ATOM 4645 C C . ARG E 1 50 ? 106.683 170.821 197.197 1.00 51.88 36 ARG C C 1
ATOM 4646 O O . ARG E 1 50 ? 107.611 170.041 196.989 1.00 51.88 36 ARG C O 1
ATOM 4654 N N . ILE E 1 51 ? 105.773 171.113 196.271 1.00 48.47 37 ILE C N 1
ATOM 4655 C CA . ILE E 1 51 ? 105.799 170.513 194.942 1.00 48.47 37 ILE C CA 1
ATOM 4656 C C . ILE E 1 51 ? 106.058 171.525 193.844 1.00 48.47 37 ILE C C 1
ATOM 4657 O O . ILE E 1 51 ? 106.236 171.120 192.687 1.00 48.47 37 ILE C O 1
ATOM 4662 N N . LEU E 1 52 ? 106.088 172.813 194.150 1.00 47.39 38 LEU C N 1
ATOM 4663 C CA . LEU E 1 52 ? 106.221 173.843 193.135 1.00 47.39 38 LEU C CA 1
ATOM 4664 C C . LEU E 1 52 ? 107.508 174.618 193.334 1.00 47.39 38 LEU C C 1
ATOM 4665 O O . LEU E 1 52 ? 107.861 174.976 194.457 1.00 47.39 38 LEU C O 1
ATOM 4670 N N . ASP E 1 53 ? 108.201 174.878 192.237 1.00 48.89 39 ASP C N 1
ATOM 4671 C CA . ASP E 1 53 ? 109.341 175.770 192.280 1.00 48.89 39 ASP C CA 1
ATOM 4672 C C . ASP E 1 53 ? 108.868 177.216 192.335 1.00 48.89 39 ASP C C 1
ATOM 4673 O O . ASP E 1 53 ? 107.722 177.538 192.034 1.00 48.89 39 ASP C O 1
ATOM 4678 N N . ILE E 1 54 ? 109.767 178.082 192.757 1.00 46.21 40 ILE C N 1
ATOM 4679 C CA . ILE E 1 54 ? 109.482 179.492 192.960 1.00 46.21 40 ILE C CA 1
ATOM 4680 C C . ILE E 1 54 ? 110.144 180.282 191.839 1.00 46.21 40 ILE C C 1
ATOM 4681 O O . ILE E 1 54 ? 111.236 179.951 191.374 1.00 46.21 40 ILE C O 1
ATOM 4686 N N . TYR E 1 55 ? 109.480 181.358 191.431 1.00 45.50 41 TYR C N 1
ATOM 4687 C CA . TYR E 1 55 ? 109.990 182.353 190.502 1.00 45.50 41 TYR C CA 1
ATOM 4688 C C . TYR E 1 55 ? 110.632 183.525 191.260 1.00 45.50 41 TYR C C 1
ATOM 4689 O O . TYR E 1 55 ? 110.519 184.691 190.879 1.00 45.50 41 TYR C O 1
ATOM 4698 N N . GLY E 1 56 ? 111.220 183.230 192.417 1.00 49.45 42 GLY C N 1
ATOM 4699 C CA . GLY E 1 56 ? 112.041 184.156 193.159 1.00 49.45 42 GLY C CA 1
ATOM 4700 C C . GLY E 1 56 ? 111.183 185.110 193.935 1.00 49.45 42 GLY C C 1
ATOM 4701 O O . GLY E 1 56 ? 109.962 185.066 193.839 1.00 49.45 42 GLY C O 1
ATOM 4702 N N . PRO E 1 57 ? 111.773 185.933 194.768 1.00 49.52 43 PRO C N 1
ATOM 4703 C CA . PRO E 1 57 ? 111.054 187.122 195.234 1.00 49.52 43 PRO C CA 1
ATOM 4704 C C . PRO E 1 57 ? 111.085 188.152 194.120 1.00 49.52 43 PRO C C 1
ATOM 4705 O O . PRO E 1 57 ? 112.141 188.701 193.797 1.00 49.52 43 PRO C O 1
ATOM 4709 N N . LEU E 1 58 ? 109.938 188.381 193.493 1.00 43.75 44 LEU C N 1
ATOM 4710 C CA . LEU E 1 58 ? 109.900 189.378 192.435 1.00 43.75 44 LEU C CA 1
ATOM 4711 C C . LEU E 1 58 ? 109.928 190.796 192.975 1.00 43.75 44 LEU C C 1
ATOM 4712 O O . LEU E 1 58 ? 110.373 191.703 192.269 1.00 43.75 44 LEU C O 1
ATOM 4717 N N . GLY E 1 59 ? 109.521 190.993 194.210 1.00 43.08 45 GLY C N 1
ATOM 4718 C CA . GLY E 1 59 ? 109.319 192.310 194.765 1.00 43.08 45 GLY C CA 1
ATOM 4719 C C . GLY E 1 59 ? 107.858 192.687 194.728 1.00 43.08 45 GLY C C 1
ATOM 4720 O O . GLY E 1 59 ? 107.088 192.211 193.891 1.00 43.08 45 GLY C O 1
ATOM 4721 N N . ALA E 1 60 ? 107.459 193.555 195.658 1.00 42.59 46 ALA C N 1
ATOM 4722 C CA . ALA E 1 60 ? 106.066 193.978 195.747 1.00 42.59 46 ALA C CA 1
ATOM 4723 C C . ALA E 1 60 ? 105.641 194.847 194.575 1.00 42.59 46 ALA C C 1
ATOM 4724 O O . ALA E 1 60 ? 104.456 194.872 194.240 1.00 42.59 46 ALA C O 1
ATOM 4726 N N . GLY E 1 61 ? 106.583 195.531 193.929 1.00 42.66 47 GLY C N 1
ATOM 4727 C CA . GLY E 1 61 ? 106.262 196.326 192.764 1.00 42.66 47 GLY C CA 1
ATOM 4728 C C . GLY E 1 61 ? 105.913 195.511 191.544 1.00 42.66 47 GLY C C 1
ATOM 4729 O O . GLY E 1 61 ? 105.201 196.001 190.667 1.00 42.66 47 GLY C O 1
ATOM 4730 N N . VAL E 1 62 ? 106.392 194.276 191.467 1.00 41.74 48 VAL C N 1
ATOM 4731 C CA . VAL E 1 62 ? 106.009 193.383 190.383 1.00 41.74 48 VAL C CA 1
ATOM 4732 C C . VAL E 1 62 ? 104.653 192.797 190.737 1.00 41.74 48 VAL C C 1
ATOM 4733 O O . VAL E 1 62 ? 104.540 191.943 191.613 1.00 41.74 48 VAL C O 1
ATOM 4737 N N . GLN E 1 63 ? 103.614 193.279 190.079 1.00 40.38 49 GLN C N 1
ATOM 4738 C CA . GLN E 1 63 ? 102.264 192.811 190.331 1.00 40.38 49 GLN C CA 1
ATOM 4739 C C . GLN E 1 63 ? 101.643 192.147 189.120 1.00 40.38 49 GLN C C 1
ATOM 4740 O O . GLN E 1 63 ? 100.460 191.811 189.150 1.00 40.38 49 GLN C O 1
ATOM 4746 N N . THR E 1 64 ? 102.419 191.909 188.073 1.00 40.96 50 THR C N 1
ATOM 4747 C CA . THR E 1 64 ? 101.931 191.219 186.891 1.00 40.96 50 THR C CA 1
ATOM 4748 C C . THR E 1 64 ? 103.072 190.379 186.337 1.00 40.96 50 THR C C 1
ATOM 4749 O O . THR E 1 64 ? 104.196 190.867 186.236 1.00 40.96 50 THR C O 1
ATOM 4753 N N . VAL E 1 65 ? 102.801 189.120 186.002 1.00 40.90 51 VAL C N 1
ATOM 4754 C CA . VAL E 1 65 ? 103.821 188.243 185.418 1.00 40.90 51 VAL C CA 1
ATOM 4755 C C . VAL E 1 65 ? 103.337 187.680 184.090 1.00 40.90 51 VAL C C 1
ATOM 4756 O O . VAL E 1 65 ? 102.121 187.623 183.865 1.00 40.90 51 VAL C O 1
ATOM 4760 N N . PRO E 1 66 ? 104.238 187.331 183.161 1.00 42.76 52 PRO C N 1
ATOM 4761 C CA . PRO E 1 66 ? 103.804 186.623 181.955 1.00 42.76 52 PRO C CA 1
ATOM 4762 C C . PRO E 1 66 ? 103.256 185.253 182.294 1.00 42.76 52 PRO C C 1
ATOM 4763 O O . PRO E 1 66 ? 103.734 184.586 183.208 1.00 42.76 52 PRO C O 1
ATOM 4767 N N . TYR E 1 67 ? 102.247 184.839 181.548 1.00 46.34 53 TYR C N 1
ATOM 4768 C CA . TYR E 1 67 ? 101.589 183.561 181.746 1.00 46.34 53 TYR C CA 1
ATOM 4769 C C . TYR E 1 67 ? 101.724 182.780 180.451 1.00 46.34 53 TYR C C 1
ATOM 4770 O O . TYR E 1 67 ? 100.860 182.849 179.576 1.00 46.34 53 TYR C O 1
ATOM 4779 N N . ASP E 1 68 ? 102.813 182.034 180.340 1.00 53.83 54 ASP C N 1
ATOM 4780 C CA . ASP E 1 68 ? 103.071 181.228 179.162 1.00 53.83 54 ASP C CA 1
ATOM 4781 C C . ASP E 1 68 ? 102.301 179.919 179.225 1.00 53.83 54 ASP C C 1
ATOM 4782 O O . ASP E 1 68 ? 102.134 179.341 180.296 1.00 53.83 54 ASP C O 1
ATOM 4787 N N . GLU E 1 69 ? 101.813 179.463 178.078 1.00 58.12 55 GLU C N 1
ATOM 4788 C CA . GLU E 1 69 ? 100.868 178.354 178.069 1.00 58.12 55 GLU C CA 1
ATOM 4789 C C . GLU E 1 69 ? 101.367 177.086 177.402 1.00 58.12 55 GLU C C 1
ATOM 4790 O O . GLU E 1 69 ? 100.915 176.011 177.800 1.00 58.12 55 GLU C O 1
ATOM 4796 N N . PHE E 1 70 ? 102.179 177.197 176.338 1.00 55.20 56 PHE C N 1
ATOM 4797 C CA . PHE E 1 70 ? 102.989 176.106 175.743 1.00 55.20 56 PHE C CA 1
ATOM 4798 C C . PHE E 1 70 ? 102.179 174.871 175.354 1.00 55.20 56 PHE C C 1
ATOM 4799 O O . PHE E 1 70 ? 102.627 173.740 175.522 1.00 55.20 56 PHE C O 1
ATOM 4807 N N . GLN E 1 71 ? 100.967 175.088 174.861 1.00 63.81 57 GLN C N 1
ATOM 4808 C CA . GLN E 1 71 ? 100.088 173.977 174.542 1.00 63.81 57 GLN C CA 1
ATOM 4809 C C . GLN E 1 71 ? 100.417 173.357 173.194 1.00 63.81 57 GLN C C 1
ATOM 4810 O O . GLN E 1 71 ? 100.031 172.214 172.936 1.00 63.81 57 GLN C O 1
ATOM 4816 N N . GLY E 1 72 ? 101.125 174.107 172.343 1.00 71.01 58 GLY C N 1
ATOM 4817 C CA . GLY E 1 72 ? 101.537 173.578 171.028 1.00 71.01 58 GLY C CA 1
ATOM 4818 C C . GLY E 1 72 ? 102.771 172.702 171.155 1.00 71.01 58 GLY C C 1
ATOM 4819 O O . GLY E 1 72 ? 103.701 173.102 171.883 1.00 71.01 58 GLY C O 1
ATOM 4820 N N . VAL E 1 73 ? 102.783 171.547 170.481 1.00 78.04 59 VAL C N 1
ATOM 4821 C CA . VAL E 1 73 ? 103.927 170.595 170.607 1.00 78.04 59 VAL C CA 1
ATOM 4822 C C . VAL E 1 73 ? 104.372 170.147 169.210 1.00 78.04 59 VAL C C 1
ATOM 4823 O O . VAL E 1 73 ? 104.209 168.951 168.899 1.00 78.04 59 VAL C O 1
ATOM 4827 N N . SER E 1 74 ? 104.967 171.056 168.428 1.00 79.44 60 SER C N 1
ATOM 4828 C CA . SER E 1 74 ? 105.477 170.714 167.073 1.00 79.44 60 SER C CA 1
ATOM 4829 C C . SER E 1 74 ? 106.649 169.738 167.197 1.00 79.44 60 SER C C 1
ATOM 4830 O O . SER E 1 74 ? 107.492 169.957 168.080 1.00 79.44 60 SER C O 1
ATOM 4833 N N . PR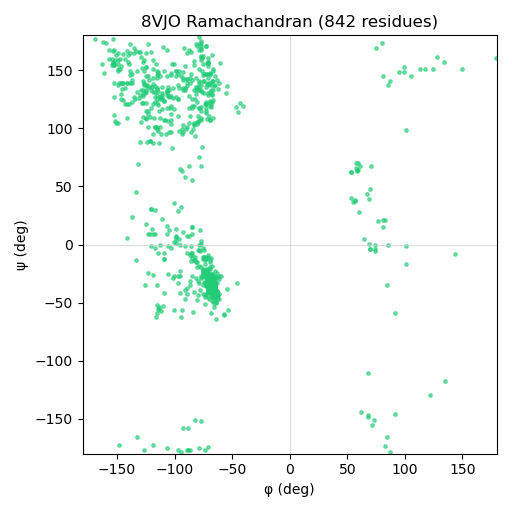O E 1 75 ? 106.782 168.718 166.321 1.00 79.40 61 PRO C N 1
ATOM 4834 C CA . PRO E 1 75 ? 107.819 167.682 166.486 1.00 79.40 61 PRO C CA 1
ATOM 4835 C C . PRO E 1 75 ? 109.187 168.233 166.807 1.00 79.40 61 PRO C C 1
ATOM 4836 O O . PRO E 1 75 ? 109.956 167.585 167.524 1.00 79.40 61 PRO C O 1
ATOM 4840 N N . GLY E 1 76 ? 109.524 169.403 166.289 1.00 80.69 62 GLY C N 1
ATOM 4841 C CA . GLY E 1 76 ? 110.542 170.212 166.919 1.00 80.69 62 GLY C CA 1
ATOM 4842 C C . GLY E 1 76 ? 111.965 169.891 166.544 1.00 80.69 62 GLY C C 1
ATOM 4843 O O . GLY E 1 76 ? 112.809 170.789 166.501 1.00 80.69 62 GLY C O 1
ATOM 4844 N N . ALA E 1 77 ? 112.255 168.618 166.318 1.00 77.48 63 ALA C N 1
ATOM 4845 C CA . ALA E 1 77 ? 113.571 168.220 165.865 1.00 77.48 63 ALA C CA 1
ATOM 4846 C C . ALA E 1 77 ? 113.778 168.704 164.441 1.00 77.48 63 ALA C C 1
ATOM 4847 O O . ALA E 1 77 ? 112.934 168.451 163.576 1.00 77.48 63 ALA C O 1
ATOM 4849 N N . VAL E 1 78 ? 114.845 169.485 164.237 1.00 76.56 64 VAL C N 1
ATOM 4850 C CA . VAL E 1 78 ? 115.323 169.789 162.890 1.00 76.56 64 VAL C CA 1
ATOM 4851 C C . VAL E 1 78 ? 115.618 168.483 162.167 1.00 76.56 64 VAL C C 1
ATOM 4852 O O . VAL E 1 78 ? 114.943 168.134 161.192 1.00 76.56 64 VAL C O 1
ATOM 4856 N N . ASP E 1 79 ? 116.545 167.696 162.727 1.00 73.09 65 ASP C N 1
ATOM 4857 C CA . ASP E 1 79 ? 116.960 166.368 162.264 1.00 73.09 65 ASP C CA 1
ATOM 4858 C C . ASP E 1 79 ? 117.369 166.339 160.790 1.00 73.09 65 ASP C C 1
ATOM 4859 O O . ASP E 1 79 ? 116.743 165.689 159.957 1.00 73.09 65 ASP C O 1
ATOM 4864 N N . ILE E 1 80 ? 118.418 167.087 160.466 1.00 70.89 66 ILE C N 1
ATOM 4865 C CA . ILE E 1 80 ? 118.957 167.088 159.114 1.00 70.89 66 ILE C CA 1
ATOM 4866 C C . ILE E 1 80 ? 120.456 167.344 159.224 1.00 70.89 66 ILE C C 1
ATOM 4867 O O . ILE E 1 80 ? 120.964 167.723 160.276 1.00 70.89 66 ILE C O 1
ATOM 4872 N N . VAL E 1 81 ? 121.175 167.081 158.140 1.00 67.77 67 VAL C N 1
ATOM 4873 C CA . VAL E 1 81 ? 122.562 167.483 157.988 1.00 67.77 67 VAL C CA 1
ATOM 4874 C C . VAL E 1 81 ? 122.556 168.938 157.524 1.00 67.77 67 VAL C C 1
ATOM 4875 O O . VAL E 1 81 ? 122.460 169.221 156.326 1.00 67.77 67 VAL C O 1
ATOM 4879 N N . GLY E 1 82 ? 122.636 169.871 158.470 1.00 69.78 68 GLY C N 1
ATOM 4880 C CA . GLY E 1 82 ? 122.390 171.282 158.213 1.00 69.78 68 GLY C CA 1
ATOM 4881 C C . GLY E 1 82 ? 121.268 171.873 159.052 1.00 69.78 68 GLY C C 1
ATOM 4882 O O . GLY E 1 82 ? 121.258 171.715 160.272 1.00 69.78 68 GLY C O 1
ATOM 4883 N N . GLU E 1 83 ? 120.311 172.552 158.420 1.00 72.37 69 GLU C N 1
ATOM 4884 C CA . GLU E 1 83 ? 119.219 173.199 159.144 1.00 72.37 69 GLU C CA 1
ATOM 4885 C C . GLU E 1 83 ? 118.012 173.238 158.212 1.00 72.37 69 GLU C C 1
ATOM 4886 O O . GLU E 1 83 ? 118.002 174.007 157.250 1.00 72.37 69 GLU C O 1
ATOM 4892 N N . GLN E 1 84 ? 117.013 172.401 158.474 1.00 76.56 70 GLN C N 1
ATOM 4893 C CA . GLN E 1 84 ? 115.674 172.557 157.934 1.00 76.56 70 GLN C CA 1
ATOM 4894 C C . GLN E 1 84 ? 114.813 173.253 158.983 1.00 76.56 70 GLN C C 1
ATOM 4895 O O . GLN E 1 84 ? 115.283 173.619 160.061 1.00 76.56 70 GLN C O 1
ATOM 4901 N N . GLU E 1 85 ? 113.533 173.426 158.683 1.00 78.69 71 GLU C N 1
ATOM 4902 C CA . GLU E 1 85 ? 112.695 174.346 159.436 1.00 78.69 71 GLU C CA 1
ATOM 4903 C C . GLU E 1 85 ? 111.726 173.601 160.338 1.00 78.69 71 GLU C C 1
ATOM 4904 O O . GLU E 1 85 ? 111.027 172.687 159.892 1.00 78.69 71 GLU C O 1
ATOM 4910 N N . THR E 1 86 ? 111.707 173.987 161.610 1.00 75.52 72 THR C N 1
ATOM 4911 C CA . THR E 1 86 ? 110.640 173.645 162.535 1.00 75.52 72 THR C CA 1
ATOM 4912 C C . THR E 1 86 ? 110.160 174.918 163.215 1.00 75.52 72 THR C C 1
ATOM 4913 O O . THR E 1 86 ? 110.840 175.946 163.201 1.00 75.52 72 THR C O 1
ATOM 4917 N N . ALA E 1 87 ? 108.962 174.847 163.783 1.00 70.15 73 ALA C N 1
ATOM 4918 C CA . ALA E 1 87 ? 108.394 175.988 164.486 1.00 70.15 73 ALA C CA 1
ATOM 4919 C C . ALA E 1 87 ? 109.132 176.239 165.792 1.00 70.15 73 ALA C C 1
ATOM 4920 O O . ALA E 1 87 ? 109.494 175.301 166.504 1.00 70.15 73 ALA C O 1
ATOM 4922 N N . MET E 1 88 ? 109.368 177.512 166.094 1.00 62.09 74 MET C N 1
ATOM 4923 C CA . MET E 1 88 ? 110.055 177.884 167.319 1.00 62.09 74 MET C CA 1
ATOM 4924 C C . MET E 1 88 ? 109.172 177.642 168.532 1.00 62.09 74 MET C C 1
ATOM 4925 O O . MET E 1 88 ? 107.950 177.766 168.473 1.00 62.09 74 MET C O 1
ATOM 4930 N N . VAL E 1 89 ? 109.805 177.285 169.638 1.00 55.98 75 VAL C N 1
ATOM 4931 C CA . VAL E 1 89 ? 109.100 177.120 170.900 1.00 55.98 75 VAL C CA 1
ATOM 4932 C C . VAL E 1 89 ? 108.862 178.498 171.492 1.00 55.98 75 VAL C C 1
ATOM 4933 O O . VAL E 1 89 ? 109.804 179.229 171.804 1.00 55.98 75 VAL C O 1
ATOM 4937 N N . PHE E 1 90 ? 107.598 178.857 171.641 1.00 54.72 76 PHE C N 1
ATOM 4938 C CA . PHE E 1 90 ? 107.223 180.141 172.197 1.00 54.72 76 PHE C CA 1
ATOM 4939 C C . PHE E 1 90 ? 105.865 179.965 172.846 1.00 54.72 76 PHE C C 1
ATOM 4940 O O . PHE E 1 90 ? 105.221 178.925 172.693 1.00 54.72 76 PHE C O 1
ATOM 4948 N N . THR E 1 91 ? 105.481 180.961 173.639 1.00 55.95 77 THR C N 1
ATOM 4949 C CA . THR E 1 91 ? 104.109 181.104 174.092 1.00 55.95 77 THR C CA 1
ATOM 4950 C C . THR E 1 91 ? 103.166 181.135 172.904 1.00 55.95 77 THR C C 1
ATOM 4951 O O . THR E 1 91 ? 103.400 181.852 171.930 1.00 55.95 77 THR C O 1
ATOM 4955 N N . ASP E 1 92 ? 102.120 180.318 172.978 1.00 58.70 78 ASP C N 1
ATOM 4956 C CA . ASP E 1 92 ? 101.145 180.268 171.899 1.00 58.70 78 ASP C CA 1
ATOM 4957 C C . ASP E 1 92 ? 100.321 181.545 171.819 1.00 58.70 78 ASP C C 1
ATOM 4958 O O . ASP E 1 92 ? 99.877 181.928 170.732 1.00 58.70 78 ASP C O 1
ATOM 4963 N N . ALA E 1 93 ? 100.128 182.216 172.948 1.00 53.85 79 ALA C N 1
ATOM 4964 C CA . ALA E 1 93 ? 99.505 183.533 172.983 1.00 53.85 79 ALA C CA 1
ATOM 4965 C C . ALA E 1 93 ? 100.047 184.231 174.217 1.00 53.85 79 ALA C C 1
ATOM 4966 O O . ALA E 1 93 ? 99.748 183.809 175.336 1.00 53.85 79 ALA C O 1
ATOM 4968 N N . ARG E 1 94 ? 100.856 185.263 174.020 1.00 49.32 80 ARG C N 1
ATOM 4969 C CA . ARG E 1 94 ? 101.507 185.931 175.138 1.00 49.32 80 ARG C CA 1
ATOM 4970 C C . ARG E 1 94 ? 100.506 186.760 175.918 1.00 49.32 80 ARG C C 1
ATOM 4971 O O . ARG E 1 94 ? 99.943 187.726 175.398 1.00 49.32 80 ARG C O 1
ATOM 4979 N N . LYS E 1 95 ? 100.280 186.376 177.163 1.00 46.42 81 LYS C N 1
ATOM 4980 C CA . LYS E 1 95 ? 99.350 187.068 178.028 1.00 46.42 81 LYS C CA 1
ATOM 4981 C C . LYS E 1 95 ? 100.006 187.242 179.380 1.00 46.42 81 LYS C C 1
ATOM 4982 O O . LYS E 1 95 ? 101.025 186.630 179.684 1.00 46.42 81 LYS C O 1
ATOM 4988 N N . PHE E 1 96 ? 99.429 188.109 180.181 1.00 41.83 82 PHE C N 1
ATOM 4989 C CA . PHE E 1 96 ? 99.949 188.395 181.500 1.00 41.83 82 PHE C CA 1
ATOM 4990 C C . PHE E 1 96 ? 98.840 188.168 182.511 1.00 41.83 82 PHE C C 1
ATOM 4991 O O . PHE E 1 96 ? 97.658 188.267 182.182 1.00 41.83 82 PHE C O 1
ATOM 4999 N N . LYS E 1 97 ? 99.224 187.833 183.734 1.00 41.40 83 LYS C N 1
ATOM 5000 C CA . LYS E 1 97 ? 98.274 187.676 184.823 1.00 41.40 83 LYS C CA 1
ATOM 5001 C C . LYS E 1 97 ? 98.712 188.519 186.004 1.00 41.40 83 LYS C C 1
ATOM 5002 O O . LYS E 1 97 ? 99.905 188.612 186.301 1.00 41.40 83 LYS C O 1
ATOM 5008 N N . THR E 1 98 ? 97.738 189.131 186.667 1.00 41.02 84 THR C N 1
ATOM 5009 C CA . THR E 1 98 ? 97.999 189.936 187.848 1.00 41.02 84 THR C CA 1
ATOM 5010 C C . THR E 1 98 ? 98.195 189.056 189.078 1.00 41.02 84 THR C C 1
ATOM 5011 O O . THR E 1 98 ? 97.517 188.046 189.262 1.00 41.02 84 THR C O 1
ATOM 5015 N N . ILE E 1 99 ? 99.169 189.421 189.898 1.00 39.27 85 ILE C N 1
ATOM 5016 C CA . ILE E 1 99 ? 99.465 188.675 191.115 1.00 39.27 85 ILE C CA 1
ATOM 5017 C C . ILE E 1 99 ? 98.527 189.133 192.225 1.00 39.27 85 ILE C C 1
ATOM 5018 O O . ILE E 1 99 ? 98.546 190.311 192.593 1.00 39.27 85 ILE C O 1
ATOM 5023 N N . PRO E 1 100 ? 97.699 188.255 192.778 1.00 37.92 86 PRO C N 1
ATOM 5024 C CA . PRO E 1 100 ? 96.797 188.662 193.853 1.00 37.92 86 PRO C CA 1
ATOM 5025 C C . PRO E 1 100 ? 97.528 188.785 195.176 1.00 37.92 86 PRO C C 1
ATOM 5026 O O . PRO E 1 100 ? 98.601 188.229 195.376 1.00 37.92 86 PRO C O 1
ATOM 5030 N N . ILE E 1 101 ? 96.930 189.539 196.085 1.00 35.29 87 ILE C N 1
ATOM 5031 C CA . ILE E 1 101 ? 97.367 189.586 197.471 1.00 35.29 87 ILE C CA 1
ATOM 5032 C C . ILE E 1 101 ? 96.491 188.632 198.262 1.00 35.29 87 ILE C C 1
ATOM 5033 O O . ILE E 1 101 ? 95.262 188.701 198.187 1.00 35.29 87 ILE C O 1
ATOM 5038 N N . ILE E 1 102 ? 97.121 187.705 198.962 1.00 36.68 88 ILE C N 1
ATOM 5039 C CA . ILE E 1 102 ? 96.464 186.798 199.884 1.00 36.68 88 ILE C CA 1
ATOM 5040 C C . ILE E 1 102 ? 96.756 187.315 201.277 1.00 36.68 88 ILE C C 1
ATOM 5041 O O . ILE E 1 102 ? 97.920 187.435 201.666 1.00 36.68 88 ILE C O 1
ATOM 5046 N N . TYR E 1 103 ? 95.717 187.665 202.019 1.00 34.16 89 TYR C N 1
ATOM 5047 C CA . TYR E 1 103 ? 95.946 188.357 203.270 1.00 34.16 89 TYR C CA 1
ATOM 5048 C C . TYR E 1 103 ? 94.882 187.994 204.288 1.00 34.16 89 TYR C C 1
ATOM 5049 O O . TYR E 1 103 ? 93.743 187.680 203.949 1.00 34.16 89 TYR C O 1
ATOM 5058 N N . LYS E 1 104 ? 95.280 188.057 205.542 1.00 35.56 90 LYS C N 1
ATOM 5059 C CA . LYS E 1 104 ? 94.372 187.961 206.668 1.00 35.56 90 LYS C CA 1
ATOM 5060 C C . LYS E 1 104 ? 94.878 188.914 207.727 1.00 35.56 90 LYS C C 1
ATOM 5061 O O . LYS E 1 104 ? 96.075 188.968 207.989 1.00 35.56 90 LYS C O 1
ATOM 5067 N N . ASP E 1 105 ? 93.981 189.679 208.318 1.00 38.93 91 ASP C N 1
ATOM 5068 C CA . ASP E 1 105 ? 94.376 190.692 209.278 1.00 38.93 91 ASP C CA 1
ATOM 5069 C C . ASP E 1 105 ? 93.975 190.299 210.696 1.00 38.93 91 ASP C C 1
ATOM 5070 O O . ASP E 1 105 ? 93.011 189.564 210.906 1.00 38.93 91 ASP C O 1
ATOM 5075 N N . PHE E 1 106 ? 94.772 190.750 211.662 1.00 34.89 92 PHE C N 1
ATOM 5076 C CA . PHE E 1 106 ? 94.552 190.452 213.070 1.00 34.89 92 PHE C CA 1
ATOM 5077 C C . PHE E 1 106 ? 94.816 191.703 213.893 1.00 34.89 92 PHE C C 1
ATOM 5078 O O . PHE E 1 106 ? 95.398 192.670 213.416 1.00 34.89 92 PHE C O 1
ATOM 5086 N N . LEU E 1 107 ? 94.369 191.681 215.141 1.00 34.60 93 LEU C N 1
ATOM 5087 C CA . LEU E 1 107 ? 94.421 192.843 216.014 1.00 34.60 93 LEU C CA 1
ATOM 5088 C C . LEU E 1 107 ? 95.146 192.491 217.301 1.00 34.60 93 LEU C C 1
ATOM 5089 O O . LEU E 1 107 ? 94.869 191.454 217.904 1.00 34.60 93 LEU C O 1
ATOM 5094 N N . LEU E 1 108 ? 96.071 193.344 217.721 1.00 33.31 94 LEU C N 1
ATOM 5095 C CA . LEU E 1 108 ? 96.679 193.251 219.039 1.00 33.31 94 LEU C CA 1
ATOM 5096 C C . LEU E 1 108 ? 96.208 194.426 219.880 1.00 33.31 94 LEU C C 1
ATOM 5097 O O . LEU E 1 108 ? 96.251 195.570 219.427 1.00 33.31 94 LEU C O 1
ATOM 5102 N N . HIS E 1 109 ? 95.749 194.143 221.092 1.00 33.37 95 HIS C N 1
ATOM 5103 C CA . HIS E 1 109 ? 95.345 195.193 222.013 1.00 33.37 95 HIS C CA 1
ATOM 5104 C C . HIS E 1 109 ? 96.570 195.885 222.600 1.00 33.37 95 HIS C C 1
ATOM 5105 O O . HIS E 1 109 ? 97.616 195.271 222.793 1.00 33.37 95 HIS C O 1
ATOM 5112 N N . TRP E 1 110 ? 96.446 197.189 222.839 1.00 32.75 96 TRP C N 1
ATOM 5113 C CA . TRP E 1 110 ? 97.594 197.972 223.281 1.00 32.75 96 TRP C CA 1
ATOM 5114 C C . TRP E 1 110 ? 97.955 197.715 224.739 1.00 32.75 96 TRP C C 1
ATOM 5115 O O . TRP E 1 110 ? 99.132 197.800 225.103 1.00 32.75 96 TRP C O 1
ATOM 5126 N N . ARG E 1 111 ? 96.970 197.424 225.591 1.00 33.51 97 ARG C N 1
ATOM 5127 C CA . ARG E 1 111 ? 97.282 197.087 226.974 1.00 33.51 97 ARG C CA 1
ATOM 5128 C C . ARG E 1 111 ? 97.945 195.727 227.081 1.00 33.51 97 ARG C C 1
ATOM 5129 O O . ARG E 1 111 ? 98.716 195.500 228.010 1.00 33.51 97 ARG C O 1
ATOM 5137 N N . ASP E 1 112 ? 97.672 194.829 226.132 1.00 36.64 98 ASP C N 1
ATOM 5138 C CA . ASP E 1 112 ? 98.389 193.561 226.052 1.00 36.64 98 ASP C CA 1
ATOM 5139 C C . ASP E 1 112 ? 99.861 193.771 225.738 1.00 36.64 98 ASP C C 1
ATOM 5140 O O . ASP E 1 112 ? 100.724 193.110 226.320 1.00 36.64 98 ASP C O 1
ATOM 5145 N N . ILE E 1 113 ? 100.163 194.700 224.834 1.00 40.00 99 ILE C N 1
ATOM 5146 C CA . ILE E 1 113 ? 101.543 195.038 224.506 1.00 40.00 99 ILE C CA 1
ATOM 5147 C C . ILE E 1 113 ? 102.235 195.710 225.686 1.00 40.00 99 ILE C C 1
ATOM 5148 O O . ILE E 1 113 ? 103.392 195.398 226.004 1.00 40.00 99 ILE C O 1
ATOM 5153 N N . GLU E 1 114 ? 101.528 196.606 226.378 1.00 43.83 100 GLU C N 1
ATOM 5154 C CA . GLU E 1 114 ? 102.103 197.262 227.549 1.00 43.83 100 GLU C CA 1
ATOM 5155 C C . GLU E 1 114 ? 102.319 196.284 228.706 1.00 43.83 100 GLU C C 1
ATOM 5156 O O . GLU E 1 114 ? 103.330 196.372 229.418 1.00 43.83 100 GLU C O 1
ATOM 5162 N N . ALA E 1 115 ? 101.414 195.312 228.858 1.00 43.61 101 ALA C N 1
ATOM 5163 C CA . ALA E 1 115 ? 101.601 194.239 229.823 1.00 43.61 101 ALA C CA 1
ATOM 5164 C C . ALA E 1 115 ? 102.794 193.381 229.463 1.00 43.61 101 ALA C C 1
ATOM 5165 O O . ALA E 1 115 ? 103.594 193.060 230.328 1.00 43.61 101 ALA C O 1
ATOM 5167 N N . ALA E 1 116 ? 102.976 193.072 228.182 1.00 46.85 102 ALA C N 1
ATOM 5168 C CA . ALA E 1 116 ? 104.140 192.303 227.760 1.00 46.85 102 ALA C CA 1
ATOM 5169 C C . ALA E 1 116 ? 105.448 193.056 227.975 1.00 46.85 102 ALA C C 1
ATOM 5170 O O . ALA E 1 116 ? 106.494 192.433 228.168 1.00 46.85 102 ALA C O 1
ATOM 5172 N N . ARG E 1 117 ? 105.411 194.382 227.969 1.00 50.40 103 ARG C N 1
ATOM 5173 C CA . ARG E 1 117 ? 106.643 195.111 228.232 1.00 50.40 103 ARG C CA 1
ATOM 5174 C C . ARG E 1 117 ? 106.932 195.313 229.721 1.00 50.40 103 ARG C C 1
ATOM 5175 O O . ARG E 1 117 ? 108.102 195.442 230.083 1.00 50.40 103 ARG C O 1
ATOM 5183 N N . THR E 1 118 ? 105.926 195.356 230.602 1.00 48.96 104 THR C N 1
ATOM 5184 C CA . THR E 1 118 ? 106.219 195.592 232.020 1.00 48.96 104 THR C CA 1
ATOM 5185 C C . THR E 1 118 ? 105.866 194.429 232.943 1.00 48.96 104 THR C C 1
ATOM 5186 O O . THR E 1 118 ? 106.720 193.938 233.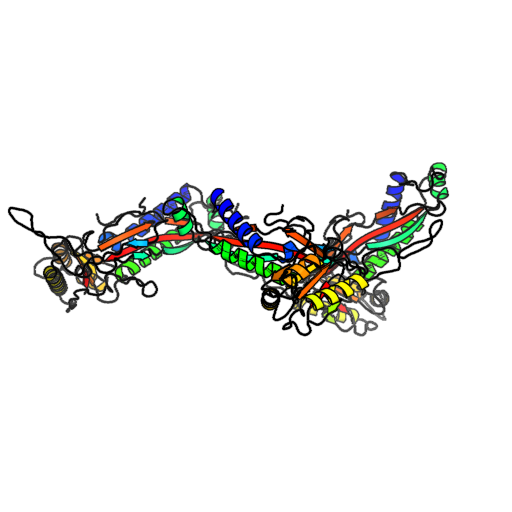682 1.00 48.96 104 THR C O 1
ATOM 5190 N N . HIS E 1 119 ? 104.640 193.948 232.859 1.00 49.95 105 HIS C N 1
ATOM 5191 C CA . HIS E 1 119 ? 103.920 192.907 233.594 1.00 49.95 105 HIS C CA 1
ATOM 5192 C C . HIS E 1 119 ? 104.210 191.601 232.866 1.00 49.95 105 HIS C C 1
ATOM 5193 O O . HIS E 1 119 ? 105.341 191.453 232.394 1.00 49.95 105 HIS C O 1
ATOM 5200 N N . ASN E 1 120 ? 103.358 190.581 233.033 1.00 57.77 106 ASN C N 1
ATOM 5201 C CA . ASN E 1 120 ? 103.474 189.272 232.375 1.00 57.77 106 ASN C CA 1
ATOM 5202 C C . ASN E 1 120 ? 103.897 189.351 230.912 1.00 57.77 106 ASN C C 1
ATOM 5203 O O . ASN E 1 120 ? 103.183 189.882 230.061 1.00 57.77 106 ASN C O 1
ATOM 5208 N N . MET E 1 121 ? 105.041 188.735 230.649 1.00 54.63 107 MET C N 1
ATOM 5209 C CA . MET E 1 121 ? 106.004 189.040 229.592 1.00 54.63 107 MET C CA 1
ATOM 5210 C C . MET E 1 121 ? 105.834 188.608 228.130 1.00 54.63 107 MET C C 1
ATOM 5211 O O . MET E 1 121 ? 106.154 189.427 227.261 1.00 54.63 107 MET C O 1
ATOM 5216 N N . PRO E 1 122 ? 105.420 187.376 227.781 1.00 53.73 108 PRO C N 1
ATOM 5217 C CA . PRO E 1 122 ? 105.830 186.833 226.472 1.00 53.73 108 PRO C CA 1
ATOM 5218 C C . PRO E 1 122 ? 105.145 187.382 225.219 1.00 53.73 108 PRO C C 1
ATOM 5219 O O . PRO E 1 122 ? 105.635 187.010 224.144 1.00 53.73 108 PRO C O 1
ATOM 5223 N N . LEU E 1 123 ? 104.130 188.265 225.290 1.00 48.11 109 LEU C N 1
ATOM 5224 C CA . LEU E 1 123 ? 103.482 188.869 224.100 1.00 48.11 109 LEU C CA 1
ATOM 5225 C C . LEU E 1 123 ? 102.876 187.817 223.166 1.00 48.11 109 LEU C C 1
ATOM 5226 O O . LEU E 1 123 ? 103.522 187.390 222.216 1.00 48.11 109 LEU C O 1
ATOM 5231 N N . ASP E 1 124 ? 101.805 187.203 223.651 1.00 45.22 110 ASP C N 1
ATOM 5232 C CA . ASP E 1 124 ? 100.999 186.242 222.905 1.00 45.22 110 ASP C CA 1
ATOM 5233 C C . ASP E 1 124 ? 100.716 186.670 221.469 1.00 45.22 110 ASP C C 1
ATOM 5234 O O . ASP E 1 124 ? 100.134 187.726 221.216 1.00 45.22 110 ASP C O 1
ATOM 5239 N N . VAL E 1 125 ? 101.127 185.816 220.536 1.00 44.86 111 VAL C N 1
ATOM 5240 C CA . VAL E 1 125 ? 101.079 186.040 219.098 1.00 44.86 111 VAL C CA 1
ATOM 5241 C C . VAL E 1 125 ? 100.156 185.008 218.479 1.00 44.86 111 VAL C C 1
ATOM 5242 O O . VAL E 1 125 ? 100.333 184.606 217.327 1.00 44.86 111 VAL C O 1
ATOM 5246 N N . SER E 1 126 ? 99.166 184.579 219.256 1.00 42.75 112 SER C N 1
ATOM 5247 C CA . SER E 1 126 ? 98.223 183.571 218.805 1.00 42.75 112 SER C CA 1
ATOM 5248 C C . SER E 1 126 ? 97.319 184.089 217.698 1.00 42.75 112 SER C C 1
ATOM 5249 O O . SER E 1 126 ? 96.879 183.312 216.844 1.00 42.75 112 SER C O 1
ATOM 5252 N N . ALA E 1 127 ? 97.021 185.386 217.709 1.00 39.61 113 ALA C N 1
ATOM 5253 C CA . ALA E 1 127 ? 96.258 185.988 216.625 1.00 39.61 113 ALA C CA 1
ATOM 5254 C C . ALA E 1 127 ? 97.051 185.999 215.324 1.00 39.61 113 ALA C C 1
ATOM 5255 O O . ALA E 1 127 ? 96.484 185.786 214.250 1.00 39.61 113 ALA C O 1
ATOM 5257 N N . ALA E 1 128 ? 98.362 186.240 215.411 1.00 39.35 114 ALA C N 1
ATOM 5258 C CA . ALA E 1 128 ? 99.241 186.134 214.252 1.00 39.35 114 ALA C CA 1
ATOM 5259 C C . ALA E 1 128 ? 99.306 184.718 213.713 1.00 39.35 114 ALA C C 1
ATOM 5260 O O . ALA E 1 128 ? 99.359 184.520 212.498 1.00 39.35 114 ALA C O 1
ATOM 5262 N N . ALA E 1 129 ? 99.331 183.726 214.605 1.00 40.95 115 ALA C N 1
ATOM 5263 C CA . ALA E 1 129 ? 99.321 182.330 214.189 1.00 40.95 115 ALA C CA 1
ATOM 5264 C C . ALA E 1 129 ? 98.015 181.957 213.499 1.00 40.95 115 ALA C C 1
ATOM 5265 O O . ALA E 1 129 ? 98.026 181.240 212.496 1.00 40.95 115 ALA C O 1
ATOM 5267 N N . GLY E 1 130 ? 96.885 182.437 214.020 1.00 40.54 116 GLY C N 1
ATOM 5268 C CA . GLY E 1 130 ? 95.608 182.172 213.376 1.00 40.54 116 GLY C CA 1
ATOM 5269 C C . GLY E 1 130 ? 95.471 182.846 212.024 1.00 40.54 116 GLY C C 1
ATOM 5270 O O . GLY E 1 130 ? 94.965 182.246 211.069 1.00 40.54 116 GLY C O 1
ATOM 5271 N N . ALA E 1 131 ? 95.942 184.091 211.922 1.00 39.28 117 ALA C N 1
ATOM 5272 C CA . ALA E 1 131 ? 95.922 184.808 210.654 1.00 39.28 117 ALA C CA 1
ATOM 5273 C C . ALA E 1 131 ? 96.856 184.173 209.635 1.00 39.28 117 ALA C C 1
ATOM 5274 O O . ALA E 1 131 ? 96.510 184.076 208.456 1.00 39.28 117 ALA C O 1
ATOM 5276 N N . ALA E 1 132 ? 98.040 183.741 210.067 1.00 40.54 118 ALA C N 1
ATOM 5277 C CA . ALA E 1 132 ? 98.975 183.087 209.167 1.00 40.54 118 ALA C CA 1
ATOM 5278 C C . ALA E 1 132 ? 98.473 181.726 208.724 1.00 40.54 118 ALA C C 1
ATOM 5279 O O . ALA E 1 132 ? 98.722 181.333 207.584 1.00 40.54 118 ALA C O 1
ATOM 5281 N N . ALA E 1 133 ? 97.767 181.003 209.596 1.00 41.47 119 ALA C N 1
ATOM 5282 C CA . ALA E 1 133 ? 97.137 179.751 209.196 1.00 41.47 119 ALA C CA 1
ATOM 5283 C C . ALA E 1 133 ? 96.046 179.974 208.160 1.00 41.47 119 ALA C C 1
ATOM 5284 O O . ALA E 1 133 ? 95.939 179.210 207.194 1.00 41.47 119 ALA C O 1
ATOM 5286 N N . LEU E 1 134 ? 95.241 181.025 208.336 1.00 41.84 120 LEU C N 1
ATOM 5287 C CA . LEU E 1 134 ? 94.203 181.342 207.357 1.00 41.84 120 LEU C CA 1
ATOM 5288 C C . LEU E 1 134 ? 94.797 181.787 206.026 1.00 41.84 120 LEU C C 1
ATOM 5289 O O . LEU E 1 134 ? 94.296 181.412 204.960 1.00 41.84 120 LEU C O 1
ATOM 5294 N N . CYS E 1 135 ? 95.881 182.559 206.074 1.00 43.53 121 CYS C N 1
ATOM 5295 C CA . CYS E 1 135 ? 96.556 183.009 204.863 1.00 43.53 121 CYS C CA 1
ATOM 5296 C C . CYS E 1 135 ? 97.238 181.853 204.139 1.00 43.53 121 CYS C C 1
ATOM 5297 O O . CYS E 1 135 ? 97.224 181.797 202.906 1.00 43.53 121 CYS C O 1
ATOM 5300 N N . ALA E 1 136 ? 97.806 180.902 204.887 1.00 44.67 122 ALA C N 1
ATOM 5301 C CA . ALA E 1 136 ? 98.421 179.727 204.281 1.00 44.67 122 ALA C CA 1
ATOM 5302 C C . ALA E 1 136 ? 97.386 178.801 203.653 1.00 44.67 122 ALA C C 1
ATOM 5303 O O . ALA E 1 136 ? 97.626 178.242 202.576 1.00 44.67 122 ALA C O 1
ATOM 5305 N N . GLN E 1 137 ? 96.229 178.628 204.296 1.00 46.68 123 GLN C N 1
ATOM 5306 C CA . GLN E 1 137 ? 95.212 177.787 203.682 1.00 46.68 123 GLN C CA 1
ATOM 5307 C C . GLN E 1 137 ? 94.561 178.480 202.494 1.00 46.68 123 GLN C C 1
ATOM 5308 O O . GLN E 1 137 ? 94.125 177.806 201.559 1.00 46.68 123 GLN C O 1
ATOM 5314 N N . GLN E 1 138 ? 94.541 179.814 202.478 1.00 46.42 124 GLN C N 1
ATOM 5315 C CA . GLN E 1 138 ? 94.095 180.520 201.287 1.00 46.42 124 GLN C CA 1
ATOM 5316 C C . GLN E 1 138 ? 95.105 180.405 200.153 1.00 46.42 124 GLN C C 1
ATOM 5317 O O . GLN E 1 138 ? 94.703 180.337 198.989 1.00 46.42 124 GLN C O 1
ATOM 5323 N N . GLU E 1 139 ? 96.405 180.380 200.470 1.00 45.80 125 GLU C N 1
ATOM 5324 C CA . GLU E 1 139 ? 97.423 180.160 199.444 1.00 45.80 125 GLU C CA 1
ATOM 5325 C C . GLU E 1 139 ? 97.302 178.773 198.836 1.00 45.80 125 GLU C C 1
ATOM 5326 O O . GLU E 1 139 ? 97.359 178.613 197.611 1.00 45.80 125 GLU C O 1
ATOM 5332 N N . ASP E 1 140 ? 97.088 177.767 199.680 1.00 47.88 126 ASP C N 1
ATOM 5333 C CA . ASP E 1 140 ? 96.906 176.406 199.196 1.00 47.88 126 ASP C CA 1
ATOM 5334 C C . ASP E 1 140 ? 95.611 176.254 198.411 1.00 47.88 126 ASP C C 1
ATOM 5335 O O . ASP E 1 140 ? 95.570 175.514 197.429 1.00 47.88 126 ASP C O 1
ATOM 5340 N N . GLU E 1 141 ? 94.550 176.943 198.825 1.00 48.20 127 GLU C N 1
ATOM 5341 C CA . GLU E 1 141 ? 93.310 176.940 198.063 1.00 48.20 127 GLU C CA 1
ATOM 5342 C C . GLU E 1 141 ? 93.479 177.602 196.703 1.00 48.20 127 GLU C C 1
ATOM 5343 O O . GLU E 1 141 ? 92.937 177.116 195.712 1.00 48.20 127 GLU C O 1
ATOM 5349 N N . LEU E 1 142 ? 94.247 178.692 196.636 1.00 45.26 128 LEU C N 1
ATOM 5350 C CA . LEU E 1 142 ? 94.551 179.335 195.360 1.00 45.26 128 LEU C CA 1
ATOM 5351 C C . LEU E 1 142 ? 95.386 178.435 194.457 1.00 45.26 128 LEU C C 1
ATOM 5352 O O . LEU E 1 142 ? 95.189 178.417 193.240 1.00 45.26 128 LEU C O 1
ATOM 5357 N N . ILE E 1 143 ? 96.310 177.674 195.040 1.00 43.73 129 ILE C N 1
ATOM 5358 C CA . ILE E 1 143 ? 97.143 176.767 194.259 1.00 43.73 129 ILE C CA 1
ATOM 5359 C C . ILE E 1 143 ? 96.331 175.585 193.741 1.00 43.73 129 ILE C C 1
ATOM 5360 O O . ILE E 1 143 ? 96.472 175.186 192.586 1.00 43.73 129 ILE C O 1
ATOM 5365 N N . PHE E 1 144 ? 95.442 175.027 194.552 1.00 44.39 130 PHE C N 1
ATOM 5366 C CA . PHE E 1 144 ? 94.751 173.843 194.058 1.00 44.39 130 PHE C CA 1
ATOM 5367 C C . PHE E 1 144 ? 93.446 174.154 193.334 1.00 44.39 130 PHE C C 1
ATOM 5368 O O . PHE E 1 144 ? 93.150 173.521 192.321 1.00 44.39 130 PHE C O 1
ATOM 5376 N N . TYR E 1 145 ? 92.651 175.111 193.808 1.00 48.11 131 TYR C N 1
ATOM 5377 C CA . TYR E 1 145 ? 91.397 175.494 193.149 1.00 48.11 131 TYR C CA 1
ATOM 5378 C C . TYR E 1 145 ? 91.405 177.002 192.993 1.00 48.11 131 TYR C C 1
ATOM 5379 O O . TYR E 1 145 ? 90.854 177.682 193.861 1.00 48.11 131 TYR C O 1
ATOM 5388 N N . GLY E 1 146 ? 91.956 177.502 191.893 1.00 52.24 132 GLY C N 1
ATOM 5389 C CA . GLY E 1 146 ? 92.229 178.920 191.766 1.00 52.24 132 GLY C CA 1
ATOM 5390 C C . GLY E 1 146 ? 90.979 179.775 191.703 1.00 52.24 132 GLY C C 1
ATOM 5391 O O . GLY E 1 146 ? 89.870 179.291 191.483 1.00 52.24 132 GLY C O 1
ATOM 5392 N N . ASP E 1 147 ? 91.176 181.066 191.940 1.00 56.04 133 ASP C N 1
ATOM 5393 C CA . ASP E 1 147 ? 90.086 182.022 192.104 1.00 56.04 133 ASP C CA 1
ATOM 5394 C C . ASP E 1 147 ? 89.363 182.235 190.782 1.00 56.04 133 ASP C C 1
ATOM 5395 O O . ASP E 1 147 ? 89.896 182.869 189.869 1.00 56.04 133 ASP C O 1
ATOM 5400 N N . ALA E 1 148 ? 88.151 181.693 190.678 1.00 56.58 134 ALA C N 1
ATOM 5401 C CA . ALA E 1 148 ? 87.381 181.815 189.447 1.00 56.58 134 ALA C CA 1
ATOM 5402 C C . ALA E 1 148 ? 86.831 183.220 189.253 1.00 56.58 134 ALA C C 1
ATOM 5403 O O . ALA E 1 148 ? 86.572 183.622 188.114 1.00 56.58 134 ALA C O 1
ATOM 5405 N N . ARG E 1 149 ? 86.608 183.960 190.344 1.00 58.39 135 ARG C N 1
ATOM 5406 C CA . ARG E 1 149 ? 86.244 185.368 190.227 1.00 58.39 135 ARG C CA 1
ATOM 5407 C C . ARG E 1 149 ? 87.382 186.178 189.622 1.00 58.39 135 ARG C C 1
ATOM 5408 O O . ARG E 1 149 ? 87.162 187.016 188.740 1.00 58.39 135 ARG C O 1
ATOM 5416 N N . LEU E 1 150 ? 88.608 185.899 190.037 1.00 53.58 136 LEU C N 1
ATOM 5417 C CA . LEU E 1 150 ? 89.767 186.602 189.520 1.00 53.58 136 LEU C CA 1
ATOM 5418 C C . LEU E 1 150 ? 90.373 185.917 188.309 1.00 53.58 136 LEU C C 1
ATOM 5419 O O . LEU E 1 150 ? 91.352 186.421 187.759 1.00 53.58 136 LEU C O 1
ATOM 5424 N N . GLY E 1 151 ? 89.819 184.789 187.879 1.00 51.46 137 GLY C N 1
ATOM 5425 C CA . GLY E 1 151 ? 90.290 184.150 186.673 1.00 51.46 137 GLY C CA 1
ATOM 5426 C C . GLY E 1 151 ? 91.529 183.304 186.818 1.00 51.46 137 GLY C C 1
ATOM 5427 O O . GLY E 1 151 ? 92.224 183.080 185.828 1.00 51.46 137 GLY C O 1
ATOM 5428 N N . TYR E 1 152 ? 91.848 182.849 188.022 1.00 48.43 138 TYR C N 1
ATOM 5429 C CA . TYR E 1 152 ? 92.999 181.989 188.233 1.00 48.43 138 TYR C CA 1
ATOM 5430 C C . TYR E 1 152 ? 92.584 180.531 188.166 1.00 48.43 138 TYR C C 1
ATOM 5431 O O . TYR E 1 152 ? 91.493 180.164 188.600 1.00 48.43 138 TYR C O 1
ATOM 5440 N N . GLU E 1 153 ? 93.454 179.704 187.604 1.00 52.38 139 GLU C N 1
ATOM 5441 C CA . GLU E 1 153 ? 93.229 178.270 187.529 1.00 52.38 139 GLU C CA 1
ATOM 5442 C C . GLU E 1 153 ? 94.147 177.582 188.520 1.00 52.38 139 GLU C C 1
ATOM 5443 O O . GLU E 1 153 ? 95.331 177.908 188.602 1.00 52.38 139 GLU C O 1
ATOM 5449 N N . GLY E 1 154 ? 93.594 176.656 189.287 1.00 47.07 140 GLY C N 1
ATOM 5450 C CA . GLY E 1 154 ? 94.388 175.844 190.172 1.00 47.07 140 GLY C CA 1
ATOM 5451 C C . GLY E 1 154 ? 94.927 174.625 189.469 1.00 47.07 140 GLY C C 1
ATOM 5452 O O . GLY E 1 154 ? 94.759 174.440 188.269 1.00 47.07 140 GLY C O 1
ATOM 5453 N N . LEU E 1 155 ? 95.615 173.789 190.242 1.00 44.56 141 LEU C N 1
ATOM 5454 C CA . LEU E 1 155 ? 96.061 172.503 189.727 1.00 44.56 141 LEU C CA 1
ATOM 5455 C C . LEU E 1 155 ? 94.888 171.583 189.438 1.00 44.56 141 LEU C C 1
ATOM 5456 O O . LEU E 1 155 ? 94.928 170.824 188.470 1.00 44.56 141 LEU C O 1
ATOM 5461 N N . MET E 1 156 ? 93.830 171.654 190.233 1.00 47.69 142 MET C N 1
ATOM 5462 C CA . MET E 1 156 ? 92.690 170.778 190.043 1.00 47.69 142 MET C CA 1
ATOM 5463 C C . MET E 1 156 ? 91.675 171.309 189.053 1.00 47.69 142 MET C C 1
ATOM 5464 O O . MET E 1 156 ? 90.753 170.578 188.692 1.00 47.69 142 MET C O 1
ATOM 5469 N N . THR E 1 157 ? 91.808 172.554 188.609 1.00 49.36 143 THR C N 1
ATOM 5470 C CA . THR E 1 157 ? 90.799 173.170 187.759 1.00 49.36 143 THR C CA 1
ATOM 5471 C C . THR E 1 157 ? 91.363 173.657 186.439 1.00 49.36 143 THR C C 1
ATOM 5472 O O . THR E 1 157 ? 90.656 174.361 185.715 1.00 49.36 143 THR C O 1
ATOM 5476 N N . ALA E 1 158 ? 92.609 173.323 186.119 1.00 49.64 144 ALA C N 1
ATOM 5477 C CA . ALA E 1 158 ? 93.236 173.835 184.910 1.00 49.64 144 ALA C CA 1
ATOM 5478 C C . ALA E 1 158 ? 92.616 173.193 183.683 1.00 49.64 144 ALA C C 1
ATOM 5479 O O . ALA E 1 158 ? 92.456 171.977 183.624 1.00 49.64 144 ALA C O 1
ATOM 5481 N N . ASN E 1 159 ? 92.206 174.020 182.732 1.00 53.45 145 ASN C N 1
ATOM 5482 C CA . ASN E 1 159 ? 91.734 173.508 181.459 1.00 53.45 145 ASN C CA 1
ATOM 5483 C C . ASN E 1 159 ? 92.902 172.914 180.695 1.00 53.45 145 ASN C C 1
ATOM 5484 O O . ASN E 1 159 ? 94.032 173.396 180.784 1.00 53.45 145 ASN C O 1
ATOM 5489 N N . GLY E 1 160 ? 92.625 171.877 179.915 1.00 51.19 146 GLY C N 1
ATOM 5490 C CA . GLY E 1 160 ? 93.741 171.082 179.465 1.00 51.19 146 GLY C CA 1
ATOM 5491 C C . GLY E 1 160 ? 94.301 170.301 180.628 1.00 51.19 146 GLY C C 1
ATOM 5492 O O . GLY E 1 160 ? 95.320 170.650 181.190 1.00 51.19 146 GLY C O 1
ATOM 5493 N N . ARG E 1 161 ? 93.558 169.354 181.132 1.00 48.58 147 ARG C N 1
ATOM 5494 C CA . ARG E 1 161 ? 94.038 168.566 182.246 1.00 48.58 147 ARG C CA 1
ATOM 5495 C C . ARG E 1 161 ? 93.982 167.117 181.833 1.00 48.58 147 ARG C C 1
ATOM 5496 O O . ARG E 1 161 ? 93.019 166.686 181.197 1.00 48.58 147 ARG C O 1
ATOM 5504 N N . LEU E 1 162 ? 95.021 166.376 182.160 1.00 45.81 148 LEU C N 1
ATOM 5505 C CA . LEU E 1 162 ? 94.867 164.942 182.093 1.00 45.81 148 LEU C CA 1
ATOM 5506 C C . LEU E 1 162 ? 93.996 164.503 183.253 1.00 45.81 148 LEU C C 1
ATOM 5507 O O . LEU E 1 162 ? 94.010 165.099 184.327 1.00 45.81 148 LEU C O 1
ATOM 5512 N N . THR E 1 163 ? 93.211 163.466 183.026 1.00 50.03 149 THR C N 1
ATOM 5513 C CA . THR E 1 163 ? 92.245 163.032 184.018 1.00 50.03 149 THR C CA 1
ATOM 5514 C C . THR E 1 163 ? 92.180 161.519 183.992 1.00 50.03 149 THR C C 1
ATOM 5515 O O . THR E 1 163 ? 91.904 160.930 182.944 1.00 50.03 149 THR C O 1
ATOM 5519 N N . VAL E 1 164 ? 92.474 160.887 185.119 1.00 49.96 150 VAL C N 1
ATOM 5520 C CA . VAL E 1 164 ? 92.203 159.460 185.232 1.00 49.96 150 VAL C CA 1
ATOM 5521 C C . VAL E 1 164 ? 91.147 159.294 186.315 1.00 49.96 150 VAL C C 1
ATOM 5522 O O . VAL E 1 164 ? 91.101 160.099 187.253 1.00 49.96 150 VAL C O 1
ATOM 5526 N N . PRO E 1 165 ? 90.242 158.332 186.198 1.00 52.84 151 PRO C N 1
ATOM 5527 C CA . PRO E 1 165 ? 89.323 158.063 187.300 1.00 52.84 151 PRO C CA 1
ATOM 5528 C C . PRO E 1 165 ? 90.055 157.424 188.463 1.00 52.84 151 PRO C C 1
ATOM 5529 O O . PRO E 1 165 ? 91.139 156.859 188.318 1.00 52.84 151 PRO C O 1
ATOM 5533 N N . LEU E 1 166 ? 89.463 157.576 189.645 1.00 55.41 152 LEU C N 1
ATOM 5534 C CA . LEU E 1 166 ? 89.956 156.859 190.812 1.00 55.41 152 LEU C CA 1
ATOM 5535 C C . LEU E 1 166 ? 89.780 155.363 190.640 1.00 55.41 152 LEU C C 1
ATOM 5536 O O . LEU E 1 166 ? 90.692 154.584 190.932 1.00 55.41 152 LEU C O 1
ATOM 5541 N N . GLY E 1 167 ? 88.630 154.948 190.124 1.00 58.45 153 GLY C N 1
ATOM 5542 C CA . GLY E 1 167 ? 88.320 153.545 190.166 1.00 58.45 153 GLY C CA 1
ATOM 5543 C C . GLY E 1 167 ? 87.962 153.150 191.584 1.00 58.45 153 GLY C C 1
ATOM 5544 O O . GLY E 1 167 ? 87.456 153.948 192.375 1.00 58.45 153 GLY C O 1
ATOM 5545 N N . ASP E 1 168 ? 88.240 151.898 191.913 1.00 59.47 154 ASP C N 1
ATOM 5546 C CA . ASP E 1 168 ? 87.956 151.375 193.242 1.00 59.47 154 ASP C CA 1
ATOM 5547 C C . ASP E 1 168 ? 89.204 151.559 194.088 1.00 59.47 154 ASP C C 1
ATOM 5548 O O . ASP E 1 168 ? 90.158 150.793 193.976 1.00 59.47 154 ASP C O 1
ATOM 5553 N N . TRP E 1 169 ? 89.193 152.564 194.954 1.00 55.37 155 TRP C N 1
ATOM 5554 C CA . TRP E 1 169 ? 90.284 152.759 195.893 1.00 55.37 155 TRP C CA 1
ATOM 5555 C C . TRP E 1 169 ? 90.128 151.933 197.153 1.00 55.37 155 TRP C C 1
ATOM 5556 O O . TRP E 1 169 ? 91.065 151.860 197.948 1.00 55.37 155 TRP C O 1
ATOM 5567 N N . THR E 1 170 ? 88.965 151.334 197.365 1.00 59.64 156 THR C N 1
ATOM 5568 C CA . THR E 1 170 ? 88.755 150.418 198.480 1.00 59.64 156 THR C CA 1
ATOM 5569 C C . THR E 1 170 ? 89.012 148.978 198.037 1.00 59.64 156 THR C C 1
ATOM 5570 O O . THR E 1 170 ? 88.127 148.124 198.014 1.00 59.64 156 THR C O 1
ATOM 5574 N N . SER E 1 171 ? 90.252 148.737 197.658 1.00 58.63 157 SER C N 1
ATOM 5575 C CA . SER E 1 171 ? 90.754 147.437 197.242 1.00 58.63 157 SER C CA 1
ATOM 5576 C C . SER E 1 171 ? 92.135 147.296 197.868 1.00 58.63 157 SER C C 1
ATOM 5577 O O . SER E 1 171 ? 92.575 148.240 198.529 1.00 58.63 157 SER C O 1
ATOM 5580 N N . PRO E 1 172 ? 92.804 146.124 197.790 1.00 57.08 158 PRO C N 1
ATOM 5581 C CA . PRO E 1 172 ? 94.229 146.066 198.147 1.00 57.08 158 PRO C CA 1
ATOM 5582 C C . PRO E 1 172 ? 95.119 147.065 197.422 1.00 57.08 158 PRO C C 1
ATOM 5583 O O . PRO E 1 172 ? 95.797 147.835 198.099 1.00 57.08 158 PRO C O 1
ATOM 5587 N N . GLY E 1 173 ? 95.155 147.088 196.094 1.00 53.64 159 GLY C N 1
ATOM 5588 C CA . GLY E 1 173 ? 95.658 148.285 195.450 1.00 53.64 159 GLY C CA 1
ATOM 5589 C C . GLY E 1 173 ? 94.665 148.884 194.486 1.00 53.64 159 GLY C C 1
ATOM 5590 O O . GLY E 1 173 ? 94.367 148.290 193.447 1.00 53.64 159 GLY C O 1
ATOM 5591 N N . GLY E 1 174 ? 94.144 150.054 194.808 1.00 50.14 160 GLY C N 1
ATOM 5592 C CA . GLY E 1 174 ? 93.422 150.819 193.828 1.00 50.14 160 GLY C CA 1
ATOM 5593 C C . GLY E 1 174 ? 94.036 152.181 193.685 1.00 50.14 160 GLY C C 1
ATOM 5594 O O . GLY E 1 174 ? 93.893 152.841 192.658 1.00 50.14 160 GLY C O 1
ATOM 5595 N N . GLY E 1 175 ? 94.716 152.608 194.746 1.00 47.08 161 GLY C N 1
ATOM 5596 C CA . GLY E 1 175 ? 95.386 153.887 194.711 1.00 47.08 161 GLY C CA 1
ATOM 5597 C C . GLY E 1 175 ? 96.627 153.853 193.853 1.00 47.08 161 GLY C C 1
ATOM 5598 O O . GLY E 1 175 ? 96.858 154.760 193.050 1.00 47.08 161 GLY C O 1
ATOM 5599 N N . PHE E 1 176 ? 97.415 152.783 193.992 1.00 44.07 162 PHE C N 1
ATOM 5600 C CA . PHE E 1 176 ? 98.635 152.610 193.217 1.00 44.07 162 PHE C CA 1
ATOM 5601 C C . PHE E 1 176 ? 98.330 152.458 191.739 1.00 44.07 162 PHE C C 1
ATOM 5602 O O . PHE E 1 176 ? 99.067 152.970 190.901 1.00 44.07 162 PHE C O 1
ATOM 5610 N N . GLN E 1 177 ? 97.233 151.781 191.406 1.00 44.04 163 GLN C N 1
ATOM 5611 C CA . GLN E 1 177 ? 96.851 151.621 190.010 1.00 44.04 163 GLN C CA 1
ATOM 5612 C C . GLN E 1 177 ? 96.402 152.936 189.388 1.00 44.04 163 GLN C C 1
ATOM 5613 O O . GLN E 1 177 ? 96.658 153.183 188.205 1.00 44.04 163 GLN C O 1
ATOM 5619 N N . ALA E 1 178 ? 95.740 153.790 190.169 1.00 43.08 164 ALA C N 1
ATOM 5620 C CA . ALA E 1 178 ? 95.376 155.117 189.688 1.00 43.08 164 ALA C CA 1
ATOM 5621 C C . ALA E 1 178 ? 96.603 155.988 189.465 1.00 43.08 164 ALA C C 1
ATOM 5622 O O . ALA E 1 178 ? 96.658 156.737 188.486 1.00 43.08 164 ALA C O 1
ATOM 5624 N N . ILE E 1 179 ? 97.598 155.894 190.351 1.00 42.29 165 ILE C N 1
ATOM 5625 C CA . ILE E 1 179 ? 98.853 156.613 190.133 1.00 42.29 165 ILE C CA 1
ATOM 5626 C C . ILE E 1 179 ? 99.612 156.054 188.926 1.00 42.29 165 ILE C C 1
ATOM 5627 O O . ILE E 1 179 ? 100.254 156.811 188.191 1.00 42.29 165 ILE C O 1
ATOM 5632 N N . VAL E 1 180 ? 99.535 154.738 188.697 1.00 41.84 166 VAL C N 1
ATOM 5633 C CA . VAL E 1 180 ? 100.158 154.108 187.530 1.00 41.84 166 VAL C CA 1
ATOM 5634 C C . VAL E 1 180 ? 99.532 154.618 186.236 1.00 41.84 166 VAL C C 1
ATOM 5635 O O . VAL E 1 180 ? 100.243 154.989 185.295 1.00 41.84 166 VAL C O 1
ATOM 5639 N N . GLU E 1 181 ? 98.197 154.696 186.194 1.00 43.73 167 GLU C N 1
ATOM 5640 C CA . GLU E 1 181 ? 97.507 155.226 185.018 1.00 43.73 167 GLU C CA 1
ATOM 5641 C C . GLU E 1 181 ? 97.765 156.715 184.815 1.00 43.73 167 GLU C C 1
ATOM 5642 O O . GLU E 1 181 ? 97.898 157.175 183.673 1.00 43.73 167 GLU C O 1
ATOM 5648 N N . ALA E 1 182 ? 97.846 157.477 185.908 1.00 41.86 168 ALA C N 1
ATOM 5649 C CA . ALA E 1 182 ? 98.156 158.896 185.815 1.00 41.86 168 ALA C CA 1
ATOM 5650 C C . ALA E 1 182 ? 99.559 159.136 185.282 1.00 41.86 168 ALA C C 1
ATOM 5651 O O . ALA E 1 182 ? 99.748 159.975 184.402 1.00 41.86 168 ALA C O 1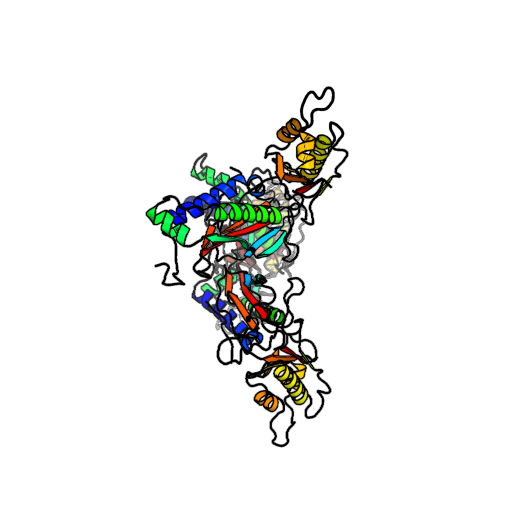
ATOM 5653 N N . THR E 1 183 ? 100.538 158.370 185.761 1.00 41.37 169 THR C N 1
ATOM 5654 C CA . THR E 1 183 ? 101.901 158.512 185.271 1.00 41.37 169 THR C CA 1
ATOM 5655 C C . THR E 1 183 ? 102.046 157.994 183.851 1.00 41.37 169 THR C C 1
ATOM 5656 O O . THR E 1 183 ? 102.894 158.494 183.109 1.00 41.37 169 THR C O 1
ATOM 5660 N N . ARG E 1 184 ? 101.225 157.017 183.453 1.00 42.20 170 ARG C N 1
ATOM 5661 C CA . ARG E 1 184 ? 101.200 156.587 182.061 1.00 42.20 170 ARG C CA 1
ATOM 5662 C C . ARG E 1 184 ? 100.705 157.697 181.146 1.00 42.20 170 ARG C C 1
ATOM 5663 O O . ARG E 1 184 ? 101.298 157.946 180.093 1.00 42.20 170 ARG C O 1
ATOM 5671 N N . LYS E 1 185 ? 99.624 158.380 181.539 1.00 42.34 171 LYS C N 1
ATOM 5672 C CA . LYS E 1 185 ? 99.113 159.497 180.746 1.00 42.34 171 LYS C CA 1
ATOM 5673 C C . LYS E 1 185 ? 100.093 160.662 180.695 1.00 42.34 171 LYS C C 1
ATOM 5674 O O . LYS E 1 185 ? 100.279 161.277 179.636 1.00 42.34 171 LYS C O 1
ATOM 5680 N N . LEU E 1 186 ? 100.749 160.951 181.819 1.00 40.43 172 LEU C N 1
ATOM 5681 C CA . LEU E 1 186 ? 101.731 162.025 181.866 1.00 40.43 172 LEU C CA 1
ATOM 5682 C C . LEU E 1 186 ? 102.949 161.701 181.017 1.00 40.43 172 LEU C C 1
ATOM 5683 O O . LEU E 1 186 ? 103.482 162.579 180.333 1.00 40.43 172 LEU C O 1
ATOM 5688 N N . ASN E 1 187 ? 103.363 160.434 181.012 1.00 42.08 173 ASN C N 1
ATOM 5689 C CA . ASN E 1 187 ? 104.451 159.974 180.164 1.00 42.08 173 ASN C CA 1
ATOM 5690 C C . ASN E 1 187 ? 104.068 160.036 178.693 1.00 42.08 173 ASN C C 1
ATOM 5691 O O . ASN E 1 187 ? 104.882 160.424 177.853 1.00 42.08 173 ASN C O 1
ATOM 5696 N N . GLU E 1 188 ? 102.825 159.691 178.366 1.00 42.70 174 GLU C N 1
ATOM 5697 C CA . GLU E 1 188 ? 102.355 159.772 176.992 1.00 42.70 174 GLU C CA 1
ATOM 5698 C C . GLU E 1 188 ? 102.120 161.196 176.517 1.00 42.70 174 GLU C C 1
ATOM 5699 O O . GLU E 1 188 ? 101.931 161.399 175.318 1.00 42.70 174 GLU C O 1
ATOM 5705 N N . GLN E 1 189 ? 102.130 162.183 177.402 1.00 42.93 175 GLN C N 1
ATOM 5706 C CA . GLN E 1 189 ? 102.173 163.564 176.956 1.00 42.93 175 GLN C CA 1
ATOM 5707 C C . GLN E 1 189 ? 103.579 164.126 176.943 1.00 42.93 175 GLN C C 1
ATOM 5708 O O . GLN E 1 189 ? 103.754 165.313 176.672 1.00 42.93 175 GLN C O 1
ATOM 5714 N N . GLY E 1 190 ? 104.581 163.309 177.223 1.00 40.11 176 GLY C N 1
ATOM 5715 C CA . GLY E 1 190 ? 105.937 163.793 177.242 1.00 40.11 176 GLY C CA 1
ATOM 5716 C C . GLY E 1 190 ? 106.351 164.454 178.526 1.00 40.11 176 GLY C C 1
ATOM 5717 O O . GLY E 1 190 ? 107.305 165.230 178.531 1.00 40.11 176 GLY C O 1
ATOM 5718 N N . HIS E 1 191 ? 105.661 164.177 179.617 1.00 40.16 177 HIS C N 1
ATOM 5719 C CA . HIS E 1 191 ? 105.989 164.743 180.914 1.00 40.16 177 HIS C CA 1
ATOM 5720 C C . HIS E 1 191 ? 106.458 163.615 181.817 1.00 40.16 177 HIS C C 1
ATOM 5721 O O . HIS E 1 191 ? 105.682 162.730 182.172 1.00 40.16 177 HIS C O 1
ATOM 5728 N N . PHE E 1 192 ? 107.710 163.660 182.205 1.00 40.14 178 PHE C N 1
ATOM 5729 C CA . PHE E 1 192 ? 108.387 162.520 182.790 1.00 40.14 178 PHE C CA 1
ATOM 5730 C C . PHE E 1 192 ? 108.829 162.843 184.201 1.00 40.14 178 PHE C C 1
ATOM 5731 O O . PHE E 1 192 ? 108.482 163.869 184.780 1.00 40.14 178 PHE C O 1
ATOM 5739 N N . GLY E 1 193 ? 109.585 161.919 184.755 1.00 42.13 179 GLY C N 1
ATOM 5740 C CA . GLY E 1 193 ? 110.568 162.277 185.731 1.00 42.13 179 GLY C CA 1
ATOM 5741 C C . GLY E 1 193 ? 109.983 162.197 187.097 1.00 42.13 179 GLY C C 1
ATOM 5742 O O . GLY E 1 193 ? 109.179 161.311 187.386 1.00 42.13 179 GLY C O 1
ATOM 5743 N N . PRO E 1 194 ? 110.425 163.080 187.990 1.00 40.78 180 PRO C N 1
ATOM 5744 C CA . PRO E 1 194 ? 109.859 163.099 189.338 1.00 40.78 180 PRO C CA 1
ATOM 5745 C C . PRO E 1 194 ? 108.420 163.575 189.278 1.00 40.78 180 PRO C C 1
ATOM 5746 O O . PRO E 1 194 ? 108.116 164.624 188.718 1.00 40.78 180 PRO C O 1
ATOM 5750 N N . TYR E 1 195 ? 107.534 162.725 189.746 1.00 39.53 181 TYR C N 1
ATOM 5751 C CA . TYR E 1 195 ? 106.147 163.068 189.939 1.00 39.53 181 TYR C CA 1
ATOM 5752 C C . TYR E 1 195 ? 105.933 163.400 191.398 1.00 39.53 181 TYR C C 1
ATOM 5753 O O . TYR E 1 195 ? 106.623 162.889 192.280 1.00 39.53 181 TYR C O 1
ATOM 5762 N N . ALA E 1 196 ? 104.994 164.292 191.639 1.00 40.10 182 ALA C N 1
ATOM 5763 C CA . ALA E 1 196 ? 104.521 164.576 192.977 1.00 40.10 182 ALA C CA 1
ATOM 5764 C C . ALA E 1 196 ? 103.035 164.285 192.996 1.00 40.10 182 ALA C C 1
ATOM 5765 O O . ALA E 1 196 ? 102.312 164.680 192.085 1.00 40.10 182 ALA C O 1
ATOM 5767 N N . VAL E 1 197 ? 102.584 163.567 194.008 1.00 41.21 183 VAL C N 1
ATOM 5768 C CA . VAL E 1 197 ? 101.182 163.221 194.154 1.00 41.21 183 VAL C CA 1
ATOM 5769 C C . VAL E 1 197 ? 100.664 163.952 195.375 1.00 41.21 183 VAL C C 1
ATOM 5770 O O . VAL E 1 197 ? 101.282 163.896 196.436 1.00 41.21 183 VAL C O 1
ATOM 5774 N N . VAL E 1 198 ? 99.579 164.693 195.211 1.00 42.96 184 VAL C N 1
ATOM 5775 C CA . VAL E 1 198 ? 98.879 165.323 196.318 1.00 42.96 184 VAL C CA 1
ATOM 5776 C C . VAL E 1 198 ? 97.503 164.695 196.409 1.00 42.96 184 VAL C C 1
ATOM 5777 O O . VAL E 1 198 ? 96.758 164.680 195.430 1.00 42.96 184 VAL C O 1
ATOM 5781 N N . LEU E 1 199 ? 97.164 164.182 197.579 1.00 46.69 185 LEU C N 1
ATOM 5782 C CA . LEU E 1 199 ? 95.886 163.532 197.776 1.00 46.69 185 LEU C CA 1
ATOM 5783 C C . LEU E 1 199 ? 95.081 164.269 198.825 1.00 46.69 185 LEU C C 1
ATOM 5784 O O . LEU E 1 199 ? 95.614 165.014 199.641 1.00 46.69 185 LEU C O 1
ATOM 5789 N N . SER E 1 200 ? 93.779 164.060 198.784 1.00 50.74 186 SER C N 1
ATOM 5790 C CA . SER E 1 200 ? 92.936 164.469 199.880 1.00 50.74 186 SER C CA 1
ATOM 5791 C C . SER E 1 200 ? 93.198 163.550 201.072 1.00 50.74 186 SER C C 1
ATOM 5792 O O . SER E 1 200 ? 93.693 162.438 200.887 1.00 50.74 186 SER C O 1
ATOM 5795 N N . PRO E 1 201 ? 92.920 164.005 202.306 1.00 51.41 187 PRO C N 1
ATOM 5796 C CA . PRO E 1 201 ? 93.246 163.185 203.492 1.00 51.41 187 PRO C CA 1
ATOM 5797 C C . PRO E 1 201 ? 92.512 161.859 203.592 1.00 51.41 187 PRO C C 1
ATOM 5798 O O . PRO E 1 201 ? 93.036 160.938 204.230 1.00 51.41 187 PRO C O 1
ATOM 5802 N N . ARG E 1 202 ? 91.343 161.735 202.967 1.00 56.47 188 ARG C N 1
ATOM 5803 C CA . ARG E 1 202 ? 90.669 160.447 202.867 1.00 56.47 188 ARG C CA 1
ATOM 5804 C C . ARG E 1 202 ? 91.488 159.464 202.041 1.00 56.47 188 ARG C C 1
ATOM 5805 O O . ARG E 1 202 ? 91.749 158.333 202.474 1.00 56.47 188 ARG C O 1
ATOM 5813 N N . LEU E 1 203 ? 91.913 159.896 200.850 1.00 52.08 189 LEU C N 1
ATOM 5814 C CA . LEU E 1 203 ? 92.715 159.056 199.972 1.00 52.08 189 LEU C CA 1
ATOM 5815 C C . LEU E 1 203 ? 94.088 158.779 200.560 1.00 52.08 189 LEU C C 1
ATOM 5816 O O . LEU E 1 203 ? 94.567 157.649 200.491 1.00 52.08 189 LEU C O 1
ATOM 5821 N N . TYR E 1 204 ? 94.717 159.787 201.160 1.00 48.58 190 TYR C N 1
ATOM 5822 C CA . TYR E 1 204 ? 96.035 159.616 201.755 1.00 48.58 190 TYR C CA 1
ATOM 5823 C C . TYR E 1 204 ? 96.006 158.700 202.968 1.00 48.58 190 TYR C C 1
ATOM 5824 O O . TYR E 1 204 ? 96.988 158.004 203.236 1.00 48.58 190 TYR C O 1
ATOM 5833 N N . SER E 1 205 ? 94.916 158.714 203.728 1.00 52.37 191 SER C N 1
ATOM 5834 C CA . SER E 1 205 ? 94.793 157.798 204.850 1.00 52.37 191 SER C CA 1
ATOM 5835 C C . SER E 1 205 ? 94.443 156.391 204.399 1.00 52.37 191 SER C C 1
ATOM 5836 O O . SER E 1 205 ? 94.790 155.430 205.089 1.00 52.37 191 SER C O 1
ATOM 5839 N N . GLN E 1 206 ? 93.738 156.259 203.271 1.00 53.55 192 GLN C N 1
ATOM 5840 C CA . GLN E 1 206 ? 93.391 154.943 202.738 1.00 53.55 192 GLN C CA 1
ATOM 5841 C C . GLN E 1 206 ? 94.617 154.147 202.309 1.00 53.55 192 GLN C C 1
ATOM 5842 O O . GLN E 1 206 ? 94.598 152.917 202.352 1.00 53.55 192 GLN C O 1
ATOM 5848 N N . LEU E 1 207 ? 95.680 154.819 201.895 1.00 49.41 193 LEU C N 1
ATOM 5849 C CA . LEU E 1 207 ? 96.825 154.169 201.277 1.00 49.41 193 LEU C CA 1
ATOM 5850 C C . LEU E 1 207 ? 97.844 153.640 202.262 1.00 49.41 193 LEU C C 1
ATOM 5851 O O . LEU E 1 207 ? 98.845 153.070 201.832 1.00 49.41 193 LEU C O 1
ATOM 5856 N N . HIS E 1 208 ? 97.641 153.816 203.561 1.00 51.39 194 HIS C N 1
ATOM 5857 C CA . HIS E 1 208 ? 98.504 153.172 204.548 1.00 51.39 194 HIS C CA 1
ATOM 5858 C C . HIS E 1 208 ? 97.959 151.777 204.848 1.00 51.39 194 HIS C C 1
ATOM 5859 O O . HIS E 1 208 ? 97.472 151.475 205.933 1.00 51.39 194 HIS C O 1
ATOM 5866 N N . ARG E 1 209 ? 98.039 150.925 203.832 1.00 49.08 195 ARG C N 1
ATOM 5867 C CA . ARG E 1 209 ? 97.498 149.583 203.862 1.00 49.08 195 ARG C CA 1
ATOM 5868 C C . ARG E 1 209 ? 98.458 148.651 203.143 1.00 49.08 195 ARG C C 1
ATOM 5869 O O . ARG E 1 209 ? 99.359 149.080 202.425 1.00 49.08 195 ARG C O 1
ATOM 5877 N N . ILE E 1 210 ? 98.241 147.358 203.319 1.00 48.28 196 ILE C N 1
ATOM 5878 C CA . ILE E 1 210 ? 99.074 146.350 202.681 1.00 48.28 196 ILE C CA 1
ATOM 5879 C C . ILE E 1 210 ? 98.602 146.179 201.247 1.00 48.28 196 ILE C C 1
ATOM 5880 O O . ILE E 1 210 ? 97.426 145.899 201.002 1.00 48.28 196 ILE C O 1
ATOM 5885 N N . TYR E 1 211 ? 99.504 146.377 200.292 1.00 49.32 197 TYR C N 1
ATOM 5886 C CA . TYR E 1 211 ? 99.237 145.983 198.918 1.00 49.32 197 TYR C CA 1
ATOM 5887 C C . TYR E 1 211 ? 100.155 144.864 198.446 1.00 49.32 197 TYR C C 1
ATOM 5888 O O . TYR E 1 211 ? 99.674 143.817 198.014 1.00 49.32 197 TYR C O 1
ATOM 5897 N N . GLU E 1 212 ? 101.457 145.040 198.536 1.00 53.17 198 GLU C N 1
ATOM 5898 C CA . GLU E 1 212 ? 102.352 144.041 197.992 1.00 53.17 198 GLU C CA 1
ATOM 5899 C C . GLU E 1 212 ? 102.836 143.151 199.119 1.00 53.17 198 GLU C C 1
ATOM 5900 O O . GLU E 1 212 ? 102.948 143.579 200.268 1.00 53.17 198 GLU C O 1
ATOM 5906 N N . LYS E 1 213 ? 103.106 141.895 198.775 1.00 52.27 199 LYS C N 1
ATOM 5907 C CA . LYS E 1 213 ? 103.265 140.821 199.745 1.00 52.27 199 LYS C CA 1
ATOM 5908 C C . LYS E 1 213 ? 104.544 140.924 200.560 1.00 52.27 199 LYS C C 1
ATOM 5909 O O . LYS E 1 213 ? 104.684 140.201 201.547 1.00 52.27 199 LYS C O 1
ATOM 5915 N N . THR E 1 214 ? 105.454 141.824 200.201 1.00 51.86 200 THR C N 1
ATOM 5916 C CA . THR E 1 214 ? 106.641 142.132 200.978 1.00 51.86 200 THR C CA 1
ATOM 5917 C C . THR E 1 214 ? 106.354 142.976 202.212 1.00 51.86 200 THR C C 1
ATOM 5918 O O . THR E 1 214 ? 107.285 143.267 202.967 1.00 51.86 200 THR C O 1
ATOM 5922 N N . GLY E 1 215 ? 105.110 143.396 202.433 1.00 51.54 201 GLY C N 1
ATOM 5923 C CA . GLY E 1 215 ? 104.773 144.168 203.602 1.00 51.54 201 GLY C CA 1
ATOM 5924 C C . GLY E 1 215 ? 105.005 145.652 203.474 1.00 51.54 201 GLY C C 1
ATOM 5925 O O . GLY E 1 215 ? 104.771 146.382 204.441 1.00 51.54 201 GLY C O 1
ATOM 5926 N N . VAL E 1 216 ? 105.500 146.112 202.330 1.00 50.73 202 VAL C N 1
ATOM 5927 C CA . VAL E 1 216 ? 105.592 147.535 202.053 1.00 50.73 202 VAL C CA 1
ATOM 5928 C C . VAL E 1 216 ? 104.185 148.085 201.885 1.00 50.73 202 VAL C C 1
ATOM 5929 O O . VAL E 1 216 ? 103.339 147.469 201.227 1.00 50.73 202 VAL C O 1
ATOM 5933 N N . LEU E 1 217 ? 103.907 149.206 202.539 1.00 49.00 203 LEU C N 1
ATOM 5934 C CA . LEU E 1 217 ? 102.603 149.825 202.416 1.00 49.00 203 LEU C CA 1
ATOM 5935 C C . LEU E 1 217 ? 102.442 150.444 201.037 1.00 49.00 203 LEU C C 1
ATOM 5936 O O . LEU E 1 217 ? 103.418 150.783 200.369 1.00 49.00 203 LEU C O 1
ATOM 5941 N N . GLU E 1 218 ? 101.180 150.595 200.626 1.00 48.06 204 GLU C N 1
ATOM 5942 C CA . GLU E 1 218 ? 100.853 151.078 199.288 1.00 48.06 204 GLU C CA 1
ATOM 5943 C C . GLU E 1 218 ? 101.291 152.519 199.066 1.00 48.06 204 GLU C C 1
ATOM 5944 O O . GLU E 1 218 ? 101.640 152.892 197.939 1.00 48.06 204 GLU C O 1
ATOM 5950 N N . ILE E 1 219 ? 101.357 153.304 200.141 1.00 47.80 205 ILE C N 1
ATOM 5951 C CA . ILE E 1 219 ? 101.869 154.663 200.087 1.00 47.80 205 ILE C CA 1
ATOM 5952 C C . ILE E 1 219 ? 103.348 154.682 199.713 1.00 47.80 205 ILE C C 1
ATOM 5953 O O . ILE E 1 219 ? 103.786 155.557 198.967 1.00 47.80 205 ILE C O 1
ATOM 5958 N N . GLU E 1 220 ? 104.124 153.693 200.152 1.00 48.85 206 GLU C N 1
ATOM 5959 C CA . GLU E 1 220 ? 105.542 153.671 199.823 1.00 48.85 206 GLU C CA 1
ATOM 5960 C C . GLU E 1 220 ? 105.800 153.114 198.430 1.00 48.85 206 GLU C C 1
ATOM 5961 O O . GLU E 1 220 ? 106.794 153.485 197.799 1.00 48.85 206 GLU C O 1
ATOM 5967 N N . THR E 1 221 ? 104.928 152.229 197.944 1.00 46.90 207 THR C N 1
ATOM 5968 C CA . THR E 1 221 ? 104.965 151.817 196.544 1.00 46.90 207 THR C CA 1
ATOM 5969 C C . THR E 1 221 ? 104.677 152.996 195.615 1.00 46.90 207 THR C C 1
ATOM 5970 O O . THR E 1 221 ? 105.337 153.171 194.580 1.00 46.90 207 THR C O 1
ATOM 5974 N N . ILE E 1 222 ? 103.728 153.848 196.001 1.00 44.87 208 ILE C N 1
ATOM 5975 C CA . ILE E 1 222 ? 103.481 155.073 195.251 1.00 44.87 208 ILE C CA 1
ATOM 5976 C C . ILE E 1 222 ? 104.648 156.046 195.405 1.00 44.87 208 ILE C C 1
ATOM 5977 O O . ILE E 1 222 ? 105.011 156.747 194.457 1.00 44.87 208 ILE C O 1
ATOM 5982 N N . ARG E 1 223 ? 105.281 156.072 196.580 1.00 46.97 209 ARG C N 1
ATOM 5983 C CA . ARG E 1 223 ? 106.416 156.964 196.799 1.00 46.97 209 ARG C CA 1
ATOM 5984 C C . ARG E 1 223 ? 107.641 156.559 195.997 1.00 46.97 209 ARG C C 1
ATOM 5985 O O . ARG E 1 223 ? 108.444 157.422 195.632 1.00 46.97 209 ARG C O 1
ATOM 5993 N N . GLN E 1 224 ? 107.816 155.274 195.714 1.00 49.17 210 GLN C N 1
ATOM 5994 C CA . GLN E 1 224 ? 108.856 154.936 194.754 1.00 49.17 210 GLN C CA 1
ATOM 5995 C C . GLN E 1 224 ? 108.382 155.107 193.320 1.00 49.17 210 GLN C C 1
ATOM 5996 O O . GLN E 1 224 ? 109.215 155.160 192.413 1.00 49.17 210 GLN C O 1
ATOM 6002 N N . LEU E 1 225 ? 107.078 155.232 193.095 1.00 45.47 211 LEU C N 1
ATOM 6003 C CA . LEU E 1 225 ? 106.602 155.639 191.779 1.00 45.47 211 LEU C CA 1
ATOM 6004 C C . LEU E 1 225 ? 106.552 157.154 191.596 1.00 45.47 211 LEU C C 1
ATOM 6005 O O . LEU E 1 225 ? 106.734 157.640 190.478 1.00 45.47 211 LEU C O 1
ATOM 6010 N N . ALA E 1 226 ? 106.302 157.913 192.658 1.00 44.11 212 ALA C N 1
ATOM 6011 C CA . ALA E 1 226 ? 106.265 159.374 192.627 1.00 44.11 212 ALA C CA 1
ATOM 6012 C C . ALA E 1 226 ? 107.459 159.891 193.416 1.00 44.11 212 ALA C C 1
ATOM 6013 O O . ALA E 1 226 ? 107.388 160.046 194.633 1.00 44.11 212 ALA C O 1
ATOM 6015 N N . SER E 1 227 ? 108.547 160.178 192.703 1.00 45.64 213 SER C N 1
ATOM 6016 C CA . SER E 1 227 ? 109.840 160.416 193.333 1.00 45.64 213 SER C CA 1
ATOM 6017 C C . SER E 1 227 ? 109.897 161.718 194.120 1.00 45.64 213 SER C C 1
ATOM 6018 O O . SER E 1 227 ? 110.653 161.810 195.090 1.00 45.64 213 SER C O 1
ATOM 6021 N N . ASP E 1 228 ? 109.131 162.734 193.735 1.00 46.68 214 ASP C N 1
ATOM 6022 C CA . ASP E 1 228 ? 109.179 163.996 194.458 1.00 46.68 214 ASP C CA 1
ATOM 6023 C C . ASP E 1 228 ? 108.063 164.127 195.483 1.00 46.68 214 ASP C C 1
ATOM 6024 O O . ASP E 1 228 ? 107.640 165.238 195.804 1.00 46.68 214 ASP C O 1
ATOM 6029 N N . GLY E 1 229 ? 107.604 163.019 196.020 1.00 44.24 215 GLY C N 1
ATOM 6030 C CA . GLY E 1 229 ? 106.847 163.043 197.248 1.00 44.24 215 GLY C CA 1
ATOM 6031 C C . GLY E 1 229 ? 105.369 162.817 197.029 1.00 44.24 215 GLY C C 1
ATOM 6032 O O . GLY E 1 229 ? 104.790 163.217 196.016 1.00 44.24 215 GLY C O 1
ATOM 6033 N N . VAL E 1 230 ? 104.755 162.132 197.985 1.00 43.96 216 VAL C N 1
ATOM 6034 C CA . VAL E 1 230 ? 103.310 162.021 198.099 1.00 43.96 216 VAL C CA 1
ATOM 6035 C C . VAL E 1 230 ? 102.893 162.792 199.337 1.00 43.96 216 VAL C C 1
ATOM 6036 O O . VAL E 1 230 ? 103.413 162.557 200.430 1.00 43.96 216 VAL C O 1
ATOM 6040 N N . TYR E 1 231 ? 101.970 163.719 199.160 1.00 45.10 217 TYR C N 1
ATOM 6041 C CA . TYR E 1 231 ? 101.578 164.669 200.176 1.00 45.10 217 TYR C CA 1
ATOM 6042 C C . TYR E 1 231 ? 100.077 164.599 200.340 1.00 45.10 217 TYR C C 1
ATOM 6043 O O . TYR E 1 231 ? 99.360 164.123 199.464 1.00 45.10 217 TYR C O 1
ATOM 6052 N N . GLN E 1 232 ? 99.602 165.056 201.480 1.00 48.37 218 GLN C N 1
ATOM 6053 C CA . GLN E 1 232 ? 98.177 165.232 201.661 1.00 48.37 218 GLN C CA 1
ATOM 6054 C C . GLN E 1 232 ? 97.871 166.704 201.830 1.00 48.37 218 GLN C C 1
ATOM 6055 O O . GLN E 1 232 ? 98.675 167.468 202.364 1.00 48.37 218 GLN C O 1
ATOM 6061 N N . SER E 1 233 ? 96.707 167.097 201.343 1.00 48.56 219 SER C N 1
ATOM 6062 C CA . SER E 1 233 ? 96.258 168.470 201.454 1.00 48.56 219 SER C CA 1
ATOM 6063 C C . SER E 1 233 ? 94.799 168.454 201.844 1.00 48.56 219 SER C C 1
ATOM 6064 O O . SER E 1 233 ? 93.972 167.904 201.116 1.00 48.56 219 SER C O 1
ATOM 6067 N N . ASN E 1 234 ? 94.483 169.102 202.963 1.00 52.25 220 ASN C N 1
ATOM 6068 C CA . ASN E 1 234 ? 93.106 169.251 203.410 1.00 52.25 220 ASN C CA 1
ATOM 6069 C C . ASN E 1 234 ? 92.278 170.177 202.528 1.00 52.25 220 ASN C C 1
ATOM 6070 O O . ASN E 1 234 ? 91.052 170.175 202.650 1.00 52.25 220 ASN C O 1
ATOM 6075 N N . ARG E 1 235 ? 92.901 170.948 201.638 1.00 49.80 221 ARG C N 1
ATOM 6076 C CA . ARG E 1 235 ? 92.129 171.756 200.712 1.00 49.80 221 ARG C CA 1
ATOM 6077 C C . ARG E 1 235 ? 91.544 170.941 199.578 1.00 49.80 221 ARG C C 1
ATOM 6078 O O . ARG E 1 235 ? 90.610 171.411 198.927 1.00 49.80 221 ARG C O 1
ATOM 6086 N N . LEU E 1 236 ? 92.072 169.752 199.312 1.00 49.12 222 LEU C N 1
ATOM 6087 C CA . LEU E 1 236 ? 91.486 168.901 198.289 1.00 49.12 222 LEU C CA 1
ATOM 6088 C C . LEU E 1 236 ? 90.159 168.344 198.774 1.00 49.12 222 LEU C C 1
ATOM 6089 O O . LEU E 1 236 ? 90.030 167.916 199.921 1.00 49.12 222 LEU C O 1
ATOM 6094 N N . ARG E 1 237 ? 89.180 168.324 197.882 1.00 51.49 223 ARG C N 1
ATOM 6095 C CA . ARG E 1 237 ? 87.783 168.155 198.244 1.00 51.49 223 ARG C CA 1
ATOM 6096 C C . ARG E 1 237 ? 87.305 166.754 197.904 1.00 51.49 223 ARG C C 1
ATOM 6097 O O . ARG E 1 237 ? 87.436 166.314 196.760 1.00 51.49 223 ARG C O 1
ATOM 6105 N N . GLY E 1 238 ? 86.713 166.081 198.889 1.00 55.26 224 GLY C N 1
ATOM 6106 C CA . GLY E 1 238 ? 86.187 164.748 198.688 1.00 55.26 224 GLY C CA 1
ATOM 6107 C C . GLY E 1 238 ? 87.282 163.728 198.450 1.00 55.26 224 GLY C C 1
ATOM 6108 O O . GLY E 1 238 ? 88.355 163.789 199.033 1.00 55.26 224 GLY C O 1
ATOM 6109 N N . GLU E 1 239 ? 86.960 162.720 197.653 1.00 57.96 225 GLU C N 1
ATOM 6110 C CA . GLU E 1 239 ? 87.945 161.780 197.129 1.00 57.96 225 GLU C CA 1
ATOM 6111 C C . GLU E 1 239 ? 88.579 162.389 195.887 1.00 57.96 225 GLU C C 1
ATOM 6112 O O . GLU E 1 239 ? 88.002 162.337 194.801 1.00 57.96 225 GLU C O 1
ATOM 6118 N N . SER E 1 240 ? 89.767 162.967 196.024 1.00 53.21 226 SER C N 1
ATOM 6119 C CA . SER E 1 240 ? 90.374 163.666 194.904 1.00 53.21 226 SER C CA 1
ATOM 6120 C C . SER E 1 240 ? 91.885 163.646 195.020 1.00 53.21 226 SER C C 1
ATOM 6121 O O . SER E 1 240 ? 92.437 163.567 196.117 1.00 53.21 226 SER C O 1
ATOM 6124 N N . GLY E 1 241 ? 92.550 163.766 193.878 1.00 48.23 227 GLY C N 1
ATOM 6125 C CA . GLY E 1 241 ? 93.997 163.842 193.944 1.00 48.23 227 GLY C CA 1
ATOM 6126 C C . GLY E 1 241 ? 94.553 164.450 192.682 1.00 48.23 227 GLY C C 1
ATOM 6127 O O . GLY E 1 241 ? 93.833 164.703 191.721 1.00 48.23 227 GLY C O 1
ATOM 6128 N N . VAL E 1 242 ? 95.852 164.692 192.697 1.00 42.82 228 VAL C N 1
ATOM 6129 C CA . VAL E 1 242 ? 96.530 165.251 191.539 1.00 42.82 228 VAL C CA 1
ATOM 6130 C C . VAL E 1 242 ? 97.940 164.680 191.496 1.00 42.82 228 VAL C C 1
ATOM 6131 O O . VAL E 1 242 ? 98.579 164.480 192.528 1.00 42.82 228 VAL C O 1
ATOM 6135 N N . VAL E 1 243 ? 98.389 164.335 190.297 1.00 40.24 229 VAL C N 1
ATOM 6136 C CA . VAL E 1 243 ? 99.761 163.943 190.024 1.00 40.24 229 VAL C CA 1
ATOM 6137 C C . VAL E 1 243 ? 100.344 164.996 189.104 1.00 40.24 229 VAL C C 1
ATOM 6138 O O . VAL E 1 243 ? 99.731 165.353 188.096 1.00 40.24 229 VAL C O 1
ATOM 6142 N N . VAL E 1 244 ? 101.500 165.522 189.463 1.00 40.00 230 VAL C N 1
ATOM 6143 C CA . VAL E 1 244 ? 102.123 166.588 188.701 1.00 40.00 230 VAL C CA 1
ATOM 6144 C C . VAL E 1 244 ? 103.532 166.168 188.313 1.00 40.00 230 VAL C C 1
ATOM 6145 O O . VAL E 1 244 ? 104.254 165.551 189.103 1.00 40.00 230 VAL C O 1
ATOM 6149 N N . SER E 1 245 ? 103.898 166.454 187.071 1.00 41.31 231 SER C N 1
ATOM 6150 C CA . SER E 1 245 ? 105.286 166.363 186.639 1.00 41.31 231 SER C CA 1
ATOM 6151 C C . SER E 1 245 ? 105.950 167.633 187.109 1.00 41.31 231 SER C C 1
ATOM 6152 O O . SER E 1 245 ? 105.748 168.699 186.536 1.00 41.31 231 SER C O 1
ATOM 6155 N N . THR E 1 246 ? 106.720 167.527 188.174 1.00 44.25 232 THR C N 1
ATOM 6156 C CA . THR E 1 246 ? 107.228 168.708 188.832 1.00 44.25 232 THR C CA 1
ATOM 6157 C C . THR E 1 246 ? 108.382 169.307 188.043 1.00 44.25 232 THR C C 1
ATOM 6158 O O . THR E 1 246 ? 109.048 168.636 187.252 1.00 44.25 232 THR C O 1
ATOM 6162 N N . GLY E 1 247 ? 108.511 170.604 188.144 1.00 44.32 233 GLY C N 1
ATOM 6163 C CA . GLY E 1 247 ? 109.606 171.285 187.499 1.00 44.32 233 GLY C CA 1
ATOM 6164 C C . GLY E 1 247 ? 109.178 172.677 187.130 1.00 44.32 233 GLY C C 1
ATOM 6165 O O . GLY E 1 247 ? 108.021 172.925 186.833 1.00 44.32 233 GLY C O 1
ATOM 6166 N N . ARG E 1 248 ? 110.162 173.576 187.099 1.00 46.47 234 ARG C N 1
ATOM 6167 C CA . ARG E 1 248 ? 109.957 174.978 186.758 1.00 46.47 234 ARG C CA 1
ATOM 6168 C C . ARG E 1 248 ? 10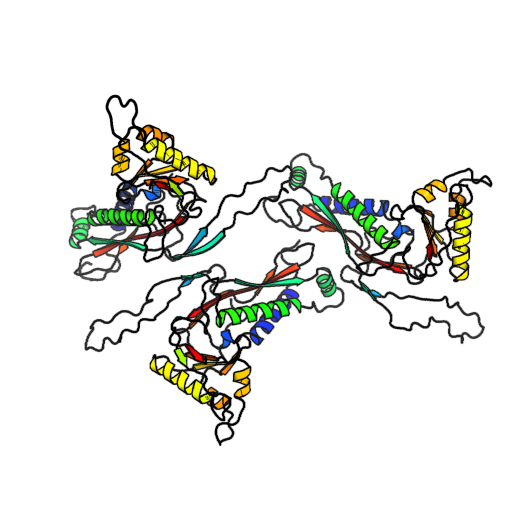9.449 175.156 185.334 1.00 46.47 234 ARG C C 1
ATOM 6169 O O . ARG E 1 248 ? 108.737 176.120 185.045 1.00 46.47 234 ARG C O 1
ATOM 6177 N N . GLU E 1 249 ? 109.787 174.231 184.442 1.00 46.19 235 GLU C N 1
ATOM 6178 C CA . GLU E 1 249 ? 109.326 174.294 183.069 1.00 46.19 235 GLU C CA 1
ATOM 6179 C C . GLU E 1 249 ? 107.849 173.955 182.927 1.00 46.19 235 GLU C C 1
ATOM 6180 O O . GLU E 1 249 ? 107.227 174.393 181.958 1.00 46.19 235 GLU C O 1
ATOM 6186 N N . ASN E 1 250 ? 107.271 173.196 183.852 1.00 44.39 236 ASN C N 1
ATOM 6187 C CA . ASN E 1 250 ? 105.876 172.797 183.741 1.00 44.39 236 ASN C CA 1
ATOM 6188 C C . ASN E 1 250 ? 104.930 173.705 184.500 1.00 44.39 236 ASN C C 1
ATOM 6189 O O . ASN E 1 250 ? 103.853 174.024 184.000 1.00 44.39 236 ASN C O 1
ATOM 6194 N N . MET E 1 251 ? 105.310 174.109 185.703 1.00 44.27 237 MET C N 1
ATOM 6195 C CA . MET E 1 251 ? 104.476 174.934 186.556 1.00 44.27 237 MET C CA 1
ATOM 6196 C C . MET E 1 251 ? 105.384 175.644 187.534 1.00 44.27 237 MET C C 1
ATOM 6197 O O . MET E 1 251 ? 106.511 175.223 187.781 1.00 44.27 237 MET C O 1
ATOM 6202 N N . ASP E 1 252 ? 104.880 176.730 188.087 1.00 45.85 238 ASP C N 1
ATOM 6203 C CA . ASP E 1 252 ? 105.752 177.622 188.815 1.00 45.85 238 ASP C CA 1
ATOM 6204 C C . ASP E 1 252 ? 104.914 178.348 189.849 1.00 45.85 238 ASP C C 1
ATOM 6205 O O . ASP E 1 252 ? 103.701 178.477 189.707 1.00 45.85 238 ASP C O 1
ATOM 6210 N N . LEU E 1 253 ? 105.565 178.830 190.889 1.00 43.74 239 LEU C N 1
ATOM 6211 C CA . LEU E 1 253 ? 104.917 179.699 191.863 1.00 43.74 239 LEU C CA 1
ATOM 6212 C C . LEU E 1 253 ? 105.594 181.055 191.767 1.00 43.74 239 LEU C C 1
ATOM 6213 O O . LEU E 1 253 ? 106.698 181.242 192.280 1.00 43.74 239 LEU C O 1
ATOM 6218 N N . ALA E 1 254 ? 104.943 181.990 191.091 1.00 41.93 240 ALA C N 1
ATOM 6219 C CA . ALA E 1 254 ? 105.457 183.343 190.955 1.00 41.93 240 ALA C CA 1
ATOM 6220 C C . ALA E 1 254 ? 105.166 184.087 192.244 1.00 41.93 240 ALA C C 1
ATOM 6221 O O . ALA E 1 254 ? 104.015 184.399 192.536 1.00 41.93 240 ALA C O 1
ATOM 6223 N N . VAL E 1 255 ? 106.193 184.337 193.036 1.00 42.89 241 VAL C N 1
ATOM 6224 C CA . VAL E 1 255 ? 106.037 185.008 194.316 1.00 42.89 241 VAL C CA 1
ATOM 6225 C C . VAL E 1 255 ? 106.499 186.448 194.152 1.00 42.89 241 VAL C C 1
ATOM 6226 O O . VAL E 1 255 ? 107.681 186.718 193.950 1.00 42.89 241 VAL C O 1
ATOM 6230 N N . SER E 1 256 ? 105.570 187.389 194.239 1.00 43.65 242 SER C N 1
ATOM 6231 C CA . SER E 1 256 ? 105.954 188.788 194.318 1.00 43.65 242 SER C CA 1
ATOM 6232 C C . SER E 1 256 ? 106.528 189.112 195.687 1.00 43.65 242 SER C C 1
ATOM 6233 O O . SER E 1 256 ? 107.623 189.664 195.797 1.00 43.65 242 SER C O 1
ATOM 6236 N N . MET E 1 257 ? 105.816 188.761 196.745 1.00 46.37 243 MET C N 1
ATOM 6237 C CA . MET E 1 257 ? 106.374 188.878 198.078 1.00 46.37 243 MET C CA 1
ATOM 6238 C C . MET E 1 257 ? 105.934 187.686 198.901 1.00 46.37 243 MET C C 1
ATOM 6239 O O . MET E 1 257 ? 104.792 187.238 198.808 1.00 46.37 243 MET C O 1
ATOM 6244 N N . ASP E 1 258 ? 106.861 187.163 199.685 1.00 48.47 244 ASP C N 1
ATOM 6245 C CA . ASP E 1 258 ? 106.559 186.059 200.567 1.00 48.47 244 ASP C CA 1
ATOM 6246 C C . ASP E 1 258 ? 105.803 186.567 201.789 1.00 48.47 244 ASP C C 1
ATOM 6247 O O . ASP E 1 258 ? 105.701 187.772 202.021 1.00 48.47 244 ASP C O 1
ATOM 6252 N N . MET E 1 259 ? 105.298 185.621 202.582 1.00 45.49 245 MET C N 1
ATOM 6253 C CA . MET E 1 259 ? 104.364 185.910 203.664 1.00 45.49 245 MET C CA 1
ATOM 6254 C C . MET E 1 259 ? 105.024 186.709 204.772 1.00 45.49 245 MET C C 1
ATOM 6255 O O . MET E 1 259 ? 106.099 186.355 205.255 1.00 45.49 245 MET C O 1
ATOM 6260 N N . VAL E 1 260 ? 104.378 187.801 205.161 1.00 40.97 246 VAL C N 1
ATOM 6261 C CA . VAL E 1 260 ? 104.991 188.801 206.016 1.00 40.97 246 VAL C CA 1
ATOM 6262 C C . VAL E 1 260 ? 103.875 189.517 206.760 1.00 40.97 246 VAL C C 1
ATOM 6263 O O . VAL E 1 260 ? 102.722 189.520 206.328 1.00 40.97 246 VAL C O 1
ATOM 6267 N N . ALA E 1 261 ? 104.205 190.065 207.921 1.00 39.72 247 ALA C N 1
ATOM 6268 C CA . ALA E 1 261 ? 103.255 190.821 208.719 1.00 39.72 247 ALA C CA 1
ATOM 6269 C C . ALA E 1 261 ? 103.507 192.308 208.531 1.00 39.72 247 ALA C C 1
ATOM 6270 O O . ALA E 1 261 ? 104.627 192.782 208.719 1.00 39.72 247 ALA C O 1
ATOM 6272 N N . ALA E 1 262 ? 102.465 193.032 208.167 1.00 37.16 248 ALA C N 1
ATOM 6273 C CA . ALA E 1 262 ? 102.514 194.468 207.975 1.00 37.16 248 ALA C CA 1
ATOM 6274 C C . ALA E 1 262 ? 101.628 195.149 209.001 1.00 37.16 248 ALA C C 1
ATOM 6275 O O . ALA E 1 262 ? 100.501 194.722 209.238 1.00 37.16 248 ALA C O 1
ATOM 6277 N N . TYR E 1 263 ? 102.145 196.209 209.602 1.00 37.56 249 TYR C N 1
ATOM 6278 C CA . TYR E 1 263 ? 101.368 197.029 210.514 1.00 37.56 249 TYR C CA 1
ATOM 6279 C C . TYR E 1 263 ? 100.503 198.009 209.736 1.00 37.56 249 TYR C C 1
ATOM 6280 O O . TYR E 1 263 ? 100.990 198.692 208.834 1.00 37.56 249 TYR C O 1
ATOM 6289 N N . LEU E 1 264 ? 99.234 198.108 210.104 1.00 36.21 250 LEU C N 1
ATOM 6290 C CA . LEU E 1 264 ? 98.271 198.931 209.380 1.00 36.21 250 LEU C CA 1
ATOM 6291 C C . LEU E 1 264 ? 98.022 200.288 210.000 1.00 36.21 250 LEU C C 1
ATOM 6292 O O . LEU E 1 264 ? 97.145 201.006 209.525 1.00 36.21 250 LEU C O 1
ATOM 6297 N N . GLY E 1 265 ? 98.741 200.657 211.044 1.00 36.86 251 GLY C N 1
ATOM 6298 C CA . GLY E 1 265 ? 98.465 201.920 211.686 1.00 36.86 251 GLY C CA 1
ATOM 6299 C C . GLY E 1 265 ? 97.396 201.798 212.743 1.00 36.86 251 GLY C C 1
ATOM 6300 O O . GLY E 1 265 ? 96.407 201.098 212.538 1.00 36.86 251 GLY C O 1
ATOM 6301 N N . ALA E 1 266 ? 97.580 202.509 213.854 1.00 38.78 252 ALA C N 1
ATOM 6302 C CA . ALA E 1 266 ? 96.741 202.358 215.036 1.00 38.78 252 ALA C CA 1
ATOM 6303 C C . ALA E 1 266 ? 95.316 202.825 214.799 1.00 38.78 252 ALA C C 1
ATOM 6304 O O . ALA E 1 266 ? 95.081 203.898 214.244 1.00 38.78 252 ALA C O 1
ATOM 6306 N N . SER E 1 267 ? 94.365 202.005 215.215 1.00 38.55 253 SER C N 1
ATOM 6307 C CA . SER E 1 267 ? 92.956 202.343 215.148 1.00 38.55 253 SER C CA 1
ATOM 6308 C C . SER E 1 267 ? 92.375 202.191 216.539 1.00 38.55 253 SER C C 1
ATOM 6309 O O . SER E 1 267 ? 92.336 201.073 217.063 1.00 38.55 253 SER C O 1
ATOM 6312 N N . ARG E 1 268 ? 91.938 203.320 217.120 1.00 38.71 254 ARG C N 1
ATOM 6313 C CA . ARG E 1 268 ? 91.372 203.421 218.473 1.00 38.71 254 ARG C CA 1
ATOM 6314 C C . ARG E 1 268 ? 92.341 202.889 219.522 1.00 38.71 254 ARG C C 1
ATOM 6315 O O . ARG E 1 268 ? 91.956 202.164 220.436 1.00 38.71 254 ARG C O 1
ATOM 6323 N N . MET E 1 269 ? 93.620 203.185 219.300 1.00 35.94 255 MET C N 1
ATOM 6324 C CA . MET E 1 269 ? 94.838 202.853 220.033 1.00 35.94 255 MET C CA 1
ATOM 6325 C C . MET E 1 269 ? 95.209 201.382 219.950 1.00 35.94 255 MET C C 1
ATOM 6326 O O . MET E 1 269 ? 96.282 201.023 220.399 1.00 35.94 255 MET C O 1
ATOM 6331 N N . ASN E 1 270 ? 94.407 200.545 219.318 1.00 35.20 256 ASN C N 1
ATOM 6332 C CA . ASN E 1 270 ? 94.735 199.150 219.112 1.00 35.20 256 ASN C CA 1
ATOM 6333 C C . ASN E 1 270 ? 95.577 199.025 217.856 1.00 35.20 256 ASN C C 1
ATOM 6334 O O . ASN E 1 270 ? 95.680 199.953 217.067 1.00 35.20 256 ASN C O 1
ATOM 6339 N N . HIS E 1 271 ? 96.210 197.877 217.683 1.00 35.63 257 HIS C N 1
ATOM 6340 C CA . HIS E 1 271 ? 97.220 197.721 216.642 1.00 35.63 257 HIS C CA 1
ATOM 6341 C C . HIS E 1 271 ? 96.815 196.648 215.649 1.00 35.63 257 HIS C C 1
ATOM 6342 O O . HIS E 1 271 ? 96.989 195.449 215.922 1.00 35.63 257 HIS C O 1
ATOM 6349 N N . PRO E 1 272 ? 96.199 197.015 214.531 1.00 34.49 258 PRO C N 1
ATOM 6350 C CA . PRO E 1 272 ? 95.896 196.026 213.497 1.00 34.49 258 PRO C CA 1
ATOM 6351 C C . PRO E 1 272 ? 97.099 195.742 212.618 1.00 34.49 258 PRO C C 1
ATOM 6352 O O . PRO E 1 272 ? 97.843 196.636 212.224 1.00 34.49 258 PRO C O 1
ATOM 6356 N N . PHE E 1 273 ? 97.311 194.467 212.373 1.00 34.80 259 PHE C N 1
ATOM 6357 C CA . PHE E 1 273 ? 98.337 193.964 211.492 1.00 34.80 259 PHE C CA 1
ATOM 6358 C C . PHE E 1 273 ? 97.660 193.112 210.441 1.00 34.80 259 PHE C C 1
ATOM 6359 O O . PHE E 1 273 ? 96.488 192.784 210.550 1.00 34.80 259 PHE C O 1
ATOM 6367 N N . ARG E 1 274 ? 98.440 192.695 209.459 1.00 34.44 260 ARG C N 1
ATOM 6368 C CA . ARG E 1 274 ? 97.963 191.854 208.373 1.00 34.44 260 ARG C CA 1
ATOM 6369 C C . ARG E 1 274 ? 99.095 190.942 207.969 1.00 34.44 260 ARG C C 1
ATOM 6370 O O . ARG E 1 274 ? 100.214 191.403 207.783 1.00 34.44 260 ARG C O 1
ATOM 6378 N N . VAL E 1 275 ? 98.834 189.665 207.884 1.00 35.93 261 VAL C N 1
ATOM 6379 C CA . VAL E 1 275 ? 99.770 188.778 207.228 1.00 35.93 261 VAL C CA 1
ATOM 6380 C C . VAL E 1 275 ? 99.349 188.659 205.773 1.00 35.93 261 VAL C C 1
ATOM 6381 O O . VAL E 1 275 ? 98.159 188.600 205.439 1.00 35.93 261 VAL C O 1
ATOM 6385 N N . LEU E 1 276 ? 100.322 188.791 204.898 1.00 37.45 262 LEU C N 1
ATOM 6386 C CA . LEU E 1 276 ? 100.023 188.882 203.490 1.00 37.45 262 LEU C CA 1
ATOM 6387 C C . LEU E 1 276 ? 101.171 188.282 202.718 1.00 37.45 262 LEU C C 1
ATOM 6388 O O . LEU E 1 276 ? 102.316 188.284 203.166 1.00 37.45 262 LEU C O 1
ATOM 6393 N N . GLU E 1 277 ? 100.822 187.724 201.577 1.00 43.01 263 GLU C N 1
ATOM 6394 C CA . GLU E 1 277 ? 101.773 187.351 200.558 1.00 43.01 263 GLU C CA 1
ATOM 6395 C C . GLU E 1 277 ? 101.157 187.680 199.220 1.00 43.01 263 GLU C C 1
ATOM 6396 O O . GLU E 1 277 ? 99.947 187.827 199.092 1.00 43.01 263 GLU C O 1
ATOM 6402 N N . ALA E 1 278 ? 101.998 187.854 198.229 1.00 42.47 264 ALA C N 1
ATOM 6403 C CA . ALA E 1 278 ? 101.515 188.055 196.877 1.00 42.47 264 ALA C CA 1
ATOM 6404 C C . ALA E 1 278 ? 102.108 186.949 196.032 1.00 42.47 264 ALA C C 1
ATOM 6405 O O . ALA E 1 278 ? 103.319 186.909 195.834 1.00 42.47 264 ALA C O 1
ATOM 6407 N N . LEU E 1 279 ? 101.275 186.016 195.592 1.00 40.98 265 LEU C N 1
ATOM 6408 C CA . LEU E 1 279 ? 101.788 184.948 194.758 1.00 40.98 265 LEU C CA 1
ATOM 6409 C C . LEU E 1 279 ? 100.723 184.474 193.790 1.00 40.98 265 LEU C C 1
ATOM 6410 O O . LEU E 1 279 ? 99.525 184.638 194.010 1.00 40.98 265 LEU C O 1
ATOM 6415 N N . LEU E 1 280 ? 101.200 183.840 192.734 1.00 40.76 266 LEU C N 1
ATOM 6416 C CA . LEU E 1 280 ? 100.391 183.335 191.648 1.00 40.76 266 LEU C CA 1
ATOM 6417 C C . LEU E 1 280 ? 100.930 181.973 191.247 1.00 40.76 266 LEU C C 1
ATOM 6418 O O . LEU E 1 280 ? 102.127 181.725 191.322 1.00 40.76 266 LEU C O 1
ATOM 6423 N N . LEU E 1 281 ? 100.044 181.082 190.848 1.00 41.36 267 LEU C N 1
ATOM 6424 C CA . LEU E 1 281 ? 100.450 179.805 190.292 1.00 41.36 267 LEU C CA 1
ATOM 6425 C C . LEU E 1 281 ? 100.431 179.896 188.775 1.00 41.36 267 LEU C C 1
ATOM 6426 O O . LEU E 1 281 ? 99.419 180.281 188.189 1.00 41.36 267 LEU C O 1
ATOM 6431 N N . ARG E 1 282 ? 101.551 179.568 188.145 1.00 42.84 268 ARG C N 1
ATOM 6432 C CA . ARG E 1 282 ? 101.669 179.601 186.696 1.00 42.84 268 ARG C CA 1
ATOM 6433 C C . ARG E 1 282 ? 101.736 178.179 186.175 1.00 42.84 268 ARG C C 1
ATOM 6434 O O . ARG E 1 282 ? 102.751 177.510 186.347 1.00 42.84 268 ARG C O 1
ATOM 6442 N N . ILE E 1 283 ? 100.660 177.707 185.552 1.00 45.09 269 ILE C N 1
ATOM 6443 C CA . ILE E 1 283 ? 100.683 176.420 184.868 1.00 45.09 269 ILE C CA 1
ATOM 6444 C C . ILE E 1 283 ? 101.224 176.689 183.470 1.00 45.09 269 ILE C C 1
ATOM 6445 O O . ILE E 1 283 ? 100.504 177.146 182.585 1.00 45.09 269 ILE C O 1
ATOM 6450 N N . LYS E 1 284 ? 102.518 176.461 183.290 1.00 44.68 270 LYS C N 1
ATOM 6451 C CA . LYS E 1 284 ? 103.119 176.636 181.979 1.00 44.68 270 LYS C CA 1
ATOM 6452 C C . LYS E 1 284 ? 102.852 175.458 181.063 1.00 44.68 270 LYS C C 1
ATOM 6453 O O . LYS E 1 284 ? 102.796 175.636 179.854 1.00 44.68 270 LYS C O 1
ATOM 6459 N N . HIS E 1 285 ? 102.732 174.253 181.605 1.00 46.05 271 HIS C N 1
ATOM 6460 C CA . HIS E 1 285 ? 102.273 173.078 180.862 1.00 46.05 271 HIS C CA 1
ATOM 6461 C C . HIS E 1 285 ? 101.060 172.468 181.523 1.00 46.05 271 HIS C C 1
ATOM 6462 O O . HIS E 1 285 ? 101.189 171.747 182.525 1.00 46.05 271 HIS C O 1
ATOM 6469 N N . PRO E 1 286 ? 99.882 172.710 181.009 1.00 50.03 272 PRO C N 1
ATOM 6470 C CA . PRO E 1 286 ? 98.700 171.926 181.380 1.00 50.03 272 PRO C CA 1
ATOM 6471 C C . PRO E 1 286 ? 98.588 170.646 180.553 1.00 50.03 272 PRO C C 1
ATOM 6472 O O . PRO E 1 286 ? 97.679 170.447 179.757 1.00 50.03 272 PRO C O 1
ATOM 6476 N N . ASP E 1 287 ? 99.637 169.853 180.592 1.00 48.89 273 ASP C N 1
ATOM 6477 C CA . ASP E 1 287 ? 99.609 168.444 180.282 1.00 48.89 273 ASP C CA 1
ATOM 6478 C C . ASP E 1 287 ? 100.363 167.691 181.340 1.00 48.89 273 ASP C C 1
ATOM 6479 O O . ASP E 1 287 ? 100.280 166.465 181.387 1.00 48.89 273 ASP C O 1
ATOM 6484 N N . ALA E 1 288 ? 101.114 168.398 182.170 1.00 42.34 274 ALA C N 1
ATOM 6485 C CA . ALA E 1 288 ? 101.877 167.880 183.280 1.00 42.34 274 A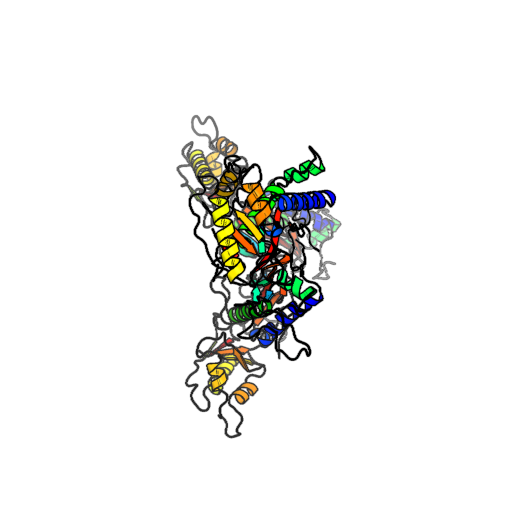LA C CA 1
ATOM 6486 C C . ALA E 1 288 ? 101.052 167.738 184.540 1.00 42.34 274 ALA C C 1
ATOM 6487 O O . ALA E 1 288 ? 101.627 167.568 185.607 1.00 42.34 274 ALA C O 1
ATOM 6489 N N . ILE E 1 289 ? 99.728 167.793 184.436 1.00 42.41 275 ILE C N 1
ATOM 6490 C CA . ILE E 1 289 ? 98.813 167.641 185.555 1.00 42.41 275 ILE C CA 1
ATOM 6491 C C . ILE E 1 289 ? 97.808 166.561 185.189 1.00 42.41 275 ILE C C 1
ATOM 6492 O O . ILE E 1 289 ? 97.105 166.682 184.182 1.00 42.41 275 ILE C O 1
ATOM 6497 N N . CYS E 1 290 ? 97.741 165.510 185.993 1.00 43.76 276 CYS C N 1
ATOM 6498 C CA . CYS E 1 290 ? 96.717 164.486 185.858 1.00 43.76 276 CYS C CA 1
ATOM 6499 C C . CYS E 1 290 ? 95.938 164.437 187.157 1.00 43.76 276 CYS C C 1
ATOM 6500 O O . CYS E 1 290 ? 96.502 164.131 188.205 1.00 43.76 276 CYS C O 1
ATOM 6503 N N . THR E 1 291 ? 94.654 164.736 187.092 1.00 48.37 277 THR C N 1
ATOM 6504 C CA . THR E 1 291 ? 93.827 164.701 188.281 1.00 48.37 277 THR C CA 1
ATOM 6505 C C . THR E 1 291 ? 93.159 163.348 188.442 1.00 48.37 277 THR C C 1
ATOM 6506 O O . THR E 1 291 ? 92.736 162.711 187.471 1.00 48.37 277 THR C O 1
ATOM 6510 N N . LEU E 1 292 ? 93.096 162.922 189.693 1.00 50.22 278 LEU C N 1
ATOM 6511 C CA . LEU E 1 292 ? 92.479 161.690 190.147 1.00 50.22 278 LEU C CA 1
ATOM 6512 C C . LEU E 1 292 ? 91.063 162.077 190.515 1.00 50.22 278 LEU C C 1
ATOM 6513 O O . LEU E 1 292 ? 90.825 162.621 191.601 1.00 50.22 278 LEU C O 1
ATOM 6518 N N . GLU E 1 293 ? 90.142 161.851 189.589 1.00 56.14 279 GLU C N 1
ATOM 6519 C CA . GLU E 1 293 ? 88.761 162.268 189.729 1.00 56.14 279 GLU C CA 1
ATOM 6520 C C . GLU E 1 293 ? 87.868 161.098 190.116 1.00 56.14 279 GLU C C 1
ATOM 6521 O O . GLU E 1 293 ? 87.106 161.180 191.076 1.00 56.14 279 GLU C O 1
ATOM 6527 N N . GLY F 2 1 ? 114.675 187.665 199.424 1.00 56.26 99 GLY H N 1
ATOM 6528 C CA . GLY F 2 1 ? 113.488 188.305 199.949 1.00 56.26 99 GLY H CA 1
ATOM 6529 C C . GLY F 2 1 ? 112.411 187.320 200.345 1.00 56.26 99 GLY H C 1
ATOM 6530 O O . GLY F 2 1 ? 111.267 187.702 200.560 1.00 56.26 99 GLY H O 1
ATOM 6531 N N . LEU F 2 2 ? 112.773 186.047 200.439 1.00 54.27 100 LEU H N 1
ATOM 6532 C CA . LEU F 2 2 ? 111.832 185.020 200.850 1.00 54.27 100 LEU H CA 1
ATOM 6533 C C . LEU F 2 2 ? 111.847 184.876 202.362 1.00 54.27 100 LEU H C 1
ATOM 6534 O O . LEU F 2 2 ? 112.893 184.980 203.004 1.00 54.27 100 LEU H O 1
ATOM 6539 N N . THR F 2 3 ? 110.671 184.641 202.933 1.00 52.19 101 THR H N 1
ATOM 6540 C CA . THR F 2 3 ? 110.554 184.425 204.365 1.00 52.19 101 THR H CA 1
ATOM 6541 C C . THR F 2 3 ? 110.116 183.005 204.692 1.00 52.19 101 THR H C 1
ATOM 6542 O O . THR F 2 3 ? 110.801 182.304 205.439 1.00 52.19 101 THR H O 1
ATOM 6546 N N . VAL F 2 4 ? 108.991 182.565 204.129 1.00 50.76 102 VAL H N 1
ATOM 6547 C CA . VAL F 2 4 ? 108.638 181.149 204.134 1.00 50.76 102 VAL H CA 1
ATOM 6548 C C . VAL F 2 4 ? 109.635 180.368 203.296 1.00 50.76 102 VAL H C 1
ATOM 6549 O O . VAL F 2 4 ? 110.168 179.338 203.720 1.00 50.76 102 VAL H O 1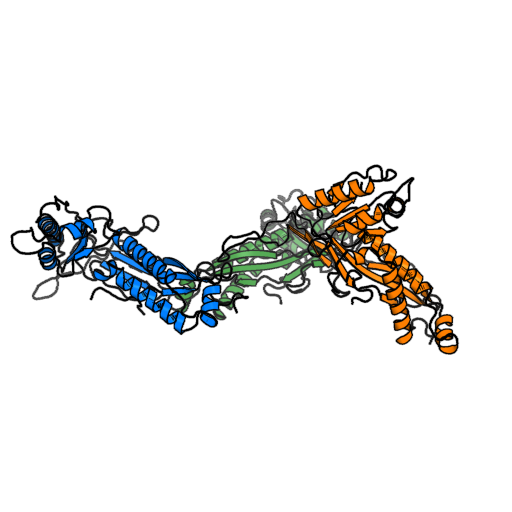
ATOM 6553 N N . GLY F 2 5 ? 109.897 180.853 202.098 1.00 53.11 103 GLY H N 1
ATOM 6554 C CA . GLY F 2 5 ? 110.897 180.289 201.240 1.00 53.11 103 GLY H CA 1
ATOM 6555 C C . GLY F 2 5 ? 110.382 179.100 200.466 1.00 53.11 103 GLY H C 1
ATOM 6556 O O . GLY F 2 5 ? 109.203 178.758 200.483 1.00 53.11 103 GLY H O 1
ATOM 6557 N N . SER F 2 6 ? 111.310 178.463 199.764 1.00 54.85 104 SER H N 1
ATOM 6558 C CA . SER F 2 6 ? 111.002 177.248 199.034 1.00 54.85 104 SER H CA 1
ATOM 6559 C C . SER F 2 6 ? 110.965 176.067 199.990 1.00 54.85 104 SER H C 1
ATOM 6560 O O . SER F 2 6 ? 111.816 175.931 200.869 1.00 54.85 104 SER H O 1
ATOM 6563 N N . LEU F 2 7 ? 109.948 175.229 199.833 1.00 53.51 105 LEU H N 1
ATOM 6564 C CA . LEU F 2 7 ? 109.767 174.042 200.656 1.00 53.51 105 LEU H CA 1
ATOM 6565 C C . LEU F 2 7 ? 109.986 172.759 199.867 1.00 53.51 105 LEU H C 1
ATOM 6566 O O . LEU F 2 7 ? 109.469 171.711 200.259 1.00 53.51 105 LEU H O 1
ATOM 6571 N N . ARG F 2 8 ? 110.717 172.834 198.750 1.00 52.98 106 ARG H N 1
ATOM 6572 C CA . ARG F 2 8 ? 110.940 171.694 197.861 1.00 52.98 106 ARG H CA 1
ATOM 6573 C C . ARG F 2 8 ? 111.780 170.637 198.566 1.00 52.98 106 ARG H C 1
ATOM 6574 O O . ARG F 2 8 ? 112.979 170.831 198.787 1.00 52.98 106 ARG H O 1
ATOM 6582 N N . GLY F 2 9 ? 111.148 169.520 198.915 1.00 58.41 107 GLY H N 1
ATOM 6583 C CA . GLY F 2 9 ? 111.802 168.461 199.658 1.00 58.41 107 GLY H CA 1
ATOM 6584 C C . GLY F 2 9 ? 111.325 168.359 201.094 1.00 58.41 107 GLY H C 1
ATOM 6585 O O . GLY F 2 9 ? 110.141 168.532 201.388 1.00 58.41 107 GLY H O 1
#

Nearest PDB structures (foldseek):
  7s4q-assembly1_B  TM=9.787E-01  e=2.677E-51  Myxococcus xanthus
  8v4q-assembly1_B  TM=9.175E-01  e=1.853E-51  Myxococcus xanthus DK 1622
  8v4q-assembly1_A  TM=9.268E-01  e=1.239E-50  Myxococcus xanthus DK 1622
  8v4q-assembly1_C  TM=9.630E-01  e=6.165E-45  Myxococcus xanthus DK 1622
  8rvj-assembly1_D  TM=9.640E-01  e=1.864E-37  Bacillus thermotolerans

Foldseek 3Di:
DLPDFDPDLDDPVVQVVLFVLLVVLLVVAAPLPLFFAEPDAQAPPPFKAWFAADEADFDDDDDPDPPDDGDGPSDDDTDMATWDKQKFKFWFFVVLSVCCVPNVHDRDNVRSSVRSNVSSLVVNLCQADNDDVRPAHHLPRDDAALADDQPDLLAQPSVVVRLVSQCVSLVVRVLNAQKEKEWEPVSVVSQQDQNNVVGGRNLVVVCVVRVSYYYYDNSDPDGKMKMFRYDPQAKHKHWNFDWHKAWDIDDPSMTMIMGMTTIGIRGRYSSRMYMD/DDDVDDPPD/DLVVAFDPDLDDPVLQVLLFVLLVVLLVVQADVPLQFAAPDAQAPPDFKDKFFAFQFDWDDDDDPVPDPDTDDDDGDDIDIATWDKQKFKFWFASVQRVCCVPPVVRRDNVRSNVRSNVSSLVVNLCQAANPVVRPAHHLPRDPQEAEDAQDDLLDLCSVVVLLVVQLVLLVVRVQNAQKEKEWEPVSVVSQQDDDDVNPDGNLVVVCVRRVSYYYYDNSDDDGKMKMASGDPLAKHKHWNFDWHKAWDGDDPSMTMIMTMTTIGIHGRYNHRMYMHD/DQPVHDPPD/DDQDLDDPVRQVVLFVLLVVLLVVAADLPLQFAAPPQQAPVPFKAKFAAQADDWVPDQPDPDGDDDDDRDRPDIDMATWDKQKFKFWFFNVLVVCCVPNVHDRDNVRSSVRSNNSSLVVNLCQADNDVVRPAHHLPRDPLAAEDEQPDPVDLHSNLVSLVVQQVQLVVVVQHDAKEKEWEPVSVVSQQHHRDPVRDTRLVVVCVVHVSYYYYHNSDDDGKMKIFSGDPQFKHKYWNADWHKHWDDDDPNMTMIMTITTIGIHGNYNSRMYMHD/DDDVDDPDD

GO terms:
  GO:0140737 encapsulin nanocompartment (C, IDA)
  GO:0140737 encapsulin nanocompartment (C, EXP)

Organism: Myxococcus xanthus (strain DK1622) (NCBI:txid246197)

Sequence (854 aa):
DFLGHAENPLREEEWARLNETVIQVARRSLVGRRILDIYGPLGAGVQTVPYDEFQGVSPGAVDIVGEQETAMVFTDARKFKTIPIIYKDFLLHWRDIEAARTHNMPLDVSAAAGAAALCAQQEDELIFYGDARLGYEGLMTANGRLTVPLGDWTSPGGGFQAIVEATRKLNEQGHFGPYAVVLSPRLYSQLHRIYEKTGVLEIETIRQLASDGVYQSNRLRGESGVVVSTGRENMDLAVSMDMVAAYLGASRMNHPFRVLEALLLRIKHPDAICTLGLTVGSLRGPDFLGHAENPLREEEWARLNETVIQVARRSLVGRRILDIYGPLGAGVQTVPYDEFQGVSPGAVDIVGEQETAMVFTDARKFKTIPIIYKDFLLHWRDIEAARTHNMPLDVSAAAGAAALCAQQEDELIFYGDARLGYEGLMTANGRLTVPLGDWTSPGGGFQAIVEATRKLNEQGHFGPYAVVLSPRLYSQLHRIYEKTGVLEIETIRQLASDGVYQSNRLRGESGVVVSTGRENMDLAVSMDMVAAYLGASRMNHPFRVLEALLLRIKHPDAICTLEGLTVGSLRGHAENPLREEEWARLNETVIQVARRSLVGRRILDIYGPLGAGVQTVPYDEFQGVSPGAVDIVGEQETAMVFTDARKFKTIPIIYKDFLLHWRDIEAARTHNMPLDVSAAAGAAALCAQQEDELIFYGDARLGYEGLMTANGRLTVPLGDWTSPGGGFQAIVEATRKLNEQGHFGPYAVVLSPRLYSQLHRIYEKTGVLEIETIRQLASDGVYQSNRLRGESGVVVSTGRENMDLAVSMDMVAAYLGASRMNHPFRVLEALLLRIKHPDAICTLEGLTVGSLRG